Protein AF-0000000087723017 (afdb_homodimer)

Structure (mmCIF, N/CA/C/O backbone):
data_AF-0000000087723017-model_v1
#
loop_
_entity.id
_entity.type
_entity.pdbx_description
1 polymer 'Protease Do-like mitochondrial'
#
loop_
_atom_site.group_PDB
_atom_site.id
_atom_site.type_symbol
_atom_site.label_atom_id
_atom_site.label_alt_id
_atom_site.label_comp_id
_atom_site.label_asym_id
_atom_site.label_entity_id
_atom_site.label_seq_id
_atom_site.pdbx_PDB_ins_code
_atom_site.Cartn_x
_atom_site.Cartn_y
_atom_site.Cartn_z
_atom_site.occupancy
_atom_site.B_iso_or_equiv
_atom_site.auth_seq_id
_atom_site.auth_comp_id
_atom_site.auth_asym_id
_atom_site.auth_atom_id
_atom_site.pdbx_PDB_model_num
ATOM 1 N N . MET A 1 1 ? 36.875 9.141 13.898 1 20.2 1 MET A N 1
ATOM 2 C CA . MET A 1 1 ? 36.781 7.859 13.203 1 20.2 1 MET A CA 1
ATOM 3 C C . MET A 1 1 ? 36.844 6.699 14.195 1 20.2 1 MET A C 1
ATOM 5 O O . MET A 1 1 ? 36.781 5.535 13.789 1 20.2 1 MET A O 1
ATOM 9 N N . GLU A 1 2 ? 37.219 7.004 15.453 1 18.08 2 GLU A N 1
ATOM 10 C CA . GLU A 1 2 ? 38 6.465 16.578 1 18.08 2 GLU A CA 1
ATOM 11 C C . GLU A 1 2 ? 37.219 5.348 17.281 1 18.08 2 GLU A C 1
ATOM 13 O O . GLU A 1 2 ? 36 5.395 17.375 1 18.08 2 GLU A O 1
ATOM 18 N N . GLU A 1 3 ? 37.969 4.227 17.547 1 17.94 3 GLU A N 1
ATOM 19 C CA . GLU A 1 3 ? 37.812 2.799 17.812 1 17.94 3 GLU A CA 1
ATOM 20 C C . GLU A 1 3 ? 37.219 2.568 19.203 1 17.94 3 GLU A C 1
ATOM 22 O O . GLU A 1 3 ? 37.156 1.435 19.672 1 17.94 3 GLU A O 1
ATOM 27 N N . GLU A 1 4 ? 36.656 3.662 19.75 1 17.88 4 GLU A N 1
ATOM 28 C CA . GLU A 1 4 ? 36.656 3.527 21.203 1 17.88 4 GLU A CA 1
ATOM 29 C C . GLU A 1 4 ? 36 2.236 21.641 1 17.88 4 GLU A C 1
ATOM 31 O O . GLU A 1 4 ? 34.875 1.923 21.188 1 17.88 4 GLU A O 1
ATOM 36 N N . VAL A 1 5 ? 36.656 1.36 22.344 1 17.7 5 VAL A N 1
ATOM 37 C CA . VAL A 1 5 ? 36.875 -0.004 22.812 1 17.7 5 VAL A CA 1
ATOM 38 C C . VAL A 1 5 ? 35.688 -0.461 23.656 1 17.7 5 VAL A C 1
ATOM 40 O O . VAL A 1 5 ? 35.125 -1.537 23.422 1 17.7 5 VAL A O 1
ATOM 43 N N . LEU A 1 6 ? 35.469 0.111 24.859 1 16.53 6 LEU A N 1
ATOM 44 C CA . LEU A 1 6 ? 35.75 -0.699 26.047 1 16.53 6 LEU A CA 1
ATOM 45 C C . LEU A 1 6 ? 34.562 -1.574 26.406 1 16.53 6 LEU A C 1
ATOM 47 O O . LEU A 1 6 ? 33.438 -1.353 25.922 1 16.53 6 LEU A O 1
ATOM 51 N N . GLU A 1 7 ? 34.188 -1.854 27.828 1 17.34 7 GLU A N 1
ATOM 52 C CA . GLU A 1 7 ? 34.125 -2.877 28.859 1 17.34 7 GLU A CA 1
ATOM 53 C C . GLU A 1 7 ? 32.688 -3.293 29.156 1 17.34 7 GLU A C 1
ATOM 55 O O . GLU A 1 7 ? 31.766 -2.492 29 1 17.34 7 GLU A O 1
ATOM 60 N N . GLY A 1 8 ? 32.406 -4.672 29.266 1 17.72 8 GLY A N 1
ATOM 61 C CA . GLY A 1 8 ? 31.484 -5.793 29.297 1 17.72 8 GLY A CA 1
ATOM 62 C C . GLY A 1 8 ? 30.578 -5.793 30.516 1 17.72 8 GLY A C 1
ATOM 63 O O . GLY A 1 8 ? 31 -6.203 31.594 1 17.72 8 GLY A O 1
ATOM 64 N N . ALA A 1 9 ? 30.047 -4.582 30.766 1 17.77 9 ALA A N 1
ATOM 65 C CA . ALA A 1 9 ? 29.469 -4.434 32.094 1 17.77 9 ALA A CA 1
ATOM 66 C C . ALA A 1 9 ? 28.594 -5.629 32.469 1 17.77 9 ALA A C 1
ATOM 68 O O . ALA A 1 9 ? 27.781 -6.074 31.656 1 17.77 9 ALA A O 1
ATOM 69 N N . ASP A 1 10 ? 28.891 -6.395 33.562 1 17.12 10 ASP A N 1
ATOM 70 C CA . ASP A 1 10 ? 28.688 -7.609 34.344 1 17.12 10 ASP A CA 1
ATOM 71 C C . ASP A 1 10 ? 27.266 -7.66 34.906 1 17.12 10 ASP A C 1
ATOM 73 O O . ASP A 1 10 ? 26.922 -6.879 35.812 1 17.12 10 ASP A O 1
ATOM 77 N N . ALA A 1 11 ? 26.266 -7.477 34.094 1 17.72 11 ALA A N 1
ATOM 78 C CA . ALA A 1 11 ? 24.922 -7.484 34.656 1 17.72 11 ALA A CA 1
ATOM 79 C C . ALA A 1 11 ? 24.734 -8.672 35.594 1 17.72 11 ALA A C 1
ATOM 81 O O . ALA A 1 11 ? 24.875 -9.82 35.188 1 17.72 11 ALA A O 1
ATOM 82 N N . ALA A 1 12 ? 24.969 -8.5 36.906 1 17.61 12 ALA A N 1
ATOM 83 C CA . ALA A 1 12 ? 24.906 -9.312 38.094 1 17.61 12 ALA A CA 1
ATOM 84 C C . ALA A 1 12 ? 23.609 -10.109 38.188 1 17.61 12 ALA A C 1
ATOM 86 O O . ALA A 1 12 ? 22.609 -9.727 37.562 1 17.61 12 ALA A O 1
ATOM 87 N N . ALA A 1 13 ? 23.594 -11.32 38.875 1 18.36 13 ALA A N 1
ATOM 88 C CA . ALA A 1 13 ? 23.125 -12.664 39.188 1 18.36 13 ALA A CA 1
ATOM 89 C C . ALA A 1 13 ? 21.844 -12.609 40 1 18.36 13 ALA A C 1
ATOM 91 O O . ALA A 1 13 ? 21.875 -12.32 41.219 1 18.36 13 ALA A O 1
ATOM 92 N N . LEU A 1 14 ? 20.938 -11.664 39.812 1 18.16 14 LEU A N 1
ATOM 93 C CA . LEU A 1 14 ? 19.906 -11.641 40.844 1 18.16 14 LEU A CA 1
ATOM 94 C C . LEU A 1 14 ? 19.359 -13.039 41.094 1 18.16 14 LEU A C 1
ATOM 96 O O . LEU A 1 14 ? 19.109 -13.797 40.156 1 18.16 14 LEU A O 1
ATOM 100 N N . GLU A 1 15 ? 19.578 -13.648 42.281 1 18.28 15 GLU A N 1
ATOM 101 C CA . GLU A 1 15 ? 19.469 -14.875 43.062 1 18.28 15 GLU A CA 1
ATOM 102 C C . GLU A 1 15 ? 18.016 -15.305 43.219 1 18.28 15 GLU A C 1
ATOM 104 O O . GLU A 1 15 ? 17.297 -14.766 44.094 1 18.28 15 GLU A O 1
ATOM 109 N N . ASP A 1 16 ? 17.188 -15.211 42.188 1 19.11 16 ASP A N 1
ATOM 110 C CA . ASP A 1 16 ? 15.797 -15.523 42.469 1 19.11 16 ASP A CA 1
ATOM 111 C C . ASP A 1 16 ? 15.656 -16.922 43.062 1 19.11 16 ASP A C 1
ATOM 113 O O . ASP A 1 16 ? 16.109 -17.906 42.469 1 19.11 16 ASP A O 1
ATOM 117 N N . ASP A 1 17 ? 15.688 -17.062 44.344 1 20.05 17 ASP A N 1
ATOM 118 C CA . ASP A 1 17 ? 15.633 -18.266 45.188 1 20.05 17 ASP A CA 1
ATOM 119 C C . ASP A 1 17 ? 14.344 -19.047 44.938 1 20.05 17 ASP A C 1
ATOM 121 O O . ASP A 1 17 ? 13.312 -18.75 45.531 1 20.05 17 ASP A O 1
ATOM 125 N N . ALA A 1 18 ? 13.859 -19.125 43.812 1 21.95 18 ALA A N 1
ATOM 126 C CA . ALA A 1 18 ? 12.625 -19.891 43.625 1 21.95 18 ALA A CA 1
ATOM 127 C C . ALA A 1 18 ? 12.766 -21.297 44.188 1 21.95 18 ALA A C 1
ATOM 129 O O . ALA A 1 18 ? 13.703 -22.031 43.844 1 21.95 18 ALA A O 1
ATOM 130 N N . GLY A 1 19 ? 12.461 -21.484 45.375 1 20.16 19 GLY A N 1
ATOM 131 C CA . GLY A 1 19 ? 12.43 -22.766 46.031 1 20.16 19 GLY A CA 1
ATOM 132 C C . GLY A 1 19 ? 11.82 -23.875 45.188 1 20.16 19 GLY A C 1
ATOM 133 O O . GLY A 1 19 ? 10.898 -23.609 44.406 1 20.16 19 GLY A O 1
ATOM 134 N N . ALA A 1 20 ? 12.562 -24.906 44.906 1 21.3 20 ALA A N 1
ATOM 135 C CA . ALA A 1 20 ? 12.516 -26.141 44.156 1 21.3 20 ALA A CA 1
ATOM 136 C C . ALA A 1 20 ? 11.289 -26.969 44.5 1 21.3 20 ALA A C 1
ATOM 138 O O . ALA A 1 20 ? 11.219 -27.531 45.594 1 21.3 20 ALA A O 1
ATOM 139 N N . ARG A 1 21 ? 10.094 -26.297 44.25 1 24.09 21 ARG A N 1
ATOM 140 C CA . ARG A 1 21 ? 9.094 -27.266 44.719 1 24.09 21 ARG A CA 1
ATOM 141 C C . ARG A 1 21 ? 9.391 -28.656 44.188 1 24.09 21 ARG A C 1
ATOM 143 O O . ARG A 1 21 ? 9.859 -28.812 43.062 1 24.09 21 ARG A O 1
ATOM 150 N N . PRO A 1 22 ? 9.492 -29.719 45.031 1 23.84 22 PRO A N 1
ATOM 151 C CA . PRO A 1 22 ? 9.961 -31.047 44.688 1 23.84 22 PRO A CA 1
ATOM 152 C C . PRO A 1 22 ? 9.219 -31.656 43.5 1 23.84 22 PRO A C 1
ATOM 154 O O . PRO A 1 22 ? 8.062 -31.312 43.25 1 23.84 22 PRO A O 1
ATOM 157 N N . PRO A 1 23 ? 9.961 -32.062 42.438 1 22.98 23 PRO A N 1
ATOM 158 C CA . PRO A 1 23 ? 9.484 -32.625 41.156 1 22.98 23 PRO A CA 1
ATOM 159 C C . PRO A 1 23 ? 8.453 -33.75 41.344 1 22.98 23 PRO A C 1
ATOM 161 O O . PRO A 1 23 ? 8.594 -34.562 42.25 1 22.98 23 PRO A O 1
ATOM 164 N N . ALA A 1 24 ? 7.195 -33.281 41.219 1 25.23 24 ALA A N 1
ATOM 165 C CA . ALA A 1 24 ? 6.152 -34.281 41.344 1 25.23 24 ALA A CA 1
ATOM 166 C C . ALA A 1 24 ? 6.598 -35.625 40.75 1 25.23 24 ALA A C 1
ATOM 168 O O . ALA A 1 24 ? 7.312 -35.656 39.719 1 25.23 24 ALA A O 1
ATOM 169 N N . ARG A 1 25 ? 6.66 -36.625 41.5 1 21.81 25 ARG A N 1
ATOM 170 C CA . ARG A 1 25 ? 7.055 -38 41.188 1 21.81 25 ARG A CA 1
ATOM 171 C C . ARG A 1 25 ? 6.438 -38.469 39.875 1 21.81 25 ARG A C 1
ATOM 173 O O . ARG A 1 25 ? 5.234 -38.312 39.656 1 21.81 25 ARG A O 1
ATOM 180 N N . ALA A 1 26 ? 7.273 -38.719 38.812 1 25.38 26 ALA A N 1
ATOM 181 C CA . ALA A 1 26 ? 7.117 -39.312 37.5 1 25.38 26 ALA A CA 1
ATOM 182 C C . ALA A 1 26 ? 6.199 -40.531 37.531 1 25.38 26 ALA A C 1
ATOM 184 O O . ALA A 1 26 ? 6.535 -41.531 38.125 1 25.38 26 ALA A O 1
ATOM 185 N N . ALA A 1 27 ? 4.922 -40.188 37.656 1 27.17 27 ALA A N 1
ATOM 186 C CA . ALA A 1 27 ? 4.105 -41.406 37.625 1 27.17 27 ALA A CA 1
ATOM 187 C C . ALA A 1 27 ? 4.59 -42.344 36.531 1 27.17 27 ALA A C 1
ATOM 189 O O . ALA A 1 27 ? 4.953 -41.938 35.438 1 27.17 27 ALA A O 1
ATOM 190 N N . ALA A 1 28 ? 5.051 -43.594 36.969 1 25.06 28 ALA A N 1
ATOM 191 C CA . ALA A 1 28 ? 5.633 -44.656 36.156 1 25.06 28 ALA A CA 1
ATOM 192 C C . ALA A 1 28 ? 4.859 -44.844 34.844 1 25.06 28 ALA A C 1
ATOM 194 O O . ALA A 1 28 ? 3.627 -44.906 34.844 1 25.06 28 ALA A O 1
ATOM 195 N N . ALA A 1 29 ? 5.441 -44.344 33.781 1 27.52 29 ALA A N 1
ATOM 196 C CA . ALA A 1 29 ? 4.938 -44.562 32.406 1 27.52 29 ALA A CA 1
ATOM 197 C C . ALA A 1 29 ? 4.484 -46 32.219 1 27.52 29 ALA A C 1
ATOM 199 O O . ALA A 1 29 ? 5.184 -46.938 32.625 1 27.52 29 ALA A O 1
ATOM 200 N N . PRO A 1 30 ? 3.131 -46.188 32.219 1 28.36 30 PRO A N 1
ATOM 201 C CA . PRO A 1 30 ? 2.729 -47.594 32.156 1 28.36 30 PRO A CA 1
ATOM 202 C C . PRO A 1 30 ? 3.598 -48.406 31.188 1 28.36 30 PRO A C 1
ATOM 204 O O . PRO A 1 30 ? 4.207 -47.844 30.266 1 28.36 30 PRO A O 1
ATOM 207 N N . ALA A 1 31 ? 4.148 -49.562 31.625 1 31.16 31 ALA A N 1
ATOM 208 C CA . ALA A 1 31 ? 4.953 -50.531 30.875 1 31.16 31 ALA A CA 1
ATOM 209 C C . ALA A 1 31 ? 4.363 -50.75 29.5 1 31.16 31 ALA A C 1
ATOM 211 O O . ALA A 1 31 ? 3.174 -51.062 29.359 1 31.16 31 ALA A O 1
ATOM 212 N N . SER A 1 32 ? 4.832 -50.062 28.516 1 29.67 32 SER A N 1
ATOM 213 C CA . SER A 1 32 ? 4.453 -50.344 27.125 1 29.67 32 SER A CA 1
ATOM 214 C C . SER A 1 32 ? 4.488 -51.844 26.828 1 29.67 32 SER A C 1
ATOM 216 O O . SER A 1 32 ? 5.477 -52.5 27.125 1 29.67 32 SER A O 1
ATOM 218 N N . ALA A 1 33 ? 3.424 -52.5 26.891 1 32.41 33 ALA A N 1
ATOM 219 C CA . ALA A 1 33 ? 3.365 -53.906 26.5 1 32.41 33 ALA A CA 1
ATOM 220 C C . ALA A 1 33 ? 4.262 -54.188 25.312 1 32.41 33 ALA A C 1
ATOM 222 O O . ALA A 1 33 ? 4.406 -53.344 24.422 1 32.41 33 ALA A O 1
ATOM 223 N N . PRO A 1 34 ? 5.148 -55.25 25.422 1 30.2 34 PRO A N 1
ATOM 224 C CA . PRO A 1 34 ? 6.066 -55.5 24.312 1 30.2 34 PRO A CA 1
ATOM 225 C C . PRO A 1 34 ? 5.352 -55.562 22.953 1 30.2 34 PRO A C 1
ATOM 227 O O . PRO A 1 34 ? 4.312 -56.219 22.828 1 30.2 34 PRO A O 1
ATOM 230 N N . VAL A 1 35 ? 5.25 -54.5 22.188 1 34.91 35 VAL A N 1
ATOM 231 C CA . VAL A 1 35 ? 4.781 -54.594 20.797 1 34.91 35 VAL A CA 1
ATOM 232 C C . VAL A 1 35 ? 5.418 -55.781 20.109 1 34.91 35 VAL A C 1
ATOM 234 O O . VAL A 1 35 ? 6.641 -55.938 20.125 1 34.91 35 VAL A O 1
ATOM 237 N N . SER A 1 36 ? 4.84 -57.031 20.375 1 32.38 36 SER A N 1
ATOM 238 C CA . SER A 1 36 ? 5.293 -58.188 19.578 1 32.38 36 SER A CA 1
ATOM 239 C C . SER A 1 36 ? 5.754 -57.75 18.188 1 32.38 36 SER A C 1
ATOM 241 O O . SER A 1 36 ? 5.035 -57 17.5 1 32.38 36 SER A O 1
ATOM 243 N N . SER A 1 37 ? 6.977 -57.594 18 1 37 37 SER A N 1
ATOM 244 C CA . SER A 1 37 ? 7.688 -57.312 16.75 1 37 37 SER A CA 1
ATOM 245 C C . SER A 1 37 ? 7.199 -58.188 15.617 1 37 37 SER A C 1
ATOM 247 O O . SER A 1 37 ? 7.719 -59.281 15.414 1 37 37 SER A O 1
ATOM 249 N N . ARG A 1 38 ? 5.949 -58.625 15.602 1 36.88 38 ARG A N 1
ATOM 250 C CA . ARG A 1 38 ? 5.645 -59.312 14.352 1 36.88 38 ARG A CA 1
ATOM 251 C C . ARG A 1 38 ? 6.293 -58.625 13.164 1 36.88 38 ARG A C 1
ATOM 253 O O . ARG A 1 38 ? 6.141 -57.406 12.992 1 36.88 38 ARG A O 1
ATOM 260 N N . ALA A 1 39 ? 7.266 -59.156 12.688 1 41.34 39 ALA A N 1
ATOM 261 C CA . ALA A 1 39 ? 7.961 -58.781 11.461 1 41.34 39 ALA A CA 1
ATOM 262 C C . ALA A 1 39 ? 6.98 -58.312 10.391 1 41.34 39 ALA A C 1
ATOM 264 O O . ALA A 1 39 ? 6.277 -59.125 9.781 1 41.34 39 ALA A O 1
ATOM 265 N N . VAL A 1 40 ? 6.148 -57.406 10.547 1 43.5 40 VAL A N 1
ATOM 266 C CA . VAL A 1 40 ? 5.27 -56.781 9.547 1 43.5 40 VAL A CA 1
ATOM 267 C C . VAL A 1 40 ? 6.031 -56.594 8.234 1 43.5 40 VAL A C 1
ATOM 269 O O . VAL A 1 40 ? 7.074 -55.938 8.211 1 43.5 40 VAL A O 1
ATOM 272 N N . LYS A 1 41 ? 6.109 -57.562 7.363 1 52.44 41 LYS A N 1
ATOM 273 C CA . LYS A 1 41 ? 6.637 -57.531 6.004 1 52.44 41 LYS A CA 1
ATOM 274 C C . LYS A 1 41 ? 6.426 -56.156 5.383 1 52.44 41 LYS A C 1
ATOM 276 O O . LYS A 1 41 ? 5.289 -55.688 5.254 1 52.44 41 LYS A O 1
ATOM 281 N N . ARG A 1 42 ? 7.391 -55.344 5.371 1 68.06 42 ARG A N 1
ATOM 282 C CA . ARG A 1 42 ? 7.406 -54 4.77 1 68.06 42 ARG A CA 1
ATOM 283 C C . ARG A 1 42 ? 6.969 -54.062 3.309 1 68.06 42 ARG A C 1
ATOM 285 O O . ARG A 1 42 ? 7.426 -54.938 2.547 1 68.06 42 ARG A O 1
ATOM 292 N N . ASP A 1 43 ? 5.902 -53.469 2.953 1 83.81 43 ASP A N 1
ATOM 293 C CA . ASP A 1 43 ? 5.379 -53.344 1.597 1 83.81 43 ASP A CA 1
ATOM 294 C C . ASP A 1 43 ? 6.484 -52.938 0.616 1 83.81 43 ASP A C 1
ATOM 296 O O . ASP A 1 43 ? 7.324 -52.094 0.922 1 83.81 43 ASP A O 1
ATOM 300 N N . TRP A 1 44 ? 6.598 -53.656 -0.481 1 91.88 44 TRP A N 1
ATOM 301 C CA . TRP A 1 44 ? 7.633 -53.406 -1.481 1 91.88 44 TRP A CA 1
ATOM 302 C C . TRP A 1 44 ? 7.656 -51.938 -1.896 1 91.88 44 TRP A C 1
ATOM 304 O O . TRP A 1 44 ? 8.711 -51.406 -2.254 1 91.88 44 TRP A O 1
ATOM 314 N N . ALA A 1 45 ? 6.523 -51.344 -1.808 1 95.31 45 ALA A N 1
ATOM 315 C CA . ALA A 1 45 ? 6.367 -49.969 -2.281 1 95.31 45 ALA A CA 1
ATOM 316 C C . ALA A 1 45 ? 7.219 -49.031 -1.461 1 95.31 45 ALA A C 1
ATOM 318 O O . ALA A 1 45 ? 7.672 -48 -1.972 1 95.31 45 ALA A O 1
ATOM 319 N N . LEU A 1 46 ? 7.445 -49.312 -0.265 1 95.44 46 LEU A N 1
ATOM 320 C CA . LEU A 1 46 ? 8.219 -48.438 0.617 1 95.44 46 LEU A CA 1
ATOM 321 C C . LEU A 1 46 ? 9.688 -48.438 0.212 1 95.44 46 LEU A C 1
ATOM 323 O O . LEU A 1 46 ? 10.406 -47.5 0.531 1 95.44 46 LEU A O 1
ATOM 327 N N . ARG A 1 47 ? 10.156 -49.438 -0.531 1 95.12 47 ARG A N 1
ATOM 328 C CA . ARG A 1 47 ? 11.531 -49.469 -1.016 1 95.12 47 ARG A CA 1
ATOM 329 C C . ARG A 1 47 ? 11.766 -48.438 -2.113 1 95.12 47 ARG A C 1
ATOM 331 O O . ARG A 1 47 ? 12.906 -48.094 -2.398 1 95.12 47 ARG A O 1
ATOM 338 N N . SER A 1 48 ? 10.664 -48.031 -2.682 1 97.44 48 SER A N 1
ATOM 339 C CA . SER A 1 48 ? 10.758 -47.094 -3.793 1 97.44 48 SER A CA 1
ATOM 340 C C . SER A 1 48 ? 10.625 -45.656 -3.311 1 97.44 48 SER A C 1
ATOM 342 O O . SER A 1 48 ? 10.508 -44.719 -4.121 1 97.44 48 SER A O 1
ATOM 344 N N . VAL A 1 49 ? 10.531 -45.438 -1.965 1 97.5 49 VAL A N 1
ATOM 345 C CA . VAL A 1 49 ? 10.531 -44.125 -1.366 1 97.5 49 VAL A CA 1
ATOM 346 C C . VAL A 1 49 ? 11.953 -43.688 -1.017 1 97.5 49 VAL A C 1
ATOM 348 O O . VAL A 1 49 ? 12.625 -44.344 -0.214 1 97.5 49 VAL A O 1
ATOM 351 N N . LEU A 1 50 ? 12.383 -42.594 -1.61 1 97.5 50 LEU A N 1
ATOM 352 C CA . LEU A 1 50 ? 13.781 -42.219 -1.521 1 97.5 50 LEU A CA 1
ATOM 353 C C . LEU A 1 50 ? 13.938 -40.938 -0.683 1 97.5 50 LEU A C 1
ATOM 355 O O . LEU A 1 50 ? 13.023 -40.125 -0.614 1 97.5 50 LEU A O 1
ATOM 359 N N . LYS A 1 51 ? 15.023 -40.781 -0.054 1 96.5 51 LYS A N 1
ATOM 360 C CA . LYS A 1 51 ? 15.398 -39.5 0.578 1 96.5 51 LYS A CA 1
ATOM 361 C C . LYS A 1 51 ? 16.25 -38.656 -0.361 1 96.5 51 LYS A C 1
ATOM 363 O O . LYS A 1 51 ? 17.141 -39.156 -1.035 1 96.5 51 LYS A O 1
ATOM 368 N N . VAL A 1 52 ? 15.992 -37.438 -0.424 1 96.56 52 VAL A N 1
ATOM 369 C CA . VAL A 1 52 ? 16.703 -36.5 -1.289 1 96.56 52 VAL A CA 1
ATOM 370 C C . VAL A 1 52 ? 17.547 -35.562 -0.441 1 96.56 52 VAL A C 1
ATOM 372 O O . VAL A 1 52 ? 17.062 -34.969 0.54 1 96.56 52 VAL A O 1
ATOM 375 N N . PHE A 1 53 ? 18.797 -35.438 -0.753 1 95 53 PHE A N 1
ATOM 376 C CA . PHE A 1 53 ? 19.719 -34.469 -0.147 1 95 53 PHE A CA 1
ATOM 377 C C . PHE A 1 53 ? 20.109 -33.375 -1.136 1 95 53 PHE A C 1
ATOM 379 O O . PHE A 1 53 ? 20.578 -33.688 -2.24 1 95 53 PHE A O 1
ATOM 386 N N . VAL A 1 54 ? 19.891 -32.188 -0.667 1 95.81 54 VAL A N 1
ATOM 387 C CA . VAL A 1 54 ? 20.109 -31.078 -1.61 1 95.81 54 VAL A CA 1
ATOM 388 C C . VAL A 1 54 ? 21.031 -30.031 -0.992 1 95.81 54 VAL A C 1
ATOM 390 O O . VAL A 1 54 ? 20.875 -29.672 0.172 1 95.81 54 VAL A O 1
ATOM 393 N N . THR A 1 55 ? 22.016 -29.656 -1.722 1 95.88 55 THR A N 1
ATOM 394 C CA . THR A 1 55 ? 22.766 -28.438 -1.454 1 95.88 55 THR A CA 1
ATOM 395 C C . THR A 1 55 ? 22.312 -27.312 -2.379 1 95.88 55 THR A C 1
ATOM 397 O O . THR A 1 55 ? 22.188 -27.5 -3.592 1 95.88 55 THR A O 1
ATOM 400 N N . LYS A 1 56 ? 21.922 -26.234 -1.773 1 95.31 56 LYS A N 1
ATOM 401 C CA . LYS A 1 56 ? 21.359 -25.172 -2.588 1 95.31 56 LYS A CA 1
ATOM 402 C C . LYS A 1 56 ? 22.078 -23.844 -2.34 1 95.31 56 LYS A C 1
ATOM 404 O O . LYS A 1 56 ? 22.672 -23.656 -1.284 1 95.31 56 LYS A O 1
ATOM 409 N N . VAL A 1 57 ? 22.062 -23 -3.348 1 94.19 57 VAL A N 1
ATOM 410 C CA . VAL A 1 57 ? 22.547 -21.625 -3.275 1 94.19 57 VAL A CA 1
ATOM 411 C C . VAL A 1 57 ? 21.484 -20.656 -3.799 1 94.19 57 VAL A C 1
ATOM 413 O O . VAL A 1 57 ? 21.203 -20.641 -4.996 1 94.19 57 VAL A O 1
ATOM 416 N N . ASP A 1 58 ? 20.938 -19.859 -2.947 1 93.31 58 ASP A N 1
ATOM 417 C CA . ASP A 1 58 ? 19.906 -18.906 -3.334 1 93.31 58 ASP A CA 1
ATOM 418 C C . ASP A 1 58 ? 20.516 -17.656 -3.961 1 93.31 58 ASP A C 1
ATOM 420 O O . ASP A 1 58 ? 21.609 -17.234 -3.576 1 93.31 58 ASP A O 1
ATOM 424 N N . PRO A 1 59 ? 19.766 -17.156 -4.969 1 92.94 59 PRO A N 1
ATOM 425 C CA . PRO A 1 59 ? 20.203 -15.859 -5.496 1 92.94 59 PRO A CA 1
ATOM 426 C C . PRO A 1 59 ? 19.953 -14.703 -4.52 1 92.94 59 PRO A C 1
ATOM 428 O O . PRO A 1 59 ? 19.141 -14.828 -3.607 1 92.94 59 PRO A O 1
ATOM 431 N N . SER A 1 60 ? 20.719 -13.664 -4.66 1 93.38 60 SER A N 1
ATOM 432 C CA . SER A 1 60 ? 20.438 -12.422 -3.945 1 93.38 60 SER A CA 1
ATOM 433 C C . SER A 1 60 ? 19.797 -11.391 -4.867 1 93.38 60 SER A C 1
ATOM 435 O O . SER A 1 60 ? 20.453 -10.875 -5.773 1 93.38 60 SER A O 1
ATOM 437 N N . TYR A 1 61 ? 18.625 -11.102 -4.59 1 94.38 61 TYR A N 1
ATOM 438 C CA . TYR A 1 61 ? 17.953 -10.086 -5.395 1 94.38 61 TYR A CA 1
ATOM 439 C C . TYR A 1 61 ? 18.25 -8.688 -4.871 1 94.38 61 TYR A C 1
ATOM 441 O O . TYR A 1 61 ? 18.094 -7.699 -5.59 1 94.38 61 TYR A O 1
ATOM 449 N N . ALA A 1 62 ? 18.703 -8.555 -3.674 1 90 62 ALA A N 1
ATOM 450 C CA . ALA A 1 62 ? 19.141 -7.277 -3.111 1 90 62 ALA A CA 1
ATOM 451 C C . ALA A 1 62 ? 20.5 -6.871 -3.654 1 90 62 ALA A C 1
ATOM 453 O O . ALA A 1 62 ? 20.766 -5.684 -3.857 1 90 62 ALA A O 1
ATOM 454 N N . GLN A 1 63 ? 21.328 -7.836 -3.781 1 93.38 63 GLN A N 1
ATOM 455 C CA . GLN A 1 63 ? 22.641 -7.699 -4.398 1 93.38 63 GLN A CA 1
ATOM 456 C C . GLN A 1 63 ? 22.828 -8.727 -5.508 1 93.38 63 GLN A C 1
ATOM 458 O O . GLN A 1 63 ? 23.578 -9.695 -5.34 1 93.38 63 GLN A O 1
ATOM 463 N N . PRO A 1 64 ? 22.312 -8.461 -6.621 1 94.38 64 PRO A N 1
ATOM 464 C CA . PRO A 1 64 ? 22.125 -9.469 -7.664 1 94.38 64 PRO A CA 1
ATOM 465 C C . PRO A 1 64 ? 23.453 -9.93 -8.273 1 94.38 64 PRO A C 1
ATOM 467 O O . PRO A 1 64 ? 23.484 -10.914 -9.016 1 94.38 64 PRO A O 1
ATOM 470 N N . TRP A 1 65 ? 24.594 -9.352 -7.996 1 94.44 65 TRP A N 1
ATOM 471 C CA . TRP A 1 65 ? 25.906 -9.742 -8.523 1 94.44 65 TRP A CA 1
ATOM 472 C C . TRP A 1 65 ? 26.547 -10.82 -7.652 1 94.44 65 TRP A C 1
ATOM 474 O O . TRP A 1 65 ? 27.641 -11.281 -7.938 1 94.44 65 TRP A O 1
ATOM 484 N N . GLN A 1 66 ? 25.812 -11.164 -6.59 1 91.88 66 GLN A N 1
ATOM 485 C CA . GLN A 1 66 ? 26.312 -12.219 -5.711 1 91.88 66 GLN A CA 1
ATOM 486 C C . GLN A 1 66 ? 25.219 -13.211 -5.355 1 91.88 66 GLN A C 1
ATOM 488 O O . GLN A 1 66 ? 24.047 -13.008 -5.711 1 91.88 66 GLN A O 1
ATOM 493 N N . LYS A 1 67 ? 25.656 -14.359 -4.723 1 91.44 67 LYS A N 1
ATOM 494 C CA . LYS A 1 67 ? 24.734 -15.375 -4.23 1 91.44 67 LYS A CA 1
ATOM 495 C C . LYS A 1 67 ? 24.766 -15.461 -2.705 1 91.44 67 LYS A C 1
ATOM 497 O O . LYS A 1 67 ? 25.688 -14.922 -2.074 1 91.44 67 LYS A O 1
ATOM 502 N N . LEU A 1 68 ? 23.812 -16 -2.219 1 91.56 68 LEU A N 1
ATOM 503 C CA . LEU A 1 68 ? 23.766 -16.234 -0.779 1 91.56 68 LEU A CA 1
ATOM 504 C C . LEU A 1 68 ? 24.609 -17.453 -0.409 1 91.56 68 LEU A C 1
ATOM 506 O O . LEU A 1 68 ? 25.016 -18.219 -1.285 1 91.56 68 LEU A O 1
ATOM 510 N N . PRO A 1 69 ? 24.922 -17.641 0.89 1 91.06 69 PRO A N 1
ATOM 511 C CA . PRO A 1 69 ? 25.703 -18.812 1.301 1 91.06 69 PRO A CA 1
ATOM 512 C C . PRO A 1 69 ? 24.984 -20.125 0.997 1 91.06 69 PRO A C 1
ATOM 514 O O . PRO A 1 69 ? 23.766 -20.188 0.998 1 91.06 69 PRO A O 1
ATOM 517 N N . GLN A 1 70 ? 25.797 -21.125 0.808 1 92.56 70 GLN A N 1
ATOM 518 C CA . GLN A 1 70 ? 25.234 -22.438 0.527 1 92.56 70 GLN A CA 1
ATOM 519 C C . GLN A 1 70 ? 24.531 -23.016 1.748 1 92.56 70 GLN A C 1
ATOM 521 O O . GLN A 1 70 ? 24.984 -22.844 2.879 1 92.56 70 GLN A O 1
ATOM 526 N N . ARG A 1 71 ? 23.453 -23.609 1.488 1 94.12 71 ARG A N 1
ATOM 527 C CA . ARG A 1 71 ? 22.672 -24.281 2.518 1 94.12 71 ARG A CA 1
ATOM 528 C C . ARG A 1 71 ? 22.281 -25.688 2.072 1 94.12 71 ARG A C 1
ATOM 530 O O . ARG A 1 71 ? 22.391 -26.016 0.891 1 94.12 71 ARG A O 1
ATOM 537 N N . SER A 1 72 ? 21.969 -26.453 3.072 1 92.06 72 SER A N 1
ATOM 538 C CA . SER A 1 72 ? 21.531 -27.812 2.781 1 92.06 72 SER A CA 1
ATOM 539 C C . SER A 1 72 ? 20.078 -28.016 3.205 1 92.06 72 SER A C 1
ATOM 541 O O . SER A 1 72 ? 19.594 -27.375 4.137 1 92.06 72 SER A O 1
ATOM 543 N N . SER A 1 73 ? 19.453 -28.812 2.439 1 91.25 73 SER A N 1
ATOM 544 C CA . SER A 1 73 ? 18.094 -29.234 2.758 1 91.25 73 SER A CA 1
ATOM 545 C C . SER A 1 73 ? 17.828 -30.672 2.322 1 91.25 73 SER A C 1
ATOM 547 O O . SER A 1 73 ? 18.672 -31.281 1.659 1 91.25 73 SER A O 1
ATOM 549 N N . SER A 1 74 ? 16.766 -31.188 2.881 1 92.94 74 SER A N 1
ATOM 550 C CA . SER A 1 74 ? 16.375 -32.562 2.512 1 92.94 74 SER A CA 1
ATOM 551 C C . SER A 1 74 ? 14.883 -32.656 2.266 1 92.94 74 SER A C 1
ATOM 553 O O . SER A 1 74 ? 14.117 -31.781 2.664 1 92.94 74 SER A O 1
ATOM 555 N N . GLY A 1 75 ? 14.531 -33.688 1.527 1 94.31 75 GLY A N 1
ATOM 556 C CA . GLY A 1 75 ? 13.148 -34.031 1.236 1 94.31 75 GLY A CA 1
ATOM 557 C C . GLY A 1 75 ? 12.953 -35.469 0.816 1 94.31 75 GLY A C 1
ATOM 558 O O . GLY A 1 75 ? 13.797 -36.312 1.106 1 94.31 75 GLY A O 1
ATOM 559 N N . SER A 1 76 ? 11.758 -35.719 0.329 1 96.62 76 SER A N 1
ATOM 560 C CA . SER A 1 76 ? 11.43 -37.062 -0.104 1 96.62 76 SER A CA 1
ATOM 561 C C . SER A 1 76 ? 11.164 -37.125 -1.604 1 96.62 76 SER A C 1
ATOM 563 O O . SER A 1 76 ? 10.945 -36.094 -2.238 1 96.62 76 SER A O 1
ATOM 565 N N . ALA A 1 77 ? 11.312 -38.312 -2.16 1 98.06 77 ALA A N 1
ATOM 566 C CA . ALA A 1 77 ? 11.016 -38.594 -3.559 1 98.06 77 ALA A CA 1
ATOM 567 C C . ALA A 1 77 ? 10.609 -40.062 -3.725 1 98.06 77 ALA A C 1
ATOM 569 O O . ALA A 1 77 ? 10.672 -40.844 -2.775 1 98.06 77 ALA A O 1
ATOM 570 N N . PHE A 1 78 ? 10.117 -40.406 -4.91 1 98.62 78 PHE A N 1
ATOM 571 C CA . PHE A 1 78 ? 9.844 -41.812 -5.145 1 98.62 78 PHE A CA 1
ATOM 572 C C . PHE A 1 78 ? 9.977 -42.156 -6.625 1 98.62 78 PHE A C 1
ATOM 574 O O . PHE A 1 78 ? 9.945 -41.25 -7.477 1 98.62 78 PHE A O 1
ATOM 581 N N . VAL A 1 79 ? 10.117 -43.438 -6.875 1 98.62 79 VAL A N 1
ATOM 582 C CA . VAL A 1 79 ? 10.406 -43.969 -8.211 1 98.62 79 VAL A CA 1
ATOM 583 C C . VAL A 1 79 ? 9.141 -43.906 -9.062 1 98.62 79 VAL A C 1
ATOM 585 O O . VAL A 1 79 ? 8.117 -44.5 -8.703 1 98.62 79 VAL A O 1
ATOM 588 N N . LEU A 1 80 ? 9.25 -43.25 -10.133 1 98.12 80 LEU A N 1
ATOM 589 C CA . LEU A 1 80 ? 8.125 -43.062 -11.047 1 98.12 80 LEU A CA 1
ATOM 590 C C . LEU A 1 80 ? 8.219 -44.031 -12.219 1 98.12 80 LEU A C 1
ATOM 592 O O . LEU A 1 80 ? 7.203 -44.531 -12.719 1 98.12 80 LEU A O 1
ATOM 596 N N . ASP A 1 81 ? 9.406 -44.25 -12.758 1 97.06 81 ASP A N 1
ATOM 597 C CA . ASP A 1 81 ? 9.656 -45.094 -13.93 1 97.06 81 ASP A CA 1
ATOM 598 C C . ASP A 1 81 ? 11.078 -45.656 -13.914 1 97.06 81 ASP A C 1
ATOM 600 O O . ASP A 1 81 ? 12.047 -44.875 -13.953 1 97.06 81 ASP A O 1
ATOM 604 N N . THR A 1 82 ? 11.211 -46.969 -13.945 1 96.62 82 THR A N 1
ATOM 605 C CA . THR A 1 82 ? 12.531 -47.562 -13.875 1 96.62 82 THR A CA 1
ATOM 606 C C . THR A 1 82 ? 13.148 -47.688 -15.266 1 96.62 82 THR A C 1
ATOM 608 O O . THR A 1 82 ? 14.375 -47.75 -15.406 1 96.62 82 THR A O 1
ATOM 611 N N . GLU A 1 83 ? 12.297 -47.75 -16.266 1 95.12 83 GLU A N 1
ATOM 612 C CA . GLU A 1 83 ? 12.812 -47.844 -17.625 1 95.12 83 GLU A CA 1
ATOM 613 C C . GLU A 1 83 ? 13.359 -46.5 -18.094 1 95.12 83 GLU A C 1
ATOM 615 O O . GLU A 1 83 ? 14.484 -46.406 -18.578 1 95.12 83 GLU A O 1
ATOM 620 N N . ARG A 1 84 ? 12.594 -45.438 -17.859 1 95.44 84 ARG A N 1
ATOM 621 C CA . ARG A 1 84 ? 13.039 -44.094 -18.234 1 95.44 84 ARG A CA 1
ATOM 622 C C . ARG A 1 84 ? 13.891 -43.5 -17.125 1 95.44 84 ARG A C 1
ATOM 624 O O . ARG A 1 84 ? 14.414 -42.375 -17.297 1 95.44 84 ARG A O 1
ATOM 631 N N . ARG A 1 85 ? 14.008 -44.156 -16.031 1 97.56 85 ARG A N 1
ATOM 632 C CA . ARG A 1 85 ? 14.805 -43.75 -14.883 1 97.56 85 ARG A CA 1
ATOM 633 C C . ARG A 1 85 ? 14.359 -42.375 -14.359 1 97.56 85 ARG A C 1
ATOM 635 O O . ARG A 1 85 ? 15.164 -41.438 -14.258 1 97.56 85 ARG A O 1
ATOM 642 N N . LEU A 1 86 ? 13.109 -42.375 -14.023 1 98.38 86 LEU A N 1
ATOM 643 C CA . LEU A 1 86 ? 12.523 -41.125 -13.539 1 98.38 86 LEU A CA 1
ATOM 644 C C . LEU A 1 86 ? 12.109 -41.25 -12.07 1 98.38 86 LEU A C 1
ATOM 646 O O . LEU A 1 86 ? 11.492 -42.25 -11.68 1 98.38 86 LEU A O 1
ATOM 650 N N . ILE A 1 87 ? 12.516 -40.219 -11.289 1 98.62 87 ILE A N 1
ATOM 651 C CA . ILE A 1 87 ? 12.148 -40.031 -9.891 1 98.62 87 ILE A CA 1
ATOM 652 C C . ILE A 1 87 ? 11.375 -38.719 -9.742 1 98.62 87 ILE A C 1
ATOM 654 O O . ILE A 1 87 ? 11.711 -37.719 -10.375 1 98.62 87 ILE A O 1
ATOM 658 N N . ILE A 1 88 ? 10.305 -38.688 -8.969 1 98.69 88 ILE A N 1
ATOM 659 C CA . ILE A 1 88 ? 9.492 -37.5 -8.844 1 98.69 88 ILE A CA 1
ATOM 660 C C . ILE A 1 88 ? 9.586 -36.969 -7.414 1 98.69 88 ILE A C 1
ATOM 662 O O . ILE A 1 88 ? 9.68 -37.719 -6.457 1 98.69 88 ILE A O 1
ATOM 666 N N . THR A 1 89 ? 9.625 -35.625 -7.227 1 97.94 89 THR A N 1
ATOM 667 C CA . THR A 1 89 ? 9.648 -34.906 -5.961 1 97.94 89 THR A CA 1
ATOM 668 C C . THR A 1 89 ? 9.008 -33.531 -6.117 1 97.94 89 THR A C 1
ATOM 670 O O . THR A 1 89 ? 8.312 -33.281 -7.102 1 97.94 89 THR A O 1
ATOM 673 N N . ASN A 1 90 ? 9.07 -32.719 -4.988 1 96.25 90 ASN A N 1
ATOM 674 C CA . ASN A 1 90 ? 8.586 -31.344 -5.062 1 96.25 90 ASN A CA 1
ATOM 675 C C . ASN A 1 90 ? 9.656 -30.406 -5.625 1 96.25 90 ASN A C 1
ATOM 677 O O . ASN A 1 90 ? 10.844 -30.578 -5.355 1 96.25 90 ASN A O 1
ATOM 681 N N . ALA A 1 91 ? 9.148 -29.438 -6.414 1 95.25 91 ALA A N 1
ATOM 682 C CA . ALA A 1 91 ? 10.062 -28.453 -6.984 1 95.25 91 ALA A CA 1
ATOM 683 C C . ALA A 1 91 ? 10.797 -27.688 -5.887 1 95.25 91 ALA A C 1
ATOM 685 O O . ALA A 1 91 ? 11.984 -27.375 -6.023 1 95.25 91 ALA A O 1
ATOM 686 N N . HIS A 1 92 ? 10.078 -27.344 -4.793 1 92.31 92 HIS A N 1
ATOM 687 C CA . HIS A 1 92 ? 10.688 -26.516 -3.756 1 92.31 92 HIS A CA 1
ATOM 688 C C . HIS A 1 92 ? 11.789 -27.281 -3.025 1 92.31 92 HIS A C 1
ATOM 690 O O . HIS A 1 92 ? 12.648 -26.688 -2.387 1 92.31 92 HIS A O 1
ATOM 696 N N . VAL A 1 93 ? 11.766 -28.547 -3.037 1 93.56 93 VAL A N 1
ATOM 697 C CA . VAL A 1 93 ? 12.844 -29.359 -2.467 1 93.56 93 VAL A CA 1
ATOM 698 C C . VAL A 1 93 ? 14.133 -29.125 -3.24 1 93.56 93 VAL A C 1
ATOM 700 O O . VAL A 1 93 ? 15.219 -29.109 -2.652 1 93.56 93 VAL A O 1
ATOM 703 N N . LEU A 1 94 ? 13.992 -28.969 -4.531 1 95.25 94 LEU A N 1
ATOM 704 C CA . LEU A 1 94 ? 15.148 -28.859 -5.418 1 95.25 94 LEU A CA 1
ATOM 705 C C . LEU A 1 94 ? 15.43 -27.391 -5.742 1 95.25 94 LEU A C 1
ATOM 707 O O . LEU A 1 94 ? 16.266 -27.094 -6.609 1 95.25 94 LEU A O 1
ATOM 711 N N . ALA A 1 95 ? 14.734 -26.5 -5.172 1 91.19 95 ALA A N 1
ATOM 712 C CA . ALA A 1 95 ? 14.852 -25.094 -5.523 1 91.19 95 ALA A CA 1
ATOM 713 C C . ALA A 1 95 ? 16.297 -24.609 -5.391 1 91.19 95 ALA A C 1
ATOM 715 O O . ALA A 1 95 ? 16.906 -24.75 -4.328 1 91.19 95 ALA A O 1
ATOM 716 N N . ASN A 1 96 ? 16.844 -24.094 -6.461 1 93.5 96 ASN A N 1
ATOM 717 C CA . ASN A 1 96 ? 18.172 -23.5 -6.523 1 93.5 96 ASN A CA 1
ATOM 718 C C . ASN A 1 96 ? 19.25 -24.5 -6.164 1 93.5 96 ASN A C 1
ATOM 720 O O . ASN A 1 96 ? 20.266 -24.141 -5.555 1 93.5 96 ASN A O 1
ATOM 724 N N . ALA A 1 97 ? 19.078 -25.734 -6.473 1 95.25 97 ALA A N 1
ATOM 725 C CA . ALA A 1 97 ? 19.984 -26.812 -6.125 1 95.25 97 ALA A CA 1
ATOM 726 C C . ALA A 1 97 ? 21.281 -26.734 -6.945 1 95.25 97 ALA A C 1
ATOM 728 O O . ALA A 1 97 ? 21.234 -26.453 -8.148 1 95.25 97 ALA A O 1
ATOM 729 N N . THR A 1 98 ? 22.406 -26.922 -6.324 1 94.62 98 THR A N 1
ATOM 730 C CA . THR A 1 98 ? 23.688 -27.094 -6.992 1 94.62 98 THR A CA 1
ATOM 731 C C . THR A 1 98 ? 24.047 -28.562 -7.094 1 94.62 98 THR A C 1
ATOM 733 O O . THR A 1 98 ? 24.562 -29.016 -8.125 1 94.62 98 THR A O 1
ATOM 736 N N . THR A 1 99 ? 23.781 -29.281 -5.996 1 96.56 99 THR A N 1
ATOM 737 C CA . THR A 1 99 ? 23.969 -30.719 -5.992 1 96.56 99 THR A CA 1
ATOM 738 C C . THR A 1 99 ? 22.766 -31.438 -5.379 1 96.56 99 THR A C 1
ATOM 740 O O . THR A 1 99 ? 22.172 -30.938 -4.426 1 96.56 99 THR A O 1
ATOM 743 N N . VAL A 1 100 ? 22.5 -32.594 -5.977 1 97.56 100 VAL A N 1
ATOM 744 C CA . VAL A 1 100 ? 21.391 -33.406 -5.512 1 97.56 100 VAL A CA 1
ATOM 745 C C . VAL A 1 100 ? 21.828 -34.844 -5.379 1 97.56 100 VAL A C 1
ATOM 747 O O . VAL A 1 100 ? 22.438 -35.406 -6.301 1 97.56 100 VAL A O 1
ATOM 750 N N . TYR A 1 101 ? 21.578 -35.375 -4.23 1 97.5 101 TYR A N 1
ATOM 751 C CA . TYR A 1 101 ? 21.797 -36.781 -4 1 97.5 101 TYR A CA 1
ATOM 752 C C . TYR A 1 101 ? 20.5 -37.469 -3.564 1 97.5 101 TYR A C 1
ATOM 754 O O . TYR A 1 101 ? 19.641 -36.844 -2.941 1 97.5 101 TYR A O 1
ATOM 762 N N . VAL A 1 102 ? 20.375 -38.75 -3.928 1 97.69 102 VAL A N 1
ATOM 763 C CA . VAL A 1 102 ? 19.25 -39.562 -3.484 1 97.69 102 VAL A CA 1
ATOM 764 C C . VAL A 1 102 ? 19.766 -40.812 -2.791 1 97.69 102 VAL A C 1
ATOM 766 O O . VAL A 1 102 ? 20.859 -41.312 -3.109 1 97.69 102 VAL A O 1
ATOM 769 N N . ARG A 1 103 ? 18.953 -41.25 -1.872 1 96.56 103 ARG A N 1
ATOM 770 C CA . ARG A 1 103 ? 19.312 -42.438 -1.118 1 96.56 103 ARG A CA 1
ATOM 771 C C . ARG A 1 103 ? 18.125 -43.375 -0.979 1 96.56 103 ARG A C 1
ATOM 773 O O . ARG A 1 103 ? 17.016 -42.938 -0.65 1 96.56 103 ARG A O 1
ATOM 780 N N . ARG A 1 104 ? 18.375 -44.656 -1.179 1 95.38 104 ARG A N 1
ATOM 781 C CA . ARG A 1 104 ? 17.359 -45.688 -0.971 1 95.38 104 ARG A CA 1
ATOM 782 C C . ARG A 1 104 ? 17.203 -46 0.512 1 95.38 104 ARG A C 1
ATOM 784 O O . ARG A 1 104 ? 18.125 -45.812 1.297 1 95.38 104 ARG A O 1
ATOM 791 N N . PRO A 1 105 ? 15.969 -46.438 0.777 1 92.5 105 PRO A N 1
ATOM 792 C CA . PRO A 1 105 ? 15.805 -46.812 2.184 1 92.5 105 PRO A CA 1
ATOM 793 C C . PRO A 1 105 ? 16.781 -47.906 2.623 1 92.5 105 PRO A C 1
ATOM 795 O O . PRO A 1 105 ? 16.953 -48.906 1.927 1 92.5 105 PRO A O 1
ATOM 798 N N . GLY A 1 106 ? 17.438 -47.656 3.707 1 85.56 106 GLY A N 1
ATOM 799 C CA . GLY A 1 106 ? 18.328 -48.625 4.305 1 85.56 106 GLY A CA 1
ATOM 800 C C . GLY A 1 106 ? 19.688 -48.688 3.646 1 85.56 106 GLY A C 1
ATOM 801 O O . GLY A 1 106 ? 20.578 -49.438 4.09 1 85.56 106 GLY A O 1
ATOM 802 N N . ASP A 1 107 ? 19.828 -48.031 2.553 1 88.12 107 ASP A N 1
ATOM 803 C CA . ASP A 1 107 ? 21.109 -47.969 1.87 1 88.12 107 ASP A CA 1
ATOM 804 C C . ASP A 1 107 ? 21.969 -46.812 2.422 1 88.12 107 ASP A C 1
ATOM 806 O O . ASP A 1 107 ? 21.516 -45.688 2.533 1 88.12 107 ASP A O 1
ATOM 810 N N . PRO A 1 108 ? 23.172 -47.062 2.82 1 89 108 PRO A N 1
ATOM 811 C CA . PRO A 1 108 ? 24.031 -46 3.324 1 89 108 PRO A CA 1
ATOM 812 C C . PRO A 1 108 ? 24.594 -45.125 2.209 1 89 108 PRO A C 1
ATOM 814 O O . PRO A 1 108 ? 25.047 -44 2.471 1 89 108 PRO A O 1
ATOM 817 N N . LYS A 1 109 ? 24.562 -45.625 0.993 1 92.31 109 LYS A N 1
ATOM 818 C CA . LYS A 1 109 ? 25.172 -44.906 -0.12 1 92.31 109 LYS A CA 1
ATOM 819 C C . LYS A 1 109 ? 24.234 -43.844 -0.692 1 92.31 109 LYS A C 1
ATOM 821 O O . LYS A 1 109 ? 23.109 -44.156 -1.08 1 92.31 109 LYS A O 1
ATOM 826 N N . LYS A 1 110 ? 24.734 -42.656 -0.72 1 95.31 110 LYS A N 1
ATOM 827 C CA . LYS A 1 110 ? 24.078 -41.594 -1.455 1 95.31 110 LYS A CA 1
ATOM 828 C C . LYS A 1 110 ? 24.516 -41.562 -2.916 1 95.31 110 LYS A C 1
ATOM 830 O O . LYS A 1 110 ? 25.703 -41.688 -3.215 1 95.31 110 LYS A O 1
ATOM 835 N N . THR A 1 111 ? 23.609 -41.469 -3.797 1 97.31 111 THR A N 1
ATOM 836 C CA . THR A 1 111 ? 23.906 -41.469 -5.223 1 97.31 111 THR A CA 1
ATOM 837 C C . THR A 1 111 ? 23.562 -40.125 -5.848 1 97.31 111 THR A C 1
ATOM 839 O O . THR A 1 111 ? 22.5 -39.562 -5.566 1 97.31 111 THR A O 1
ATOM 842 N N . LYS A 1 112 ? 24.453 -39.688 -6.695 1 97.38 112 LYS A N 1
ATOM 843 C CA . LYS A 1 112 ? 24.234 -38.406 -7.352 1 97.38 112 LYS A CA 1
ATOM 844 C C . LYS A 1 112 ? 23.062 -38.469 -8.328 1 97.38 112 LYS A C 1
ATOM 846 O O . LYS A 1 112 ? 22.938 -39.406 -9.102 1 97.38 112 LYS A O 1
ATOM 851 N N . ALA A 1 113 ? 22.25 -37.5 -8.227 1 98.19 113 ALA A N 1
ATOM 852 C CA . ALA A 1 113 ? 21.109 -37.375 -9.125 1 98.19 113 ALA A CA 1
ATOM 853 C C . ALA A 1 113 ? 21.172 -36.062 -9.898 1 98.19 113 ALA A C 1
ATOM 855 O O . ALA A 1 113 ? 21.875 -35.125 -9.492 1 98.19 113 ALA A O 1
ATOM 856 N N . THR A 1 114 ? 20.531 -36.031 -11.062 1 97.44 114 THR A N 1
ATOM 857 C CA . THR A 1 114 ? 20.406 -34.844 -11.867 1 97.44 114 THR A CA 1
ATOM 858 C C . THR A 1 114 ? 18.938 -34.438 -12.047 1 97.44 114 THR A C 1
ATOM 860 O O . THR A 1 114 ? 18.062 -35.312 -12.102 1 97.44 114 THR A O 1
ATOM 863 N N . VAL A 1 115 ? 18.75 -33.156 -12.141 1 97.31 115 VAL A N 1
ATOM 864 C CA . VAL A 1 115 ? 17.406 -32.656 -12.32 1 97.31 115 VAL A CA 1
ATOM 865 C C . VAL A 1 115 ? 17 -32.75 -13.789 1 97.31 115 VAL A C 1
ATOM 867 O O . VAL A 1 115 ? 17.641 -32.188 -14.672 1 97.31 115 VAL A O 1
ATOM 870 N N . ALA A 1 116 ? 15.953 -33.438 -13.992 1 97.12 116 ALA A N 1
ATOM 871 C CA . ALA A 1 116 ? 15.461 -33.625 -15.352 1 97.12 116 ALA A CA 1
ATOM 872 C C . ALA A 1 116 ? 14.484 -32.531 -15.742 1 97.12 116 ALA A C 1
ATOM 874 O O . ALA A 1 116 ? 14.461 -32.094 -16.891 1 97.12 116 ALA A O 1
ATOM 875 N N . CYS A 1 117 ? 13.703 -32.125 -14.883 1 97.25 117 CYS A N 1
ATOM 876 C CA . CYS A 1 117 ? 12.68 -31.125 -15.117 1 97.25 117 CYS A CA 1
ATOM 877 C C . CYS A 1 117 ? 12.219 -30.5 -13.805 1 97.25 117 CYS A C 1
ATOM 879 O O . CYS A 1 117 ? 12.062 -31.203 -12.805 1 97.25 117 CYS A O 1
ATOM 881 N N . ILE A 1 118 ? 12.008 -29.203 -13.781 1 95.94 118 ILE A N 1
ATOM 882 C CA . ILE A 1 118 ? 11.5 -28.531 -12.594 1 95.94 118 ILE A CA 1
ATOM 883 C C . ILE A 1 118 ? 10.336 -27.625 -12.984 1 95.94 118 ILE A C 1
ATOM 885 O O . ILE A 1 118 ? 10.453 -26.812 -13.906 1 95.94 118 ILE A O 1
ATOM 889 N N . ALA A 1 119 ? 9.211 -27.812 -12.312 1 95 119 ALA A N 1
ATOM 890 C CA . ALA A 1 119 ? 8.016 -27 -12.5 1 95 119 ALA A CA 1
ATOM 891 C C . ALA A 1 119 ? 7.617 -26.297 -11.211 1 95 119 ALA A C 1
ATOM 893 O O . ALA A 1 119 ? 6.812 -26.812 -10.43 1 95 119 ALA A O 1
ATOM 894 N N . ARG A 1 120 ? 8.008 -25.125 -11.07 1 93.12 120 ARG A N 1
ATOM 895 C CA . ARG A 1 120 ? 7.801 -24.375 -9.828 1 93.12 120 ARG A CA 1
ATOM 896 C C . ARG A 1 120 ? 6.336 -23.984 -9.672 1 93.12 120 ARG A C 1
ATOM 898 O O . ARG A 1 120 ? 5.824 -23.906 -8.555 1 93.12 120 ARG A O 1
ATOM 905 N N . GLN A 1 121 ? 5.668 -23.766 -10.711 1 91.69 121 GLN A N 1
ATOM 906 C CA . GLN A 1 121 ? 4.281 -23.312 -10.68 1 91.69 121 GLN A CA 1
ATOM 907 C C . GLN A 1 121 ? 3.371 -24.375 -10.07 1 91.69 121 GLN A C 1
ATOM 909 O O . GLN A 1 121 ? 2.408 -24.047 -9.375 1 91.69 121 GLN A O 1
ATOM 914 N N . CYS A 1 122 ? 3.713 -25.641 -10.336 1 93.44 122 CYS A N 1
ATOM 915 C CA . CYS A 1 122 ? 2.896 -26.703 -9.766 1 93.44 122 CYS A CA 1
ATOM 916 C C . CYS A 1 122 ? 3.678 -27.484 -8.719 1 93.44 122 CYS A C 1
ATOM 918 O O . CYS A 1 122 ? 3.273 -28.578 -8.328 1 93.44 122 CYS A O 1
ATOM 920 N N . ASP A 1 123 ? 4.855 -27.047 -8.367 1 94.06 123 ASP A N 1
ATOM 921 C CA . ASP A 1 123 ? 5.715 -27.578 -7.309 1 94.06 123 ASP A CA 1
ATOM 922 C C . ASP A 1 123 ? 6.035 -29.047 -7.535 1 94.06 123 ASP A C 1
ATOM 924 O O . ASP A 1 123 ? 5.918 -29.859 -6.617 1 94.06 123 ASP A O 1
ATOM 928 N N . LEU A 1 124 ? 6.383 -29.375 -8.734 1 96.81 124 LEU A N 1
ATOM 929 C CA . LEU A 1 124 ? 6.816 -30.719 -9.07 1 96.81 124 LEU A CA 1
ATOM 930 C C . LEU A 1 124 ? 8.164 -30.703 -9.789 1 96.81 124 LEU A C 1
ATOM 932 O O . LEU A 1 124 ? 8.484 -29.734 -10.484 1 96.81 124 LEU A O 1
ATOM 936 N N . ALA A 1 125 ? 8.859 -31.781 -9.594 1 97.69 125 ALA A N 1
ATOM 937 C CA . ALA A 1 125 ? 10.148 -31.906 -10.25 1 97.69 125 ALA A CA 1
ATOM 938 C C . ALA A 1 125 ? 10.484 -33.375 -10.508 1 97.69 125 ALA A C 1
ATOM 940 O O . ALA A 1 125 ? 9.984 -34.281 -9.812 1 97.69 125 ALA A O 1
ATOM 941 N N . LEU A 1 126 ? 11.32 -33.594 -11.508 1 98.5 126 LEU A N 1
ATOM 942 C CA . LEU A 1 126 ? 11.797 -34.906 -11.859 1 98.5 126 LEU A CA 1
ATOM 943 C C . LEU A 1 126 ? 13.312 -35 -11.719 1 98.5 126 LEU A C 1
ATOM 945 O O . LEU A 1 126 ? 14.031 -34.094 -12.07 1 98.5 126 LEU A O 1
ATOM 949 N N . LEU A 1 127 ? 13.734 -36.094 -11.164 1 98.56 127 LEU A N 1
ATOM 950 C CA . LEU A 1 127 ? 15.148 -36.438 -11.039 1 98.56 127 LEU A CA 1
ATOM 951 C C . LEU A 1 127 ? 15.477 -37.719 -11.836 1 98.56 127 LEU A C 1
ATOM 953 O O . LEU A 1 127 ? 14.586 -38.5 -12.141 1 98.56 127 LEU A O 1
ATOM 957 N N . THR A 1 128 ? 16.734 -37.812 -12.156 1 98.12 128 THR A N 1
ATOM 958 C CA . THR A 1 128 ? 17.25 -39.062 -12.75 1 98.12 128 THR A CA 1
ATOM 959 C C . THR A 1 128 ? 18.625 -39.406 -12.164 1 98.12 128 THR A C 1
ATOM 961 O O . THR A 1 128 ? 19.344 -38.531 -11.688 1 98.12 128 THR A O 1
ATOM 964 N N . VAL A 1 129 ? 18.859 -40.688 -12.156 1 97.81 129 VAL A N 1
ATOM 965 C CA . VAL A 1 129 ? 20.156 -41.219 -11.711 1 97.81 129 VAL A CA 1
ATOM 966 C C . VAL A 1 129 ? 20.797 -42 -12.844 1 97.81 129 VAL A C 1
ATOM 968 O O . VAL A 1 129 ? 20.172 -42.906 -13.406 1 97.81 129 VAL A O 1
ATOM 971 N N . GLU A 1 130 ? 22.047 -41.781 -13.117 1 96 130 GLU A N 1
ATOM 972 C CA . GLU A 1 130 ? 22.734 -42.406 -14.234 1 96 130 GLU A CA 1
ATOM 973 C C . GLU A 1 130 ? 23.219 -43.812 -13.867 1 96 130 GLU A C 1
ATOM 975 O O . GLU A 1 130 ? 23.234 -44.719 -14.703 1 96 130 GLU A O 1
ATOM 980 N N . GLU A 1 131 ? 23.5 -44 -12.68 1 94.69 131 GLU A N 1
ATOM 981 C CA . GLU A 1 131 ? 24.062 -45.25 -12.227 1 94.69 131 GLU A CA 1
ATOM 982 C C . GLU A 1 131 ? 23.031 -46.375 -12.336 1 94.69 131 GLU A C 1
ATOM 984 O O . GLU A 1 131 ? 22 -46.375 -11.664 1 94.69 131 GLU A O 1
ATOM 989 N N . GLU A 1 132 ? 23.391 -47.469 -13.055 1 93.88 132 GLU A N 1
ATOM 990 C CA . GLU A 1 132 ? 22.484 -48.562 -13.305 1 93.88 132 GLU A CA 1
ATOM 991 C C . GLU A 1 132 ? 22.219 -49.344 -12.023 1 93.88 132 GLU A C 1
ATOM 993 O O . GLU A 1 132 ? 21.094 -49.844 -11.805 1 93.88 132 GLU A O 1
ATOM 998 N N . GLY A 1 133 ? 23.234 -49.469 -11.25 1 93.88 133 GLY A N 1
ATOM 999 C CA . GLY A 1 133 ? 23.109 -50.219 -10.016 1 93.88 133 GLY A CA 1
ATOM 1000 C C . GLY A 1 133 ? 22.062 -49.656 -9.07 1 93.88 133 GLY A C 1
ATOM 1001 O O . GLY A 1 133 ? 21.484 -50.375 -8.266 1 93.88 133 GLY A O 1
ATOM 1002 N N . PHE A 1 134 ? 21.859 -48.406 -9.18 1 96 134 PHE A N 1
ATOM 1003 C CA . PHE A 1 134 ? 20.891 -47.719 -8.328 1 96 134 PHE A CA 1
ATOM 1004 C C . PHE A 1 134 ? 19.484 -48.281 -8.562 1 96 134 PHE A C 1
ATOM 1006 O O . PHE A 1 134 ? 18.688 -48.375 -7.625 1 96 134 PHE A O 1
ATOM 1013 N N . TRP A 1 135 ? 19.172 -48.719 -9.727 1 96.5 135 TRP A N 1
ATOM 1014 C CA . TRP A 1 135 ? 17.812 -49.031 -10.133 1 96.5 135 TRP A CA 1
ATOM 1015 C C . TRP A 1 135 ? 17.516 -50.5 -9.867 1 96.5 135 TRP A C 1
ATOM 1017 O O . TRP A 1 135 ? 16.359 -50.938 -9.93 1 96.5 135 TRP A O 1
ATOM 1027 N N . LEU A 1 136 ? 18.484 -51.25 -9.57 1 93.88 136 LEU A N 1
ATOM 1028 C CA . LEU A 1 136 ? 18.297 -52.688 -9.383 1 93.88 136 LEU A CA 1
ATOM 1029 C C . LEU A 1 136 ? 17.359 -52.969 -8.211 1 93.88 136 LEU A C 1
ATOM 1031 O O . LEU A 1 136 ? 17.594 -52.5 -7.098 1 93.88 136 LEU A O 1
ATOM 1035 N N . GLY A 1 137 ? 16.297 -53.688 -8.492 1 93 137 GLY A N 1
ATOM 1036 C CA . GLY A 1 137 ? 15.375 -54.094 -7.449 1 93 137 GLY A CA 1
ATOM 1037 C C . GLY A 1 137 ? 14.297 -53.062 -7.164 1 93 137 GLY A C 1
ATOM 1038 O O . GLY A 1 137 ? 13.391 -53.312 -6.363 1 93 137 GLY A O 1
ATOM 1039 N N . LEU A 1 138 ? 14.438 -51.938 -7.723 1 95.75 138 LEU A N 1
ATOM 1040 C CA . LEU A 1 138 ? 13.422 -50.906 -7.523 1 95.75 138 LEU A CA 1
ATOM 1041 C C . LEU A 1 138 ? 12.234 -51.125 -8.453 1 95.75 138 LEU A C 1
ATOM 1043 O O . LEU A 1 138 ? 12.398 -51.625 -9.57 1 95.75 138 LEU A O 1
ATOM 1047 N N . ARG A 1 139 ? 11.039 -50.812 -7.945 1 97 139 ARG A N 1
ATOM 1048 C CA . ARG A 1 139 ? 9.812 -50.844 -8.742 1 97 139 ARG A CA 1
ATOM 1049 C C . ARG A 1 139 ? 9.148 -49.469 -8.797 1 97 139 ARG A C 1
ATOM 1051 O O . ARG A 1 139 ? 9.164 -48.75 -7.809 1 97 139 ARG A O 1
ATOM 1058 N N . ALA A 1 140 ? 8.602 -49.281 -9.914 1 98 140 ALA A N 1
ATOM 1059 C CA . ALA A 1 140 ? 7.934 -48 -10.117 1 98 140 ALA A CA 1
ATOM 1060 C C . ALA A 1 140 ? 6.594 -47.969 -9.383 1 98 140 ALA A C 1
ATOM 1062 O O . ALA A 1 140 ? 5.883 -48.969 -9.32 1 98 140 ALA A O 1
ATOM 1063 N N . LEU A 1 141 ? 6.355 -46.781 -8.773 1 98 141 LEU A N 1
ATOM 1064 C CA . LEU A 1 141 ? 5.016 -46.5 -8.266 1 98 141 LEU A CA 1
ATOM 1065 C C . LEU A 1 141 ? 4.152 -45.844 -9.328 1 98 141 LEU A C 1
ATOM 1067 O O . LEU A 1 141 ? 4.668 -45.125 -10.203 1 98 141 LEU A O 1
ATOM 1071 N N . SER A 1 142 ? 2.809 -46.125 -9.242 1 97.19 142 SER A N 1
ATOM 1072 C CA . SER A 1 142 ? 1.91 -45.594 -10.258 1 97.19 142 SER A CA 1
ATOM 1073 C C . SER A 1 142 ? 0.829 -44.719 -9.633 1 97.19 142 SER A C 1
ATOM 1075 O O . SER A 1 142 ? 0.402 -44.969 -8.508 1 97.19 142 SER A O 1
ATOM 1077 N N . PHE A 1 143 ? 0.412 -43.781 -10.422 1 97.88 143 PHE A N 1
ATOM 1078 C CA . PHE A 1 143 ? -0.639 -42.906 -9.945 1 97.88 143 PHE A CA 1
ATOM 1079 C C . PHE A 1 143 ? -2.016 -43.469 -10.242 1 97.88 143 PHE A C 1
ATOM 1081 O O . PHE A 1 143 ? -2.203 -44.156 -11.242 1 97.88 143 PHE A O 1
ATOM 1088 N N . VAL A 1 144 ? -2.906 -43.094 -9.391 1 96.81 144 VAL A N 1
ATOM 1089 C CA . VAL A 1 144 ? -4.293 -43.469 -9.625 1 96.81 144 VAL A CA 1
ATOM 1090 C C . VAL A 1 144 ? -4.832 -42.719 -10.852 1 96.81 144 VAL A C 1
ATOM 1092 O O . VAL A 1 144 ? -4.402 -41.594 -11.141 1 96.81 144 VAL A O 1
ATOM 1095 N N . ALA A 1 145 ? -5.746 -43.406 -11.492 1 92.62 145 ALA A N 1
ATOM 1096 C CA . ALA A 1 145 ? -6.324 -42.812 -12.695 1 92.62 145 ALA A CA 1
ATOM 1097 C C . ALA A 1 145 ? -7.277 -41.656 -12.336 1 92.62 145 ALA A C 1
ATOM 1099 O O . ALA A 1 145 ? -7.355 -40.656 -13.055 1 92.62 145 ALA A O 1
ATOM 1100 N N . GLU A 1 146 ? -7.926 -41.875 -11.258 1 92.88 146 GLU A N 1
ATOM 1101 C CA . GLU A 1 146 ? -8.898 -40.875 -10.828 1 92.88 146 GLU A CA 1
ATOM 1102 C C . GLU A 1 146 ? -8.57 -40.375 -9.43 1 92.88 146 GLU A C 1
ATOM 1104 O O . GLU A 1 146 ? -8.039 -41.094 -8.594 1 92.88 146 GLU A O 1
ATOM 1109 N N . THR A 1 147 ? -8.945 -39.156 -9.242 1 92.81 147 THR A N 1
ATOM 1110 C CA . THR A 1 147 ? -8.75 -38.562 -7.918 1 92.81 147 THR A CA 1
ATOM 1111 C C . THR A 1 147 ? -9.516 -39.344 -6.859 1 92.81 147 THR A C 1
ATOM 1113 O O . THR A 1 147 ? -10.695 -39.688 -7.043 1 92.81 147 THR A O 1
ATOM 1116 N N . PRO A 1 148 ? -8.852 -39.594 -5.797 1 94.44 148 PRO A N 1
ATOM 1117 C CA . PRO A 1 148 ? -9.523 -40.375 -4.758 1 94.44 148 PRO A CA 1
ATOM 1118 C C . PRO A 1 148 ? -10.773 -39.688 -4.219 1 94.44 148 PRO A C 1
ATOM 1120 O O . PRO A 1 148 ? -10.812 -38.438 -4.141 1 94.44 148 PRO A O 1
ATOM 1123 N N . GLU A 1 149 ? -11.695 -40.5 -3.766 1 93.56 149 GLU A N 1
ATOM 1124 C CA . GLU A 1 149 ? -12.945 -40 -3.213 1 93.56 149 GLU A CA 1
ATOM 1125 C C . GLU A 1 149 ? -12.742 -39.469 -1.785 1 93.56 149 GLU A C 1
ATOM 1127 O O . GLU A 1 149 ? -11.758 -39.812 -1.129 1 93.56 149 GLU A O 1
ATOM 1132 N N . LEU A 1 150 ? -13.711 -38.719 -1.422 1 93.62 150 LEU A N 1
ATOM 1133 C CA . LEU A 1 150 ? -13.719 -38.281 -0.027 1 93.62 150 LEU A CA 1
ATOM 1134 C C . LEU A 1 150 ? -13.758 -39.5 0.911 1 93.62 150 LEU A C 1
ATOM 1136 O O . LEU A 1 150 ? -14.398 -40.5 0.608 1 93.62 150 LEU A O 1
ATOM 1140 N N . GLN A 1 151 ? -13.023 -39.406 2.012 1 94.62 151 GLN A N 1
ATOM 1141 C CA . GLN A 1 151 ? -12.961 -40.406 3.07 1 94.62 151 GLN A CA 1
ATOM 1142 C C . GLN A 1 151 ? -12.102 -41.594 2.65 1 94.62 151 GLN A C 1
ATOM 1144 O O . GLN A 1 151 ? -11.922 -42.531 3.418 1 94.62 151 GLN A O 1
ATOM 1149 N N . SER A 1 152 ? -11.539 -41.531 1.452 1 95.75 152 SER A N 1
ATOM 1150 C CA . SER A 1 152 ? -10.594 -42.562 1.062 1 95.75 152 SER A CA 1
ATOM 1151 C C . SER A 1 152 ? -9.336 -42.531 1.922 1 95.75 152 SER A C 1
ATOM 1153 O O . SER A 1 152 ? -8.82 -41.438 2.223 1 95.75 152 SER A O 1
ATOM 1155 N N . PRO A 1 153 ? -8.938 -43.719 2.33 1 96.06 153 PRO A N 1
ATOM 1156 C CA . PRO A 1 153 ? -7.695 -43.75 3.107 1 96.06 153 PRO A CA 1
ATOM 1157 C C . PRO A 1 153 ? -6.465 -43.375 2.273 1 96.06 153 PRO A C 1
ATOM 1159 O O . PRO A 1 153 ? -6.391 -43.719 1.096 1 96.06 153 PRO A O 1
ATOM 1162 N N . VAL A 1 154 ? -5.566 -42.719 2.924 1 95.75 154 VAL A N 1
ATOM 1163 C CA . VAL A 1 154 ? -4.309 -42.344 2.287 1 95.75 154 VAL A CA 1
ATOM 1164 C C . VAL A 1 154 ? -3.154 -42.531 3.271 1 95.75 154 VAL A C 1
ATOM 1166 O O . VAL A 1 154 ? -3.295 -42.25 4.461 1 95.75 154 VAL A O 1
ATOM 1169 N N . LEU A 1 155 ? -2.053 -43.031 2.787 1 95.75 155 LEU A N 1
ATOM 1170 C CA . LEU A 1 155 ? -0.829 -43.188 3.564 1 95.75 155 LEU A CA 1
ATOM 1171 C C . LEU A 1 155 ? 0.309 -42.375 2.965 1 95.75 155 LEU A C 1
ATOM 1173 O O . LEU A 1 155 ? 0.708 -42.594 1.821 1 95.75 155 LEU A O 1
ATOM 1177 N N . VAL A 1 156 ? 0.792 -41.469 3.756 1 94.5 156 VAL A N 1
ATOM 1178 C CA . VAL A 1 156 ? 1.893 -40.625 3.277 1 94.5 156 VAL A CA 1
ATOM 1179 C C . VAL A 1 156 ? 3.215 -41.156 3.83 1 94.5 156 VAL A C 1
ATOM 1181 O O . VAL A 1 156 ? 3.332 -41.406 5.031 1 94.5 156 VAL A O 1
ATOM 1184 N N . ALA A 1 157 ? 4.16 -41.312 2.943 1 95.12 157 ALA A N 1
ATOM 1185 C CA . ALA A 1 157 ? 5.477 -41.812 3.34 1 95.12 157 ALA A CA 1
ATOM 1186 C C . ALA A 1 157 ? 6.57 -40.812 2.949 1 95.12 157 ALA A C 1
ATOM 1188 O O . ALA A 1 157 ? 6.496 -40.188 1.891 1 95.12 157 ALA A O 1
ATOM 1189 N N . GLY A 1 158 ? 7.574 -40.688 3.799 1 94.12 158 GLY A N 1
ATOM 1190 C CA . GLY A 1 158 ? 8.688 -39.781 3.508 1 94.12 158 GLY A CA 1
ATOM 1191 C C . GLY A 1 158 ? 9.734 -39.75 4.605 1 94.12 158 GLY A C 1
ATOM 1192 O O . GLY A 1 158 ? 9.805 -40.688 5.422 1 94.12 158 GLY A O 1
ATOM 1193 N N . TYR A 1 159 ? 10.594 -38.812 4.461 1 93 159 TYR A N 1
ATOM 1194 C CA . TYR A 1 159 ? 11.695 -38.625 5.402 1 93 159 TYR A CA 1
ATOM 1195 C C . TYR A 1 159 ? 11.625 -37.25 6.078 1 93 159 TYR A C 1
ATOM 1197 O O . TYR A 1 159 ? 12.242 -36.312 5.613 1 93 159 TYR A O 1
ATOM 1205 N N . PRO A 1 160 ? 10.914 -37.156 7.215 1 85.31 160 PRO A N 1
ATOM 1206 C CA . PRO A 1 160 ? 10.781 -35.875 7.891 1 85.31 160 PRO A CA 1
ATOM 1207 C C . PRO A 1 160 ? 12.125 -35.312 8.352 1 85.31 160 PRO A C 1
ATOM 1209 O O . PRO A 1 160 ? 13.086 -36.062 8.539 1 85.31 160 PRO A O 1
ATOM 1212 N N . VAL A 1 161 ? 12.094 -33.969 8.539 1 78.19 161 VAL A N 1
ATOM 1213 C CA . VAL A 1 161 ? 13.312 -33.281 8.945 1 78.19 161 VAL A CA 1
ATOM 1214 C C . VAL A 1 161 ? 13.797 -33.812 10.281 1 78.19 161 VAL A C 1
ATOM 1216 O O . VAL A 1 161 ? 13.008 -34 11.211 1 78.19 161 VAL A O 1
ATOM 1219 N N . GLY A 1 162 ? 15.008 -33.969 10.445 1 70.38 162 GLY A N 1
ATOM 1220 C CA . GLY A 1 162 ? 15.633 -34.406 11.68 1 70.38 162 GLY A CA 1
ATOM 1221 C C . GLY A 1 162 ? 15.828 -35.906 11.742 1 70.38 162 GLY A C 1
ATOM 1222 O O . GLY A 1 162 ? 16.531 -36.406 12.625 1 70.38 162 GLY A O 1
ATOM 1223 N N . GLY A 1 163 ? 15.156 -36.625 10.852 1 73.25 163 GLY A N 1
ATOM 1224 C CA . GLY A 1 163 ? 15.289 -38.062 10.891 1 73.25 163 GLY A CA 1
ATOM 1225 C C . GLY A 1 163 ? 15.773 -38.656 9.578 1 73.25 163 GLY A C 1
ATOM 1226 O O . GLY A 1 163 ? 15.641 -38.031 8.523 1 73.25 163 GLY A O 1
ATOM 1227 N N . ASP A 1 164 ? 16.453 -39.812 9.727 1 79 164 ASP A N 1
ATOM 1228 C CA . ASP A 1 164 ? 16.969 -40.5 8.555 1 79 164 ASP A CA 1
ATOM 1229 C C . ASP A 1 164 ? 16.109 -41.719 8.211 1 79 164 ASP A C 1
ATOM 1231 O O . ASP A 1 164 ? 16.328 -42.375 7.199 1 79 164 ASP A O 1
ATOM 1235 N N . SER A 1 165 ? 15.094 -41.844 8.992 1 86.56 165 SER A N 1
ATOM 1236 C CA . SER A 1 165 ? 14.266 -43.031 8.773 1 86.56 165 SER A CA 1
ATOM 1237 C C . SER A 1 165 ? 12.945 -42.656 8.109 1 86.56 165 SER A C 1
ATOM 1239 O O . SER A 1 165 ? 12.445 -41.531 8.266 1 86.56 165 SER A O 1
ATOM 1241 N N . LEU A 1 166 ? 12.555 -43.625 7.387 1 90.38 166 LEU A N 1
ATOM 1242 C CA . LEU A 1 166 ? 11.266 -43.5 6.707 1 90.38 166 LEU A CA 1
ATOM 1243 C C . LEU A 1 166 ? 10.133 -43.375 7.715 1 90.38 166 LEU A C 1
ATOM 1245 O O . LEU A 1 166 ? 10.094 -44.094 8.719 1 90.38 166 LEU A O 1
ATOM 1249 N N . SER A 1 167 ? 9.281 -42.375 7.504 1 89.88 167 SER A N 1
ATOM 1250 C CA . SER A 1 167 ? 8.102 -42.156 8.336 1 89.88 167 SER A CA 1
ATOM 1251 C C . SER A 1 167 ? 6.816 -42.281 7.531 1 89.88 167 SER A C 1
ATOM 1253 O O . SER A 1 167 ? 6.766 -41.906 6.363 1 89.88 167 SER A O 1
ATOM 1255 N N . ILE A 1 168 ? 5.855 -42.844 8.203 1 91.38 168 ILE A N 1
ATOM 1256 C CA . ILE A 1 168 ? 4.562 -43.062 7.551 1 91.38 168 ILE A CA 1
ATOM 1257 C C . ILE A 1 168 ? 3.465 -42.375 8.367 1 91.38 168 ILE A C 1
ATOM 1259 O O . ILE A 1 168 ? 3.416 -42.531 9.594 1 91.38 168 ILE A O 1
ATOM 1263 N N . THR A 1 169 ? 2.674 -41.594 7.68 1 89.69 169 THR A N 1
ATOM 1264 C CA . THR A 1 169 ? 1.503 -40.969 8.289 1 89.69 169 THR A CA 1
ATOM 1265 C C . THR A 1 169 ? 0.228 -41.406 7.562 1 89.69 169 THR A C 1
ATOM 1267 O O . THR A 1 169 ? 0.205 -41.469 6.332 1 89.69 169 THR A O 1
ATOM 1270 N N . LYS A 1 170 ? -0.793 -41.688 8.438 1 92.69 170 LYS A N 1
ATOM 1271 C CA . LYS A 1 170 ? -2.057 -42.125 7.867 1 92.69 170 LYS A CA 1
ATOM 1272 C C . LYS A 1 170 ? -3.156 -41.094 8.055 1 92.69 170 LYS A C 1
ATOM 1274 O O . LYS A 1 170 ? -3.238 -40.469 9.109 1 92.69 170 LYS A O 1
ATOM 1279 N N . GLY A 1 171 ? -3.979 -40.938 6.977 1 93.94 171 GLY A N 1
ATOM 1280 C CA . GLY A 1 171 ? -5.141 -40.062 7.012 1 93.94 171 GLY A CA 1
ATOM 1281 C C . GLY A 1 171 ? -6.184 -40.406 5.965 1 93.94 171 GLY A C 1
ATOM 1282 O O . GLY A 1 171 ? -6.184 -41.531 5.434 1 93.94 171 GLY A O 1
ATOM 1283 N N . ILE A 1 172 ? -7.176 -39.5 5.875 1 95.81 172 ILE A N 1
ATOM 1284 C CA . ILE A 1 172 ? -8.195 -39.656 4.852 1 95.81 172 ILE A CA 1
ATOM 1285 C C . ILE A 1 172 ? -8.305 -38.406 4.012 1 95.81 172 ILE A C 1
ATOM 1287 O O . ILE A 1 172 ? -7.887 -37.312 4.445 1 95.81 172 ILE A O 1
ATOM 1291 N N . VAL A 1 173 ? -8.805 -38.562 2.83 1 95.62 173 VAL A N 1
ATOM 1292 C CA . VAL A 1 173 ? -9.086 -37.406 1.99 1 95.62 173 VAL A CA 1
ATOM 1293 C C . VAL A 1 173 ? -10.258 -36.625 2.576 1 95.62 173 VAL A C 1
ATOM 1295 O O . VAL A 1 173 ? -11.375 -37.125 2.65 1 95.62 173 VAL A O 1
ATOM 1298 N N . SER A 1 174 ? -9.977 -35.344 2.859 1 93.88 174 SER A N 1
ATOM 1299 C CA . SER A 1 174 ? -10.984 -34.531 3.525 1 93.88 174 SER A CA 1
ATOM 1300 C C . SER A 1 174 ? -11.727 -33.656 2.527 1 93.88 174 SER A C 1
ATOM 1302 O O . SER A 1 174 ? -12.906 -33.344 2.717 1 93.88 174 SER A O 1
ATOM 1304 N N . ARG A 1 175 ? -11.016 -33.125 1.55 1 92.94 175 ARG A N 1
ATOM 1305 C CA . ARG A 1 175 ? -11.625 -32.188 0.597 1 92.94 175 ARG A CA 1
ATOM 1306 C C . ARG A 1 175 ? -10.75 -32.031 -0.643 1 92.94 175 ARG A C 1
ATOM 1308 O O . ARG A 1 175 ? -9.539 -32.281 -0.588 1 92.94 175 ARG A O 1
ATOM 1315 N N . VAL A 1 176 ? -11.398 -31.891 -1.749 1 93.75 176 VAL A N 1
ATOM 1316 C CA . VAL A 1 176 ? -10.719 -31.375 -2.936 1 93.75 176 VAL A CA 1
ATOM 1317 C C . VAL A 1 176 ? -10.906 -29.859 -3.029 1 93.75 176 VAL A C 1
ATOM 1319 O O . VAL A 1 176 ? -12.031 -29.359 -2.938 1 93.75 176 VAL A O 1
ATOM 1322 N N . CYS A 1 177 ? -9.836 -29.094 -3.137 1 92.94 177 CYS A N 1
ATOM 1323 C CA . CYS A 1 177 ? -9.945 -27.641 -3.121 1 92.94 177 CYS A CA 1
ATOM 1324 C C . CYS A 1 177 ? -8.828 -27 -3.932 1 92.94 177 CYS A C 1
ATOM 1326 O O . CYS A 1 177 ? -7.918 -27.688 -4.398 1 92.94 177 CYS A O 1
ATOM 1328 N N . MET A 1 178 ? -9.055 -25.766 -4.18 1 93 178 MET A N 1
ATOM 1329 C CA . MET A 1 178 ? -7.992 -24.984 -4.805 1 93 178 MET A CA 1
ATOM 1330 C C . MET A 1 178 ? -7.016 -24.453 -3.758 1 93 178 MET A C 1
ATOM 1332 O O . MET A 1 178 ? -7.43 -23.875 -2.758 1 93 178 MET A O 1
ATOM 1336 N N . THR A 1 179 ? -5.793 -24.703 -3.994 1 90.62 179 THR A N 1
ATOM 1337 C CA . THR A 1 179 ? -4.77 -24.25 -3.057 1 90.62 179 THR A CA 1
ATOM 1338 C C . THR A 1 179 ? -3.656 -23.5 -3.787 1 90.62 179 THR A C 1
ATOM 1340 O O . THR A 1 179 ? -3.393 -23.766 -4.961 1 90.62 179 THR A O 1
ATOM 1343 N N . ARG A 1 180 ? -3.115 -22.641 -3.051 1 88.38 180 ARG A N 1
ATOM 1344 C CA . ARG A 1 180 ? -1.98 -21.906 -3.611 1 88.38 180 ARG A CA 1
ATOM 1345 C C . ARG A 1 180 ? -0.705 -22.734 -3.537 1 88.38 180 ARG A C 1
ATOM 1347 O O . ARG A 1 180 ? -0.239 -23.078 -2.447 1 88.38 180 ARG A O 1
ATOM 1354 N N . TYR A 1 181 ? -0.182 -23.016 -4.641 1 83.75 181 TYR A N 1
ATOM 1355 C CA . TYR A 1 181 ? 1.062 -23.781 -4.703 1 83.75 181 TYR A CA 1
ATOM 1356 C C . TYR A 1 181 ? 2.27 -22.859 -4.645 1 83.75 181 TYR A C 1
ATOM 1358 O O . TYR A 1 181 ? 3.281 -23.172 -4.016 1 83.75 181 TYR A O 1
ATOM 1366 N N . SER A 1 182 ? 2.051 -21.859 -5.34 1 78.75 182 SER A N 1
ATOM 1367 C CA . SER A 1 182 ? 3.055 -20.812 -5.449 1 78.75 182 SER A CA 1
ATOM 1368 C C . SER A 1 182 ? 2.406 -19.438 -5.574 1 78.75 182 SER A C 1
ATOM 1370 O O . SER A 1 182 ? 1.18 -19.312 -5.535 1 78.75 182 SER A O 1
ATOM 1372 N N . GLN A 1 183 ? 3.283 -18.531 -5.715 1 75.75 183 GLN A N 1
ATOM 1373 C CA . GLN A 1 183 ? 2.773 -17.172 -5.863 1 75.75 183 GLN A CA 1
ATOM 1374 C C . GLN A 1 183 ? 2.109 -16.984 -7.223 1 75.75 183 GLN A C 1
ATOM 1376 O O . GLN A 1 183 ? 1.43 -15.984 -7.453 1 75.75 183 GLN A O 1
ATOM 1381 N N . ALA A 1 184 ? 2.244 -17.953 -8.055 1 72.38 184 ALA A N 1
ATOM 1382 C CA . ALA A 1 184 ? 1.728 -17.828 -9.414 1 72.38 184 ALA A CA 1
ATOM 1383 C C . ALA A 1 184 ? 0.242 -18.172 -9.469 1 72.38 184 ALA A C 1
ATOM 1385 O O . ALA A 1 184 ? -0.453 -17.797 -10.414 1 72.38 184 ALA A O 1
ATOM 1386 N N . GLY A 1 185 ? -0.146 -19.016 -8.492 1 77.94 185 GLY A N 1
ATOM 1387 C CA . GLY A 1 185 ? -1.576 -19.266 -8.555 1 77.94 185 GLY A CA 1
ATOM 1388 C C . GLY A 1 185 ? -2.02 -20.422 -7.68 1 77.94 185 GLY A C 1
ATOM 1389 O O . GLY A 1 185 ? -1.224 -20.969 -6.91 1 77.94 185 GLY A O 1
ATOM 1390 N N . ARG A 1 186 ? -3.357 -20.75 -7.906 1 88.62 186 ARG A N 1
ATOM 1391 C CA . ARG A 1 186 ? -3.984 -21.828 -7.164 1 88.62 186 ARG A CA 1
ATOM 1392 C C . ARG A 1 186 ? -4.289 -23.016 -8.078 1 88.62 186 ARG A C 1
ATOM 1394 O O . ARG A 1 186 ? -4.68 -22.828 -9.234 1 88.62 186 ARG A O 1
ATOM 1401 N N . LEU A 1 187 ? -4.008 -24.172 -7.559 1 93 187 LEU A N 1
ATOM 1402 C CA . LEU A 1 187 ? -4.312 -25.422 -8.266 1 93 187 LEU A CA 1
ATOM 1403 C C . LEU A 1 187 ? -5.113 -26.359 -7.383 1 93 187 LEU A C 1
ATOM 1405 O O . LEU A 1 187 ? -5.207 -26.172 -6.172 1 93 187 LEU A O 1
ATOM 1409 N N . ALA A 1 188 ? -5.691 -27.328 -8.07 1 94.31 188 ALA A N 1
ATOM 1410 C CA . ALA A 1 188 ? -6.434 -28.359 -7.332 1 94.31 188 ALA A CA 1
ATOM 1411 C C . ALA A 1 188 ? -5.512 -29.141 -6.406 1 94.31 188 ALA A C 1
ATOM 1413 O O . ALA A 1 188 ? -4.383 -29.469 -6.777 1 94.31 188 ALA A O 1
ATOM 1414 N N . SER A 1 189 ? -6.008 -29.391 -5.223 1 94.62 189 SER A N 1
ATOM 1415 C CA . SER A 1 189 ? -5.277 -30.156 -4.219 1 94.62 189 SER A CA 1
ATOM 1416 C C . SER A 1 189 ? -6.211 -31.062 -3.432 1 94.62 189 SER A C 1
ATOM 1418 O O . SER A 1 189 ? -7.426 -30.875 -3.426 1 94.62 189 SER A O 1
ATOM 1420 N N . LEU A 1 190 ? -5.609 -32.062 -2.869 1 95.06 190 LEU A N 1
ATOM 1421 C CA . LEU A 1 190 ? -6.309 -32.906 -1.903 1 95.06 190 LEU A CA 1
ATOM 1422 C C . LEU A 1 190 ? -5.93 -32.531 -0.476 1 95.06 190 LEU A C 1
ATOM 1424 O O . LEU A 1 190 ? -4.746 -32.5 -0.124 1 95.06 190 LEU A O 1
ATOM 1428 N N . GLN A 1 191 ? -6.914 -32.188 0.205 1 93.12 191 GLN A N 1
ATOM 1429 C CA . GLN A 1 191 ? -6.695 -31.953 1.63 1 93.12 191 GLN A CA 1
ATOM 1430 C C . GLN A 1 191 ? -6.91 -33.25 2.428 1 93.12 191 GLN A C 1
ATOM 1432 O O . GLN A 1 191 ? -7.883 -33.969 2.203 1 93.12 191 GLN A O 1
ATOM 1437 N N . ILE A 1 192 ? -6.012 -33.5 3.33 1 93.44 192 ILE A N 1
ATOM 1438 C CA . ILE A 1 192 ? -6.141 -34.688 4.168 1 93.44 192 ILE A CA 1
ATOM 1439 C C . ILE A 1 192 ? -6.082 -34.281 5.641 1 93.44 192 ILE A C 1
ATOM 1441 O O . ILE A 1 192 ? -5.621 -33.188 5.977 1 93.44 192 ILE A O 1
ATOM 1445 N N . ASP A 1 193 ? -6.602 -35.125 6.523 1 91.12 193 ASP A N 1
ATOM 1446 C CA . ASP A 1 193 ? -6.605 -34.844 7.957 1 91.12 193 ASP A CA 1
ATOM 1447 C C . ASP A 1 193 ? -5.363 -35.438 8.625 1 91.12 193 ASP A C 1
ATOM 1449 O O . ASP A 1 193 ? -5.461 -36.094 9.672 1 91.12 193 ASP A O 1
ATOM 1453 N N . ALA A 1 194 ? -4.312 -35.344 8.047 1 86.94 194 ALA A N 1
ATOM 1454 C CA . ALA A 1 194 ? -3.02 -35.75 8.594 1 86.94 194 ALA A CA 1
ATOM 1455 C C . ALA A 1 194 ? -1.971 -34.688 8.383 1 86.94 194 ALA A C 1
ATOM 1457 O O . ALA A 1 194 ? -1.952 -34.031 7.336 1 86.94 194 ALA A O 1
ATOM 1458 N N . ALA A 1 195 ? -1.158 -34.562 9.391 1 82.75 195 ALA A N 1
ATOM 1459 C CA . ALA A 1 195 ? -0.12 -33.531 9.297 1 82.75 195 ALA A CA 1
ATOM 1460 C C . ALA A 1 195 ? 0.986 -33.969 8.336 1 82.75 195 ALA A C 1
ATOM 1462 O O . ALA A 1 195 ? 1.382 -35.125 8.312 1 82.75 195 ALA A O 1
ATOM 1463 N N . ILE A 1 196 ? 1.308 -33.188 7.434 1 84 196 ILE A N 1
ATOM 1464 C CA . ILE A 1 196 ? 2.482 -33.344 6.586 1 84 196 ILE A CA 1
ATOM 1465 C C . ILE A 1 196 ? 3.594 -32.406 7.047 1 84 196 ILE A C 1
ATOM 1467 O O . ILE A 1 196 ? 3.445 -31.188 6.996 1 84 196 ILE A O 1
ATOM 1471 N N . ASN A 1 197 ? 4.594 -32.938 7.539 1 78.5 197 ASN A N 1
ATOM 1472 C CA . ASN A 1 197 ? 5.688 -32.156 8.086 1 78.5 197 ASN A CA 1
ATOM 1473 C C . ASN A 1 197 ? 6.801 -31.953 7.066 1 78.5 197 ASN A C 1
ATOM 1475 O O . ASN A 1 197 ? 6.863 -32.656 6.059 1 78.5 197 ASN A O 1
ATOM 1479 N N . ALA A 1 198 ? 7.672 -30.984 7.402 1 82.38 198 ALA A N 1
ATOM 1480 C CA . ALA A 1 198 ? 8.828 -30.75 6.543 1 82.38 198 ALA A CA 1
ATOM 1481 C C . ALA A 1 198 ? 9.641 -32.031 6.348 1 82.38 198 ALA A C 1
ATOM 1483 O O . ALA A 1 198 ? 9.836 -32.781 7.285 1 82.38 198 ALA A O 1
ATOM 1484 N N . GLY A 1 199 ? 10.055 -32.25 5.172 1 85.81 199 GLY A N 1
ATOM 1485 C CA . GLY A 1 199 ? 10.805 -33.469 4.848 1 85.81 199 GLY A CA 1
ATOM 1486 C C . GLY A 1 199 ? 9.969 -34.5 4.121 1 85.81 199 GLY A C 1
ATOM 1487 O O . GLY A 1 199 ? 10.5 -35.312 3.344 1 85.81 199 GLY A O 1
ATOM 1488 N N . ASN A 1 200 ? 8.68 -34.469 4.523 1 86.88 200 ASN A N 1
ATOM 1489 C CA . ASN A 1 200 ? 7.777 -35.344 3.807 1 86.88 200 ASN A CA 1
ATOM 1490 C C . ASN A 1 200 ? 7.516 -34.875 2.387 1 86.88 200 ASN A C 1
ATOM 1492 O O . ASN A 1 200 ? 7.031 -35.625 1.544 1 86.88 200 ASN A O 1
ATOM 1496 N N . SER A 1 201 ? 7.836 -33.656 2.184 1 93 201 SER A N 1
ATOM 1497 C CA . SER A 1 201 ? 7.57 -33.062 0.878 1 93 201 SER A CA 1
ATOM 1498 C C . SER A 1 201 ? 8.258 -33.844 -0.236 1 93 201 SER A C 1
ATOM 1500 O O . SER A 1 201 ? 9.445 -34.156 -0.143 1 93 201 SER A O 1
ATOM 1502 N N . GLY A 1 202 ? 7.438 -34.188 -1.173 1 95.94 202 GLY A N 1
ATOM 1503 C CA . GLY A 1 202 ? 7.934 -34.938 -2.324 1 95.94 202 GLY A CA 1
ATOM 1504 C C . GLY A 1 202 ? 7.688 -36.438 -2.23 1 95.94 202 GLY A C 1
ATOM 1505 O O . GLY A 1 202 ? 7.887 -37.156 -3.203 1 95.94 202 GLY A O 1
ATOM 1506 N N . GLY A 1 203 ? 7.242 -36.875 -1.103 1 96.69 203 GLY A N 1
ATOM 1507 C CA . GLY A 1 203 ? 6.934 -38.281 -0.908 1 96.69 203 GLY A CA 1
ATOM 1508 C C . GLY A 1 203 ? 5.59 -38.688 -1.483 1 96.69 203 GLY A C 1
ATOM 1509 O O . GLY A 1 203 ? 4.77 -37.812 -1.818 1 96.69 203 GLY A O 1
ATOM 1510 N N . PRO A 1 204 ? 5.43 -40 -1.616 1 97.56 204 PRO A N 1
ATOM 1511 C CA . PRO A 1 204 ? 4.164 -40.5 -2.168 1 97.56 204 PRO A CA 1
ATOM 1512 C C . PRO A 1 204 ? 3.041 -40.5 -1.134 1 97.56 204 PRO A C 1
ATOM 1514 O O . PRO A 1 204 ? 3.279 -40.844 0.035 1 97.56 204 PRO A O 1
ATOM 1517 N N . ALA A 1 205 ? 1.895 -40.094 -1.54 1 97.25 205 ALA A N 1
ATOM 1518 C CA . ALA A 1 205 ? 0.656 -40.406 -0.824 1 97.25 205 ALA A CA 1
ATOM 1519 C C . ALA A 1 205 ? -0.037 -41.625 -1.408 1 97.25 205 ALA A C 1
ATOM 1521 O O . ALA A 1 205 ? -0.745 -41.531 -2.414 1 97.25 205 ALA A O 1
ATOM 1522 N N . PHE A 1 206 ? 0.069 -42.75 -0.742 1 97.5 206 PHE A N 1
ATOM 1523 C CA . PHE A 1 206 ? -0.424 -44 -1.262 1 97.5 206 PHE A CA 1
ATOM 1524 C C . PHE A 1 206 ? -1.938 -44.094 -1.118 1 97.5 206 PHE A C 1
ATOM 1526 O O . PHE A 1 206 ? -2.48 -43.875 -0.037 1 97.5 206 PHE A O 1
ATOM 1533 N N . ALA A 1 207 ? -2.547 -44.406 -2.217 1 97.25 207 ALA A N 1
ATOM 1534 C CA . ALA A 1 207 ? -3.939 -44.844 -2.16 1 97.25 207 ALA A CA 1
ATOM 1535 C C . ALA A 1 207 ? -4.031 -46.312 -1.774 1 97.25 207 ALA A C 1
ATOM 1537 O O . ALA A 1 207 ? -4.949 -46.719 -1.054 1 97.25 207 ALA A O 1
ATOM 1538 N N . ASP A 1 208 ? -3.055 -47.031 -2.262 1 96.19 208 ASP A N 1
ATOM 1539 C CA . ASP A 1 208 ? -2.895 -48.469 -1.946 1 96.19 208 ASP A CA 1
ATOM 1540 C C . ASP A 1 208 ? -1.421 -48.844 -1.933 1 96.19 208 ASP A C 1
ATOM 1542 O O . ASP A 1 208 ? -0.828 -49.094 -2.986 1 96.19 208 ASP A O 1
ATOM 1546 N N . ILE A 1 209 ? -0.935 -49.062 -0.789 1 95.06 209 ILE A N 1
ATOM 1547 C CA . ILE A 1 209 ? 0.494 -49.312 -0.621 1 95.06 209 ILE A CA 1
ATOM 1548 C C . ILE A 1 209 ? 0.848 -50.719 -1.13 1 95.06 209 ILE A C 1
ATOM 1550 O O . ILE A 1 209 ? 1.958 -50.938 -1.617 1 95.06 209 ILE A O 1
ATOM 1554 N N . SER A 1 210 ? -0.049 -51.625 -1.077 1 95.06 210 SER A N 1
ATOM 1555 C CA . SER A 1 210 ? 0.218 -53 -1.466 1 95.06 210 SER A CA 1
ATOM 1556 C C . SER A 1 210 ? 0.441 -53.094 -2.969 1 95.06 210 SER A C 1
ATOM 1558 O O . SER A 1 210 ? 1.224 -53.938 -3.424 1 95.06 210 SER A O 1
ATOM 1560 N N . THR A 1 211 ? -0.213 -52.25 -3.701 1 95.19 211 THR A N 1
ATOM 1561 C CA . THR A 1 211 ? -0.092 -52.281 -5.152 1 95.19 211 THR A CA 1
ATOM 1562 C C . THR A 1 211 ? 0.816 -51.188 -5.66 1 95.19 211 THR A C 1
ATOM 1564 O O . THR A 1 211 ? 1.122 -51.125 -6.855 1 95.19 211 THR A O 1
ATOM 1567 N N . GLY A 1 212 ? 1.2 -50.312 -4.816 1 97.06 212 GLY A N 1
ATOM 1568 C CA . GLY A 1 212 ? 2.059 -49.219 -5.207 1 97.06 212 GLY A CA 1
ATOM 1569 C C . GLY A 1 212 ? 1.31 -48.094 -5.902 1 97.06 212 GLY A C 1
ATOM 1570 O O . GLY A 1 212 ? 1.891 -47.344 -6.695 1 97.06 212 GLY A O 1
ATOM 1571 N N . LEU A 1 213 ? -0.039 -48 -5.641 1 97.25 213 LEU A N 1
ATOM 1572 C CA . LEU A 1 213 ? -0.854 -46.969 -6.227 1 97.25 213 LEU A CA 1
ATOM 1573 C C . LEU A 1 213 ? -0.799 -45.688 -5.371 1 97.25 213 LEU A C 1
ATOM 1575 O O . LEU A 1 213 ? -1.024 -45.75 -4.16 1 97.25 213 LEU A O 1
ATOM 1579 N N . VAL A 1 214 ? -0.494 -44.594 -6.074 1 97.94 214 VAL A N 1
ATOM 1580 C CA . VAL A 1 214 ? -0.283 -43.344 -5.383 1 97.94 214 VAL A CA 1
ATOM 1581 C C . VAL A 1 214 ? -1.37 -42.344 -5.789 1 97.94 214 VAL A C 1
ATOM 1583 O O . VAL A 1 214 ? -1.689 -42.219 -6.973 1 97.94 214 VAL A O 1
ATOM 1586 N N . ALA A 1 215 ? -1.947 -41.625 -4.762 1 97.12 215 ALA A N 1
ATOM 1587 C CA . ALA A 1 215 ? -2.969 -40.594 -4.977 1 97.12 215 ALA A CA 1
ATOM 1588 C C . ALA A 1 215 ? -2.344 -39.312 -5.449 1 97.12 215 ALA A C 1
ATOM 1590 O O . ALA A 1 215 ? -3.002 -38.5 -6.113 1 97.12 215 ALA A O 1
ATOM 1591 N N . GLY A 1 216 ? -1.158 -39.094 -5.039 1 97.5 216 GLY A N 1
ATOM 1592 C CA . GLY A 1 216 ? -0.456 -37.875 -5.398 1 97.5 216 GLY A CA 1
ATOM 1593 C C . GLY A 1 216 ? 0.861 -37.688 -4.664 1 97.5 216 GLY A C 1
ATOM 1594 O O . GLY A 1 216 ? 1.422 -38.688 -4.156 1 97.5 216 GLY A O 1
ATOM 1595 N N . VAL A 1 217 ? 1.39 -36.469 -4.707 1 97.5 217 VAL A N 1
ATOM 1596 C CA . VAL A 1 217 ? 2.67 -36.125 -4.094 1 97.5 217 VAL A CA 1
ATOM 1597 C C . VAL A 1 217 ? 2.438 -35.219 -2.873 1 97.5 217 VAL A C 1
ATOM 1599 O O . VAL A 1 217 ? 1.711 -34.219 -2.951 1 97.5 217 VAL A O 1
ATOM 1602 N N . ALA A 1 218 ? 3.051 -35.594 -1.812 1 94.5 218 ALA A N 1
ATOM 1603 C CA . ALA A 1 218 ? 2.893 -34.812 -0.581 1 94.5 218 ALA A CA 1
ATOM 1604 C C . ALA A 1 218 ? 3.518 -33.438 -0.715 1 94.5 218 ALA A C 1
ATOM 1606 O O . ALA A 1 218 ? 4.629 -33.281 -1.232 1 94.5 218 ALA A O 1
ATOM 1607 N N . PHE A 1 219 ? 2.678 -32.469 -0.285 1 84.19 219 PHE A N 1
ATOM 1608 C CA . PHE A 1 219 ? 2.975 -31.031 -0.404 1 84.19 219 PHE A CA 1
ATOM 1609 C C . PHE A 1 219 ? 2.934 -30.359 0.961 1 84.19 219 PHE A C 1
ATOM 1611 O O . PHE A 1 219 ? 1.913 -30.406 1.651 1 84.19 219 PHE A O 1
ATOM 1618 N N . SER A 1 220 ? 4.055 -30.141 1.552 1 66.56 220 SER A N 1
ATOM 1619 C CA . SER A 1 220 ? 3.963 -29.453 2.832 1 66.56 220 SER A CA 1
ATOM 1620 C C . SER A 1 220 ? 3.939 -27.938 2.643 1 66.56 220 SER A C 1
ATOM 1622 O O . SER A 1 220 ? 4.801 -27.375 1.96 1 66.56 220 SER A O 1
ATOM 1624 N N . LYS A 1 221 ? 2.797 -27.344 2.689 1 56.84 221 LYS A N 1
ATOM 1625 C CA . LYS A 1 221 ? 2.688 -25.875 2.631 1 56.84 221 LYS A CA 1
ATOM 1626 C C . LYS A 1 221 ? 3.551 -25.219 3.703 1 56.84 221 LYS A C 1
ATOM 1628 O O . LYS A 1 221 ? 3.811 -25.812 4.75 1 56.84 221 LYS A O 1
ATOM 1633 N N . ASN A 1 222 ? 4.301 -24.219 3.314 1 49.47 222 ASN A N 1
ATOM 1634 C CA . ASN A 1 222 ? 5.156 -23.484 4.23 1 49.47 222 ASN A CA 1
ATOM 1635 C C . ASN A 1 222 ? 4.594 -23.469 5.648 1 49.47 222 ASN A C 1
ATOM 1637 O O . ASN A 1 222 ? 3.375 -23.5 5.836 1 49.47 222 ASN A O 1
ATOM 1641 N N . ALA A 1 223 ? 5.535 -23.547 6.578 1 45.53 223 ALA A N 1
ATOM 1642 C CA . ALA A 1 223 ? 5.719 -23.719 8.016 1 45.53 223 ALA A CA 1
ATOM 1643 C C . ALA A 1 223 ? 4.844 -22.734 8.797 1 45.53 223 ALA A C 1
ATOM 1645 O O . ALA A 1 223 ? 4.863 -22.719 10.031 1 45.53 223 ALA A O 1
ATOM 1646 N N . GLY A 1 224 ? 4.309 -21.734 8.141 1 44.44 224 GLY A N 1
ATOM 1647 C CA . GLY A 1 224 ? 3.938 -21.047 9.359 1 44.44 224 GLY A CA 1
ATOM 1648 C C . GLY A 1 224 ? 3.186 -21.922 10.344 1 44.44 224 GLY A C 1
ATOM 1649 O O . GLY A 1 224 ? 3.742 -22.328 11.359 1 44.44 224 GLY A O 1
ATOM 1650 N N . THR A 1 225 ? 1.757 -21.641 10.383 1 45.22 225 THR A N 1
ATOM 1651 C CA . THR A 1 225 ? 0.928 -22.031 11.516 1 45.22 225 THR A CA 1
ATOM 1652 C C . THR A 1 225 ? 0.533 -23.5 11.414 1 45.22 225 THR A C 1
ATOM 1654 O O . THR A 1 225 ? -0.425 -23.938 12.055 1 45.22 225 THR A O 1
ATOM 1657 N N . SER A 1 226 ? 1.133 -24.219 10.586 1 47.47 226 SER A N 1
ATOM 1658 C CA . SER A 1 226 ? 0.34 -25.422 10.383 1 47.47 226 SER A CA 1
ATOM 1659 C C . SER A 1 226 ? 0.398 -26.328 11.609 1 47.47 226 SER A C 1
ATOM 1661 O O . SER A 1 226 ? 0.923 -27.438 11.539 1 47.47 226 SER A O 1
ATOM 1663 N N . THR A 1 227 ? 0.521 -25.812 12.594 1 49.88 227 THR A N 1
ATOM 1664 C CA . THR A 1 227 ? 0.301 -26.719 13.711 1 49.88 227 THR A CA 1
ATOM 1665 C C . THR A 1 227 ? -1.009 -27.484 13.539 1 49.88 227 THR A C 1
ATOM 1667 O O . THR A 1 227 ? -1.346 -28.344 14.359 1 49.88 227 THR A O 1
ATOM 1670 N N . ASP A 1 228 ? -1.675 -27.219 12.336 1 62.53 228 ASP A N 1
ATOM 1671 C CA . ASP A 1 228 ? -2.98 -27.875 12.359 1 62.53 228 ASP A CA 1
ATOM 1672 C C . ASP A 1 228 ? -2.912 -29.25 11.703 1 62.53 228 ASP A C 1
ATOM 1674 O O . ASP A 1 228 ? -2.004 -29.531 10.922 1 62.53 228 ASP A O 1
ATOM 1678 N N . ASN A 1 229 ? -3.414 -30.281 12.195 1 81.38 229 ASN A N 1
ATOM 1679 C CA . ASN A 1 229 ? -3.633 -31.641 11.719 1 81.38 229 ASN A CA 1
ATOM 1680 C C . ASN A 1 229 ? -4.234 -31.656 10.32 1 81.38 229 ASN A C 1
ATOM 1682 O O . ASN A 1 229 ? -5.176 -32.406 10.047 1 81.38 229 ASN A O 1
ATOM 1686 N N . ILE A 1 230 ? -3.662 -30.719 9.352 1 87.5 230 ILE A N 1
ATOM 1687 C CA . ILE A 1 230 ? -4.141 -30.656 7.977 1 87.5 230 ILE A CA 1
ATOM 1688 C C . ILE A 1 230 ? -2.957 -30.719 7.012 1 87.5 230 ILE A C 1
ATOM 1690 O O . ILE A 1 230 ? -1.929 -30.078 7.246 1 87.5 230 ILE A O 1
ATOM 1694 N N . GLY A 1 231 ? -3.041 -31.656 6.074 1 90.25 231 GLY A N 1
ATOM 1695 C CA . GLY A 1 231 ? -2.039 -31.781 5.027 1 90.25 231 GLY A CA 1
ATOM 1696 C C . GLY A 1 231 ? -2.615 -31.641 3.631 1 90.25 231 GLY A C 1
ATOM 1697 O O . GLY A 1 231 ? -3.832 -31.719 3.443 1 90.25 231 GLY A O 1
ATOM 1698 N N . TYR A 1 232 ? -1.689 -31.422 2.635 1 92.75 232 TYR A N 1
ATOM 1699 C CA . TYR A 1 232 ? -2.115 -31.266 1.248 1 92.75 232 TYR A CA 1
ATOM 1700 C C . TYR A 1 232 ? -1.313 -32.188 0.325 1 92.75 232 TYR A C 1
ATOM 1702 O O . TYR A 1 232 ? -0.119 -32.406 0.543 1 92.75 232 TYR A O 1
ATOM 1710 N N . ILE A 1 233 ? -2.014 -32.656 -0.675 1 95.25 233 ILE A N 1
ATOM 1711 C CA . ILE A 1 233 ? -1.438 -33.562 -1.67 1 95.25 233 ILE A CA 1
ATOM 1712 C C . ILE A 1 233 ? -1.652 -32.969 -3.068 1 95.25 233 ILE A C 1
ATOM 1714 O O . ILE A 1 233 ? -2.738 -32.5 -3.385 1 95.25 233 ILE A O 1
ATOM 1718 N N . ILE A 1 234 ? -0.572 -32.938 -3.838 1 96.69 234 ILE A N 1
ATOM 1719 C CA . ILE A 1 234 ? -0.729 -32.688 -5.262 1 96.69 234 ILE A CA 1
ATOM 1720 C C . ILE A 1 234 ? -1.367 -33.875 -5.949 1 96.69 234 ILE A C 1
ATOM 1722 O O . ILE A 1 234 ? -0.741 -34.938 -6.07 1 96.69 234 ILE A O 1
ATOM 1726 N N . PRO A 1 235 ? -2.508 -33.75 -6.438 1 96.69 235 PRO A N 1
ATOM 1727 C CA . PRO A 1 235 ? -3.236 -34.938 -6.922 1 96.69 235 PRO A CA 1
ATOM 1728 C C . PRO A 1 235 ? -2.719 -35.438 -8.266 1 96.69 235 PRO A C 1
ATOM 1730 O O . PRO A 1 235 ? -1.983 -34.719 -8.953 1 96.69 235 PRO A O 1
ATOM 1733 N N . SER A 1 236 ? -3.16 -36.625 -8.641 1 96.81 236 SER A N 1
ATOM 1734 C CA . SER A 1 236 ? -2.699 -37.312 -9.836 1 96.81 236 SER A CA 1
ATOM 1735 C C . SER A 1 236 ? -2.984 -36.5 -11.094 1 96.81 236 SER A C 1
ATOM 1737 O O . SER A 1 236 ? -2.191 -36.5 -12.031 1 96.81 236 SER A O 1
ATOM 1739 N N . LEU A 1 237 ? -4.066 -35.781 -11.117 1 95.5 237 LEU A N 1
ATOM 1740 C CA . LEU A 1 237 ? -4.414 -35.062 -12.32 1 95.5 237 LEU A CA 1
ATOM 1741 C C . LEU A 1 237 ? -3.396 -33.938 -12.594 1 95.5 237 LEU A C 1
ATOM 1743 O O . LEU A 1 237 ? -3.053 -33.688 -13.75 1 95.5 237 LEU A O 1
ATOM 1747 N N . VAL A 1 238 ? -2.955 -33.281 -11.555 1 96.06 238 VAL A N 1
ATOM 1748 C CA . VAL A 1 238 ? -1.948 -32.25 -11.711 1 96.06 238 VAL A CA 1
ATOM 1749 C C . VAL A 1 238 ? -0.616 -32.875 -12.117 1 96.06 238 VAL A C 1
ATOM 1751 O O . VAL A 1 238 ? 0.088 -32.344 -12.984 1 96.06 238 VAL A O 1
ATOM 1754 N N . VAL A 1 239 ? -0.286 -34 -11.57 1 97.56 239 VAL A N 1
ATOM 1755 C CA . VAL A 1 239 ? 0.949 -34.719 -11.891 1 97.56 239 VAL A CA 1
ATOM 1756 C C . VAL A 1 239 ? 0.937 -35.125 -13.352 1 97.56 239 VAL A C 1
ATOM 1758 O O . VAL A 1 239 ? 1.942 -35 -14.055 1 97.56 239 VAL A O 1
ATOM 1761 N N . GLU A 1 240 ? -0.168 -35.656 -13.75 1 96.81 240 GLU A N 1
ATOM 1762 C CA . GLU A 1 240 ? -0.291 -36.094 -15.141 1 96.81 240 GLU A CA 1
ATOM 1763 C C . GLU A 1 240 ? -0.096 -34.938 -16.109 1 96.81 240 GLU A C 1
ATOM 1765 O O . GLU A 1 240 ? 0.529 -35.094 -17.156 1 96.81 240 GLU A O 1
ATOM 1770 N N . HIS A 1 241 ? -0.689 -33.844 -15.773 1 96.44 241 HIS A N 1
ATOM 1771 C CA . HIS A 1 241 ? -0.489 -32.625 -16.578 1 96.44 241 HIS A CA 1
ATOM 1772 C C . HIS A 1 241 ? 0.994 -32.312 -16.703 1 96.44 241 HIS A C 1
ATOM 1774 O O . HIS A 1 241 ? 1.479 -32.031 -17.812 1 96.44 241 HIS A O 1
ATOM 1780 N N . PHE A 1 242 ? 1.675 -32.375 -15.633 1 97.25 242 PHE A N 1
ATOM 1781 C CA . PHE A 1 242 ? 3.107 -32.094 -15.57 1 97.25 242 PHE A CA 1
ATOM 1782 C C . PHE A 1 242 ? 3.881 -33.125 -16.406 1 97.25 242 PHE A C 1
ATOM 1784 O O . PHE A 1 242 ? 4.727 -32.75 -17.219 1 97.25 242 PHE A O 1
ATOM 1791 N N . LEU A 1 243 ? 3.582 -34.312 -16.25 1 97.69 243 LEU A N 1
ATOM 1792 C CA . LEU A 1 243 ? 4.301 -35.375 -16.953 1 97.69 243 LEU A CA 1
ATOM 1793 C C . LEU A 1 243 ? 4.047 -35.281 -18.469 1 97.69 243 LEU A C 1
ATOM 1795 O O . LEU A 1 243 ? 4.945 -35.562 -19.266 1 97.69 243 LEU A O 1
ATOM 1799 N N . HIS A 1 244 ? 2.836 -34.938 -18.781 1 96.94 244 HIS A N 1
ATOM 1800 C CA . HIS A 1 244 ? 2.539 -34.75 -20.188 1 96.94 244 HIS A CA 1
ATOM 1801 C C . HIS A 1 244 ? 3.449 -33.719 -20.812 1 96.94 244 HIS A C 1
ATOM 1803 O O . HIS A 1 244 ? 3.994 -33.906 -21.906 1 96.94 244 HIS A O 1
ATOM 1809 N N . GLU A 1 245 ? 3.607 -32.594 -20.172 1 96.62 245 GLU A N 1
ATOM 1810 C CA . GLU A 1 245 ? 4.469 -31.516 -20.641 1 96.62 245 GLU A CA 1
ATOM 1811 C C . GLU A 1 245 ? 5.914 -32 -20.797 1 96.62 245 GLU A C 1
ATOM 1813 O O . GLU A 1 245 ? 6.559 -31.719 -21.812 1 96.62 245 GLU A O 1
ATOM 1818 N N . TYR A 1 246 ? 6.344 -32.719 -19.797 1 97.06 246 TYR A N 1
ATOM 1819 C CA . TYR A 1 246 ? 7.711 -33.219 -19.828 1 97.06 246 TYR A CA 1
ATOM 1820 C C . TYR A 1 246 ? 7.906 -34.188 -20.984 1 97.06 246 TYR A C 1
ATOM 1822 O O . TYR A 1 246 ? 8.883 -34.125 -21.719 1 97.06 246 TYR A O 1
ATOM 1830 N N . HIS A 1 247 ? 7.023 -35.094 -21.172 1 96.75 247 HIS A N 1
ATOM 1831 C CA . HIS A 1 247 ? 7.172 -36.125 -22.188 1 96.75 247 HIS A CA 1
ATOM 1832 C C . HIS A 1 247 ? 7.055 -35.531 -23.594 1 96.75 247 HIS A C 1
ATOM 1834 O O . HIS A 1 247 ? 7.754 -35.938 -24.516 1 96.75 247 HIS A O 1
ATOM 1840 N N . ALA A 1 248 ? 6.242 -34.562 -23.703 1 96.31 248 ALA A N 1
ATOM 1841 C CA . ALA A 1 248 ? 5.984 -34 -25.031 1 96.31 248 ALA A CA 1
ATOM 1842 C C . ALA A 1 248 ? 7.066 -32.969 -25.391 1 96.31 248 ALA A C 1
ATOM 1844 O O . ALA A 1 248 ? 7.457 -32.875 -26.562 1 96.31 248 ALA A O 1
ATOM 1845 N N . TYR A 1 249 ? 7.598 -32.219 -24.406 1 95.56 249 TYR A N 1
ATOM 1846 C CA . TYR A 1 249 ? 8.43 -31.078 -24.75 1 95.56 249 TYR A CA 1
ATOM 1847 C C . TYR A 1 249 ? 9.758 -31.109 -24.016 1 95.56 249 TYR A C 1
ATOM 1849 O O . TYR A 1 249 ? 10.656 -30.312 -24.281 1 95.56 249 TYR A O 1
ATOM 1857 N N . GLY A 1 250 ? 9.867 -31.938 -23.062 1 95.31 250 GLY A N 1
ATOM 1858 C CA . GLY A 1 250 ? 11.102 -32.031 -22.297 1 95.31 250 GLY A CA 1
ATOM 1859 C C . GLY A 1 250 ? 11.203 -30.984 -21.203 1 95.31 250 GLY A C 1
ATOM 1860 O O . GLY A 1 250 ? 12.227 -30.906 -20.516 1 95.31 250 GLY A O 1
ATOM 1861 N N . GLU A 1 251 ? 10.195 -30.109 -21.094 1 94.56 251 GLU A N 1
ATOM 1862 C CA . GLU A 1 251 ? 10.141 -29.047 -20.094 1 94.56 251 GLU A CA 1
ATOM 1863 C C . GLU A 1 251 ? 8.695 -28.75 -19.703 1 94.56 251 GLU A C 1
ATOM 1865 O O . GLU A 1 251 ? 7.758 -29.219 -20.344 1 94.56 251 GLU A O 1
ATOM 1870 N N . TYR A 1 252 ? 8.594 -28.094 -18.578 1 94.25 252 TYR A N 1
ATOM 1871 C CA . TYR A 1 252 ? 7.281 -27.609 -18.156 1 94.25 252 TYR A CA 1
ATOM 1872 C C . TYR A 1 252 ? 7.047 -26.188 -18.625 1 94.25 252 TYR A C 1
ATOM 1874 O O . TYR A 1 252 ? 7.738 -25.266 -18.188 1 94.25 252 TYR A O 1
ATOM 1882 N N . ARG A 1 253 ? 6.113 -25.969 -19.5 1 92 253 ARG A N 1
ATOM 1883 C CA . ARG A 1 253 ? 5.914 -24.688 -20.172 1 92 253 ARG A CA 1
ATOM 1884 C C . ARG A 1 253 ? 5.051 -23.766 -19.312 1 92 253 ARG A C 1
ATOM 1886 O O . ARG A 1 253 ? 4.969 -22.562 -19.594 1 92 253 ARG A O 1
ATOM 1893 N N . GLY A 1 254 ? 4.422 -24.359 -18.281 1 90.81 254 GLY A N 1
ATOM 1894 C CA . GLY A 1 254 ? 3.719 -23.484 -17.359 1 90.81 254 GLY A CA 1
ATOM 1895 C C . GLY A 1 254 ? 2.215 -23.672 -17.375 1 90.81 254 GLY A C 1
ATOM 1896 O O . GLY A 1 254 ? 1.711 -24.594 -18.031 1 90.81 254 GLY A O 1
ATOM 1897 N N . LEU A 1 255 ? 1.532 -22.828 -16.547 1 92.12 255 LEU A N 1
ATOM 1898 C CA . LEU A 1 255 ? 0.076 -22.828 -16.453 1 92.12 255 LEU A CA 1
ATOM 1899 C C . LEU A 1 255 ? -0.536 -21.828 -17.422 1 92.12 255 LEU A C 1
ATOM 1901 O O . LEU A 1 255 ? 0.034 -20.75 -17.656 1 92.12 255 LEU A O 1
ATOM 1905 N N . CYS A 1 256 ? -1.667 -22.203 -17.938 1 93.88 256 CYS A N 1
ATOM 1906 C CA . CYS A 1 256 ? -2.363 -21.328 -18.875 1 93.88 256 CYS A CA 1
ATOM 1907 C C . CYS A 1 256 ? -3.125 -20.234 -18.125 1 93.88 256 CYS A C 1
ATOM 1909 O O . CYS A 1 256 ? -3.617 -20.469 -17.016 1 93.88 256 CYS A O 1
ATOM 1911 N N . SER A 1 257 ? -3.176 -19.141 -18.781 1 93.62 257 SER A N 1
ATOM 1912 C CA . SER A 1 257 ? -4.07 -18.062 -18.328 1 93.62 257 SER A CA 1
ATOM 1913 C C . SER A 1 257 ? -5.367 -18.078 -19.125 1 93.62 257 SER A C 1
ATOM 1915 O O . SER A 1 257 ? -5.355 -18.281 -20.344 1 93.62 257 SER A O 1
ATOM 1917 N N . PRO A 1 258 ? -6.434 -17.797 -18.406 1 95.19 258 PRO A N 1
ATOM 1918 C CA . PRO A 1 258 ? -7.672 -17.672 -19.172 1 95.19 258 PRO A CA 1
ATOM 1919 C C . PRO A 1 258 ? -7.66 -16.469 -20.125 1 95.19 258 PRO A C 1
ATOM 1921 O O . PRO A 1 258 ? -8.453 -16.422 -21.062 1 95.19 258 PRO A O 1
ATOM 1924 N N . GLY A 1 259 ? -6.844 -15.508 -19.812 1 95.44 259 GLY A N 1
ATOM 1925 C CA . GLY A 1 259 ? -6.746 -14.305 -20.625 1 95.44 259 GLY A CA 1
ATOM 1926 C C . GLY A 1 259 ? -7.742 -13.234 -20.219 1 95.44 259 GLY A C 1
ATOM 1927 O O . GLY A 1 259 ? -7.84 -12.195 -20.875 1 95.44 259 GLY A O 1
ATOM 1928 N N . PHE A 1 260 ? -8.516 -13.484 -19.203 1 95.75 260 PHE A N 1
ATOM 1929 C CA . PHE A 1 260 ? -9.484 -12.508 -18.719 1 95.75 260 PHE A CA 1
ATOM 1930 C C . PHE A 1 260 ? -9.664 -12.625 -17.203 1 95.75 260 PHE A C 1
ATOM 1932 O O . PHE A 1 260 ? -9.328 -13.648 -16.609 1 95.75 260 PHE A O 1
ATOM 1939 N N . TYR A 1 261 ? -10.117 -11.555 -16.594 1 95.06 261 TYR A N 1
ATOM 1940 C CA . TYR A 1 261 ? -10.555 -11.508 -15.203 1 95.06 261 TYR A CA 1
ATOM 1941 C C . TYR A 1 261 ? -12.078 -11.422 -15.109 1 95.06 261 TYR A C 1
ATOM 1943 O O . TYR A 1 261 ? -12.719 -10.758 -15.93 1 95.06 261 TYR A O 1
ATOM 1951 N N . SER A 1 262 ? -12.594 -12.125 -14.109 1 97.12 262 SER A N 1
ATOM 1952 C CA . SER A 1 262 ? -14.055 -12.195 -14.047 1 97.12 262 SER A CA 1
ATOM 1953 C C . SER A 1 262 ? -14.57 -11.758 -12.688 1 97.12 262 SER A C 1
ATOM 1955 O O . SER A 1 262 ? -13.797 -11.602 -11.742 1 97.12 262 SER A O 1
ATOM 1957 N N . GLN A 1 263 ? -15.789 -11.453 -12.609 1 96.88 263 GLN A N 1
ATOM 1958 C CA . GLN A 1 263 ? -16.531 -11.281 -11.359 1 96.88 263 GLN A CA 1
ATOM 1959 C C . GLN A 1 263 ? -17.734 -12.211 -11.312 1 96.88 263 GLN A C 1
ATOM 1961 O O . GLN A 1 263 ? -18.25 -12.633 -12.352 1 96.88 263 GLN A O 1
ATOM 1966 N N . PRO A 1 264 ? -18.234 -12.547 -10.133 1 97.12 264 PRO A N 1
ATOM 1967 C CA . PRO A 1 264 ? -19.406 -13.414 -9.992 1 97.12 264 PRO A CA 1
ATOM 1968 C C . PRO A 1 264 ? -20.688 -12.773 -10.523 1 97.12 264 PRO A C 1
ATOM 1970 O O . PRO A 1 264 ? -20.75 -11.555 -10.664 1 97.12 264 PRO A O 1
ATOM 1973 N N . LEU A 1 265 ? -21.562 -13.594 -10.891 1 97.31 265 LEU A N 1
ATOM 1974 C CA . LEU A 1 265 ? -22.859 -13.172 -11.391 1 97.31 265 LEU A CA 1
ATOM 1975 C C . LEU A 1 265 ? -23.984 -13.828 -10.594 1 97.31 265 LEU A C 1
ATOM 1977 O O . LEU A 1 265 ? -24.812 -14.555 -11.148 1 97.31 265 LEU A O 1
ATOM 1981 N N . GLU A 1 266 ? -24.062 -13.523 -9.406 1 94.94 266 GLU A N 1
ATOM 1982 C CA . GLU A 1 266 ? -25.047 -14.117 -8.5 1 94.94 266 GLU A CA 1
ATOM 1983 C C . GLU A 1 266 ? -26.266 -13.227 -8.352 1 94.94 266 GLU A C 1
ATOM 1985 O O . GLU A 1 266 ? -27.328 -13.695 -7.934 1 94.94 266 GLU A O 1
ATOM 1990 N N . SER A 1 267 ? -26.172 -12 -8.664 1 95 267 SER A N 1
ATOM 1991 C CA . SER A 1 267 ? -27.234 -11.031 -8.461 1 95 267 SER A CA 1
ATOM 1992 C C . SER A 1 267 ? -28.344 -11.195 -9.5 1 95 267 SER A C 1
ATOM 1994 O O . SER A 1 267 ? -28.078 -11.117 -10.703 1 95 267 SER A O 1
ATOM 1996 N N . PRO A 1 268 ? -29.594 -11.336 -9.055 1 94.69 268 PRO A N 1
ATOM 1997 C CA . PRO A 1 268 ? -30.688 -11.422 -10.023 1 94.69 268 PRO A CA 1
ATOM 1998 C C . PRO A 1 268 ? -30.828 -10.164 -10.875 1 94.69 268 PRO A C 1
ATOM 2000 O O . PRO A 1 268 ? -31.078 -10.25 -12.078 1 94.69 268 PRO A O 1
ATOM 2003 N N . ALA A 1 269 ? -30.641 -9.062 -10.227 1 95.81 269 ALA A N 1
ATOM 2004 C CA . ALA A 1 269 ? -30.734 -7.801 -10.953 1 95.81 269 ALA A CA 1
ATOM 2005 C C . ALA A 1 269 ? -29.688 -7.734 -12.07 1 95.81 269 ALA A C 1
ATOM 2007 O O . ALA A 1 269 ? -30 -7.289 -13.18 1 95.81 269 ALA A O 1
ATOM 2008 N N . GLN A 1 270 ? -28.516 -8.148 -11.758 1 96.25 270 GLN A N 1
ATOM 2009 C CA . GLN A 1 270 ? -27.453 -8.109 -12.758 1 96.25 270 GLN A CA 1
ATOM 2010 C C . GLN A 1 270 ? -27.703 -9.117 -13.867 1 96.25 270 GLN A C 1
ATOM 2012 O O . GLN A 1 270 ? -27.406 -8.852 -15.039 1 96.25 270 GLN A O 1
ATOM 2017 N N . GLN A 1 271 ? -28.25 -10.281 -13.523 1 95.69 271 GLN A N 1
ATOM 2018 C CA . GLN A 1 271 ? -28.625 -11.273 -14.523 1 95.69 271 GLN A CA 1
ATOM 2019 C C . GLN A 1 271 ? -29.672 -10.703 -15.484 1 95.69 271 GLN A C 1
ATOM 2021 O O . GLN A 1 271 ? -29.562 -10.859 -16.703 1 95.69 271 GLN A O 1
ATOM 2026 N N . HIS A 1 272 ? -30.641 -10.07 -14.938 1 95.06 272 HIS A N 1
ATOM 2027 C CA . HIS A 1 272 ? -31.688 -9.469 -15.75 1 95.06 272 HIS A CA 1
ATOM 2028 C C . HIS A 1 272 ? -31.125 -8.359 -16.641 1 95.06 272 HIS A C 1
ATOM 2030 O O . HIS A 1 272 ? -31.453 -8.289 -17.828 1 95.06 272 HIS A O 1
ATOM 2036 N N . TYR A 1 273 ? -30.297 -7.578 -16.016 1 95.81 273 TYR A N 1
ATOM 2037 C CA . TYR A 1 273 ? -29.688 -6.465 -16.75 1 95.81 273 TYR A CA 1
ATOM 2038 C C . TYR A 1 273 ? -28.906 -6.965 -17.953 1 95.81 273 TYR A C 1
ATOM 2040 O O . TYR A 1 273 ? -28.938 -6.352 -19.031 1 95.81 273 TYR A O 1
ATOM 2048 N N . LEU A 1 274 ? -28.188 -8.102 -17.781 1 95.75 274 LEU A N 1
ATOM 2049 C CA . LEU A 1 274 ? -27.312 -8.625 -18.828 1 95.75 274 LEU A CA 1
ATOM 2050 C C . LEU A 1 274 ? -28.078 -9.57 -19.75 1 95.75 274 LEU A C 1
ATOM 2052 O O . LEU A 1 274 ? -27.516 -10.102 -20.703 1 95.75 274 LEU A O 1
ATOM 2056 N N . GLY A 1 275 ? -29.328 -9.828 -19.438 1 94.31 275 GLY A N 1
ATOM 2057 C CA . GLY A 1 275 ? -30.156 -10.664 -20.281 1 94.31 275 GLY A CA 1
ATOM 2058 C C . GLY A 1 275 ? -29.828 -12.141 -20.172 1 94.31 275 GLY A C 1
ATOM 2059 O O . GLY A 1 275 ? -29.938 -12.883 -21.141 1 94.31 275 GLY A O 1
ATOM 2060 N N . VAL A 1 276 ? -29.406 -12.516 -19.016 1 94.69 276 VAL A N 1
ATOM 2061 C CA . VAL A 1 276 ? -29.125 -13.938 -18.797 1 94.69 276 VAL A CA 1
ATOM 2062 C C . VAL A 1 276 ? -30.438 -14.719 -18.766 1 94.69 276 VAL A C 1
ATOM 2064 O O . VAL A 1 276 ? -31.344 -14.398 -17.984 1 94.69 276 VAL A O 1
ATOM 2067 N N . PRO A 1 277 ? -30.578 -15.695 -19.594 1 92.19 277 PRO A N 1
ATOM 2068 C CA . PRO A 1 277 ? -31.812 -16.484 -19.594 1 92.19 277 PRO A CA 1
ATOM 2069 C C . PRO A 1 277 ? -32.031 -17.203 -18.266 1 92.19 277 PRO A C 1
ATOM 2071 O O . PRO A 1 277 ? -31.078 -17.547 -17.562 1 92.19 277 PRO A O 1
ATOM 2074 N N . PRO A 1 278 ? -33.312 -17.438 -17.969 1 90.5 278 PRO A N 1
ATOM 2075 C CA . PRO A 1 278 ? -33.594 -18.172 -16.75 1 90.5 278 PRO A CA 1
ATOM 2076 C C . PRO A 1 278 ? -32.938 -19.547 -16.703 1 90.5 278 PRO A C 1
ATOM 2078 O O . PRO A 1 278 ? -32.938 -20.266 -17.703 1 90.5 278 PRO A O 1
ATOM 2081 N N . GLY A 1 279 ? -32.312 -19.844 -15.664 1 89.75 279 GLY A N 1
ATOM 2082 C CA . GLY A 1 279 ? -31.672 -21.141 -15.492 1 89.75 279 GLY A CA 1
ATOM 2083 C C . GLY A 1 279 ? -30.203 -21.141 -15.914 1 89.75 279 GLY A C 1
ATOM 2084 O O . GLY A 1 279 ? -29.453 -22.047 -15.555 1 89.75 279 GLY A O 1
ATOM 2085 N N . ALA A 1 280 ? -29.891 -20.141 -16.688 1 91.94 280 ALA A N 1
ATOM 2086 C CA . ALA A 1 280 ? -28.484 -20.031 -17.094 1 91.94 280 ALA A CA 1
ATOM 2087 C C . ALA A 1 280 ? -27.656 -19.328 -16.031 1 91.94 280 ALA A C 1
ATOM 2089 O O . ALA A 1 280 ? -28.203 -18.578 -15.203 1 91.94 280 ALA A O 1
ATOM 2090 N N . SER A 1 281 ? -26.391 -19.672 -16.031 1 94.06 281 SER A N 1
ATOM 2091 C CA . SER A 1 281 ? -25.438 -19.047 -15.125 1 94.06 281 SER A CA 1
ATOM 2092 C C . SER A 1 281 ? -24.094 -18.797 -15.805 1 94.06 281 SER A C 1
ATOM 2094 O O . SER A 1 281 ? -23.875 -19.234 -16.938 1 94.06 281 SER A O 1
ATOM 2096 N N . GLY A 1 282 ? -23.281 -18.047 -15.109 1 97.25 282 GLY A N 1
ATOM 2097 C CA . GLY A 1 282 ? -21.969 -17.719 -15.648 1 97.25 282 GLY A CA 1
ATOM 2098 C C . GLY A 1 282 ? -21.234 -16.672 -14.828 1 97.25 282 GLY A C 1
ATOM 2099 O O . GLY A 1 282 ? -21.625 -16.375 -13.695 1 97.25 282 GLY A O 1
ATOM 2100 N N . CYS A 1 283 ? -20.141 -16.25 -15.398 1 97.69 283 CYS A N 1
ATOM 2101 C CA . CYS A 1 283 ? -19.375 -15.172 -14.789 1 97.69 283 CYS A CA 1
ATOM 2102 C C . CYS A 1 283 ? -19.125 -14.047 -15.797 1 97.69 283 CYS A C 1
ATOM 2104 O O . CYS A 1 283 ? -19.219 -14.258 -17 1 97.69 283 CYS A O 1
ATOM 2106 N N . ILE A 1 284 ? -18.828 -12.859 -15.289 1 98.06 284 ILE A N 1
ATOM 2107 C CA . ILE A 1 284 ? -18.75 -11.672 -16.141 1 98.06 284 ILE A CA 1
ATOM 2108 C C . ILE A 1 284 ? -17.281 -11.336 -16.406 1 98.06 284 ILE A C 1
ATOM 2110 O O . ILE A 1 284 ? -16.484 -11.266 -15.477 1 98.06 284 ILE A O 1
ATOM 2114 N N . VAL A 1 285 ? -16.922 -11.109 -17.641 1 98 285 VAL A N 1
ATOM 2115 C CA . VAL A 1 285 ? -15.594 -10.625 -18 1 98 285 VAL A CA 1
ATOM 2116 C C . VAL A 1 285 ? -15.461 -9.148 -17.609 1 98 285 VAL A C 1
ATOM 2118 O O . VAL A 1 285 ? -16.219 -8.305 -18.078 1 98 285 VAL A O 1
ATOM 2121 N N . VAL A 1 286 ? -14.492 -8.891 -16.812 1 96.44 286 VAL A N 1
ATOM 2122 C CA . VAL A 1 286 ? -14.367 -7.52 -16.344 1 96.44 286 VAL A CA 1
ATOM 2123 C C . VAL A 1 286 ? -13.133 -6.867 -16.953 1 96.44 286 VAL A C 1
ATOM 2125 O O . VAL A 1 286 ? -13.094 -5.648 -17.141 1 96.44 286 VAL A O 1
ATOM 2128 N N . LYS A 1 287 ? -12.148 -7.625 -17.172 1 94.5 287 LYS A N 1
ATOM 2129 C CA . LYS A 1 287 ? -10.883 -7.148 -17.719 1 94.5 287 LYS A CA 1
ATOM 2130 C C . LYS A 1 287 ? -10.211 -8.227 -18.562 1 94.5 287 LYS A C 1
ATOM 2132 O O . LYS A 1 287 ? -10.398 -9.422 -18.328 1 94.5 287 LYS A O 1
ATOM 2137 N N . LEU A 1 288 ? -9.484 -7.762 -19.547 1 95.31 288 LEU A N 1
ATOM 2138 C CA . LEU A 1 288 ? -8.781 -8.695 -20.422 1 95.31 288 LEU A CA 1
ATOM 2139 C C . LEU A 1 288 ? -7.273 -8.492 -20.344 1 95.31 288 LEU A C 1
ATOM 2141 O O . LEU A 1 288 ? -6.805 -7.375 -20.109 1 95.31 288 LEU A O 1
ATOM 2145 N N . GLU A 1 289 ? -6.547 -9.562 -20.484 1 93.75 289 GLU A N 1
ATOM 2146 C CA . GLU A 1 289 ? -5.098 -9.461 -20.656 1 93.75 289 GLU A CA 1
ATOM 2147 C C . GLU A 1 289 ? -4.738 -8.984 -22.062 1 93.75 289 GLU A C 1
ATOM 2149 O O . GLU A 1 289 ? -4.977 -9.695 -23.031 1 93.75 289 GLU A O 1
ATOM 2154 N N . THR A 1 290 ? -4.094 -7.938 -22.156 1 91.5 290 THR A N 1
ATOM 2155 C CA . THR A 1 290 ? -3.926 -7.191 -23.406 1 91.5 290 THR A CA 1
ATOM 2156 C C . THR A 1 290 ? -3.213 -8.039 -24.453 1 91.5 290 THR A C 1
ATOM 2158 O O . THR A 1 290 ? -3.57 -8.008 -25.625 1 91.5 290 THR A O 1
ATOM 2161 N N . LEU A 1 291 ? -2.254 -8.883 -24.078 1 92.12 291 LEU A N 1
ATOM 2162 C CA . LEU A 1 291 ? -1.434 -9.594 -25.062 1 92.12 291 LEU A CA 1
ATOM 2163 C C . LEU A 1 291 ? -1.964 -11 -25.297 1 92.12 291 LEU A C 1
ATOM 2165 O O . LEU A 1 291 ? -1.383 -11.773 -26.062 1 92.12 291 LEU A O 1
ATOM 2169 N N . SER A 1 292 ? -3.057 -11.367 -24.672 1 94.12 292 SER A N 1
ATOM 2170 C CA . SER A 1 292 ? -3.629 -12.695 -24.844 1 94.12 292 SER A CA 1
ATOM 2171 C C . SER A 1 292 ? -4.566 -12.75 -26.047 1 94.12 292 SER A C 1
ATOM 2173 O O . SER A 1 292 ? -5.105 -11.727 -26.453 1 94.12 292 SER A O 1
ATOM 2175 N N . ASP A 1 293 ? -4.746 -13.898 -26.578 1 96.31 293 ASP A N 1
ATOM 2176 C CA . ASP A 1 293 ? -5.68 -14.086 -27.688 1 96.31 293 ASP A CA 1
ATOM 2177 C C . ASP A 1 293 ? -7.121 -13.844 -27.234 1 96.31 293 ASP A C 1
ATOM 2179 O O . ASP A 1 293 ? -7.992 -13.555 -28.062 1 96.31 293 ASP A O 1
ATOM 2183 N N . ALA A 1 294 ? -7.34 -13.977 -26 1 97.12 294 ALA A N 1
ATOM 2184 C CA . ALA A 1 294 ? -8.672 -13.703 -25.469 1 97.12 294 ALA A CA 1
ATOM 2185 C C . ALA A 1 294 ? -9.109 -12.273 -25.781 1 97.12 294 ALA A C 1
ATOM 2187 O O . ALA A 1 294 ? -10.281 -12.016 -26.047 1 97.12 294 ALA A O 1
ATOM 2188 N N . ALA A 1 295 ? -8.148 -11.398 -25.781 1 95.69 295 ALA A N 1
ATOM 2189 C CA . ALA A 1 295 ? -8.43 -9.984 -25.984 1 95.69 295 ALA A CA 1
ATOM 2190 C C . ALA A 1 295 ? -8.93 -9.734 -27.406 1 95.69 295 ALA A C 1
ATOM 2192 O O . ALA A 1 295 ? -9.531 -8.688 -27.688 1 95.69 295 ALA A O 1
ATOM 2193 N N . ARG A 1 296 ? -8.781 -10.609 -28.266 1 95.94 296 ARG A N 1
ATOM 2194 C CA . ARG A 1 296 ? -9.211 -10.453 -29.656 1 95.94 296 ARG A CA 1
ATOM 2195 C C . ARG A 1 296 ? -10.641 -10.953 -29.844 1 95.94 296 ARG A C 1
ATOM 2197 O O . ARG A 1 296 ? -11.297 -10.625 -30.828 1 95.94 296 ARG A O 1
ATOM 2204 N N . VAL A 1 297 ? -10.984 -11.758 -28.875 1 96.94 297 VAL A N 1
ATOM 2205 C CA . VAL A 1 297 ? -12.234 -12.477 -29.109 1 96.94 297 VAL A CA 1
ATOM 2206 C C . VAL A 1 297 ? -13.273 -12.055 -28.078 1 96.94 297 VAL A C 1
ATOM 2208 O O . VAL A 1 297 ? -14.461 -11.961 -28.375 1 96.94 297 VAL A O 1
ATOM 2211 N N . LEU A 1 298 ? -12.844 -11.812 -26.875 1 97.88 298 LEU A N 1
ATOM 2212 C CA . LEU A 1 298 ? -13.734 -11.469 -25.766 1 97.88 298 LEU A CA 1
ATOM 2213 C C . LEU A 1 298 ? -13.789 -9.961 -25.562 1 97.88 298 LEU A C 1
ATOM 2215 O O . LEU A 1 298 ? -12.938 -9.227 -26.062 1 97.88 298 LEU A O 1
ATOM 2219 N N . ARG A 1 299 ? -14.805 -9.539 -24.859 1 96.81 299 ARG A N 1
ATOM 2220 C CA . ARG A 1 299 ? -15 -8.141 -24.484 1 96.81 299 ARG A CA 1
ATOM 2221 C C . ARG A 1 299 ? -15.469 -8.031 -23.047 1 96.81 299 ARG A C 1
ATOM 2223 O O . ARG A 1 299 ? -16.125 -8.938 -22.516 1 96.81 299 ARG A O 1
ATOM 2230 N N . PRO A 1 300 ? -15.125 -6.891 -22.438 1 95.31 300 PRO A N 1
ATOM 2231 C CA . PRO A 1 300 ? -15.719 -6.656 -21.125 1 95.31 300 PRO A CA 1
ATOM 2232 C C . PRO A 1 300 ? -17.234 -6.73 -21.141 1 95.31 300 PRO A C 1
ATOM 2234 O O . PRO A 1 300 ? -17.875 -6.301 -22.109 1 95.31 300 PRO A O 1
ATOM 2237 N N . ARG A 1 301 ? -17.844 -7.383 -20.094 1 95.56 301 ARG A N 1
ATOM 2238 C CA . ARG A 1 301 ? -19.281 -7.531 -19.891 1 95.56 301 ARG A CA 1
ATOM 2239 C C . ARG A 1 301 ? -19.797 -8.773 -20.594 1 95.56 301 ARG A C 1
ATOM 2241 O O . ARG A 1 301 ? -20.984 -9.117 -20.469 1 95.56 301 ARG A O 1
ATOM 2248 N N . ASP A 1 302 ? -18.922 -9.414 -21.406 1 97.94 302 ASP A N 1
ATOM 2249 C CA . ASP A 1 302 ? -19.312 -10.758 -21.828 1 97.94 302 ASP A CA 1
ATOM 2250 C C . ASP A 1 302 ? -19.625 -11.648 -20.625 1 97.94 302 ASP A C 1
ATOM 2252 O O . ASP A 1 302 ? -18.922 -11.586 -19.609 1 97.94 302 ASP A O 1
ATOM 2256 N N . VAL A 1 303 ? -20.688 -12.414 -20.75 1 98.38 303 VAL A N 1
ATOM 2257 C CA . VAL A 1 303 ? -20.969 -13.422 -19.734 1 98.38 303 VAL A CA 1
ATOM 2258 C C . VAL A 1 303 ? -20.5 -14.797 -20.234 1 98.38 303 VAL A C 1
ATOM 2260 O O . VAL A 1 303 ? -21.031 -15.32 -21.203 1 98.38 303 VAL A O 1
ATOM 2263 N N . ILE A 1 304 ? -19.531 -15.344 -19.547 1 98.5 304 ILE A N 1
ATOM 2264 C CA . ILE A 1 304 ? -19.062 -16.672 -19.922 1 98.5 304 ILE A CA 1
ATOM 2265 C C . ILE A 1 304 ? -19.969 -17.734 -19.297 1 98.5 304 ILE A C 1
ATOM 2267 O O . ILE A 1 304 ? -20.031 -17.859 -18.062 1 98.5 304 ILE A O 1
ATOM 2271 N N . LEU A 1 305 ? -20.562 -18.484 -20.141 1 98.12 305 LEU A N 1
ATOM 2272 C CA . LEU A 1 305 ? -21.516 -19.5 -19.688 1 98.12 305 LEU A CA 1
ATOM 2273 C C . LEU A 1 305 ? -20.828 -20.844 -19.469 1 98.12 305 LEU A C 1
ATOM 2275 O O . LEU A 1 305 ? -21.141 -21.562 -18.516 1 98.12 305 LEU A O 1
ATOM 2279 N N . GLU A 1 306 ? -20.016 -21.156 -20.422 1 97.81 306 GLU A N 1
ATOM 2280 C CA . GLU A 1 306 ? -19.312 -22.438 -20.406 1 97.81 306 GLU A CA 1
ATOM 2281 C C . GLU A 1 306 ? -17.859 -22.281 -20.875 1 97.81 306 GLU A C 1
ATOM 2283 O O . GLU A 1 306 ? -17.578 -21.438 -21.734 1 97.81 306 GLU A O 1
ATOM 2288 N N . VAL A 1 307 ? -17.031 -23.062 -20.281 1 97.69 307 VAL A N 1
ATOM 2289 C CA . VAL A 1 307 ? -15.672 -23.234 -20.781 1 97.69 307 VAL A CA 1
ATOM 2290 C C . VAL A 1 307 ? -15.414 -24.688 -21.125 1 97.69 307 VAL A C 1
ATOM 2292 O O . VAL A 1 307 ? -15.555 -25.578 -20.266 1 97.69 307 VAL A O 1
ATOM 2295 N N . ASP A 1 308 ? -15.062 -24.953 -22.375 1 97.5 308 ASP A N 1
ATOM 2296 C CA . ASP A 1 308 ? -14.828 -26.297 -22.906 1 97.5 308 ASP A CA 1
ATOM 2297 C C . ASP A 1 308 ? -15.984 -27.234 -22.562 1 97.5 308 ASP A C 1
ATOM 2299 O O . ASP A 1 308 ? -15.773 -28.359 -22.109 1 97.5 308 ASP A O 1
ATOM 2303 N N . GLY A 1 309 ? -17.094 -26.672 -22.656 1 96.19 309 GLY A N 1
ATOM 2304 C CA . GLY A 1 309 ? -18.312 -27.469 -22.5 1 96.19 309 GLY A CA 1
ATOM 2305 C C . GLY A 1 309 ? -18.734 -27.625 -21.062 1 96.19 309 GLY A C 1
ATOM 2306 O O . GLY A 1 309 ? -19.781 -28.219 -20.781 1 96.19 309 GLY A O 1
ATOM 2307 N N . VAL A 1 310 ? -18.016 -27.109 -20.141 1 96.88 310 VAL A N 1
ATOM 2308 C CA . VAL A 1 310 ? -18.359 -27.203 -18.734 1 96.88 310 VAL A CA 1
ATOM 2309 C C . VAL A 1 310 ? -19.062 -25.922 -18.281 1 96.88 310 VAL A C 1
ATOM 2311 O O . VAL A 1 310 ? -18.5 -24.828 -18.359 1 96.88 310 VAL A O 1
ATOM 2314 N N . PRO A 1 311 ? -20.234 -26.016 -17.734 1 96.56 311 PRO A N 1
ATOM 2315 C CA . PRO A 1 311 ? -20.984 -24.828 -17.328 1 96.56 311 PRO A CA 1
ATOM 2316 C C . PRO A 1 311 ? -20.391 -24.141 -16.109 1 96.56 311 PRO A C 1
ATOM 2318 O O . PRO A 1 311 ? -19.953 -24.812 -15.172 1 96.56 311 PRO A O 1
ATOM 2321 N N . ILE A 1 312 ? -20.406 -22.844 -16.109 1 97.94 312 ILE A N 1
ATOM 2322 C CA . ILE A 1 312 ? -19.906 -22.047 -15 1 97.94 312 ILE A CA 1
ATOM 2323 C C . ILE A 1 312 ? -21.094 -21.531 -14.172 1 97.94 312 ILE A C 1
ATOM 2325 O O . ILE A 1 312 ? -22.062 -21 -14.719 1 97.94 312 ILE A O 1
ATOM 2329 N N . ALA A 1 313 ? -20.953 -21.703 -12.859 1 96.81 313 ALA A N 1
ATOM 2330 C CA . ALA A 1 313 ? -21.969 -21.188 -11.953 1 96.81 313 ALA A CA 1
ATOM 2331 C C . ALA A 1 313 ? -21.734 -19.719 -11.641 1 96.81 313 ALA A C 1
ATOM 2333 O O . ALA A 1 313 ? -20.656 -19.172 -11.945 1 96.81 313 ALA A O 1
ATOM 2334 N N . GLY A 1 314 ? -22.703 -19.109 -11.016 1 95.88 314 GLY A N 1
ATOM 2335 C CA . GLY A 1 314 ? -22.641 -17.688 -10.727 1 95.88 314 GLY A CA 1
ATOM 2336 C C . GLY A 1 314 ? -21.531 -17.328 -9.75 1 95.88 314 GLY A C 1
ATOM 2337 O O . GLY A 1 314 ? -21.094 -16.172 -9.695 1 95.88 314 GLY A O 1
ATOM 2338 N N . ASP A 1 315 ? -21.141 -18.297 -8.969 1 95.56 315 ASP A N 1
ATOM 2339 C CA . ASP A 1 315 ? -20.078 -18.062 -8.008 1 95.56 315 ASP A CA 1
ATOM 2340 C C . ASP A 1 315 ? -18.719 -18.406 -8.594 1 95.56 315 ASP A C 1
ATOM 2342 O O . ASP A 1 315 ? -17.734 -18.562 -7.859 1 95.56 315 ASP A O 1
ATOM 2346 N N . GLU A 1 316 ? -18.672 -18.625 -9.906 1 97.06 316 GLU A N 1
ATOM 2347 C CA . GLU A 1 316 ? -17.453 -18.844 -10.688 1 97.06 316 GLU A CA 1
ATOM 2348 C C . GLU A 1 316 ? -16.891 -20.25 -10.453 1 97.06 316 GLU A C 1
ATOM 2350 O O . GLU A 1 316 ? -15.688 -20.469 -10.562 1 97.06 316 GLU A O 1
ATOM 2355 N N . THR A 1 317 ? -17.734 -21.188 -10.062 1 97.19 317 THR A N 1
ATOM 2356 C CA . THR A 1 317 ? -17.312 -22.562 -9.867 1 97.19 317 THR A CA 1
ATOM 2357 C C . THR A 1 317 ? -17.844 -23.469 -10.984 1 97.19 317 THR A C 1
ATOM 2359 O O . THR A 1 317 ? -18.766 -23.078 -11.711 1 97.19 317 THR A O 1
ATOM 2362 N N . VAL A 1 318 ? -17.297 -24.594 -11.164 1 97.25 318 VAL A N 1
ATOM 2363 C CA . VAL A 1 318 ? -17.688 -25.641 -12.102 1 97.25 318 VAL A CA 1
ATOM 2364 C C . VAL A 1 318 ? -17.812 -26.969 -11.367 1 97.25 318 VAL A C 1
ATOM 2366 O O . VAL A 1 318 ? -17.188 -27.172 -10.328 1 97.25 318 VAL A O 1
ATOM 2369 N N . PRO A 1 319 ? -18.641 -27.859 -11.953 1 95.69 319 PRO A N 1
ATOM 2370 C CA . PRO A 1 319 ? -18.703 -29.188 -11.344 1 95.69 319 PRO A CA 1
ATOM 2371 C C . PRO A 1 319 ? -17.406 -29.969 -11.516 1 95.69 319 PRO A C 1
ATOM 2373 O O . PRO A 1 319 ? -16.781 -29.922 -12.586 1 95.69 319 PRO A O 1
ATOM 2376 N N . PHE A 1 320 ? -16.984 -30.578 -10.484 1 93.75 320 PHE A N 1
ATOM 2377 C CA . PHE A 1 320 ? -15.82 -31.453 -10.523 1 93.75 320 PHE A CA 1
ATOM 2378 C C . PHE A 1 320 ? -16.234 -32.906 -10.484 1 93.75 320 PHE A C 1
ATOM 2380 O O . PHE A 1 320 ? -16.078 -33.625 -11.477 1 93.75 320 PHE A O 1
ATOM 2387 N N . ARG A 1 321 ? -16.734 -33.312 -9.383 1 90.56 321 ARG A N 1
ATOM 2388 C CA . ARG A 1 321 ? -17.266 -34.656 -9.195 1 90.56 321 ARG A CA 1
ATOM 2389 C C . ARG A 1 321 ? -18.469 -34.656 -8.266 1 90.56 321 ARG A C 1
ATOM 2391 O O . ARG A 1 321 ? -18.422 -34.062 -7.176 1 90.56 321 ARG A O 1
ATOM 2398 N N . ASP A 1 322 ? -19.531 -35.25 -8.742 1 87.94 322 ASP A N 1
ATOM 2399 C CA . ASP A 1 322 ? -20.75 -35.312 -7.953 1 87.94 322 ASP A CA 1
ATOM 2400 C C . ASP A 1 322 ? -21.156 -33.938 -7.43 1 87.94 322 ASP A C 1
ATOM 2402 O O . ASP A 1 322 ? -21.391 -33.031 -8.211 1 87.94 322 ASP A O 1
ATOM 2406 N N . ASP A 1 323 ? -20.969 -33.719 -6.09 1 88.44 323 ASP A N 1
ATOM 2407 C CA . ASP A 1 323 ? -21.406 -32.469 -5.492 1 88.44 323 ASP A CA 1
ATOM 2408 C C . ASP A 1 323 ? -20.219 -31.547 -5.199 1 88.44 323 ASP A C 1
ATOM 2410 O O . ASP A 1 323 ? -20.391 -30.484 -4.605 1 88.44 323 ASP A O 1
ATOM 2414 N N . GLU A 1 324 ? -19.125 -32.062 -5.715 1 92.62 324 GLU A N 1
ATOM 2415 C CA . GLU A 1 324 ? -17.922 -31.266 -5.52 1 92.62 324 GLU A CA 1
ATOM 2416 C C . GLU A 1 324 ? -17.75 -30.234 -6.645 1 92.62 324 GLU A C 1
ATOM 2418 O O . GLU A 1 324 ? -17.984 -30.562 -7.812 1 92.62 324 GLU A O 1
ATOM 2423 N N . ARG A 1 325 ? -17.391 -28.969 -6.242 1 95.56 325 ARG A N 1
ATOM 2424 C CA . ARG A 1 325 ? -17.172 -27.906 -7.219 1 95.56 325 ARG A CA 1
ATOM 2425 C C . ARG A 1 325 ? -15.805 -27.25 -7.012 1 95.56 325 ARG A C 1
ATOM 2427 O O . ARG A 1 325 ? -15.266 -27.266 -5.902 1 95.56 325 ARG A O 1
ATOM 2434 N N . LEU A 1 326 ? -15.211 -26.797 -8.047 1 96.69 326 LEU A N 1
ATOM 2435 C CA . LEU A 1 326 ? -13.953 -26.062 -8.031 1 96.69 326 LEU A CA 1
ATOM 2436 C C . LEU A 1 326 ? -14.078 -24.75 -8.82 1 96.69 326 LEU A C 1
ATOM 2438 O O . LEU A 1 326 ? -15.016 -24.578 -9.602 1 96.69 326 LEU A O 1
ATOM 2442 N N . ASP A 1 327 ? -13.195 -23.906 -8.609 1 97.12 327 ASP A N 1
ATOM 2443 C CA . ASP A 1 327 ? -13.102 -22.703 -9.43 1 97.12 327 ASP A CA 1
ATOM 2444 C C . ASP A 1 327 ? -12.969 -23.047 -10.906 1 97.12 327 ASP A C 1
ATOM 2446 O O . ASP A 1 327 ? -12.281 -24 -11.266 1 97.12 327 ASP A O 1
ATOM 2450 N N . TYR A 1 328 ? -13.562 -22.234 -11.734 1 96.94 328 TYR A N 1
ATOM 2451 C CA . TYR A 1 328 ? -13.562 -22.562 -13.156 1 96.94 328 TYR A CA 1
ATOM 2452 C C . TYR A 1 328 ? -12.148 -22.578 -13.711 1 96.94 328 TYR A C 1
ATOM 2454 O O . TYR A 1 328 ? -11.891 -23.188 -14.758 1 96.94 328 TYR A O 1
ATOM 2462 N N . SER A 1 329 ? -11.227 -21.906 -13.062 1 95.06 329 SER A N 1
ATOM 2463 C CA . SER A 1 329 ? -9.836 -21.891 -13.508 1 95.06 329 SER A CA 1
ATOM 2464 C C . SER A 1 329 ? -9.258 -23.297 -13.562 1 95.06 329 SER A C 1
ATOM 2466 O O . SER A 1 329 ? -8.266 -23.547 -14.258 1 95.06 329 SER A O 1
ATOM 2468 N N . HIS A 1 330 ? -9.812 -24.219 -12.82 1 96.06 330 HIS A N 1
ATOM 2469 C CA . HIS A 1 330 ? -9.359 -25.594 -12.844 1 96.06 330 HIS A CA 1
ATOM 2470 C C . HIS A 1 330 ? -9.414 -26.172 -14.258 1 96.06 330 HIS A C 1
ATOM 2472 O O . HIS A 1 330 ? -8.469 -26.828 -14.695 1 96.06 330 HIS A O 1
ATOM 2478 N N . VAL A 1 331 ? -10.484 -25.875 -14.984 1 96.69 331 VAL A N 1
ATOM 2479 C CA . VAL A 1 331 ? -10.656 -26.359 -16.344 1 96.69 331 VAL A CA 1
ATOM 2480 C C . VAL A 1 331 ? -9.539 -25.828 -17.234 1 96.69 331 VAL A C 1
ATOM 2482 O O . VAL A 1 331 ? -8.977 -26.562 -18.062 1 96.69 331 VAL A O 1
ATOM 2485 N N . ILE A 1 332 ? -9.211 -24.672 -17.031 1 96.12 332 ILE A N 1
ATOM 2486 C CA . ILE A 1 332 ? -8.203 -24 -17.828 1 96.12 332 ILE A CA 1
ATOM 2487 C C . ILE A 1 332 ? -6.809 -24.484 -17.438 1 96.12 332 ILE A C 1
ATOM 2489 O O . ILE A 1 332 ? -5.961 -24.719 -18.297 1 96.12 332 ILE A O 1
ATOM 2493 N N . ASN A 1 333 ? -6.602 -24.625 -16.156 1 93.81 333 ASN A N 1
ATOM 2494 C CA . ASN A 1 333 ? -5.32 -25.094 -15.641 1 93.81 333 ASN A CA 1
ATOM 2495 C C . ASN A 1 333 ? -4.973 -26.484 -16.156 1 93.81 333 ASN A C 1
ATOM 2497 O O . ASN A 1 333 ? -3.801 -26.859 -16.219 1 93.81 333 ASN A O 1
ATOM 2501 N N . MET A 1 334 ? -5.957 -27.266 -16.516 1 94.56 334 MET A N 1
ATOM 2502 C CA . MET A 1 334 ? -5.738 -28.625 -16.984 1 94.56 334 MET A CA 1
ATOM 2503 C C . MET A 1 334 ? -5.422 -28.656 -18.469 1 94.56 334 MET A C 1
ATOM 2505 O O . MET A 1 334 ? -5.102 -29.703 -19.031 1 94.56 334 MET A O 1
ATOM 2509 N N . LYS A 1 335 ? -5.477 -27.531 -19.047 1 96.38 335 LYS A N 1
ATOM 2510 C CA . LYS A 1 335 ? -5.07 -27.422 -20.438 1 96.38 335 LYS A CA 1
ATOM 2511 C C . LYS A 1 335 ? -3.582 -27.094 -20.547 1 96.38 335 LYS A C 1
ATOM 2513 O O . LYS A 1 335 ? -2.92 -26.828 -19.547 1 96.38 335 LYS A O 1
ATOM 2518 N N . HIS A 1 336 ? -3.08 -27.25 -21.797 1 96.44 336 HIS A N 1
ATOM 2519 C CA . HIS A 1 336 ? -1.671 -26.969 -22.062 1 96.44 336 HIS A CA 1
ATOM 2520 C C . HIS A 1 336 ? -1.504 -25.719 -22.922 1 96.44 336 HIS A C 1
ATOM 2522 O O . HIS A 1 336 ? -2.389 -25.375 -23.703 1 96.44 336 HIS A O 1
ATOM 2528 N N . VAL A 1 337 ? -0.379 -25.078 -22.719 1 95.44 337 VAL A N 1
ATOM 2529 C CA . VAL A 1 337 ? -0.054 -23.922 -23.547 1 95.44 337 VAL A CA 1
ATOM 2530 C C . VAL A 1 337 ? -0.154 -24.312 -25.016 1 95.44 337 VAL A C 1
ATOM 2532 O O . VAL A 1 337 ? 0.388 -25.344 -25.438 1 95.44 337 VAL A O 1
ATOM 2535 N N . GLY A 1 338 ? -0.88 -23.516 -25.781 1 96.12 338 GLY A N 1
ATOM 2536 C CA . GLY A 1 338 ? -1.071 -23.812 -27.188 1 96.12 338 GLY A CA 1
ATOM 2537 C C . GLY A 1 338 ? -2.408 -24.469 -27.484 1 96.12 338 GLY A C 1
ATOM 2538 O O . GLY A 1 338 ? -2.844 -24.5 -28.641 1 96.12 338 GLY A O 1
ATOM 2539 N N . ASP A 1 339 ? -3.059 -24.953 -26.469 1 97.19 339 ASP A N 1
ATOM 2540 C CA . ASP A 1 339 ? -4.383 -25.547 -26.641 1 97.19 339 ASP A CA 1
ATOM 2541 C C . ASP A 1 339 ? -5.418 -24.484 -26.984 1 97.19 339 ASP A C 1
ATOM 2543 O O . ASP A 1 339 ? -5.211 -23.297 -26.703 1 97.19 339 ASP A O 1
ATOM 2547 N N . THR A 1 340 ? -6.445 -24.953 -27.562 1 97.81 340 THR A N 1
ATOM 2548 C CA . THR A 1 340 ? -7.586 -24.094 -27.844 1 97.81 340 THR A CA 1
ATOM 2549 C C . THR A 1 340 ? -8.609 -24.156 -26.719 1 97.81 340 THR A C 1
ATOM 2551 O O . THR A 1 340 ? -8.906 -25.25 -26.203 1 97.81 340 THR A O 1
ATOM 2554 N N . LEU A 1 341 ? -9.062 -23.016 -26.281 1 97.94 341 LEU A N 1
ATOM 2555 C CA . LEU A 1 341 ? -10.156 -22.938 -25.312 1 97.94 341 LEU A CA 1
ATOM 2556 C C . LEU A 1 341 ? -11.453 -22.547 -26.016 1 97.94 341 LEU A C 1
ATOM 2558 O O . LEU A 1 341 ? -11.5 -21.547 -26.75 1 97.94 341 LEU A O 1
ATOM 2562 N N . ARG A 1 342 ? -12.461 -23.328 -25.844 1 98.19 342 ARG A N 1
ATOM 2563 C CA . ARG A 1 342 ? -13.797 -23.016 -26.344 1 98.19 342 ARG A CA 1
ATOM 2564 C C . ARG A 1 342 ? -14.648 -22.375 -25.25 1 98.19 342 ARG A C 1
ATOM 2566 O O . ARG A 1 342 ? -14.719 -22.891 -24.125 1 98.19 342 ARG A O 1
ATOM 2573 N N . VAL A 1 343 ? -15.258 -21.281 -25.641 1 97.94 343 VAL A N 1
ATOM 2574 C CA . VAL A 1 343 ? -16.078 -20.562 -24.672 1 97.94 343 VAL A CA 1
ATOM 2575 C C . VAL A 1 343 ? -17.453 -20.297 -25.25 1 97.94 343 VAL A C 1
ATOM 2577 O O . VAL A 1 343 ? -17.578 -19.859 -26.406 1 97.94 343 VAL A O 1
ATOM 2580 N N . LYS A 1 344 ? -18.438 -20.641 -24.531 1 98 344 LYS A N 1
ATOM 2581 C CA . LYS A 1 344 ? -19.797 -20.172 -24.812 1 98 344 LYS A CA 1
ATOM 2582 C C . LYS A 1 344 ? -20.125 -18.922 -24 1 98 344 LYS A C 1
ATOM 2584 O O . LYS A 1 344 ? -19.969 -18.891 -22.781 1 98 344 LYS A O 1
ATOM 2589 N N . LEU A 1 345 ? -20.547 -17.906 -24.672 1 98.06 345 LEU A N 1
ATOM 2590 C CA . LEU A 1 345 ? -20.75 -16.656 -23.953 1 98.06 345 LEU A CA 1
ATOM 2591 C C . LEU A 1 345 ? -22.031 -15.977 -24.375 1 98.06 345 LEU A C 1
ATOM 2593 O O . LEU A 1 345 ? -22.625 -16.344 -25.391 1 98.06 345 LEU A O 1
ATOM 2597 N N . LEU A 1 346 ? -22.531 -15.133 -23.531 1 97.94 346 LEU A N 1
ATOM 2598 C CA . LEU A 1 346 ? -23.656 -14.242 -23.781 1 97.94 346 LEU A CA 1
ATOM 2599 C C . LEU A 1 346 ? -23.203 -12.812 -24 1 97.94 346 LEU A C 1
ATOM 2601 O O . LEU A 1 346 ? -22.5 -12.242 -23.141 1 97.94 346 LEU A O 1
ATOM 2605 N N . ARG A 1 347 ? -23.5 -12.281 -25.188 1 95.94 347 ARG A N 1
ATOM 2606 C CA . ARG A 1 347 ? -23.188 -10.898 -25.547 1 95.94 347 ARG A CA 1
ATOM 2607 C C . ARG A 1 347 ? -24.406 -10.18 -26.078 1 95.94 347 ARG A C 1
ATOM 2609 O O . ARG A 1 347 ? -25 -10.602 -27.078 1 95.94 347 ARG A O 1
ATOM 2616 N N . ASP A 1 348 ? -24.766 -9.117 -25.391 1 90.94 348 ASP A N 1
ATOM 2617 C CA . ASP A 1 348 ? -25.922 -8.336 -25.797 1 90.94 348 ASP A CA 1
ATOM 2618 C C . ASP A 1 348 ? -27.172 -9.211 -25.922 1 90.94 348 ASP A C 1
ATOM 2620 O O . ASP A 1 348 ? -27.891 -9.125 -26.922 1 90.94 348 ASP A O 1
ATOM 2624 N N . GLY A 1 349 ? -27.25 -10.125 -25.016 1 88.44 349 GLY A N 1
ATOM 2625 C CA . GLY A 1 349 ? -28.438 -10.953 -24.922 1 88.44 349 GLY A CA 1
ATOM 2626 C C . GLY A 1 349 ? -28.391 -12.156 -25.859 1 88.44 349 GLY A C 1
ATOM 2627 O O . GLY A 1 349 ? -29.328 -12.969 -25.859 1 88.44 349 GLY A O 1
ATOM 2628 N N . ALA A 1 350 ? -27.375 -12.273 -26.609 1 94.12 350 ALA A N 1
ATOM 2629 C CA . ALA A 1 350 ? -27.266 -13.383 -27.562 1 94.12 350 ALA A CA 1
ATOM 2630 C C . ALA A 1 350 ? -26.125 -14.32 -27.172 1 94.12 350 ALA A C 1
ATOM 2632 O O . ALA A 1 350 ? -25.047 -13.875 -26.812 1 94.12 350 ALA A O 1
ATOM 2633 N N . VAL A 1 351 ? -26.453 -15.594 -27.281 1 95.5 351 VAL A N 1
ATOM 2634 C CA . VAL A 1 351 ? -25.438 -16.609 -27 1 95.5 351 VAL A CA 1
ATOM 2635 C C . VAL A 1 351 ? -24.547 -16.812 -28.219 1 95.5 351 VAL A C 1
ATOM 2637 O O . VAL A 1 351 ? -25.031 -16.922 -29.344 1 95.5 351 VAL A O 1
ATOM 2640 N N . THR A 1 352 ? -23.328 -16.781 -28.016 1 95.69 352 THR A N 1
ATOM 2641 C CA . THR A 1 352 ? -22.375 -16.984 -29.094 1 95.69 352 THR A CA 1
ATOM 2642 C C . THR A 1 352 ? -21.203 -17.859 -28.625 1 95.69 352 THR A C 1
ATOM 2644 O O . THR A 1 352 ? -20.906 -17.906 -27.422 1 95.69 352 THR A O 1
ATOM 2647 N N . ASP A 1 353 ? -20.594 -18.562 -29.562 1 96.94 353 ASP A N 1
ATOM 2648 C CA . ASP A 1 353 ? -19.406 -19.375 -29.281 1 96.94 353 ASP A CA 1
ATOM 2649 C C . ASP A 1 353 ? -18.141 -18.641 -29.719 1 96.94 353 ASP A C 1
ATOM 2651 O O . ASP A 1 353 ? -18.141 -17.938 -30.734 1 96.94 353 ASP A O 1
ATOM 2655 N N . ALA A 1 354 ? -17.156 -18.797 -28.969 1 97.25 354 ALA A N 1
ATOM 2656 C CA . ALA A 1 354 ? -15.836 -18.25 -29.297 1 97.25 354 ALA A CA 1
ATOM 2657 C C . ALA A 1 354 ? -14.727 -19.25 -28.953 1 97.25 354 ALA A C 1
ATOM 2659 O O . ALA A 1 354 ? -14.922 -20.141 -28.141 1 97.25 354 ALA A O 1
ATOM 2660 N N . GLU A 1 355 ? -13.641 -19.141 -29.656 1 98 355 GLU A N 1
ATOM 2661 C CA . GLU A 1 355 ? -12.469 -19.953 -29.375 1 98 355 GLU A CA 1
ATOM 2662 C C . GLU A 1 355 ? -11.18 -19.156 -29.547 1 98 355 GLU A C 1
ATOM 2664 O O . GLU A 1 355 ? -11.102 -18.266 -30.391 1 98 355 GLU A O 1
ATOM 2669 N N . TYR A 1 356 ? -10.234 -19.406 -28.75 1 97.81 356 TYR A N 1
ATOM 2670 C CA . TYR A 1 356 ? -8.922 -18.781 -28.859 1 97.81 356 TYR A CA 1
ATOM 2671 C C . TYR A 1 356 ? -7.84 -19.672 -28.25 1 97.81 356 TYR A C 1
ATOM 2673 O O . TYR A 1 356 ? -8.141 -20.641 -27.562 1 97.81 356 TYR A O 1
ATOM 2681 N N . THR A 1 357 ? -6.621 -19.422 -28.562 1 98.06 357 THR A N 1
ATOM 2682 C CA . THR A 1 357 ? -5.477 -20.219 -28.125 1 98.06 357 THR A CA 1
ATOM 2683 C C . THR A 1 357 ? -4.992 -19.75 -26.75 1 98.06 357 THR A C 1
ATOM 2685 O O . THR A 1 357 ? -4.883 -18.547 -26.5 1 98.06 357 THR A O 1
ATOM 2688 N N . LEU A 1 358 ? -4.75 -20.719 -25.875 1 97 358 LEU A N 1
ATOM 2689 C CA . LEU A 1 358 ? -4.293 -20.406 -24.531 1 97 358 LEU A CA 1
ATOM 2690 C C . LEU A 1 358 ? -2.791 -20.141 -24.516 1 97 358 LEU A C 1
ATOM 2692 O O . LEU A 1 358 ? -2.031 -20.812 -25.219 1 97 358 LEU A O 1
ATOM 2696 N N . SER A 1 359 ? -2.41 -19.156 -23.75 1 93.56 359 SER A N 1
ATOM 2697 C CA . SER A 1 359 ? -1.006 -18.844 -23.5 1 93.56 359 SER A CA 1
ATOM 2698 C C . SER A 1 359 ? -0.705 -18.766 -22.016 1 93.56 359 SER A C 1
ATOM 2700 O O . SER A 1 359 ? -1.619 -18.797 -21.188 1 93.56 359 SER A O 1
ATOM 2702 N N . ARG A 1 360 ? 0.59 -18.781 -21.766 1 89.88 360 ARG A N 1
ATOM 2703 C CA . ARG A 1 360 ? 0.994 -18.656 -20.375 1 89.88 360 ARG A CA 1
ATOM 2704 C C . ARG A 1 360 ? 0.709 -17.266 -19.828 1 89.88 360 ARG A C 1
ATOM 2706 O O . ARG A 1 360 ? 0.646 -16.297 -20.594 1 89.88 360 ARG A O 1
ATOM 2713 N N . GLN A 1 361 ? 0.547 -17.25 -18.531 1 81.62 361 GLN A N 1
ATOM 2714 C CA . GLN A 1 361 ? 0.407 -15.953 -17.875 1 81.62 361 GLN A CA 1
ATOM 2715 C C . GLN A 1 361 ? 1.736 -15.203 -17.859 1 81.62 361 GLN A C 1
ATOM 2717 O O . GLN A 1 361 ? 2.781 -15.789 -17.562 1 81.62 361 GLN A O 1
ATOM 2722 N N . HIS A 1 362 ? 1.704 -13.977 -18.281 1 83.94 362 HIS A N 1
ATOM 2723 C CA . HIS A 1 362 ? 2.906 -13.156 -18.234 1 83.94 362 HIS A CA 1
ATOM 2724 C C . HIS A 1 362 ? 2.635 -11.82 -17.547 1 83.94 362 HIS A C 1
ATOM 2726 O O . HIS A 1 362 ? 2.428 -10.805 -18.219 1 83.94 362 HIS A O 1
ATOM 2732 N N . PRO A 1 363 ? 2.725 -11.859 -16.281 1 90.62 363 PRO A N 1
ATOM 2733 C CA . PRO A 1 363 ? 2.504 -10.594 -15.562 1 90.62 363 PRO A CA 1
ATOM 2734 C C . PRO A 1 363 ? 3.596 -9.57 -15.844 1 90.62 363 PRO A C 1
ATOM 2736 O O . PRO A 1 363 ? 4.703 -9.93 -16.25 1 90.62 363 PRO A O 1
ATOM 2739 N N . LEU A 1 364 ? 3.229 -8.336 -15.68 1 95.06 364 LEU A N 1
ATOM 2740 C CA . LEU A 1 364 ? 4.195 -7.262 -15.875 1 95.06 364 LEU A CA 1
ATOM 2741 C C . LEU A 1 364 ? 5.332 -7.363 -14.859 1 95.06 364 LEU A C 1
ATOM 2743 O O . LEU A 1 364 ? 6.504 -7.23 -15.227 1 95.06 364 LEU A O 1
ATOM 2747 N N . VAL A 1 365 ? 4.965 -7.613 -13.656 1 96 365 VAL A N 1
ATOM 2748 C CA . VAL A 1 365 ? 5.941 -7.781 -12.586 1 96 365 VAL A CA 1
ATOM 2749 C C . VAL A 1 365 ? 6.234 -9.266 -12.383 1 96 365 VAL A C 1
ATOM 2751 O O . VAL A 1 365 ? 5.316 -10.055 -12.141 1 96 365 VAL A O 1
ATOM 2754 N N . GLY A 1 366 ? 7.504 -9.625 -12.477 1 94.19 366 GLY A N 1
ATOM 2755 C CA . GLY A 1 366 ? 7.875 -11.016 -12.25 1 94.19 366 GLY A CA 1
ATOM 2756 C C . GLY A 1 366 ? 7.551 -11.5 -10.844 1 94.19 366 GLY A C 1
ATOM 2757 O O . GLY A 1 366 ? 7.695 -10.75 -9.875 1 94.19 366 GLY A O 1
ATOM 2758 N N . ILE A 1 367 ? 7.25 -12.773 -10.789 1 91.75 367 ILE A N 1
ATOM 2759 C CA . ILE A 1 367 ? 6.754 -13.281 -9.516 1 91.75 367 ILE A CA 1
ATOM 2760 C C . ILE A 1 367 ? 7.672 -14.391 -9.008 1 91.75 367 ILE A C 1
ATOM 2762 O O . ILE A 1 367 ? 7.984 -14.445 -7.812 1 91.75 367 ILE A O 1
ATOM 2766 N N . LEU A 1 368 ? 8.078 -15.266 -9.859 1 91.69 368 LEU A N 1
ATOM 2767 C CA . LEU A 1 368 ? 8.797 -16.469 -9.445 1 91.69 368 LEU A CA 1
ATOM 2768 C C . LEU A 1 368 ? 10.195 -16.5 -10.055 1 91.69 368 LEU A C 1
ATOM 2770 O O . LEU A 1 368 ? 10.352 -16.422 -11.273 1 91.69 368 LEU A O 1
ATOM 2774 N N . HIS A 1 369 ? 11.133 -16.688 -9.227 1 90.69 369 HIS A N 1
ATOM 2775 C CA . HIS A 1 369 ? 12.516 -16.844 -9.664 1 90.69 369 HIS A CA 1
ATOM 2776 C C . HIS A 1 369 ? 12.664 -18 -10.648 1 90.69 369 HIS A C 1
ATOM 2778 O O . HIS A 1 369 ? 12.117 -19.078 -10.43 1 90.69 369 HIS A O 1
ATOM 2784 N N . GLU A 1 370 ? 13.336 -17.812 -11.773 1 89.25 370 GLU A N 1
ATOM 2785 C CA . GLU A 1 370 ? 13.672 -18.766 -12.828 1 89.25 370 GLU A CA 1
ATOM 2786 C C . GLU A 1 370 ? 12.445 -19.141 -13.648 1 89.25 370 GLU A C 1
ATOM 2788 O O . GLU A 1 370 ? 12.5 -20.047 -14.484 1 89.25 370 GLU A O 1
ATOM 2793 N N . VAL A 1 371 ? 11.344 -18.516 -13.375 1 90 371 VAL A N 1
ATOM 2794 C CA . VAL A 1 371 ? 10.148 -18.703 -14.188 1 90 371 VAL A CA 1
ATOM 2795 C C . VAL A 1 371 ? 9.867 -17.453 -15 1 90 371 VAL A C 1
ATOM 2797 O O . VAL A 1 371 ? 9.867 -17.484 -16.234 1 90 371 VAL A O 1
ATOM 2800 N N . ASP A 1 372 ? 9.781 -16.344 -14.258 1 90.19 372 ASP A N 1
ATOM 2801 C CA . ASP A 1 372 ? 9.5 -15.109 -14.984 1 90.19 372 ASP A CA 1
ATOM 2802 C C . ASP A 1 372 ? 10.398 -13.969 -14.516 1 90.19 372 ASP A C 1
ATOM 2804 O O . ASP A 1 372 ? 10.188 -12.812 -14.883 1 90.19 372 ASP A O 1
ATOM 2808 N N . CYS A 1 373 ? 11.312 -14.32 -13.68 1 91.81 373 CYS A N 1
ATOM 2809 C CA . CYS A 1 373 ? 12.273 -13.289 -13.312 1 91.81 373 CYS A CA 1
ATOM 2810 C C . CYS A 1 373 ? 13.609 -13.898 -12.93 1 91.81 373 CYS A C 1
ATOM 2812 O O . CYS A 1 373 ? 13.695 -15.094 -12.641 1 91.81 373 CYS A O 1
ATOM 2814 N N . ARG A 1 374 ? 14.609 -13.141 -12.992 1 94.19 374 ARG A N 1
ATOM 2815 C CA . ARG A 1 374 ? 15.992 -13.453 -12.641 1 94.19 374 ARG A CA 1
ATOM 2816 C C . ARG A 1 374 ? 16.688 -12.25 -12.016 1 94.19 374 ARG A C 1
ATOM 2818 O O . ARG A 1 374 ? 16.234 -11.117 -12.18 1 94.19 374 ARG A O 1
ATOM 2825 N N . PRO A 1 375 ? 17.734 -12.531 -11.297 1 95 375 PRO A N 1
ATOM 2826 C CA . PRO A 1 375 ? 18.438 -11.422 -10.656 1 95 375 PRO A CA 1
ATOM 2827 C C . PRO A 1 375 ? 19.25 -10.594 -11.648 1 95 375 PRO A C 1
ATOM 2829 O O . PRO A 1 375 ? 20.484 -10.531 -11.539 1 95 375 PRO A O 1
ATOM 2832 N N . SER A 1 376 ? 18.625 -9.906 -12.477 1 97.25 376 SER A N 1
ATOM 2833 C CA . SER A 1 376 ? 19.266 -9.016 -13.445 1 97.25 376 SER A CA 1
ATOM 2834 C C . SER A 1 376 ? 19.562 -7.656 -12.828 1 97.25 376 SER A C 1
ATOM 2836 O O . SER A 1 376 ? 18.875 -7.219 -11.906 1 97.25 376 SER A O 1
ATOM 2838 N N . TYR A 1 377 ? 20.641 -7.008 -13.32 1 98.31 377 TYR A N 1
ATOM 2839 C CA . TYR A 1 377 ? 20.984 -5.688 -12.805 1 98.31 377 TYR A CA 1
ATOM 2840 C C . TYR A 1 377 ? 21.812 -4.906 -13.812 1 98.31 377 TYR A C 1
ATOM 2842 O O . TYR A 1 377 ? 22.422 -5.492 -14.711 1 98.31 377 TYR A O 1
ATOM 2850 N N . PHE A 1 378 ? 21.797 -3.699 -13.766 1 98.62 378 PHE A N 1
ATOM 2851 C CA . PHE A 1 378 ? 22.609 -2.74 -14.492 1 98.62 378 PHE A CA 1
ATOM 2852 C C . PHE A 1 378 ? 23.062 -1.604 -13.578 1 98.62 378 PHE A C 1
ATOM 2854 O O . PHE A 1 378 ? 22.234 -1 -12.891 1 98.62 378 PHE A O 1
ATOM 2861 N N . ILE A 1 379 ? 24.344 -1.37 -13.484 1 98.44 379 ILE A N 1
ATOM 2862 C CA . ILE A 1 379 ? 24.891 -0.334 -12.617 1 98.44 379 ILE A CA 1
ATOM 2863 C C . ILE A 1 379 ? 25.547 0.752 -13.461 1 98.44 379 ILE A C 1
ATOM 2865 O O . ILE A 1 379 ? 26.344 0.454 -14.344 1 98.44 379 ILE A O 1
ATOM 2869 N N . VAL A 1 380 ? 25.25 1.938 -13.219 1 98.44 380 VAL A N 1
ATOM 2870 C CA . VAL A 1 380 ? 25.859 3.088 -13.875 1 98.44 380 VAL A CA 1
ATOM 2871 C C . VAL A 1 380 ? 26.031 4.223 -12.867 1 98.44 380 VAL A C 1
ATOM 2873 O O . VAL A 1 380 ? 25.047 4.695 -12.281 1 98.44 380 VAL A O 1
ATOM 2876 N N . GLY A 1 381 ? 27.25 4.703 -12.641 1 97.25 381 GLY A N 1
ATOM 2877 C CA . GLY A 1 381 ? 27.531 5.773 -11.688 1 97.25 381 GLY A CA 1
ATOM 2878 C C . GLY A 1 381 ? 27.078 5.449 -10.273 1 97.25 381 GLY A C 1
ATOM 2879 O O . GLY A 1 381 ? 26.609 6.328 -9.547 1 97.25 381 GLY A O 1
ATOM 2880 N N . GLY A 1 382 ? 27 4.223 -9.953 1 97.38 382 GLY A N 1
ATOM 2881 C CA . GLY A 1 382 ? 26.594 3.797 -8.625 1 97.38 382 GLY A CA 1
ATOM 2882 C C . GLY A 1 382 ? 25.094 3.553 -8.5 1 97.38 382 GLY A C 1
ATOM 2883 O O . GLY A 1 382 ? 24.625 3.094 -7.457 1 97.38 382 GLY A O 1
ATOM 2884 N N . LEU A 1 383 ? 24.344 3.904 -9.484 1 98.44 383 LEU A N 1
ATOM 2885 C CA . LEU A 1 383 ? 22.922 3.619 -9.508 1 98.44 383 LEU A CA 1
ATOM 2886 C C . LEU A 1 383 ? 22.656 2.164 -9.891 1 98.44 383 LEU A C 1
ATOM 2888 O O . LEU A 1 383 ? 23.094 1.706 -10.945 1 98.44 383 LEU A O 1
ATOM 2892 N N . VAL A 1 384 ? 21.969 1.452 -9.031 1 98.38 384 VAL A N 1
ATOM 2893 C CA . VAL A 1 384 ? 21.672 0.049 -9.297 1 98.38 384 VAL A CA 1
ATOM 2894 C C . VAL A 1 384 ? 20.234 -0.092 -9.773 1 98.38 384 VAL A C 1
ATOM 2896 O O . VAL A 1 384 ? 19.297 0.181 -9.023 1 98.38 384 VAL A O 1
ATOM 2899 N N . PHE A 1 385 ? 20.094 -0.515 -11 1 98.69 385 PHE A N 1
ATOM 2900 C CA . PHE A 1 385 ? 18.781 -0.735 -11.586 1 98.69 385 PHE A CA 1
ATOM 2901 C C . PHE A 1 385 ? 18.5 -2.225 -11.75 1 98.69 385 PHE A C 1
ATOM 2903 O O . PHE A 1 385 ? 19.422 -3.004 -12.023 1 98.69 385 PHE A O 1
ATOM 2910 N N . ALA A 1 386 ? 17.266 -2.605 -11.641 1 98.5 386 ALA A N 1
ATOM 2911 C CA . ALA A 1 386 ? 16.812 -3.977 -11.844 1 98.5 386 ALA A CA 1
ATOM 2912 C C . ALA A 1 386 ? 15.344 -4.004 -12.273 1 98.5 386 ALA A C 1
ATOM 2914 O O . ALA A 1 386 ? 14.609 -3.037 -12.055 1 98.5 386 ALA A O 1
ATOM 2915 N N . PRO A 1 387 ? 14.945 -5.051 -12.977 1 98.06 387 PRO A N 1
ATOM 2916 C CA . PRO A 1 387 ? 13.5 -5.211 -13.164 1 98.06 387 PRO A CA 1
ATOM 2917 C C . PRO A 1 387 ? 12.758 -5.449 -11.852 1 98.06 387 PRO A C 1
ATOM 2919 O O . PRO A 1 387 ? 13.195 -6.262 -11.031 1 98.06 387 PRO A O 1
ATOM 2922 N N . LEU A 1 388 ? 11.688 -4.746 -11.688 1 97.88 388 LEU A N 1
ATOM 2923 C CA . LEU A 1 388 ? 10.844 -4.98 -10.523 1 97.88 388 LEU A CA 1
ATOM 2924 C C . LEU A 1 388 ? 10.312 -6.41 -10.523 1 97.88 388 LEU A C 1
ATOM 2926 O O . LEU A 1 388 ? 9.852 -6.906 -11.555 1 97.88 388 LEU A O 1
ATOM 2930 N N . SER A 1 389 ? 10.359 -7.066 -9.398 1 96.56 389 SER A N 1
ATOM 2931 C CA . SER A 1 389 ? 9.828 -8.406 -9.195 1 96.56 389 SER A CA 1
ATOM 2932 C C . SER A 1 389 ? 9.508 -8.656 -7.723 1 96.56 389 SER A C 1
ATOM 2934 O O . SER A 1 389 ? 9.953 -7.906 -6.852 1 96.56 389 SER A O 1
ATOM 2936 N N . LEU A 1 390 ? 8.727 -9.57 -7.531 1 94.81 390 LEU A N 1
ATOM 2937 C CA . LEU A 1 390 ? 8.352 -9.891 -6.156 1 94.81 390 LEU A CA 1
ATOM 2938 C C . LEU A 1 390 ? 9.578 -10.289 -5.34 1 94.81 390 LEU A C 1
ATOM 2940 O O . LEU A 1 390 ? 9.766 -9.805 -4.219 1 94.81 390 LEU A O 1
ATOM 2944 N N . PRO A 1 391 ? 10.492 -11.125 -5.867 1 94.88 391 PRO A N 1
ATOM 2945 C CA . PRO A 1 391 ? 11.68 -11.469 -5.082 1 94.88 391 PRO A CA 1
ATOM 2946 C C . PRO A 1 391 ? 12.516 -10.25 -4.715 1 94.88 391 PRO A C 1
ATOM 2948 O O . PRO A 1 391 ? 13.133 -10.211 -3.645 1 94.88 391 PRO A O 1
ATOM 2951 N N . VAL A 1 392 ? 12.562 -9.266 -5.578 1 96.25 392 VAL A N 1
ATOM 2952 C CA . VAL A 1 392 ? 13.289 -8.039 -5.27 1 96.25 392 VAL A CA 1
ATOM 2953 C C . VAL A 1 392 ? 12.664 -7.355 -4.055 1 96.25 392 VAL A C 1
ATOM 2955 O O . VAL A 1 392 ? 13.367 -6.895 -3.158 1 96.25 392 VAL A O 1
ATOM 2958 N N . LEU A 1 393 ? 11.391 -7.273 -4.027 1 95.19 393 LEU A N 1
ATOM 2959 C CA . LEU A 1 393 ? 10.688 -6.645 -2.914 1 95.19 393 LEU A CA 1
ATOM 2960 C C . LEU A 1 393 ? 10.867 -7.449 -1.633 1 95.19 393 LEU A C 1
ATOM 2962 O O . LEU A 1 393 ? 11.047 -6.879 -0.556 1 95.19 393 LEU A O 1
ATOM 2966 N N . GLU A 1 394 ? 10.812 -8.719 -1.785 1 93.75 394 GLU A N 1
ATOM 2967 C CA . GLU A 1 394 ? 11.008 -9.578 -0.623 1 93.75 394 GLU A CA 1
ATOM 2968 C C . GLU A 1 394 ? 12.422 -9.43 -0.061 1 93.75 394 GLU A C 1
ATOM 2970 O O . GLU A 1 394 ? 12.617 -9.461 1.155 1 93.75 394 GLU A O 1
ATOM 2975 N N . ALA A 1 395 ? 13.344 -9.328 -0.929 1 93 395 ALA A N 1
ATOM 2976 C CA . ALA A 1 395 ? 14.734 -9.148 -0.507 1 93 395 ALA A CA 1
ATOM 2977 C C . ALA A 1 395 ? 14.93 -7.797 0.174 1 93 395 ALA A C 1
ATOM 2979 O O . ALA A 1 395 ? 15.664 -7.691 1.159 1 93 395 ALA A O 1
ATOM 2980 N N . ALA A 1 396 ? 14.25 -6.828 -0.295 1 91.56 396 ALA A N 1
ATOM 2981 C CA . ALA A 1 396 ? 14.422 -5.465 0.205 1 91.56 396 ALA A CA 1
ATOM 2982 C C . ALA A 1 396 ? 13.695 -5.273 1.533 1 91.56 396 ALA A C 1
ATOM 2984 O O . ALA A 1 396 ? 14.188 -4.582 2.426 1 91.56 396 ALA A O 1
ATOM 2985 N N . TYR A 1 397 ? 12.492 -5.762 1.689 1 90.62 397 TYR A N 1
ATOM 2986 C CA . TYR A 1 397 ? 11.648 -5.441 2.836 1 90.62 397 TYR A CA 1
ATOM 2987 C C . TYR A 1 397 ? 11.328 -6.691 3.645 1 90.62 397 TYR A C 1
ATOM 2989 O O . TYR A 1 397 ? 10.648 -6.617 4.672 1 90.62 397 TYR A O 1
ATOM 2997 N N . SER A 1 398 ? 11.633 -7.773 3.203 1 85.94 398 SER A N 1
ATOM 2998 C CA . SER A 1 398 ? 11.297 -9.07 3.781 1 85.94 398 SER A CA 1
ATOM 2999 C C . SER A 1 398 ? 9.984 -9.609 3.211 1 85.94 398 SER A C 1
ATOM 3001 O O . SER A 1 398 ? 9.18 -8.844 2.668 1 85.94 398 SER A O 1
ATOM 3003 N N . THR A 1 399 ? 9.742 -10.844 3.447 1 82.81 399 THR A N 1
ATOM 3004 C CA . THR A 1 399 ? 8.602 -11.539 2.875 1 82.81 399 THR A CA 1
ATOM 3005 C C . THR A 1 399 ? 7.309 -11.125 3.57 1 82.81 399 THR A C 1
ATOM 3007 O O . THR A 1 399 ? 6.238 -11.125 2.955 1 82.81 399 THR A O 1
ATOM 3010 N N . ARG A 1 400 ? 7.383 -10.758 4.742 1 77.5 400 ARG A N 1
ATOM 3011 C CA . ARG A 1 400 ? 6.176 -10.484 5.512 1 77.5 400 ARG A CA 1
ATOM 3012 C C . ARG A 1 400 ? 5.82 -9 5.465 1 77.5 400 ARG A C 1
ATOM 3014 O O . ARG A 1 400 ? 4.664 -8.625 5.676 1 77.5 400 ARG A O 1
ATOM 3021 N N . LYS A 1 401 ? 6.777 -8.195 5.051 1 86.12 401 LYS A N 1
ATOM 3022 C CA . LYS A 1 401 ? 6.566 -6.766 5.277 1 86.12 401 LYS A CA 1
ATOM 3023 C C . LYS A 1 401 ? 6.609 -5.988 3.967 1 86.12 401 LYS A C 1
ATOM 3025 O O . LYS A 1 401 ? 6.309 -4.793 3.938 1 86.12 401 LYS A O 1
ATOM 3030 N N . TRP A 1 402 ? 6.891 -6.613 2.879 1 87.69 402 TRP A N 1
ATOM 3031 C CA . TRP A 1 402 ? 7.113 -5.855 1.651 1 87.69 402 TRP A CA 1
ATOM 3032 C C . TRP A 1 402 ? 5.848 -5.121 1.229 1 87.69 402 TRP A C 1
ATOM 3034 O O . TRP A 1 402 ? 5.91 -3.988 0.743 1 87.69 402 TRP A O 1
ATOM 3044 N N . ARG A 1 403 ? 4.715 -5.695 1.451 1 84.31 403 ARG A N 1
ATOM 3045 C CA . ARG A 1 403 ? 3.473 -5.051 1.036 1 84.31 403 ARG A CA 1
ATOM 3046 C C . ARG A 1 403 ? 3.203 -3.799 1.862 1 84.31 403 ARG A C 1
ATOM 3048 O O . ARG A 1 403 ? 2.65 -2.82 1.354 1 84.31 403 ARG A O 1
ATOM 3055 N N . THR A 1 404 ? 3.654 -3.859 3.039 1 84.19 404 THR A N 1
ATOM 3056 C CA . THR A 1 404 ? 3.438 -2.746 3.957 1 84.19 404 THR A CA 1
ATOM 3057 C C . THR A 1 404 ? 4.422 -1.615 3.678 1 84.19 404 THR A C 1
ATOM 3059 O O . THR A 1 404 ? 4.055 -0.439 3.729 1 84.19 404 THR A O 1
ATOM 3062 N N . LEU A 1 405 ? 5.562 -1.987 3.334 1 88.19 405 LEU A N 1
ATOM 3063 C CA . LEU A 1 405 ? 6.637 -1.001 3.342 1 88.19 405 LEU A CA 1
ATOM 3064 C C . LEU A 1 405 ? 6.922 -0.495 1.931 1 88.19 405 LEU A C 1
ATOM 3066 O O . LEU A 1 405 ? 7.492 0.583 1.756 1 88.19 405 LEU A O 1
ATOM 3070 N N . ALA A 1 406 ? 6.527 -1.279 0.977 1 91.69 406 ALA A N 1
ATOM 3071 C CA . ALA A 1 406 ? 6.828 -0.886 -0.397 1 91.69 406 ALA A CA 1
ATOM 3072 C C . ALA A 1 406 ? 6.098 0.399 -0.774 1 91.69 406 ALA A C 1
ATOM 3074 O O . ALA A 1 406 ? 4.969 0.628 -0.339 1 91.69 406 ALA A O 1
ATOM 3075 N N . PRO A 1 407 ? 6.773 1.21 -1.63 1 92 407 PRO A N 1
ATOM 3076 C CA . PRO A 1 407 ? 6.082 2.402 -2.129 1 92 407 PRO A CA 1
ATOM 3077 C C . PRO A 1 407 ? 4.828 2.062 -2.93 1 92 407 PRO A C 1
ATOM 3079 O O . PRO A 1 407 ? 4.777 1.023 -3.592 1 92 407 PRO A O 1
ATOM 3082 N N . VAL A 1 408 ? 3.887 2.947 -2.973 1 91.38 408 VAL A N 1
ATOM 3083 C CA . VAL A 1 408 ? 2.594 2.732 -3.613 1 91.38 408 VAL A CA 1
ATOM 3084 C C . VAL A 1 408 ? 2.787 2.523 -5.113 1 91.38 408 VAL A C 1
ATOM 3086 O O . VAL A 1 408 ? 2.111 1.69 -5.723 1 91.38 408 VAL A O 1
ATOM 3089 N N . ALA A 1 409 ? 3.658 3.273 -5.633 1 91.5 409 ALA A N 1
ATOM 3090 C CA . ALA A 1 409 ? 3.906 3.154 -7.066 1 91.5 409 ALA A CA 1
ATOM 3091 C C . ALA A 1 409 ? 4.387 1.752 -7.426 1 91.5 409 ALA A C 1
ATOM 3093 O O . ALA A 1 409 ? 4.047 1.224 -8.484 1 91.5 409 ALA A O 1
ATOM 3094 N N . VAL A 1 410 ? 5.164 1.205 -6.598 1 94.06 410 VAL A N 1
ATOM 3095 C CA . VAL A 1 410 ? 5.676 -0.149 -6.781 1 94.06 410 VAL A CA 1
ATOM 3096 C C . VAL A 1 410 ? 4.531 -1.154 -6.664 1 94.06 410 VAL A C 1
ATOM 3098 O O . VAL A 1 410 ? 4.402 -2.057 -7.492 1 94.06 410 VAL A O 1
ATOM 3101 N N . LEU A 1 411 ? 3.686 -0.951 -5.734 1 93.19 411 LEU A N 1
ATOM 3102 C CA . LEU A 1 411 ? 2.543 -1.839 -5.543 1 93.19 411 LEU A CA 1
ATOM 3103 C C . LEU A 1 411 ? 1.582 -1.748 -6.723 1 93.19 411 LEU A C 1
ATOM 3105 O O . LEU A 1 411 ? 1.007 -2.756 -7.141 1 93.19 411 LEU A O 1
ATOM 3109 N N . SER A 1 412 ? 1.446 -0.602 -7.211 1 92.75 412 SER A N 1
ATOM 3110 C CA . SER A 1 412 ? 0.52 -0.365 -8.312 1 92.75 412 SER A CA 1
ATOM 3111 C C . SER A 1 412 ? 0.95 -1.117 -9.57 1 92.75 412 SER A C 1
ATOM 3113 O O . SER A 1 412 ? 0.114 -1.485 -10.398 1 92.75 412 SER A O 1
ATOM 3115 N N . ALA A 1 413 ? 2.189 -1.34 -9.695 1 93.94 413 ALA A N 1
ATOM 3116 C CA . ALA A 1 413 ? 2.719 -2.039 -10.867 1 93.94 413 ALA A CA 1
ATOM 3117 C C . ALA A 1 413 ? 2.174 -3.461 -10.945 1 93.94 413 ALA A C 1
ATOM 3119 O O . ALA A 1 413 ? 2.021 -4.012 -12.039 1 93.94 413 ALA A O 1
ATOM 3120 N N . PHE A 1 414 ? 1.816 -4.035 -9.883 1 91.06 414 PHE A N 1
ATOM 3121 C CA . PHE A 1 414 ? 1.309 -5.402 -9.844 1 91.06 414 PHE A CA 1
ATOM 3122 C C . PHE A 1 414 ? -0.083 -5.48 -10.461 1 91.06 414 PHE A C 1
ATOM 3124 O O . PHE A 1 414 ? -0.555 -6.566 -10.805 1 91.06 414 PHE A O 1
ATOM 3131 N N . GLN A 1 415 ? -0.716 -4.367 -10.586 1 89.06 415 GLN A N 1
ATOM 3132 C CA . GLN A 1 415 ? -2.082 -4.348 -11.094 1 89.06 415 GLN A CA 1
ATOM 3133 C C . GLN A 1 415 ? -2.113 -3.953 -12.57 1 89.06 415 GLN A C 1
ATOM 3135 O O . GLN A 1 415 ? -3.182 -3.91 -13.18 1 89.06 415 GLN A O 1
ATOM 3140 N N . GLN A 1 416 ? -0.988 -3.701 -13.078 1 90.62 416 GLN A N 1
ATOM 3141 C CA . GLN A 1 416 ? -0.914 -3.271 -14.469 1 90.62 416 GLN A CA 1
ATOM 3142 C C . GLN A 1 416 ? -0.655 -4.453 -15.398 1 90.62 416 GLN A C 1
ATOM 3144 O O . GLN A 1 416 ? -0.189 -5.508 -14.953 1 90.62 416 GLN A O 1
ATOM 3149 N N . GLN A 1 417 ? -1.069 -4.211 -16.656 1 90.06 417 GLN A N 1
ATOM 3150 C CA . GLN A 1 417 ? -0.874 -5.23 -17.688 1 90.06 417 GLN A CA 1
ATOM 3151 C C . GLN A 1 417 ? 0.297 -4.875 -18.594 1 90.06 417 GLN A C 1
ATOM 3153 O O . GLN A 1 417 ? 0.595 -3.697 -18.812 1 90.06 417 GLN A O 1
ATOM 3158 N N . ARG A 1 418 ? 0.881 -5.906 -19.109 1 91.81 418 ARG A N 1
ATOM 3159 C CA . ARG A 1 418 ? 1.93 -5.703 -20.109 1 91.81 418 ARG A CA 1
ATOM 3160 C C . ARG A 1 418 ? 1.346 -5.199 -21.422 1 91.81 418 ARG A C 1
ATOM 3162 O O . ARG A 1 418 ? 0.302 -5.68 -21.875 1 91.81 418 ARG A O 1
ATOM 3169 N N . GLU A 1 419 ? 2.037 -4.277 -21.953 1 90.44 419 GLU A N 1
ATOM 3170 C CA . GLU A 1 419 ? 1.624 -3.752 -23.25 1 90.44 419 GLU A CA 1
ATOM 3171 C C . GLU A 1 419 ? 2.465 -4.344 -24.375 1 90.44 419 GLU A C 1
ATOM 3173 O O . GLU A 1 419 ? 2.043 -4.352 -25.531 1 90.44 419 GLU A O 1
ATOM 3178 N N . SER A 1 420 ? 3.67 -4.727 -24.047 1 93.06 420 SER A N 1
ATOM 3179 C CA . SER A 1 420 ? 4.551 -5.449 -24.969 1 93.06 420 SER A CA 1
ATOM 3180 C C . SER A 1 420 ? 5.215 -6.633 -24.266 1 93.06 420 SER A C 1
ATOM 3182 O O . SER A 1 420 ? 5.336 -6.648 -23.031 1 93.06 420 SER A O 1
ATOM 3184 N N . SER A 1 421 ? 5.633 -7.586 -25 1 91.56 421 SER A N 1
ATOM 3185 C CA . SER A 1 421 ? 6.121 -8.844 -24.453 1 91.56 421 SER A CA 1
ATOM 3186 C C . SER A 1 421 ? 7.422 -8.641 -23.672 1 91.56 421 SER A C 1
ATOM 3188 O O . SER A 1 421 ? 7.715 -9.391 -22.734 1 91.56 421 SER A O 1
ATOM 3190 N N . ASP A 1 422 ? 8.18 -7.637 -24.031 1 94.19 422 ASP A N 1
ATOM 3191 C CA . ASP A 1 422 ? 9.477 -7.445 -23.406 1 94.19 422 ASP A CA 1
ATOM 3192 C C . ASP A 1 422 ? 9.422 -6.324 -22.359 1 94.19 422 ASP A C 1
ATOM 3194 O O . ASP A 1 422 ? 10.445 -5.93 -21.812 1 94.19 422 ASP A O 1
ATOM 3198 N N . GLN A 1 423 ? 8.227 -5.863 -22.109 1 96.38 423 GLN A N 1
ATOM 3199 C CA . GLN A 1 423 ? 8.07 -4.75 -21.172 1 96.38 423 GLN A CA 1
ATOM 3200 C C . GLN A 1 423 ? 8.43 -5.172 -19.75 1 96.38 423 GLN A C 1
ATOM 3202 O O . GLN A 1 423 ? 8.078 -6.27 -19.312 1 96.38 423 GLN A O 1
ATOM 3207 N N . GLN A 1 424 ? 9.164 -4.348 -19.078 1 97.44 424 GLN A N 1
ATOM 3208 C CA . GLN A 1 424 ? 9.492 -4.477 -17.656 1 97.44 424 GLN A CA 1
ATOM 3209 C C . GLN A 1 424 ? 9.32 -3.143 -16.938 1 97.44 424 GLN A C 1
ATOM 3211 O O . GLN A 1 424 ? 9.336 -2.082 -17.562 1 97.44 424 GLN A O 1
ATOM 3216 N N . VAL A 1 425 ? 9.055 -3.215 -15.656 1 98.06 425 VAL A N 1
ATOM 3217 C CA . VAL A 1 425 ? 9.188 -2.039 -14.797 1 98.06 425 VAL A CA 1
ATOM 3218 C C . VAL A 1 425 ? 10.602 -1.975 -14.219 1 98.06 425 VAL A C 1
ATOM 3220 O O . VAL A 1 425 ? 10.977 -2.803 -13.391 1 98.06 425 VAL A O 1
ATOM 3223 N N . VAL A 1 426 ? 11.32 -1.049 -14.688 1 98.62 426 VAL A N 1
ATOM 3224 C CA . VAL A 1 426 ? 12.688 -0.89 -14.188 1 98.62 426 VAL A CA 1
ATOM 3225 C C . VAL A 1 426 ? 12.688 -0.02 -12.938 1 98.62 426 VAL A C 1
ATOM 3227 O O . VAL A 1 426 ? 12.047 1.037 -12.906 1 98.62 426 VAL A O 1
ATOM 3230 N N . ILE A 1 427 ? 13.375 -0.486 -11.906 1 98.06 427 ILE A N 1
ATOM 3231 C CA . ILE A 1 427 ? 13.383 0.262 -10.648 1 98.06 427 ILE A CA 1
ATOM 3232 C C . ILE A 1 427 ? 14.828 0.576 -10.242 1 98.06 427 ILE A C 1
ATOM 3234 O O . ILE A 1 427 ? 15.742 -0.197 -10.539 1 98.06 427 ILE A O 1
ATOM 3238 N N . LEU A 1 428 ? 15.031 1.715 -9.664 1 98.25 428 LEU A N 1
ATOM 3239 C CA . LEU A 1 428 ? 16.25 2.02 -8.93 1 98.25 428 LEU A CA 1
ATOM 3240 C C . LEU A 1 428 ? 16.25 1.337 -7.562 1 98.25 428 LEU A C 1
ATOM 3242 O O . LEU A 1 428 ? 15.523 1.759 -6.656 1 98.25 428 LEU A O 1
ATOM 3246 N N . VAL A 1 429 ? 17.031 0.332 -7.473 1 97.06 429 VAL A N 1
ATOM 3247 C CA . VAL A 1 429 ? 17.016 -0.49 -6.266 1 97.06 429 VAL A CA 1
ATOM 3248 C C . VAL A 1 429 ? 17.719 0.239 -5.129 1 97.06 429 VAL A C 1
ATOM 3250 O O . VAL A 1 429 ? 17.219 0.291 -4.004 1 97.06 429 VAL A O 1
ATOM 3253 N N . GLN A 1 430 ? 18.844 0.796 -5.441 1 96 430 GLN A N 1
ATOM 3254 C CA . GLN A 1 430 ? 19.656 1.514 -4.461 1 96 430 GLN A CA 1
ATOM 3255 C C . GLN A 1 430 ? 20.719 2.381 -5.145 1 96 430 GLN A C 1
ATOM 3257 O O . GLN A 1 430 ? 20.953 2.24 -6.344 1 96 430 GLN A O 1
ATOM 3262 N N . VAL A 1 431 ? 21.266 3.256 -4.371 1 96.5 431 VAL A N 1
ATOM 3263 C CA . VAL A 1 431 ? 22.406 4.078 -4.789 1 96.5 431 VAL A CA 1
ATOM 3264 C C . VAL A 1 431 ? 23.641 3.711 -3.973 1 96.5 431 VAL A C 1
ATOM 3266 O O . VAL A 1 431 ? 23.625 3.814 -2.744 1 96.5 431 VAL A O 1
ATOM 3269 N N . LEU A 1 432 ? 24.609 3.217 -4.633 1 96.06 432 LEU A N 1
ATOM 3270 C CA . LEU A 1 432 ? 25.891 2.965 -3.982 1 96.06 432 LEU A CA 1
ATOM 3271 C C . LEU A 1 432 ? 26.672 4.262 -3.801 1 96.06 432 LEU A C 1
ATOM 3273 O O . LEU A 1 432 ? 27.125 4.855 -4.777 1 96.06 432 LEU A O 1
ATOM 3277 N N . SER A 1 433 ? 26.844 4.664 -2.627 1 94.44 433 SER A N 1
ATOM 3278 C CA . SER A 1 433 ? 27.406 5.973 -2.307 1 94.44 433 SER A CA 1
ATOM 3279 C C . SER A 1 433 ? 28.797 6.148 -2.912 1 94.44 433 SER A C 1
ATOM 3281 O O . SER A 1 433 ? 29.641 5.266 -2.785 1 94.44 433 SER A O 1
ATOM 3283 N N . HIS A 1 434 ? 29 7.16 -3.613 1 94.81 434 HIS A N 1
ATOM 3284 C CA . HIS A 1 434 ? 30.219 7.566 -4.281 1 94.81 434 HIS A CA 1
ATOM 3285 C C . HIS A 1 434 ? 30.203 9.055 -4.629 1 94.81 434 HIS A C 1
ATOM 3287 O O . HIS A 1 434 ? 29.125 9.672 -4.648 1 94.81 434 HIS A O 1
ATOM 3293 N N . ALA A 1 435 ? 31.312 9.641 -4.906 1 93.88 435 ALA A N 1
ATOM 3294 C CA . ALA A 1 435 ? 31.391 11.055 -5.242 1 93.88 435 ALA A CA 1
ATOM 3295 C C . ALA A 1 435 ? 30.594 11.367 -6.508 1 93.88 435 ALA A C 1
ATOM 3297 O O . ALA A 1 435 ? 30.016 12.445 -6.629 1 93.88 435 ALA A O 1
ATOM 3298 N N . VAL A 1 436 ? 30.484 10.445 -7.406 1 95.19 436 VAL A N 1
ATOM 3299 C CA . VAL A 1 436 ? 29.859 10.625 -8.711 1 95.19 436 VAL A CA 1
ATOM 3300 C C . VAL A 1 436 ? 28.344 10.836 -8.531 1 95.19 436 VAL A C 1
ATOM 3302 O O . VAL A 1 436 ? 27.703 11.453 -9.375 1 95.19 436 VAL A O 1
ATOM 3305 N N . ASN A 1 437 ? 27.797 10.289 -7.434 1 96.38 437 ASN A N 1
ATOM 3306 C CA . ASN A 1 437 ? 26.344 10.375 -7.215 1 96.38 437 ASN A CA 1
ATOM 3307 C C . ASN A 1 437 ? 26.031 11.07 -5.895 1 96.38 437 ASN A C 1
ATOM 3309 O O . ASN A 1 437 ? 24.984 10.805 -5.293 1 96.38 437 ASN A O 1
ATOM 3313 N N . HIS A 1 438 ? 26.891 11.922 -5.496 1 94 438 HIS A N 1
ATOM 3314 C CA . HIS A 1 438 ? 26.688 12.664 -4.258 1 94 438 HIS A CA 1
ATOM 3315 C C . HIS A 1 438 ? 25.344 13.383 -4.262 1 94 438 HIS A C 1
ATOM 3317 O O . HIS A 1 438 ? 24.953 13.984 -5.266 1 94 438 HIS A O 1
ATOM 3323 N N . GLY A 1 439 ? 24.641 13.266 -3.143 1 93.12 439 GLY A N 1
ATOM 3324 C CA . GLY A 1 439 ? 23.391 14.008 -2.988 1 93.12 439 GLY A CA 1
ATOM 3325 C C . GLY A 1 439 ? 22.156 13.156 -3.189 1 93.12 439 GLY A C 1
ATOM 3326 O O . GLY A 1 439 ? 21.047 13.617 -2.934 1 93.12 439 GLY A O 1
ATOM 3327 N N . TYR A 1 440 ? 22.375 11.977 -3.695 1 95.38 440 TYR A N 1
ATOM 3328 C CA . TYR A 1 440 ? 21.219 11.141 -3.969 1 95.38 440 TYR A CA 1
ATOM 3329 C C . TYR A 1 440 ? 21.109 10.008 -2.959 1 95.38 440 TYR A C 1
ATOM 3331 O O . TYR A 1 440 ? 22.047 9.219 -2.803 1 95.38 440 TYR A O 1
ATOM 3339 N N . LYS A 1 441 ? 20.016 10.016 -2.227 1 91.88 441 LYS A N 1
ATOM 3340 C CA . LYS A 1 441 ? 19.656 8.938 -1.317 1 91.88 441 LYS A CA 1
ATOM 3341 C C . LYS A 1 441 ? 18.266 8.375 -1.647 1 91.88 441 LYS A C 1
ATOM 3343 O O . LYS A 1 441 ? 17.281 8.734 -1.001 1 91.88 441 LYS A O 1
ATOM 3348 N N . LEU A 1 442 ? 18.203 7.586 -2.604 1 93.56 442 LEU A N 1
ATOM 3349 C CA . LEU A 1 442 ? 16.938 7.043 -3.119 1 93.56 442 LEU A CA 1
ATOM 3350 C C . LEU A 1 442 ? 17.016 5.523 -3.232 1 93.56 442 LEU A C 1
ATOM 3352 O O . LEU A 1 442 ? 18.109 4.949 -3.25 1 93.56 442 LEU A O 1
ATOM 3356 N N . GLY A 1 443 ? 15.867 4.941 -3.262 1 94.62 443 GLY A N 1
ATOM 3357 C CA . GLY A 1 443 ? 15.742 3.506 -3.469 1 94.62 443 GLY A CA 1
ATOM 3358 C C . GLY A 1 443 ? 14.312 3.059 -3.715 1 94.62 443 GLY A C 1
ATOM 3359 O O . GLY A 1 443 ? 13.367 3.723 -3.287 1 94.62 443 GLY A O 1
ATOM 3360 N N . MET A 1 444 ? 14.25 1.964 -4.484 1 95.5 444 MET A N 1
ATOM 3361 C CA . MET A 1 444 ? 12.969 1.32 -4.781 1 95.5 444 MET A CA 1
ATOM 3362 C C . MET A 1 444 ? 12.016 2.297 -5.457 1 95.5 444 MET A C 1
ATOM 3364 O O . MET A 1 444 ? 10.867 2.447 -5.027 1 95.5 444 MET A O 1
ATOM 3368 N N . VAL A 1 445 ? 12.492 2.951 -6.426 1 96.88 445 VAL A N 1
ATOM 3369 C CA . VAL A 1 445 ? 11.703 3.908 -7.191 1 96.88 445 VAL A CA 1
ATOM 3370 C C . VAL A 1 445 ? 11.695 3.512 -8.664 1 96.88 445 VAL A C 1
ATOM 3372 O O . VAL A 1 445 ? 12.75 3.271 -9.25 1 96.88 445 VAL A O 1
ATOM 3375 N N . PRO A 1 446 ? 10.523 3.453 -9.234 1 97.75 446 PRO A N 1
ATOM 3376 C CA . PRO A 1 446 ? 10.461 3.104 -10.656 1 97.75 446 PRO A CA 1
ATOM 3377 C C . PRO A 1 446 ? 11.133 4.145 -11.547 1 97.75 446 PRO A C 1
ATOM 3379 O O . PRO A 1 446 ? 11.008 5.348 -11.297 1 97.75 446 PRO A O 1
ATOM 3382 N N . LEU A 1 447 ? 11.914 3.688 -12.5 1 98.56 447 LEU A N 1
ATOM 3383 C CA . LEU A 1 447 ? 12.508 4.512 -13.539 1 98.56 447 LEU A CA 1
ATOM 3384 C C . LEU A 1 447 ? 11.523 4.738 -14.688 1 98.56 447 LEU A C 1
ATOM 3386 O O . LEU A 1 447 ? 10.945 3.783 -15.203 1 98.56 447 LEU A O 1
ATOM 3390 N N . GLU A 1 448 ? 11.383 5.941 -15.078 1 97.38 448 GLU A N 1
ATOM 3391 C CA . GLU A 1 448 ? 10.414 6.242 -16.125 1 97.38 448 GLU A CA 1
ATOM 3392 C C . GLU A 1 448 ? 11.117 6.586 -17.438 1 97.38 448 GLU A C 1
ATOM 3394 O O . GLU A 1 448 ? 10.625 6.234 -18.516 1 97.38 448 GLU A O 1
ATOM 3399 N N . SER A 1 449 ? 12.289 7.234 -17.375 1 98.19 449 SER A N 1
ATOM 3400 C CA . SER A 1 449 ? 12.914 7.707 -18.594 1 98.19 449 SER A CA 1
ATOM 3401 C C . SER A 1 449 ? 14.422 7.871 -18.438 1 98.19 449 SER A C 1
ATOM 3403 O O . SER A 1 449 ? 14.922 7.906 -17.312 1 98.19 449 SER A O 1
ATOM 3405 N N . PHE A 1 450 ? 15.164 7.863 -19.562 1 98.62 450 PHE A N 1
ATOM 3406 C CA . PHE A 1 450 ? 16.578 8.211 -19.688 1 98.62 450 PHE A CA 1
ATOM 3407 C C . PHE A 1 450 ? 16.781 9.312 -20.719 1 98.62 450 PHE A C 1
ATOM 3409 O O . PHE A 1 450 ? 16.453 9.133 -21.891 1 98.62 450 PHE A O 1
ATOM 3416 N N . ASN A 1 451 ? 17.234 10.398 -20.172 1 98 451 ASN A N 1
ATOM 3417 C CA . ASN A 1 451 ? 17.406 11.586 -21 1 98 451 ASN A CA 1
ATOM 3418 C C . ASN A 1 451 ? 16.141 11.945 -21.75 1 98 451 ASN A C 1
ATOM 3420 O O . ASN A 1 451 ? 16.172 12.227 -22.953 1 98 451 ASN A O 1
ATOM 3424 N N . GLY A 1 452 ? 15.016 11.789 -21.016 1 95.88 452 GLY A N 1
ATOM 3425 C CA . GLY A 1 452 ? 13.734 12.234 -21.531 1 95.88 452 GLY A CA 1
ATOM 3426 C C . GLY A 1 452 ? 13.016 11.164 -22.328 1 95.88 452 GLY A C 1
ATOM 3427 O O . GLY A 1 452 ? 11.82 11.289 -22.609 1 95.88 452 GLY A O 1
ATOM 3428 N N . SER A 1 453 ? 13.648 10.141 -22.672 1 97.31 453 SER A N 1
ATOM 3429 C CA . SER A 1 453 ? 13.031 9.07 -23.453 1 97.31 453 SER A CA 1
ATOM 3430 C C . SER A 1 453 ? 12.539 7.945 -22.547 1 97.31 453 SER A C 1
ATOM 3432 O O . SER A 1 453 ? 13.273 7.484 -21.672 1 97.31 453 SER A O 1
ATOM 3434 N N . PRO A 1 454 ? 11.352 7.504 -22.797 1 97.19 454 PRO A N 1
ATOM 3435 C CA . PRO A 1 454 ? 10.82 6.426 -21.953 1 97.19 454 PRO A CA 1
ATOM 3436 C C . PRO A 1 454 ? 11.641 5.141 -22.062 1 97.19 454 PRO A C 1
ATOM 3438 O O . PRO A 1 454 ? 12.195 4.844 -23.109 1 97.19 454 PRO A O 1
ATOM 3441 N N . ILE A 1 455 ? 11.695 4.41 -21 1 97.56 455 ILE A N 1
ATOM 3442 C CA . ILE A 1 455 ? 12.422 3.148 -20.938 1 97.56 455 ILE A CA 1
ATOM 3443 C C . ILE A 1 455 ? 11.445 1.987 -20.812 1 97.56 455 ILE A C 1
ATOM 3445 O O . ILE A 1 455 ? 10.586 1.982 -19.922 1 97.56 455 ILE A O 1
ATOM 3449 N N . ASN A 1 456 ? 11.617 1.011 -21.625 1 96.94 456 ASN A N 1
ATOM 3450 C CA . ASN A 1 456 ? 10.672 -0.101 -21.688 1 96.94 456 ASN A CA 1
ATOM 3451 C C . ASN A 1 456 ? 11.109 -1.259 -20.781 1 96.94 456 ASN A C 1
ATOM 3453 O O . ASN A 1 456 ? 10.273 -1.981 -20.25 1 96.94 456 ASN A O 1
ATOM 3457 N N . ASN A 1 457 ? 12.383 -1.487 -20.766 1 98 457 ASN A N 1
ATOM 3458 C CA . ASN A 1 457 ? 12.945 -2.566 -19.969 1 98 457 ASN A CA 1
ATOM 3459 C C . ASN A 1 457 ? 14.406 -2.291 -19.609 1 98 457 ASN A C 1
ATOM 3461 O O . ASN A 1 457 ? 14.961 -1.263 -20 1 98 457 ASN A O 1
ATOM 3465 N N . LEU A 1 458 ? 15.016 -3.191 -18.828 1 98.56 458 LEU A N 1
ATOM 3466 C CA . LEU A 1 458 ? 16.359 -2.971 -18.312 1 98.56 458 LEU A CA 1
ATOM 3467 C C . LEU A 1 458 ? 17.391 -2.977 -19.453 1 98.56 458 LEU A C 1
ATOM 3469 O O . LEU A 1 458 ? 18.328 -2.186 -19.453 1 98.56 458 LEU A O 1
ATOM 3473 N N . ALA A 1 459 ? 17.281 -3.857 -20.422 1 98.06 459 ALA A N 1
ATOM 3474 C CA . ALA A 1 459 ? 18.172 -3.924 -21.562 1 98.06 459 ALA A CA 1
ATOM 3475 C C . ALA A 1 459 ? 18.156 -2.613 -22.359 1 98.06 459 ALA A C 1
ATOM 3477 O O . ALA A 1 459 ? 19.203 -2.141 -22.797 1 98.06 459 ALA A O 1
ATOM 3478 N N . ASP A 1 460 ? 16.938 -2.061 -22.516 1 97.56 460 ASP A N 1
ATOM 3479 C CA . ASP A 1 460 ? 16.781 -0.764 -23.172 1 97.56 460 ASP A CA 1
ATOM 3480 C C . ASP A 1 460 ? 17.594 0.314 -22.453 1 97.56 460 ASP A C 1
ATOM 3482 O O . ASP A 1 460 ? 18.25 1.138 -23.094 1 97.56 460 ASP A O 1
ATOM 3486 N N . LEU A 1 461 ? 17.5 0.309 -21.156 1 98.56 461 LEU A N 1
ATOM 3487 C CA . LEU A 1 461 ? 18.234 1.292 -20.375 1 98.56 461 LEU A CA 1
ATOM 3488 C C . LEU A 1 461 ? 19.734 1.135 -20.609 1 98.56 461 LEU A C 1
ATOM 3490 O O . LEU A 1 461 ? 20.438 2.117 -20.859 1 98.56 461 LEU A O 1
ATOM 3494 N N . ALA A 1 462 ? 20.266 -0.09 -20.453 1 98.44 462 ALA A N 1
ATOM 3495 C CA . ALA A 1 462 ? 21.688 -0.351 -20.656 1 98.44 462 ALA A CA 1
ATOM 3496 C C . ALA A 1 462 ? 22.141 0.118 -22.031 1 98.44 462 ALA A C 1
ATOM 3498 O O . ALA A 1 462 ? 23.172 0.785 -22.156 1 98.44 462 ALA A O 1
ATOM 3499 N N . ALA A 1 463 ? 21.375 -0.187 -23.047 1 97.75 463 ALA A N 1
ATOM 3500 C CA . ALA A 1 463 ? 21.703 0.197 -24.422 1 97.75 463 ALA A CA 1
ATOM 3501 C C . ALA A 1 463 ? 21.719 1.715 -24.578 1 97.75 463 ALA A C 1
ATOM 3503 O O . ALA A 1 463 ? 22.594 2.273 -25.234 1 97.75 463 ALA A O 1
ATOM 3504 N N . ALA A 1 464 ? 20.719 2.344 -24 1 98.06 464 ALA A N 1
ATOM 3505 C CA . ALA A 1 464 ? 20.625 3.799 -24.094 1 98.06 464 ALA A CA 1
ATOM 3506 C C . ALA A 1 464 ? 21.812 4.473 -23.438 1 98.06 464 ALA A C 1
ATOM 3508 O O . ALA A 1 464 ? 22.359 5.445 -23.953 1 98.06 464 ALA A O 1
ATOM 3509 N N . VAL A 1 465 ? 22.219 3.955 -22.297 1 98.12 465 VAL A N 1
ATOM 3510 C CA . VAL A 1 465 ? 23.359 4.523 -21.562 1 98.12 465 VAL A CA 1
ATOM 3511 C C . VAL A 1 465 ? 24.641 4.293 -22.359 1 98.12 465 VAL A C 1
ATOM 3513 O O . VAL A 1 465 ? 25.469 5.195 -22.484 1 98.12 465 VAL A O 1
ATOM 3516 N N . ASP A 1 466 ? 24.812 3.094 -22.906 1 96.88 466 ASP A N 1
ATOM 3517 C CA . ASP A 1 466 ? 26 2.738 -23.672 1 96.88 466 ASP A CA 1
ATOM 3518 C C . ASP A 1 466 ? 26.156 3.633 -24.906 1 96.88 466 ASP A C 1
ATOM 3520 O O . ASP A 1 466 ? 27.281 3.945 -25.312 1 96.88 466 ASP A O 1
ATOM 3524 N N . SER A 1 467 ? 25.094 4.016 -25.438 1 96.5 467 SER A N 1
ATOM 3525 C CA . SER A 1 467 ? 25.125 4.785 -26.672 1 96.5 467 SER A CA 1
ATOM 3526 C C . SER A 1 467 ? 25.031 6.281 -26.406 1 96.5 467 SER A C 1
ATOM 3528 O O . SER A 1 467 ? 24.938 7.082 -27.344 1 96.5 467 SER A O 1
ATOM 3530 N N . ASN A 1 468 ? 25.047 6.602 -25.188 1 97.19 468 ASN A N 1
ATOM 3531 C CA . ASN A 1 468 ? 24.859 8 -24.828 1 97.19 468 ASN A CA 1
ATOM 3532 C C . ASN A 1 468 ? 26.031 8.859 -25.297 1 97.19 468 ASN A C 1
ATOM 3534 O O . ASN A 1 468 ? 27.203 8.5 -25.109 1 97.19 468 ASN A O 1
ATOM 3538 N N . SER A 1 469 ? 25.688 10.031 -25.875 1 95.88 469 SER A N 1
ATOM 3539 C CA . SER A 1 469 ? 26.719 10.984 -26.297 1 95.88 469 SER A CA 1
ATOM 3540 C C . SER A 1 469 ? 26.516 12.336 -25.609 1 95.88 469 SER A C 1
ATOM 3542 O O . SER A 1 469 ? 27.312 13.258 -25.828 1 95.88 469 SER A O 1
ATOM 3544 N N . GLU A 1 470 ? 25.562 12.469 -24.766 1 96.44 470 GLU A N 1
ATOM 3545 C CA . GLU A 1 470 ? 25.297 13.711 -24.047 1 96.44 470 GLU A CA 1
ATOM 3546 C C . GLU A 1 470 ? 26.25 13.867 -22.859 1 96.44 470 GLU A C 1
ATOM 3548 O O . GLU A 1 470 ? 26.75 12.875 -22.328 1 96.44 470 GLU A O 1
ATOM 3553 N N . PRO A 1 471 ? 26.453 15.102 -22.422 1 97.56 471 PRO A N 1
ATOM 3554 C CA . PRO A 1 471 ? 27.375 15.336 -21.312 1 97.56 471 PRO A CA 1
ATOM 3555 C C . PRO A 1 471 ? 26.812 14.898 -19.953 1 97.56 471 PRO A C 1
ATOM 3557 O O . PRO A 1 471 ? 27.562 14.711 -19 1 97.56 471 PRO A O 1
ATOM 3560 N N . PHE A 1 472 ? 25.484 14.82 -19.906 1 98.19 472 PHE A N 1
ATOM 3561 C CA . PHE A 1 472 ? 24.828 14.422 -18.656 1 98.19 472 PHE A CA 1
ATOM 3562 C C . PHE A 1 472 ? 23.938 13.211 -18.875 1 98.19 472 PHE A C 1
ATOM 3564 O O . PHE A 1 472 ? 23.422 13.008 -19.984 1 98.19 472 PHE A O 1
ATOM 3571 N N . LEU A 1 473 ? 23.812 12.438 -17.891 1 98.56 473 LEU A N 1
ATOM 3572 C CA . LEU A 1 473 ? 22.859 11.336 -17.812 1 98.56 473 LEU A CA 1
ATOM 3573 C C . LEU A 1 473 ? 21.688 11.688 -16.891 1 98.56 473 LEU A C 1
ATOM 3575 O O . LEU A 1 473 ? 21.891 11.891 -15.695 1 98.56 473 LEU A O 1
ATOM 3579 N N . ASN A 1 474 ? 20.547 11.812 -17.469 1 98.56 474 ASN A N 1
ATOM 3580 C CA . ASN A 1 474 ? 19.359 12.125 -16.672 1 98.56 474 ASN A CA 1
ATOM 3581 C C . ASN A 1 474 ? 18.438 10.922 -16.562 1 98.56 474 ASN A C 1
ATOM 3583 O O . ASN A 1 474 ? 17.938 10.414 -17.562 1 98.56 474 ASN A O 1
ATOM 3587 N N . PHE A 1 475 ? 18.188 10.484 -15.344 1 98.75 475 PHE A N 1
ATOM 3588 C CA . PHE A 1 475 ? 17.297 9.367 -15.055 1 98.75 475 PHE A CA 1
ATOM 3589 C C . PHE A 1 475 ? 15.992 9.859 -14.438 1 98.75 475 PHE A C 1
ATOM 3591 O O . PHE A 1 475 ? 15.969 10.258 -13.273 1 98.75 475 PHE A O 1
ATOM 3598 N N . GLY A 1 476 ? 14.945 9.867 -15.242 1 98.25 476 GLY A N 1
ATOM 3599 C CA . GLY A 1 476 ? 13.633 10.266 -14.75 1 98.25 476 GLY A CA 1
ATOM 3600 C C . GLY A 1 476 ? 12.961 9.195 -13.914 1 98.25 476 GLY A C 1
ATOM 3601 O O . GLY A 1 476 ? 12.828 8.047 -14.352 1 98.25 476 GLY A O 1
ATOM 3602 N N . LEU A 1 477 ? 12.508 9.562 -12.703 1 97.62 477 LEU A N 1
ATOM 3603 C CA . LEU A 1 477 ? 11.922 8.617 -11.758 1 97.62 477 LEU A CA 1
ATOM 3604 C C . LEU A 1 477 ? 10.445 8.922 -11.531 1 97.62 477 LEU A C 1
ATOM 3606 O O . LEU A 1 477 ? 9.969 10 -11.898 1 97.62 477 LEU A O 1
ATOM 3610 N N . GLU A 1 478 ? 9.812 7.93 -10.992 1 94.62 478 GLU A N 1
ATOM 3611 C CA . GLU A 1 478 ? 8.406 8.094 -10.648 1 94.62 478 GLU A CA 1
ATOM 3612 C C . GLU A 1 478 ? 8.188 9.289 -9.734 1 94.62 478 GLU A C 1
ATOM 3614 O O . GLU A 1 478 ? 8.984 9.531 -8.82 1 94.62 478 GLU A O 1
ATOM 3619 N N . GLY A 1 479 ? 7.105 9.992 -9.984 1 90.38 479 GLY A N 1
ATOM 3620 C CA . GLY A 1 479 ? 6.75 11.109 -9.125 1 90.38 479 GLY A CA 1
ATOM 3621 C C . GLY A 1 479 ? 7.34 12.43 -9.594 1 90.38 479 GLY A C 1
ATOM 3622 O O . GLY A 1 479 ? 7.164 13.461 -8.945 1 90.38 479 GLY A O 1
ATOM 3623 N N . GLY A 1 480 ? 8.125 12.414 -10.664 1 92.19 480 GLY A N 1
ATOM 3624 C CA . GLY A 1 480 ? 8.656 13.641 -11.234 1 92.19 480 GLY A CA 1
ATOM 3625 C C . GLY A 1 480 ? 10.102 13.914 -10.836 1 92.19 480 GLY A C 1
ATOM 3626 O O . GLY A 1 480 ? 10.742 14.812 -11.383 1 92.19 480 GLY A O 1
ATOM 3627 N N . ARG A 1 481 ? 10.625 13.172 -9.93 1 94.81 481 ARG A N 1
ATOM 3628 C CA . ARG A 1 481 ? 12.023 13.328 -9.531 1 94.81 481 ARG A CA 1
ATOM 3629 C C . ARG A 1 481 ? 12.969 12.773 -10.594 1 94.81 481 ARG A C 1
ATOM 3631 O O . ARG A 1 481 ? 12.539 12.047 -11.492 1 94.81 481 ARG A O 1
ATOM 3638 N N . TRP A 1 482 ? 14.219 13.211 -10.555 1 96.69 482 TRP A N 1
ATOM 3639 C CA . TRP A 1 482 ? 15.188 12.625 -11.469 1 96.69 482 TRP A CA 1
ATOM 3640 C C . TRP A 1 482 ? 16.609 12.758 -10.922 1 96.69 482 TRP A C 1
ATOM 3642 O O . TRP A 1 482 ? 16.844 13.523 -9.977 1 96.69 482 TRP A O 1
ATOM 3652 N N . ILE A 1 483 ? 17.469 11.953 -11.344 1 98.19 483 ILE A N 1
ATOM 3653 C CA . ILE A 1 483 ? 18.891 11.945 -11.008 1 98.19 483 ILE A CA 1
ATOM 3654 C C . ILE A 1 483 ? 19.703 12.414 -12.211 1 98.19 483 ILE A C 1
ATOM 3656 O O . ILE A 1 483 ? 19.438 12.023 -13.344 1 98.19 483 ILE A O 1
ATOM 3660 N N . THR A 1 484 ? 20.641 13.273 -11.984 1 98.38 484 THR A N 1
ATOM 3661 C CA . THR A 1 484 ? 21.578 13.719 -13.008 1 98.38 484 THR A CA 1
ATOM 3662 C C . THR A 1 484 ? 23 13.312 -12.648 1 98.38 484 THR A C 1
ATOM 3664 O O . THR A 1 484 ? 23.469 13.602 -11.539 1 98.38 484 THR A O 1
ATOM 3667 N N . LEU A 1 485 ? 23.672 12.672 -13.523 1 98.38 485 LEU A N 1
ATOM 3668 C CA . LEU A 1 485 ? 25.078 12.352 -13.383 1 98.38 485 LEU A CA 1
ATOM 3669 C C . LEU A 1 485 ? 25.906 12.992 -14.5 1 98.38 485 LEU A C 1
ATOM 3671 O O . LEU A 1 485 ? 25.375 13.258 -15.586 1 98.38 485 LEU A O 1
ATOM 3675 N N . ASP A 1 486 ? 27.156 13.289 -14.227 1 97.94 486 ASP A N 1
ATOM 3676 C CA . ASP A 1 486 ? 28.094 13.75 -15.242 1 97.94 486 ASP A CA 1
ATOM 3677 C C . ASP A 1 486 ? 28.672 12.578 -16.031 1 97.94 486 ASP A C 1
ATOM 3679 O O . ASP A 1 486 ? 29.266 11.664 -15.461 1 97.94 486 ASP A O 1
ATOM 3683 N N . ALA A 1 487 ? 28.5 12.609 -17.344 1 97.94 487 ALA A N 1
ATOM 3684 C CA . ALA A 1 487 ? 28.859 11.477 -18.188 1 97.94 487 ALA A CA 1
ATOM 3685 C C . ALA A 1 487 ? 30.359 11.195 -18.094 1 97.94 487 ALA A C 1
ATOM 3687 O O . ALA A 1 487 ? 30.781 10.031 -18.062 1 97.94 487 ALA A O 1
ATOM 3688 N N . ARG A 1 488 ? 31.141 12.18 -18.094 1 96.94 488 ARG A N 1
ATOM 3689 C CA . ARG A 1 488 ? 32.594 12.023 -18.016 1 96.94 488 ARG A CA 1
ATOM 3690 C C . ARG A 1 488 ? 33 11.398 -16.688 1 96.94 488 ARG A C 1
ATOM 3692 O O . ARG A 1 488 ? 33.844 10.492 -16.656 1 96.94 488 ARG A O 1
ATOM 3699 N N . GLU A 1 489 ? 32.438 11.898 -15.625 1 96.56 489 GLU A N 1
ATOM 3700 C CA . GLU A 1 489 ? 32.75 11.359 -14.305 1 96.56 489 GLU A CA 1
ATOM 3701 C C . GLU A 1 489 ? 32.344 9.883 -14.203 1 96.56 489 GLU A C 1
ATOM 3703 O O . GLU A 1 489 ? 33.062 9.086 -13.594 1 96.56 489 GLU A O 1
ATOM 3708 N N . VAL A 1 490 ? 31.25 9.578 -14.758 1 97.5 490 VAL A N 1
ATOM 3709 C CA . VAL A 1 490 ? 30.781 8.195 -14.742 1 97.5 490 VAL A CA 1
ATOM 3710 C C . VAL A 1 490 ? 31.766 7.305 -15.492 1 97.5 490 VAL A C 1
ATOM 3712 O O . VAL A 1 490 ? 32.094 6.203 -15.039 1 97.5 490 VAL A O 1
ATOM 3715 N N . ALA A 1 491 ? 32.25 7.738 -16.625 1 95.88 491 ALA A N 1
ATOM 3716 C CA . ALA A 1 491 ? 33.219 6.984 -17.422 1 95.88 491 ALA A CA 1
ATOM 3717 C C . ALA A 1 491 ? 34.531 6.801 -16.688 1 95.88 491 ALA A C 1
ATOM 3719 O O . ALA A 1 491 ? 35.125 5.723 -16.734 1 95.88 491 ALA A O 1
ATOM 3720 N N . GLU A 1 492 ? 34.906 7.773 -15.992 1 95.31 492 GLU A N 1
ATOM 3721 C CA . GLU A 1 492 ? 36.219 7.77 -15.328 1 95.31 492 GLU A CA 1
ATOM 3722 C C . GLU A 1 492 ? 36.156 6.977 -14.023 1 95.31 492 GLU A C 1
ATOM 3724 O O . GLU A 1 492 ? 37.125 6.289 -13.672 1 95.31 492 GLU A O 1
ATOM 3729 N N . GLN A 1 493 ? 35.062 7.098 -13.398 1 93.69 493 GLN A N 1
ATOM 3730 C CA . GLN A 1 493 ? 35 6.586 -12.031 1 93.69 493 GLN A CA 1
ATOM 3731 C C . GLN A 1 493 ? 34.156 5.324 -11.945 1 93.69 493 GLN A C 1
ATOM 3733 O O . GLN A 1 493 ? 34.031 4.715 -10.883 1 93.69 493 GLN A O 1
ATOM 3738 N N . GLY A 1 494 ? 33.531 4.965 -12.938 1 91.75 494 GLY A N 1
ATOM 3739 C CA . GLY A 1 494 ? 32.625 3.818 -12.938 1 91.75 494 GLY A CA 1
ATOM 3740 C C . GLY A 1 494 ? 33.281 2.553 -12.414 1 91.75 494 GLY A C 1
ATOM 3741 O O . GLY A 1 494 ? 32.688 1.82 -11.625 1 91.75 494 GLY A O 1
ATOM 3742 N N . GLU A 1 495 ? 34.5 2.324 -12.797 1 93.44 495 GLU A N 1
ATOM 3743 C CA . GLU A 1 495 ? 35.219 1.132 -12.367 1 93.44 495 GLU A CA 1
ATOM 3744 C C . GLU A 1 495 ? 35.531 1.173 -10.875 1 93.44 495 GLU A C 1
ATOM 3746 O O . GLU A 1 495 ? 35.531 0.135 -10.211 1 93.44 495 GLU A O 1
ATOM 3751 N N . ASP A 1 496 ? 35.781 2.322 -10.43 1 95.38 496 ASP A N 1
ATOM 3752 C CA . ASP A 1 496 ? 36.062 2.471 -9.008 1 95.38 496 ASP A CA 1
ATOM 3753 C C . ASP A 1 496 ? 34.875 2.119 -8.156 1 95.38 496 ASP A C 1
ATOM 3755 O O . ASP A 1 496 ? 35 1.513 -7.09 1 95.38 496 ASP A O 1
ATOM 3759 N N . VAL A 1 497 ? 33.688 2.549 -8.602 1 95.38 497 VAL A N 1
ATOM 3760 C CA . VAL A 1 497 ? 32.469 2.217 -7.898 1 95.38 497 VAL A CA 1
ATOM 3761 C C . VAL A 1 497 ? 32.344 0.702 -7.762 1 95.38 497 VAL A C 1
ATOM 3763 O O . VAL A 1 497 ? 32 0.196 -6.68 1 95.38 497 VAL A O 1
ATOM 3766 N N . LEU A 1 498 ? 32.594 -0.028 -8.781 1 96.75 498 LEU A N 1
ATOM 3767 C CA . LEU A 1 498 ? 32.469 -1.483 -8.773 1 96.75 498 LEU A CA 1
ATOM 3768 C C . LEU A 1 498 ? 33.531 -2.098 -7.859 1 96.75 498 LEU A C 1
ATOM 3770 O O . LEU A 1 498 ? 33.219 -2.975 -7.051 1 96.75 498 LEU A O 1
ATOM 3774 N N . ARG A 1 499 ? 34.719 -1.626 -7.977 1 94.75 499 ARG A N 1
ATOM 3775 C CA . ARG A 1 499 ? 35.844 -2.16 -7.211 1 94.75 499 ARG A CA 1
ATOM 3776 C C . ARG A 1 499 ? 35.594 -2.01 -5.711 1 94.75 499 ARG A C 1
ATOM 3778 O O . ARG A 1 499 ? 35.75 -2.977 -4.957 1 94.75 499 ARG A O 1
ATOM 3785 N N . VAL A 1 500 ? 35.188 -0.857 -5.309 1 94.5 500 VAL A N 1
ATOM 3786 C CA . VAL A 1 500 ? 35.031 -0.577 -3.887 1 94.5 500 VAL A CA 1
ATOM 3787 C C . VAL A 1 500 ? 33.875 -1.428 -3.318 1 94.5 500 VAL A C 1
ATOM 3789 O O . VAL A 1 500 ? 33.906 -1.793 -2.141 1 94.5 500 VAL A O 1
ATOM 3792 N N . ASN A 1 501 ? 32.969 -1.748 -4.094 1 94.31 501 ASN A N 1
ATOM 3793 C CA . ASN A 1 501 ? 31.812 -2.529 -3.652 1 94.31 501 ASN A CA 1
ATOM 3794 C C . ASN A 1 501 ? 31.969 -4.008 -3.998 1 94.31 501 ASN A C 1
ATOM 3796 O O . ASN A 1 501 ? 31.031 -4.789 -3.85 1 94.31 501 ASN A O 1
ATOM 3800 N N . SER A 1 502 ? 33.156 -4.43 -4.551 1 94.69 502 SER A N 1
ATOM 3801 C CA . SER A 1 502 ? 33.469 -5.805 -4.922 1 94.69 502 SER A CA 1
ATOM 3802 C C . SER A 1 502 ? 32.438 -6.348 -5.926 1 94.69 502 SER A C 1
ATOM 3804 O O . SER A 1 502 ? 31.938 -7.453 -5.758 1 94.69 502 SER A O 1
ATOM 3806 N N . ILE A 1 503 ? 32.062 -5.598 -6.883 1 96.06 503 ILE A N 1
ATOM 3807 C CA . ILE A 1 503 ? 31.141 -5.984 -7.949 1 96.06 503 ILE A CA 1
ATOM 3808 C C . ILE A 1 503 ? 31.938 -6.324 -9.211 1 96.06 503 ILE A C 1
ATOM 3810 O O . ILE A 1 503 ? 32.688 -5.488 -9.727 1 96.06 503 ILE A O 1
ATOM 3814 N N . PRO A 1 504 ? 31.719 -7.484 -9.703 1 94.88 504 PRO A N 1
ATOM 3815 C CA . PRO A 1 504 ? 32.594 -7.961 -10.781 1 94.88 504 PRO A CA 1
ATOM 3816 C C . PRO A 1 504 ? 32.344 -7.238 -12.109 1 94.88 504 PRO A C 1
ATOM 3818 O O . PRO A 1 504 ? 33.25 -7.035 -12.891 1 94.88 504 PRO A O 1
ATOM 3821 N N . ARG A 1 505 ? 31.047 -6.938 -12.391 1 95.88 505 ARG A N 1
ATOM 3822 C CA . ARG A 1 505 ? 30.656 -6.289 -13.641 1 95.88 505 ARG A CA 1
ATOM 3823 C C . ARG A 1 505 ? 29.5 -5.312 -13.406 1 95.88 505 ARG A C 1
ATOM 3825 O O . ARG A 1 505 ? 28.734 -5.477 -12.469 1 95.88 505 ARG A O 1
ATOM 3832 N N . ASP A 1 506 ? 29.375 -4.352 -14.305 1 97.31 506 ASP A N 1
ATOM 3833 C CA . ASP A 1 506 ? 28.359 -3.328 -14.148 1 97.31 506 ASP A CA 1
ATOM 3834 C C . ASP A 1 506 ? 26.984 -3.863 -14.547 1 97.31 506 ASP A C 1
ATOM 3836 O O . ASP A 1 506 ? 25.969 -3.186 -14.367 1 97.31 506 ASP A O 1
ATOM 3840 N N . ARG A 1 507 ? 26.969 -5.039 -15.062 1 98 507 ARG A N 1
ATOM 3841 C CA . ARG A 1 507 ? 25.688 -5.57 -15.523 1 98 507 ARG A CA 1
ATOM 3842 C C . ARG A 1 507 ? 25.672 -7.094 -15.453 1 98 507 ARG A C 1
ATOM 3844 O O . ARG A 1 507 ? 26.719 -7.73 -15.445 1 98 507 ARG A O 1
ATOM 3851 N N . SER A 1 508 ? 24.484 -7.617 -15.422 1 97.25 508 SER A N 1
ATOM 3852 C CA . SER A 1 508 ? 24.312 -9.062 -15.398 1 97.25 508 SER A CA 1
ATOM 3853 C C . SER A 1 508 ? 24.562 -9.672 -16.766 1 97.25 508 SER A C 1
ATOM 3855 O O . SER A 1 508 ? 24.562 -8.969 -17.781 1 97.25 508 SER A O 1
ATOM 3857 N N . GLU A 1 509 ? 24.672 -10.984 -16.812 1 94.44 509 GLU A N 1
ATOM 3858 C CA . GLU A 1 509 ? 25.062 -11.719 -18 1 94.44 509 GLU A CA 1
ATOM 3859 C C . GLU A 1 509 ? 24.016 -11.594 -19.109 1 94.44 509 GLU A C 1
ATOM 3861 O O . GLU A 1 509 ? 24.359 -11.57 -20.297 1 94.44 509 GLU A O 1
ATOM 3866 N N . ASP A 1 510 ? 22.828 -11.5 -18.734 1 94 510 ASP A N 1
ATOM 3867 C CA . ASP A 1 510 ? 21.734 -11.477 -19.703 1 94 510 ASP A CA 1
ATOM 3868 C C . ASP A 1 510 ? 21.75 -10.188 -20.516 1 94 510 ASP A C 1
ATOM 3870 O O . ASP A 1 510 ? 21.109 -10.094 -21.562 1 94 510 ASP A O 1
ATOM 3874 N N . LEU A 1 511 ? 22.484 -9.227 -20.031 1 96.31 511 LEU A N 1
ATOM 3875 C CA . LEU A 1 511 ? 22.531 -7.941 -20.719 1 96.31 511 LEU A CA 1
ATOM 3876 C C . LEU A 1 511 ? 23.766 -7.852 -21.609 1 96.31 511 LEU A C 1
ATOM 3878 O O . LEU A 1 511 ? 23.969 -6.859 -22.312 1 96.31 511 LEU A O 1
ATOM 3882 N N . LEU A 1 512 ? 24.562 -8.828 -21.578 1 92.38 512 LEU A N 1
ATOM 3883 C CA . LEU A 1 512 ? 25.766 -8.852 -22.391 1 92.38 512 LEU A CA 1
ATOM 3884 C C . LEU A 1 512 ? 25.453 -9.312 -23.812 1 92.38 512 LEU A C 1
ATOM 3886 O O . LEU A 1 512 ? 24.531 -10.109 -24.016 1 92.38 512 LEU A O 1
ATOM 3890 N N . PRO A 1 513 ? 26.062 -8.711 -24.734 1 83.81 513 PRO A N 1
ATOM 3891 C CA . PRO A 1 513 ? 25.891 -9.219 -26.094 1 83.81 513 PRO A CA 1
ATOM 3892 C C . PRO A 1 513 ? 26.25 -10.695 -26.234 1 83.81 513 PRO A C 1
ATOM 3894 O O . PRO A 1 513 ? 27.094 -11.203 -25.484 1 83.81 513 PRO A O 1
ATOM 3897 N N . PRO A 1 514 ? 25.469 -11.383 -26.938 1 74.62 514 PRO A N 1
ATOM 3898 C CA . PRO A 1 514 ? 25.781 -12.805 -27.109 1 74.62 514 PRO A CA 1
ATOM 3899 C C . PRO A 1 514 ? 27.25 -13.039 -27.469 1 74.62 514 PRO A C 1
ATOM 3901 O O . PRO A 1 514 ? 27.844 -12.242 -28.203 1 74.62 514 PRO A O 1
ATOM 3904 N N . ALA A 1 515 ? 28.016 -13.734 -26.562 1 58.53 515 ALA A N 1
ATOM 3905 C CA . ALA A 1 515 ? 29.406 -14.07 -26.859 1 58.53 515 ALA A CA 1
ATOM 3906 C C . ALA A 1 515 ? 29.578 -14.508 -28.312 1 58.53 515 ALA A C 1
ATOM 3908 O O . ALA A 1 515 ? 28.734 -15.211 -28.844 1 58.53 515 ALA A O 1
ATOM 3909 N N . ALA A 1 516 ? 30.422 -13.836 -29.109 1 46.91 516 ALA A N 1
ATOM 3910 C CA . ALA A 1 516 ? 30.797 -14.336 -30.422 1 46.91 516 ALA A CA 1
ATOM 3911 C C . ALA A 1 516 ? 31.078 -15.836 -30.391 1 46.91 516 ALA A C 1
ATOM 3913 O O . ALA A 1 516 ? 31.953 -16.297 -29.641 1 46.91 516 ALA A O 1
ATOM 3914 N N . GLY A 1 517 ? 30.141 -16.672 -30.359 1 40.44 517 GLY A N 1
ATOM 3915 C CA . GLY A 1 517 ? 30.406 -18.094 -30.531 1 40.44 517 GLY A CA 1
ATOM 3916 C C . GLY A 1 517 ? 31.641 -18.375 -31.359 1 40.44 517 GLY A C 1
ATOM 3917 O O . GLY A 1 517 ? 31.766 -17.875 -32.469 1 40.44 517 GLY A O 1
ATOM 3918 N N . GLY A 1 518 ? 32.844 -18.516 -30.781 1 33.62 518 GLY A N 1
ATOM 3919 C CA . GLY A 1 518 ? 33.906 -19.188 -31.531 1 33.62 518 GLY A CA 1
ATOM 3920 C C . GLY A 1 518 ? 33.375 -20.359 -32.344 1 33.62 518 GLY A C 1
ATOM 3921 O O . GLY A 1 518 ? 32.5 -21.094 -31.906 1 33.62 518 GLY A O 1
ATOM 3922 N N . GLY A 1 519 ? 33.406 -20.266 -33.719 1 31.19 519 GLY A N 1
ATOM 3923 C CA . GLY A 1 519 ? 33.219 -21.328 -34.719 1 31.19 519 GLY A CA 1
ATOM 3924 C C . GLY A 1 519 ? 33.875 -22.641 -34.312 1 31.19 519 GLY A C 1
ATOM 3925 O O . GLY A 1 519 ? 35.094 -22.766 -34.312 1 31.19 519 GLY A O 1
ATOM 3926 N N . GLY A 1 520 ? 33.625 -23.188 -33.188 1 26.33 520 GLY A N 1
ATOM 3927 C CA . GLY A 1 520 ? 34.094 -24.547 -33.031 1 26.33 520 GLY A CA 1
ATOM 3928 C C . GLY A 1 520 ? 33.938 -25.391 -34.281 1 26.33 520 GLY A C 1
ATOM 3929 O O . GLY A 1 520 ? 32.844 -25.484 -34.844 1 26.33 520 GLY A O 1
ATOM 3930 N N . GLY A 1 521 ? 35.062 -25.375 -35.156 1 24.72 521 GLY A N 1
ATOM 3931 C CA . GLY A 1 521 ? 35.344 -26.219 -36.312 1 24.72 521 GLY A CA 1
ATOM 3932 C C . GLY A 1 521 ? 34.969 -27.672 -36.062 1 24.72 521 GLY A C 1
ATOM 3933 O O . GLY A 1 521 ? 35.625 -28.375 -35.312 1 24.72 521 GLY A O 1
ATOM 3934 N N . SER A 1 522 ? 33.781 -27.938 -35.625 1 22.39 522 SER A N 1
ATOM 3935 C CA . SER A 1 522 ? 33.469 -29.359 -35.719 1 22.39 522 SER A CA 1
ATOM 3936 C C . SER A 1 522 ? 33.906 -29.938 -37.062 1 22.39 522 SER A C 1
ATOM 3938 O O . SER A 1 522 ? 33.438 -29.484 -38.094 1 22.39 522 SER A O 1
ATOM 3940 N N . GLY A 1 523 ? 35.188 -30.234 -37.188 1 20.09 523 GLY A N 1
ATOM 3941 C CA . GLY A 1 523 ? 35.844 -31.016 -38.25 1 20.09 523 GLY A CA 1
ATOM 3942 C C . GLY A 1 523 ? 35.031 -32.25 -38.625 1 20.09 523 GLY A C 1
ATOM 3943 O O . GLY A 1 523 ? 34.812 -33.156 -37.781 1 20.09 523 GLY A O 1
ATOM 3944 N N . SER A 1 524 ? 33.906 -31.953 -39.344 1 19.62 524 SER A N 1
ATOM 3945 C CA . SER A 1 524 ? 33.156 -33.031 -40 1 19.62 524 SER A CA 1
ATOM 3946 C C . SER A 1 524 ? 34.094 -34 -40.719 1 19.62 524 SER A C 1
ATOM 3948 O O . SER A 1 524 ? 34.844 -33.594 -41.594 1 19.62 524 SER A O 1
ATOM 3950 N N . SER A 1 525 ? 34.719 -34.75 -39.938 1 18.7 525 SER A N 1
ATOM 3951 C CA . SER A 1 525 ? 35.469 -35.812 -40.594 1 18.7 525 SER A CA 1
ATOM 3952 C C . SER A 1 525 ? 34.594 -36.5 -41.656 1 18.7 525 SER A C 1
ATOM 3954 O O . SER A 1 525 ? 33.531 -37.031 -41.344 1 18.7 525 SER A O 1
ATOM 3956 N N . GLY A 1 526 ? 34.656 -35.906 -42.906 1 18.25 526 GLY A N 1
ATOM 3957 C CA . GLY A 1 526 ? 34.125 -36.312 -44.188 1 18.25 526 GLY A CA 1
ATOM 3958 C C . GLY A 1 526 ? 34.438 -37.781 -44.531 1 18.25 526 GLY A C 1
ATOM 3959 O O . GLY A 1 526 ? 35.562 -38.156 -44.781 1 18.25 526 GLY A O 1
ATOM 3960 N N . SER A 1 527 ? 33.812 -38.625 -43.656 1 17.47 527 SER A N 1
ATOM 3961 C CA . SER A 1 527 ? 34.125 -39.969 -44.125 1 17.47 527 SER A CA 1
ATOM 3962 C C . SER A 1 527 ? 33.719 -40.156 -45.562 1 17.47 527 SER A C 1
ATOM 3964 O O . SER A 1 527 ? 32.656 -39.688 -46 1 17.47 527 SER A O 1
ATOM 3966 N N . SER A 1 528 ? 34.656 -40.438 -46.438 1 17.78 528 SER A N 1
ATOM 3967 C CA . SER A 1 528 ? 34.844 -40.656 -47.875 1 17.78 528 SER A CA 1
ATOM 3968 C C . SER A 1 528 ? 34 -41.844 -48.375 1 17.78 528 SER A C 1
ATOM 3970 O O . SER A 1 528 ? 34.125 -42.281 -49.5 1 17.78 528 SER A O 1
ATOM 3972 N N . GLY A 1 529 ? 32.781 -42.094 -47.75 1 16.38 529 GLY A N 1
ATOM 3973 C CA . GLY A 1 529 ? 32.531 -43.375 -48.344 1 16.38 529 GLY A CA 1
ATOM 3974 C C . GLY A 1 529 ? 32.375 -43.344 -49.844 1 16.38 529 GLY A C 1
ATOM 3975 O O . GLY A 1 529 ? 32.062 -42.312 -50.438 1 16.38 529 GLY A O 1
ATOM 3976 N N . SER A 1 530 ? 32.656 -44.531 -50.562 1 16.06 530 SER A N 1
ATOM 3977 C CA . SER A 1 530 ? 33 -45.062 -51.875 1 16.06 530 SER A CA 1
ATOM 3978 C C . SER A 1 530 ? 31.844 -44.938 -52.844 1 16.06 530 SER A C 1
ATOM 3980 O O . SER A 1 530 ? 31.859 -44.094 -53.75 1 16.06 530 SER A O 1
ATOM 3982 N N . SER A 1 531 ? 31.375 -46.062 -53.406 1 15.27 531 SER A N 1
ATOM 3983 C CA . SER A 1 531 ? 31.547 -46.406 -54.812 1 15.27 531 SER A CA 1
ATOM 3984 C C . SER A 1 531 ? 30.406 -45.812 -55.656 1 15.27 531 SER A C 1
ATOM 3986 O O . SER A 1 531 ? 30.641 -45.062 -56.594 1 15.27 531 SER A O 1
ATOM 3988 N N . GLY A 1 532 ? 29.688 -46.719 -56.469 1 14.84 532 GLY A N 1
ATOM 3989 C CA . GLY A 1 532 ? 29.656 -47.031 -57.875 1 14.84 532 GLY A CA 1
ATOM 3990 C C . GLY A 1 532 ? 28.359 -46.625 -58.562 1 14.84 532 GLY A C 1
ATOM 3991 O O . GLY A 1 532 ? 28.391 -45.969 -59.594 1 14.84 532 GLY A O 1
ATOM 3992 N N . SER A 1 533 ? 27.219 -47.406 -58.406 1 14.71 533 SER A N 1
ATOM 3993 C CA . SER A 1 533 ? 26.781 -48.031 -59.656 1 14.71 533 SER A CA 1
ATOM 3994 C C . SER A 1 533 ? 25.859 -47.094 -60.438 1 14.71 533 SER A C 1
ATOM 3996 O O . SER A 1 533 ? 25.375 -46.094 -59.906 1 14.71 533 SER A O 1
ATOM 3998 N N . THR A 1 534 ? 25.016 -47.75 -61.344 1 15.16 534 THR A N 1
ATOM 3999 C CA . THR A 1 534 ? 24.75 -47.844 -62.75 1 15.16 534 THR A CA 1
ATOM 4000 C C . THR A 1 534 ? 23.531 -47 -63.125 1 15.16 534 THR A C 1
ATOM 4002 O O . THR A 1 534 ? 23.656 -45.969 -63.812 1 15.16 534 THR A O 1
ATOM 4005 N N . GLY A 1 535 ? 22.438 -47.594 -63.562 1 14.24 535 GLY A N 1
ATOM 4006 C CA . GLY A 1 535 ? 21.953 -47.562 -64.938 1 14.24 535 GLY A CA 1
ATOM 4007 C C . GLY A 1 535 ? 20.766 -46.625 -65.125 1 14.24 535 GLY A C 1
ATOM 4008 O O . GLY A 1 535 ? 20.688 -45.875 -66.062 1 14.24 535 GLY A O 1
ATOM 4009 N N . ALA A 1 536 ? 19.625 -46.719 -64.312 1 15.45 536 ALA A N 1
ATOM 4010 C CA . ALA A 1 536 ? 18.516 -47.125 -65.188 1 15.45 536 ALA A CA 1
ATOM 4011 C C . ALA A 1 536 ? 17.906 -45.906 -65.875 1 15.45 536 ALA A C 1
ATOM 4013 O O . ALA A 1 536 ? 18.047 -44.781 -65.438 1 15.45 536 ALA A O 1
ATOM 4014 N N . GLY A 1 537 ? 16.859 -46.219 -66.625 1 14.33 537 GLY A N 1
ATOM 4015 C CA . GLY A 1 537 ? 16.312 -46 -67.938 1 14.33 537 GLY A CA 1
ATOM 4016 C C . GLY A 1 537 ? 15.453 -44.75 -68.062 1 14.33 537 GLY A C 1
ATOM 4017 O O . GLY A 1 537 ? 15.906 -43.719 -68.562 1 14.33 537 GLY A O 1
ATOM 4018 N N . GLY A 1 538 ? 14.133 -44.938 -68.25 1 13.97 538 GLY A N 1
ATOM 4019 C CA . GLY A 1 538 ? 13.484 -44.656 -69.5 1 13.97 538 GLY A CA 1
ATOM 4020 C C . GLY A 1 538 ? 12.812 -43.281 -69.562 1 13.97 538 GLY A C 1
ATOM 4021 O O . GLY A 1 538 ? 12.766 -42.594 -68.5 1 13.97 538 GLY A O 1
ATOM 4022 N N . SER A 1 539 ? 11.484 -43.312 -69.812 1 13.87 539 SER A N 1
ATOM 4023 C CA . SER A 1 539 ? 10.914 -42.844 -71.062 1 13.87 539 SER A CA 1
ATOM 4024 C C . SER A 1 539 ? 10.312 -41.438 -70.875 1 13.87 539 SER A C 1
ATOM 4026 O O . SER A 1 539 ? 10.516 -40.781 -69.875 1 13.87 539 SER A O 1
ATOM 4028 N N . SER A 1 540 ? 8.938 -41.312 -71.125 1 13.86 540 SER A N 1
ATOM 4029 C CA . SER A 1 540 ? 8.414 -40.688 -72.375 1 13.86 540 SER A CA 1
ATOM 4030 C C . SER A 1 540 ? 7.918 -39.281 -72.125 1 13.86 540 SER A C 1
ATOM 4032 O O . SER A 1 540 ? 7.855 -38.844 -70.938 1 13.86 540 SER A O 1
ATOM 4034 N N . GLY A 1 541 ? 6.578 -38.969 -72.375 1 13.51 541 GLY A N 1
ATOM 4035 C CA . GLY A 1 541 ? 6.121 -38.219 -73.562 1 13.51 541 GLY A CA 1
ATOM 4036 C C . GLY A 1 541 ? 5.684 -36.812 -73.25 1 13.51 541 GLY A C 1
ATOM 4037 O O . GLY A 1 541 ? 6.301 -35.844 -73.688 1 13.51 541 GLY A O 1
ATOM 4038 N N . THR A 1 542 ? 4.305 -36.531 -73.125 1 14.2 542 THR A N 1
ATOM 4039 C CA . THR A 1 542 ? 3.676 -35.812 -74.188 1 14.2 542 THR A CA 1
ATOM 4040 C C . THR A 1 542 ? 3.525 -34.312 -73.875 1 14.2 542 THR A C 1
ATOM 4042 O O . THR A 1 542 ? 3.676 -33.906 -72.75 1 14.2 542 THR A O 1
ATOM 4045 N N . GLY A 1 543 ? 2.273 -33.75 -74.062 1 13.62 543 GLY A N 1
ATOM 4046 C CA . GLY A 1 543 ? 1.912 -32.812 -75.125 1 13.62 543 GLY A CA 1
ATOM 4047 C C . GLY A 1 543 ? 1.832 -31.391 -74.688 1 13.62 543 GLY A C 1
ATOM 4048 O O . GLY A 1 543 ? 1.834 -31.141 -73.438 1 13.62 543 GLY A O 1
ATOM 4049 N N . ALA A 1 544 ? 0.798 -30.594 -75.25 1 14.39 544 ALA A N 1
ATOM 4050 C CA . ALA A 1 544 ? 0.846 -29.5 -76.188 1 14.39 544 ALA A CA 1
ATOM 4051 C C . ALA A 1 544 ? 0.495 -28.172 -75.562 1 14.39 544 ALA A C 1
ATOM 4053 O O . ALA A 1 544 ? 1.236 -27.188 -75.688 1 14.39 544 ALA A O 1
ATOM 4054 N N . GLY A 1 545 ? -0.814 -27.719 -75.438 1 13.55 545 GLY A N 1
ATOM 4055 C CA . GLY A 1 545 ? -1.252 -26.641 -76.312 1 13.55 545 GLY A CA 1
ATOM 4056 C C . GLY A 1 545 ? -1.138 -25.266 -75.688 1 13.55 545 GLY A C 1
ATOM 4057 O O . GLY A 1 545 ? -0.953 -25.141 -74.438 1 13.55 545 GLY A O 1
ATOM 4058 N N . GLY A 1 546 ? -1.978 -24.219 -76.25 1 13.94 546 GLY A N 1
ATOM 4059 C CA . GLY A 1 546 ? -1.764 -22.969 -76.938 1 13.94 546 GLY A CA 1
ATOM 4060 C C . GLY A 1 546 ? -2.014 -21.734 -76.125 1 13.94 546 GLY A C 1
ATOM 4061 O O . GLY A 1 546 ? -1.153 -20.859 -76 1 13.94 546 GLY A O 1
ATOM 4062 N N . GLY A 1 547 ? -3.289 -21.25 -75.875 1 13.96 547 GLY A N 1
ATOM 4063 C CA . GLY A 1 547 ? -3.672 -20.031 -76.625 1 13.96 547 GLY A CA 1
ATOM 4064 C C . GLY A 1 547 ? -3.4 -18.766 -75.812 1 13.96 547 GLY A C 1
ATOM 4065 O O . GLY A 1 547 ? -3.135 -18.828 -74.625 1 13.96 547 GLY A O 1
ATOM 4066 N N . GLY A 1 548 ? -4.027 -17.609 -76.25 1 13.75 548 GLY A N 1
ATOM 4067 C CA . GLY A 1 548 ? -3.674 -16.281 -76.75 1 13.75 548 GLY A CA 1
ATOM 4068 C C . GLY A 1 548 ? -3.865 -15.203 -75.688 1 13.75 548 GLY A C 1
ATOM 4069 O O . GLY A 1 548 ? -2.912 -14.812 -75 1 13.75 548 GLY A O 1
ATOM 4070 N N . ALA A 1 549 ? -4.941 -14.211 -75.938 1 13.71 549 ALA A N 1
ATOM 4071 C CA . ALA A 1 549 ? -4.742 -12.852 -76.375 1 13.71 549 ALA A CA 1
ATOM 4072 C C . ALA A 1 549 ? -4.723 -11.859 -75.25 1 13.71 549 ALA A C 1
ATOM 4074 O O . ALA A 1 549 ? -3.793 -11.055 -75.125 1 13.71 549 ALA A O 1
ATOM 4075 N N . ALA A 1 550 ? -6.031 -11.172 -74.875 1 13.3 550 ALA A N 1
ATOM 4076 C CA . ALA A 1 550 ? -6.434 -9.844 -75.312 1 13.3 550 ALA A CA 1
ATOM 4077 C C . ALA A 1 550 ? -6.102 -8.781 -74.25 1 13.3 550 ALA A C 1
ATOM 4079 O O . ALA A 1 550 ? -6.082 -9.07 -73.062 1 13.3 550 ALA A O 1
ATOM 4080 N N . ALA A 1 551 ? -6.078 -7.43 -74.688 1 14.3 551 ALA A N 1
ATOM 4081 C CA . ALA A 1 551 ? -5.418 -6.133 -74.562 1 14.3 551 ALA A CA 1
ATOM 4082 C C . ALA A 1 551 ? -6.141 -5.254 -73.562 1 14.3 551 ALA A C 1
ATOM 4084 O O . ALA A 1 551 ? -5.504 -4.492 -72.812 1 14.3 551 ALA A O 1
ATOM 4085 N N . GLU A 1 552 ? -7.605 -5.031 -73.5 1 14.61 552 GLU A N 1
ATOM 4086 C CA . GLU A 1 552 ? -8.109 -3.727 -73.938 1 14.61 552 GLU A CA 1
ATOM 4087 C C . GLU A 1 552 ? -7.867 -2.674 -72.875 1 14.61 552 GLU A C 1
ATOM 4089 O O . GLU A 1 552 ? -7.797 -3 -71.688 1 14.61 552 GLU A O 1
ATOM 4094 N N . GLY A 1 553 ? -8.023 -1.252 -73.25 1 15.15 553 GLY A N 1
ATOM 4095 C CA . GLY A 1 553 ? -7.461 0.089 -73.25 1 15.15 553 GLY A CA 1
ATOM 4096 C C . GLY A 1 553 ? -7.996 0.958 -72.125 1 15.15 553 GLY A C 1
ATOM 4097 O O . GLY A 1 553 ? -7.254 1.343 -71.25 1 15.15 553 GLY A O 1
ATOM 4098 N N . ASP A 1 554 ? -9.039 1.915 -72.438 1 15.54 554 ASP A N 1
ATOM 4099 C CA . ASP A 1 554 ? -8.93 3.352 -72.625 1 15.54 554 ASP A CA 1
ATOM 4100 C C . ASP A 1 554 ? -9.227 4.137 -71.375 1 15.54 554 ASP A C 1
ATOM 4102 O O . ASP A 1 554 ? -9.766 3.588 -70.438 1 15.54 554 ASP A O 1
ATOM 4106 N N . GLY A 1 555 ? -9.789 5.625 -71.5 1 16.14 555 GLY A N 1
ATOM 4107 C CA . GLY A 1 555 ? -9.508 7.047 -71.375 1 16.14 555 GLY A CA 1
ATOM 4108 C C . GLY A 1 555 ? -10.328 7.719 -70.312 1 16.14 555 GLY A C 1
ATOM 4109 O O . GLY A 1 555 ? -9.852 8.648 -69.625 1 16.14 555 GLY A O 1
ATOM 4110 N N . SER A 1 556 ? -11.727 7.688 -70.188 1 16.09 556 SER A N 1
ATOM 4111 C CA . SER A 1 556 ? -12.477 8.938 -70.312 1 16.09 556 SER A CA 1
ATOM 4112 C C . SER A 1 556 ? -12.531 9.656 -68.938 1 16.09 556 SER A C 1
ATOM 4114 O O . SER A 1 556 ? -12.797 9.047 -67.938 1 16.09 556 SER A O 1
ATOM 4116 N N . ARG A 1 557 ? -12.133 11.008 -68.812 1 17.06 557 ARG A N 1
ATOM 4117 C CA . ARG A 1 557 ? -11.805 12.078 -67.875 1 17.06 557 ARG A CA 1
ATOM 4118 C C . ARG A 1 557 ? -13.07 12.703 -67.312 1 17.06 557 ARG A C 1
ATOM 4120 O O . ARG A 1 557 ? -13 13.57 -66.438 1 17.06 557 ARG A O 1
ATOM 4127 N N . PRO A 1 558 ? -14.32 12.477 -67.5 1 16.7 558 PRO A N 1
ATOM 4128 C CA . PRO A 1 558 ? -15.133 13.664 -67.75 1 16.7 558 PRO A CA 1
ATOM 4129 C C . PRO A 1 558 ? -15.141 14.68 -66.625 1 16.7 558 PRO A C 1
ATOM 4131 O O . PRO A 1 558 ? -14.812 14.328 -65.5 1 16.7 558 PRO A O 1
ATOM 4134 N N . ALA A 1 559 ? -15.859 15.836 -67 1 16.17 559 ALA A N 1
ATOM 4135 C CA . ALA A 1 559 ? -16.109 17.266 -66.812 1 16.17 559 ALA A CA 1
ATOM 4136 C C . ALA A 1 559 ? -16.703 17.547 -65.438 1 16.17 559 ALA A C 1
ATOM 4138 O O . ALA A 1 559 ? -17.281 16.656 -64.812 1 16.17 559 ALA A O 1
ATOM 4139 N N . ALA A 1 560 ? -17 18.719 -65.25 1 17.42 560 ALA A N 1
ATOM 4140 C CA . ALA A 1 560 ? -17.281 19.875 -64.438 1 17.42 560 ALA A CA 1
ATOM 4141 C C . ALA A 1 560 ? -18.672 19.781 -63.812 1 17.42 560 ALA A C 1
ATOM 4143 O O . ALA A 1 560 ? -18.938 20.422 -62.781 1 17.42 560 ALA A O 1
ATOM 4144 N N . ARG A 1 561 ? -19.906 19.234 -64.062 1 17.34 561 ARG A N 1
ATOM 4145 C CA . ARG A 1 561 ? -20.844 20.359 -64.188 1 17.34 561 ARG A CA 1
ATOM 4146 C C . ARG A 1 561 ? -20.844 21.203 -62.938 1 17.34 561 ARG A C 1
ATOM 4148 O O . ARG A 1 561 ? -20.766 20.672 -61.812 1 17.34 561 ARG A O 1
ATOM 4155 N N . MET B 1 1 ? -34.188 -19.828 13.82 1 20.41 1 MET B N 1
ATOM 4156 C CA . MET B 1 1 ? -33.562 -18.531 14.07 1 20.41 1 MET B CA 1
ATOM 4157 C C . MET B 1 1 ? -33.031 -18.469 15.492 1 20.41 1 MET B C 1
ATOM 4159 O O . MET B 1 1 ? -32.625 -17.391 15.961 1 20.41 1 MET B O 1
ATOM 4163 N N . GLU B 1 2 ? -33.031 -19.609 16.125 1 17.38 2 GLU B N 1
ATOM 4164 C CA . GLU B 1 2 ? -33.25 -19.969 17.531 1 17.38 2 GLU B CA 1
ATOM 4165 C C . GLU B 1 2 ? -32.125 -19.438 18.406 1 17.38 2 GLU B C 1
ATOM 4167 O O . GLU B 1 2 ? -31.031 -19.188 17.938 1 17.38 2 GLU B O 1
ATOM 4172 N N . GLU B 1 3 ? -32.438 -19.172 19.641 1 17.28 3 GLU B N 1
ATOM 4173 C CA . GLU B 1 3 ? -32.156 -18.422 20.859 1 17.28 3 GLU B CA 1
ATOM 4174 C C . GLU B 1 3 ? -30.859 -18.906 21.516 1 17.28 3 GLU B C 1
ATOM 4176 O O . GLU B 1 3 ? -30.234 -18.172 22.297 1 17.28 3 GLU B O 1
ATOM 4181 N N . GLU B 1 4 ? -30.625 -20.219 21.172 1 17.97 4 GLU B N 1
ATOM 4182 C CA . GLU B 1 4 ? -30.047 -20.828 22.359 1 17.97 4 GLU B CA 1
ATOM 4183 C C . GLU B 1 4 ? -28.734 -20.156 22.75 1 17.97 4 GLU B C 1
ATOM 4185 O O . GLU B 1 4 ? -28 -19.688 21.875 1 17.97 4 GLU B O 1
ATOM 4190 N N . VAL B 1 5 ? -28.516 -20.094 23.984 1 18.58 5 VAL B N 1
ATOM 4191 C CA . VAL B 1 5 ? -28 -19.5 25.219 1 18.58 5 VAL B CA 1
ATOM 4192 C C . VAL B 1 5 ? -26.5 -19.781 25.328 1 18.58 5 VAL B C 1
ATOM 4194 O O . VAL B 1 5 ? -26.078 -20.938 25.344 1 18.58 5 VAL B O 1
ATOM 4197 N N . LEU B 1 6 ? -25.688 -18.906 24.703 1 18.2 6 LEU B N 1
ATOM 4198 C CA . LEU B 1 6 ? -24.25 -18.688 24.516 1 18.2 6 LEU B CA 1
ATOM 4199 C C . LEU B 1 6 ? -23.5 -18.797 25.844 1 18.2 6 LEU B C 1
ATOM 4201 O O . LEU B 1 6 ? -23.562 -17.891 26.672 1 18.2 6 LEU B O 1
ATOM 4205 N N . GLU B 1 7 ? -23.812 -20.047 26.453 1 17.5 7 GLU B N 1
ATOM 4206 C CA . GLU B 1 7 ? -23.391 -20.25 27.828 1 17.5 7 GLU B CA 1
ATOM 4207 C C . GLU B 1 7 ? -21.922 -19.875 28.031 1 17.5 7 GLU B C 1
ATOM 4209 O O . GLU B 1 7 ? -21.109 -20.047 27.109 1 17.5 7 GLU B O 1
ATOM 4214 N N . GLY B 1 8 ? -21.609 -19.094 29.078 1 17.61 8 GLY B N 1
ATOM 4215 C CA . GLY B 1 8 ? -20.688 -18.234 29.812 1 17.61 8 GLY B CA 1
ATOM 4216 C C . GLY B 1 8 ? -19.484 -18.969 30.344 1 17.61 8 GLY B C 1
ATOM 4217 O O . GLY B 1 8 ? -19.578 -19.672 31.359 1 17.61 8 GLY B O 1
ATOM 4218 N N . ALA B 1 9 ? -18.969 -19.812 29.359 1 17.64 9 ALA B N 1
ATOM 4219 C CA . ALA B 1 9 ? -18.016 -20.75 29.938 1 17.64 9 ALA B CA 1
ATOM 4220 C C . ALA B 1 9 ? -17.047 -20.047 30.891 1 17.64 9 ALA B C 1
ATOM 4222 O O . ALA B 1 9 ? -16.484 -19 30.547 1 17.64 9 ALA B O 1
ATOM 4223 N N . ASP B 1 10 ? -17.078 -20.359 32.125 1 16.61 10 ASP B N 1
ATOM 4224 C CA . ASP B 1 10 ? -16.562 -20 33.438 1 16.61 10 ASP B CA 1
ATOM 4225 C C . ASP B 1 10 ? -15.031 -20.047 33.469 1 16.61 10 ASP B C 1
ATOM 4227 O O . ASP B 1 10 ? -14.43 -20.938 32.844 1 16.61 10 ASP B O 1
ATOM 4231 N N . ALA B 1 11 ? -14.406 -18.938 33.656 1 19.81 11 ALA B N 1
ATOM 4232 C CA . ALA B 1 11 ? -13.109 -18.312 33.875 1 19.81 11 ALA B CA 1
ATOM 4233 C C . ALA B 1 11 ? -12.32 -19.047 34.969 1 19.81 11 ALA B C 1
ATOM 4235 O O . ALA B 1 11 ? -11.453 -18.453 35.625 1 19.81 11 ALA B O 1
ATOM 4236 N N . ALA B 1 12 ? -12.586 -20.375 35.125 1 17.83 12 ALA B N 1
ATOM 4237 C CA . ALA B 1 12 ? -12.078 -20.766 36.438 1 17.83 12 ALA B CA 1
ATOM 4238 C C . ALA B 1 12 ? -10.609 -20.391 36.594 1 17.83 12 ALA B C 1
ATOM 4240 O O . ALA B 1 12 ? -9.906 -20.203 35.594 1 17.83 12 ALA B O 1
ATOM 4241 N N . ALA B 1 13 ? -10.016 -20.672 37.906 1 18.11 13 ALA B N 1
ATOM 4242 C CA . ALA B 1 13 ? -9.219 -20.234 39.031 1 18.11 13 ALA B CA 1
ATOM 4243 C C . ALA B 1 13 ? -7.766 -20.703 38.906 1 18.11 13 ALA B C 1
ATOM 4245 O O . ALA B 1 13 ? -7.434 -21.828 39.25 1 18.11 13 ALA B O 1
ATOM 4246 N N . LEU B 1 14 ? -7.258 -20.969 37.719 1 17.72 14 LEU B N 1
ATOM 4247 C CA . LEU B 1 14 ? -6.012 -21.719 37.875 1 17.72 14 LEU B CA 1
ATOM 4248 C C . LEU B 1 14 ? -5.09 -21.016 38.875 1 17.72 14 LEU B C 1
ATOM 4250 O O . LEU B 1 14 ? -4.773 -19.828 38.719 1 17.72 14 LEU B O 1
ATOM 4254 N N . GLU B 1 15 ? -5.051 -21.438 40.188 1 18.23 15 GLU B N 1
ATOM 4255 C CA . GLU B 1 15 ? -4.414 -21.109 41.469 1 18.23 15 GLU B CA 1
ATOM 4256 C C . GLU B 1 15 ? -2.895 -21.219 41.344 1 18.23 15 GLU B C 1
ATOM 4258 O O . GLU B 1 15 ? -2.354 -22.328 41.25 1 18.23 15 GLU B O 1
ATOM 4263 N N . ASP B 1 16 ? -2.307 -20.609 40.406 1 18.77 16 ASP B N 1
ATOM 4264 C CA . ASP B 1 16 ? -0.855 -20.688 40.281 1 18.77 16 ASP B CA 1
ATOM 4265 C C . ASP B 1 16 ? -0.174 -20.375 41.594 1 18.77 16 ASP B C 1
ATOM 4267 O O . ASP B 1 16 ? -0.327 -19.266 42.156 1 18.77 16 ASP B O 1
ATOM 4271 N N . ASP B 1 17 ? -0.12 -21.312 42.5 1 19.88 17 ASP B N 1
ATOM 4272 C CA . ASP B 1 17 ? 0.43 -21.219 43.844 1 19.88 17 ASP B CA 1
ATOM 4273 C C . ASP B 1 17 ? 1.904 -20.828 43.812 1 19.88 17 ASP B C 1
ATOM 4275 O O . ASP B 1 17 ? 2.783 -21.688 43.781 1 19.88 17 ASP B O 1
ATOM 4279 N N . ALA B 1 18 ? 2.365 -20.25 42.875 1 20.81 18 ALA B N 1
ATOM 4280 C CA . ALA B 1 18 ? 3.812 -20.062 42.938 1 20.81 18 ALA B CA 1
ATOM 4281 C C . ALA B 1 18 ? 4.23 -19.484 44.281 1 20.81 18 ALA B C 1
ATOM 4283 O O . ALA B 1 18 ? 3.564 -18.594 44.812 1 20.81 18 ALA B O 1
ATOM 4284 N N . GLY B 1 19 ? 4.875 -20.172 45.062 1 20.67 19 GLY B N 1
ATOM 4285 C CA . GLY B 1 19 ? 5.391 -19.922 46.406 1 20.67 19 GLY B CA 1
ATOM 4286 C C . GLY B 1 19 ? 6.074 -18.578 46.531 1 20.67 19 GLY B C 1
ATOM 4287 O O . GLY B 1 19 ? 6.672 -18.078 45.594 1 20.67 19 GLY B O 1
ATOM 4288 N N . ALA B 1 20 ? 5.672 -17.797 47.5 1 23.62 20 ALA B N 1
ATOM 4289 C CA . ALA B 1 20 ? 5.906 -16.453 48.062 1 23.62 20 ALA B CA 1
ATOM 4290 C C . ALA B 1 20 ? 7.375 -16.25 48.406 1 23.62 20 ALA B C 1
ATOM 4292 O O . ALA B 1 20 ? 7.867 -16.812 49.375 1 23.62 20 ALA B O 1
ATOM 4293 N N . ARG B 1 21 ? 8.195 -16.406 47.344 1 24.25 21 ARG B N 1
ATOM 4294 C CA . ARG B 1 21 ? 9.523 -16.172 47.906 1 24.25 21 ARG B CA 1
ATOM 4295 C C . ARG B 1 21 ? 9.516 -14.938 48.781 1 24.25 21 ARG B C 1
ATOM 4297 O O . ARG B 1 21 ? 8.844 -13.945 48.5 1 24.25 21 ARG B O 1
ATOM 4304 N N . PRO B 1 22 ? 9.883 -15.07 50.062 1 23.55 22 PRO B N 1
ATOM 4305 C CA . PRO B 1 22 ? 9.719 -13.992 51.031 1 23.55 22 PRO B CA 1
ATOM 4306 C C . PRO B 1 22 ? 10.32 -12.672 50.562 1 23.55 22 PRO B C 1
ATOM 4308 O O . PRO B 1 22 ? 11.273 -12.664 49.781 1 23.55 22 PRO B O 1
ATOM 4311 N N . PRO B 1 23 ? 9.453 -11.617 50.5 1 22.81 23 PRO B N 1
ATOM 4312 C CA . PRO B 1 23 ? 9.812 -10.273 50.062 1 22.81 23 PRO B CA 1
ATOM 4313 C C . PRO B 1 23 ? 11.109 -9.766 50.688 1 22.81 23 PRO B C 1
ATOM 4315 O O . PRO B 1 23 ? 11.398 -10.062 51.844 1 22.81 23 PRO B O 1
ATOM 4318 N N . ALA B 1 24 ? 12.125 -9.844 49.812 1 24.89 24 ALA B N 1
ATOM 4319 C CA . ALA B 1 24 ? 13.383 -9.297 50.312 1 24.89 24 ALA B CA 1
ATOM 4320 C C . ALA B 1 24 ? 13.133 -8.078 51.188 1 24.89 24 ALA B C 1
ATOM 4322 O O . ALA B 1 24 ? 12.211 -7.301 50.938 1 24.89 24 ALA B O 1
ATOM 4323 N N . ARG B 1 25 ? 13.508 -8.188 52.375 1 22.25 25 ARG B N 1
ATOM 4324 C CA . ARG B 1 25 ? 13.414 -7.148 53.375 1 22.25 25 ARG B CA 1
ATOM 4325 C C . ARG B 1 25 ? 13.766 -5.781 52.812 1 22.25 25 ARG B C 1
ATOM 4327 O O . ARG B 1 25 ? 14.812 -5.621 52.156 1 22.25 25 ARG B O 1
ATOM 4334 N N . ALA B 1 26 ? 12.734 -4.91 52.719 1 24.42 26 ALA B N 1
ATOM 4335 C CA . ALA B 1 26 ? 12.734 -3.496 52.344 1 24.42 26 ALA B CA 1
ATOM 4336 C C . ALA B 1 26 ? 13.875 -2.754 53.031 1 24.42 26 ALA B C 1
ATOM 4338 O O . ALA B 1 26 ? 13.938 -2.701 54.25 1 24.42 26 ALA B O 1
ATOM 4339 N N . ALA B 1 27 ? 15.016 -2.918 52.375 1 25.97 27 ALA B N 1
ATOM 4340 C CA . ALA B 1 27 ? 16.047 -2.086 53 1 25.97 27 ALA B CA 1
ATOM 4341 C C . ALA B 1 27 ? 15.469 -0.735 53.406 1 25.97 27 ALA B C 1
ATOM 4343 O O . ALA B 1 27 ? 14.648 -0.151 52.719 1 25.97 27 ALA B O 1
ATOM 4344 N N . ALA B 1 28 ? 15.484 -0.476 54.781 1 26.05 28 ALA B N 1
ATOM 4345 C CA . ALA B 1 28 ? 14.961 0.727 55.406 1 26.05 28 ALA B CA 1
ATOM 4346 C C . ALA B 1 28 ? 15.289 1.973 54.594 1 26.05 28 ALA B C 1
ATOM 4348 O O . ALA B 1 28 ? 16.406 2.131 54.125 1 26.05 28 ALA B O 1
ATOM 4349 N N . ALA B 1 29 ? 14.234 2.5 53.938 1 29.42 29 ALA B N 1
ATOM 4350 C CA . ALA B 1 29 ? 14.273 3.785 53.25 1 29.42 29 ALA B CA 1
ATOM 4351 C C . ALA B 1 29 ? 15.016 4.832 54.062 1 29.42 29 ALA B C 1
ATOM 4353 O O . ALA B 1 29 ? 14.781 4.957 55.281 1 29.42 29 ALA B O 1
ATOM 4354 N N . PRO B 1 30 ? 16.234 5.117 53.656 1 29.64 30 PRO B N 1
ATOM 4355 C CA . PRO B 1 30 ? 16.859 6.082 54.562 1 29.64 30 PRO B CA 1
ATOM 4356 C C . PRO B 1 30 ? 15.891 7.148 55.062 1 29.64 30 PRO B C 1
ATOM 4358 O O . PRO B 1 30 ? 14.875 7.414 54.406 1 29.64 30 PRO B O 1
ATOM 4361 N N . ALA B 1 31 ? 15.812 7.352 56.312 1 27.5 31 ALA B N 1
ATOM 4362 C CA . ALA B 1 31 ? 15.008 8.391 56.938 1 27.5 31 ALA B CA 1
ATOM 4363 C C . ALA B 1 31 ? 15.062 9.688 56.156 1 27.5 31 ALA B C 1
ATOM 4365 O O . ALA B 1 31 ? 16.141 10.219 55.875 1 27.5 31 ALA B O 1
ATOM 4366 N N . SER B 1 32 ? 14.125 9.883 55.219 1 27.56 32 SER B N 1
ATOM 4367 C CA . SER B 1 32 ? 14 11.133 54.469 1 27.56 32 SER B CA 1
ATOM 4368 C C . SER B 1 32 ? 14.133 12.344 55.375 1 27.56 32 SER B C 1
ATOM 4370 O O . SER B 1 32 ? 13.461 12.422 56.406 1 27.56 32 SER B O 1
ATOM 4372 N N . ALA B 1 33 ? 15.266 12.875 55.5 1 31.98 33 ALA B N 1
ATOM 4373 C CA . ALA B 1 33 ? 15.414 14.109 56.281 1 31.98 33 ALA B CA 1
ATOM 4374 C C . ALA B 1 33 ? 14.219 15.031 56.062 1 31.98 33 ALA B C 1
ATOM 4376 O O . ALA B 1 33 ? 13.648 15.086 54.969 1 31.98 33 ALA B O 1
ATOM 4377 N N . PRO B 1 34 ? 13.641 15.5 57.219 1 29.97 34 PRO B N 1
ATOM 4378 C CA . PRO B 1 34 ? 12.477 16.375 57.094 1 29.97 34 PRO B CA 1
ATOM 4379 C C . PRO B 1 34 ? 12.695 17.484 56.062 1 29.97 34 PRO B C 1
ATOM 4381 O O . PRO B 1 34 ? 13.734 18.141 56.062 1 29.97 34 PRO B O 1
ATOM 4384 N N . VAL B 1 35 ? 12.359 17.312 54.781 1 33.59 35 VAL B N 1
ATOM 4385 C CA . VAL B 1 35 ? 12.328 18.422 53.844 1 33.59 35 VAL B CA 1
ATOM 4386 C C . VAL B 1 35 ? 1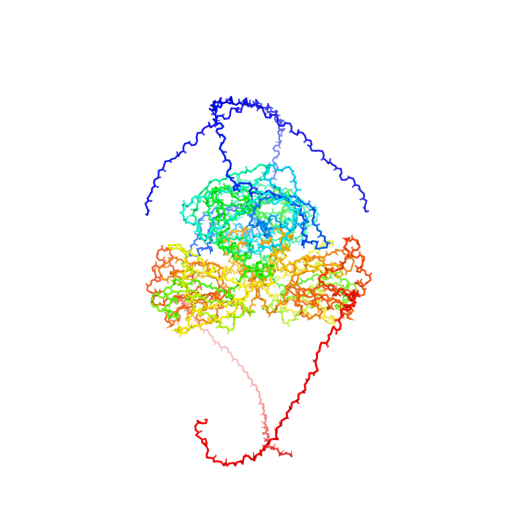1.688 19.641 54.531 1 33.59 35 VAL B C 1
ATOM 4388 O O . VAL B 1 35 ? 10.586 19.547 55.062 1 33.59 35 VAL B O 1
ATOM 4391 N N . SER B 1 36 ? 12.508 20.344 55.344 1 31.95 36 SER B N 1
ATOM 4392 C CA . SER B 1 36 ? 12 21.625 55.844 1 31.95 36 SER B CA 1
ATOM 4393 C C . SER B 1 36 ? 11.039 22.266 54.875 1 31.95 36 SER B C 1
ATOM 4395 O O . SER B 1 36 ? 11.359 22.422 53.688 1 31.95 36 SER B O 1
ATOM 4397 N N . SER B 1 37 ? 9.805 22.062 55.031 1 36.94 37 SER B N 1
ATOM 4398 C CA . SER B 1 37 ? 8.68 22.656 54.344 1 36.94 37 SER B CA 1
ATOM 4399 C C . SER B 1 37 ? 8.859 24.172 54.188 1 36.94 37 SER B C 1
ATOM 4401 O O . SER B 1 37 ? 8.477 24.938 55.062 1 36.94 37 SER B O 1
ATOM 4403 N N . ARG B 1 38 ? 10.062 24.656 54.031 1 36.53 38 ARG B N 1
ATOM 4404 C CA . ARG B 1 38 ? 10.023 26.094 53.75 1 36.53 38 ARG B CA 1
ATOM 4405 C C . ARG B 1 38 ? 8.891 26.422 52.781 1 36.53 38 ARG B C 1
ATOM 4407 O O . ARG B 1 38 ? 8.781 25.797 51.719 1 36.53 38 ARG B O 1
ATOM 4414 N N . ALA B 1 39 ? 7.922 26.969 53.219 1 41 39 ALA B N 1
ATOM 4415 C CA . ALA B 1 39 ? 6.781 27.531 52.5 1 41 39 ALA B CA 1
ATOM 4416 C C . ALA B 1 39 ? 7.227 28.172 51.188 1 41 39 ALA B C 1
ATOM 4418 O O . ALA B 1 39 ? 7.777 29.266 51.188 1 41 39 ALA B O 1
ATOM 4419 N N . VAL B 1 40 ? 7.863 27.578 50.281 1 44.16 40 VAL B N 1
ATOM 4420 C CA . VAL B 1 40 ? 8.219 28.078 48.969 1 44.16 40 VAL B CA 1
ATOM 4421 C C . VAL B 1 40 ? 7.023 28.781 48.344 1 44.16 40 VAL B C 1
ATOM 4423 O O . VAL B 1 40 ? 5.953 28.188 48.188 1 44.16 40 VAL B O 1
ATOM 4426 N N . LYS B 1 41 ? 6.828 30 48.562 1 52.19 41 LYS B N 1
ATOM 4427 C CA . LYS B 1 41 ? 5.844 30.891 47.938 1 52.19 41 LYS B CA 1
ATOM 4428 C C . LYS B 1 41 ? 5.57 30.5 46.5 1 52.19 41 LYS B C 1
ATOM 4430 O O . LYS B 1 41 ? 6.473 30.531 45.656 1 52.19 41 LYS B O 1
ATOM 4435 N N . ARG B 1 42 ? 4.543 29.906 46.219 1 67 42 ARG B N 1
ATOM 4436 C CA . ARG B 1 42 ? 4.082 29.484 44.906 1 67 42 ARG B CA 1
ATOM 4437 C C . ARG B 1 42 ? 3.988 30.688 43.969 1 67 42 ARG B C 1
ATOM 4439 O O . ARG B 1 42 ? 3.445 31.734 44.312 1 67 42 ARG B O 1
ATOM 4446 N N . ASP B 1 43 ? 4.75 30.719 42.938 1 83.88 43 ASP B N 1
ATOM 4447 C CA . ASP B 1 43 ? 4.742 31.734 41.875 1 83.88 43 ASP B CA 1
ATOM 4448 C C . ASP B 1 43 ? 3.318 32.031 41.406 1 83.88 43 ASP B C 1
ATOM 4450 O O . ASP B 1 43 ? 2.516 31.109 41.25 1 83.88 43 ASP B O 1
ATOM 4454 N N . TRP B 1 44 ? 2.945 33.281 41.344 1 91.81 44 TRP B N 1
ATOM 4455 C CA . TRP B 1 44 ? 1.603 33.688 40.938 1 91.81 44 TRP B CA 1
ATOM 4456 C C . TRP B 1 44 ? 1.194 33.031 39.625 1 91.81 44 TRP B C 1
ATOM 4458 O O . TRP B 1 44 ? 0.01 32.781 39.406 1 91.81 44 TRP B O 1
ATOM 4468 N N . ALA B 1 45 ? 2.176 32.781 38.844 1 95.38 45 ALA B N 1
ATOM 4469 C CA . ALA B 1 45 ? 1.931 32.25 37.5 1 95.38 45 ALA B CA 1
ATOM 4470 C C . ALA B 1 45 ? 1.271 30.875 37.562 1 95.38 45 ALA B C 1
ATOM 4472 O O . ALA B 1 45 ? 0.506 30.516 36.656 1 95.38 45 ALA B O 1
ATOM 4473 N N . LEU B 1 46 ? 1.519 30.156 38.531 1 95.5 46 LEU B N 1
ATOM 4474 C CA . LEU B 1 46 ? 0.97 28.812 38.656 1 95.5 46 LEU B CA 1
ATOM 4475 C C . LEU B 1 46 ? -0.531 28.859 38.938 1 95.5 46 LEU B C 1
ATOM 4477 O O . LEU B 1 46 ? -1.243 27.891 38.656 1 95.5 46 LEU B O 1
ATOM 4481 N N . ARG B 1 47 ? -1.055 29.984 39.406 1 95.19 47 ARG B N 1
ATOM 4482 C CA . ARG B 1 47 ? -2.484 30.156 39.656 1 95.19 47 ARG B CA 1
ATOM 4483 C C . ARG B 1 47 ? -3.254 30.25 38.344 1 95.19 47 ARG B C 1
ATOM 4485 O O . ARG B 1 47 ? -4.465 30.031 38.281 1 95.19 47 ARG B O 1
ATOM 4492 N N . SER B 1 48 ? -2.502 30.594 37.312 1 97.5 48 SER B N 1
ATOM 4493 C CA . SER B 1 48 ? -3.133 30.781 36.031 1 97.5 48 SER B CA 1
ATOM 4494 C C . SER B 1 48 ? -3.08 29.516 35.188 1 97.5 48 SER B C 1
ATOM 4496 O O . SER B 1 48 ? -3.412 29.531 34 1 97.5 48 SER B O 1
ATOM 4498 N N . VAL B 1 49 ? -2.572 28.391 35.781 1 97.5 49 VAL B N 1
ATOM 4499 C CA . VAL B 1 49 ? -2.58 27.078 35.125 1 97.5 49 VAL B CA 1
ATOM 4500 C C . VAL B 1 49 ? -3.848 26.312 35.5 1 97.5 49 VAL B C 1
ATOM 4502 O O . VAL B 1 49 ? -4.082 26.062 36.688 1 97.5 49 VAL B O 1
ATOM 4505 N N . LEU B 1 50 ? -4.613 25.969 34.5 1 97.44 50 LEU B N 1
ATOM 4506 C CA . LEU B 1 50 ? -5.941 25.422 34.75 1 97.44 50 LEU B CA 1
ATOM 4507 C C . LEU B 1 50 ? -6.004 23.953 34.344 1 97.44 50 LEU B C 1
ATOM 4509 O O . LEU B 1 50 ? -5.266 23.516 33.438 1 97.44 50 LEU B O 1
ATOM 4513 N N . LYS B 1 51 ? -6.82 23.203 34.969 1 96.5 51 LYS B N 1
ATOM 4514 C CA . LYS B 1 51 ? -7.152 21.859 34.5 1 96.5 51 LYS B CA 1
ATOM 4515 C C . LYS B 1 51 ? -8.398 21.859 33.625 1 96.5 51 LYS B C 1
ATOM 4517 O O . LYS B 1 51 ? -9.383 22.547 33.938 1 96.5 51 LYS B O 1
ATOM 4522 N N . VAL B 1 52 ? -8.391 21.156 32.594 1 96.56 52 VAL B N 1
ATOM 4523 C CA . VAL B 1 52 ? -9.5 21.062 31.641 1 96.56 52 VAL B CA 1
ATOM 4524 C C . VAL B 1 52 ? -10.148 19.688 31.734 1 96.56 52 VAL B C 1
ATOM 4526 O O . VAL B 1 52 ? -9.453 18.672 31.703 1 96.56 52 VAL B O 1
ATOM 4529 N N . PHE B 1 53 ? -11.43 19.641 31.891 1 95.06 53 PHE B N 1
ATOM 4530 C CA . PHE B 1 53 ? -12.227 18.438 31.859 1 95.06 53 PHE B CA 1
ATOM 4531 C C . PHE B 1 53 ? -13.109 18.391 30.625 1 95.06 53 PHE B C 1
ATOM 4533 O O . PHE B 1 53 ? -13.875 19.312 30.359 1 95.06 53 PHE B O 1
ATOM 4540 N N . VAL B 1 54 ? -12.953 17.281 29.906 1 95.88 54 VAL B N 1
ATOM 4541 C CA . VAL B 1 54 ? -13.656 17.234 28.625 1 95.88 54 VAL B CA 1
ATOM 4542 C C . VAL B 1 54 ? -14.469 15.953 28.531 1 95.88 54 VAL B C 1
ATOM 4544 O O . VAL B 1 54 ? -13.969 14.867 28.859 1 95.88 54 VAL B O 1
ATOM 4547 N N . THR B 1 55 ? -15.688 16.094 28.172 1 95.94 55 THR B N 1
ATOM 4548 C CA . THR B 1 55 ? -16.484 14.984 27.672 1 95.94 55 THR B CA 1
ATOM 4549 C C . THR B 1 55 ? -16.562 15.008 26.156 1 95.94 55 THR B C 1
ATOM 4551 O O . THR B 1 55 ? -16.859 16.047 25.562 1 95.94 55 THR B O 1
ATOM 4554 N N . LYS B 1 56 ? -16.188 13.93 25.578 1 95.38 56 LYS B N 1
ATOM 4555 C CA . LYS B 1 56 ? -16.109 13.922 24.125 1 95.38 56 LYS B CA 1
ATOM 4556 C C . LYS B 1 56 ? -16.906 12.766 23.531 1 95.38 56 LYS B C 1
ATOM 4558 O O . LYS B 1 56 ? -17.141 11.758 24.219 1 95.38 56 LYS B O 1
ATOM 4563 N N . VAL B 1 57 ? -17.375 12.969 22.312 1 94.25 57 VAL B N 1
ATOM 4564 C CA . VAL B 1 57 ? -18.031 11.938 21.516 1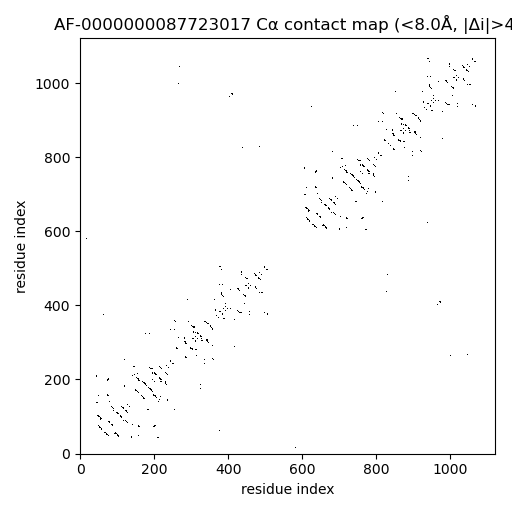 94.25 57 VAL B CA 1
ATOM 4565 C C . VAL B 1 57 ? -17.391 11.875 20.125 1 94.25 57 VAL B C 1
ATOM 4567 O O . VAL B 1 57 ? -17.547 12.797 19.312 1 94.25 57 VAL B O 1
ATOM 4570 N N . ASP B 1 58 ? -16.719 10.812 19.828 1 93.38 58 ASP B N 1
ATOM 4571 C CA . ASP B 1 58 ? -16.062 10.648 18.547 1 93.38 58 ASP B CA 1
ATOM 4572 C C . ASP B 1 58 ? -17.047 10.203 17.469 1 93.38 58 ASP B C 1
ATOM 4574 O O . ASP B 1 58 ? -17.984 9.461 17.75 1 93.38 58 ASP B O 1
ATOM 4578 N N . PRO B 1 59 ? -16.781 10.75 16.266 1 92.94 59 PRO B N 1
ATOM 4579 C CA . PRO B 1 59 ? -17.594 10.227 15.156 1 92.94 59 PRO B CA 1
ATOM 4580 C C . PRO B 1 59 ? -17.203 8.797 14.773 1 92.94 59 PRO B C 1
ATOM 4582 O O . PRO B 1 59 ? -16.109 8.336 15.109 1 92.94 59 PRO B O 1
ATOM 4585 N N . SER B 1 60 ? -18.141 8.094 14.172 1 93.44 60 SER B N 1
ATOM 4586 C CA . SER B 1 60 ? -17.828 6.805 13.57 1 93.44 60 SER B CA 1
ATOM 4587 C C . SER B 1 60 ? -17.719 6.918 12.047 1 93.44 60 SER B C 1
ATOM 4589 O O . SER B 1 60 ? -18.719 7.152 11.367 1 93.44 60 SER B O 1
ATOM 4591 N N . TYR B 1 61 ? -16.594 6.719 11.586 1 94.31 61 TYR B N 1
ATOM 4592 C CA . TYR B 1 61 ? -16.406 6.762 10.141 1 94.31 61 TYR B CA 1
ATOM 4593 C C . TYR B 1 61 ? -16.75 5.414 9.508 1 94.31 61 TYR B C 1
ATOM 4595 O O . TYR B 1 61 ? -17.016 5.332 8.312 1 94.31 61 TYR B O 1
ATOM 4603 N N . ALA B 1 62 ? -16.781 4.363 10.266 1 89.88 62 ALA B N 1
ATOM 4604 C CA . ALA B 1 62 ? -17.188 3.047 9.789 1 89.88 62 ALA B CA 1
ATOM 4605 C C . ALA B 1 62 ? -18.703 2.967 9.648 1 89.88 62 ALA B C 1
ATOM 4607 O O . ALA B 1 62 ? -19.219 2.301 8.742 1 89.88 62 ALA B O 1
ATOM 4608 N N . GLN B 1 63 ? -19.344 3.549 10.57 1 93.31 63 GLN B N 1
ATOM 4609 C CA . GLN B 1 63 ? -20.797 3.705 10.57 1 93.31 63 GLN B CA 1
ATOM 4610 C C . GLN B 1 63 ? -21.188 5.168 10.766 1 93.31 63 GLN B C 1
ATOM 4612 O O . GLN B 1 63 ? -21.656 5.551 11.844 1 93.31 63 GLN B O 1
ATOM 4617 N N . PRO B 1 64 ? -21.125 5.906 9.734 1 94.31 64 PRO B N 1
ATOM 4618 C CA . PRO B 1 64 ? -21.156 7.367 9.828 1 94.31 64 PRO B CA 1
ATOM 4619 C C . PRO B 1 64 ? -22.516 7.898 10.281 1 94.31 64 PRO B C 1
ATOM 4621 O O . PRO B 1 64 ? -22.641 9.086 10.594 1 94.31 64 PRO B O 1
ATOM 4624 N N . TRP B 1 65 ? -23.562 7.137 10.414 1 94.38 65 TRP B N 1
ATOM 4625 C CA . TRP B 1 65 ? -24.891 7.566 10.852 1 94.38 65 TRP B CA 1
ATOM 4626 C C . TRP B 1 65 ? -25 7.512 12.375 1 94.38 65 TRP B C 1
ATOM 4628 O O . TRP B 1 65 ? -26.047 7.848 12.938 1 94.38 65 TRP B O 1
ATOM 4638 N N . GLN B 1 66 ? -23.922 7.059 12.977 1 91.94 66 GLN B N 1
ATOM 4639 C CA . GLN B 1 66 ? -23.906 7.008 14.438 1 91.94 66 GLN B CA 1
ATOM 4640 C C . GLN B 1 66 ? -22.594 7.578 14.992 1 91.94 66 GLN B C 1
ATOM 4642 O O . GLN B 1 66 ? -21.688 7.902 14.234 1 91.94 66 GLN B O 1
ATOM 4647 N N . LYS B 1 67 ? -22.609 7.793 16.359 1 91.38 67 LYS B N 1
ATOM 4648 C CA . LYS B 1 67 ? -21.422 8.242 17.078 1 91.38 67 LYS B CA 1
ATOM 4649 C C . LYS B 1 67 ? -20.922 7.16 18.031 1 91.38 67 LYS B C 1
ATOM 4651 O O . LYS B 1 67 ? -21.625 6.199 18.328 1 91.38 67 LYS B O 1
ATOM 4656 N N . LEU B 1 68 ? -19.766 7.289 18.375 1 91.69 68 LEU B N 1
ATOM 4657 C CA . LEU B 1 68 ? -19.188 6.387 19.375 1 91.69 68 LEU B CA 1
ATOM 4658 C C . LEU B 1 68 ? -19.641 6.773 20.781 1 91.69 68 LEU B C 1
ATOM 4660 O O . LEU B 1 68 ? -20.188 7.855 20.984 1 91.69 68 LEU B O 1
ATOM 4664 N N . PRO B 1 69 ? -19.469 5.875 21.766 1 91.25 69 PRO B N 1
ATOM 4665 C CA . PRO B 1 69 ? -19.844 6.211 23.141 1 91.25 69 PRO B CA 1
ATOM 4666 C C . PRO B 1 69 ? -19.078 7.406 23.703 1 91.25 69 PRO B C 1
ATOM 4668 O O . PRO B 1 69 ? -17.922 7.641 23.312 1 91.25 69 PRO B O 1
ATOM 4671 N N . GLN B 1 70 ? -19.719 8.047 24.609 1 92.69 70 GLN B N 1
ATOM 4672 C CA . GLN B 1 70 ? -19.094 9.203 25.234 1 92.69 70 GLN B CA 1
ATOM 4673 C C . GLN B 1 70 ? -17.906 8.781 26.109 1 92.69 70 GLN B C 1
ATOM 4675 O O . GLN B 1 70 ? -17.969 7.762 26.797 1 92.69 70 GLN B O 1
ATOM 4680 N N . ARG B 1 71 ? -16.922 9.539 26.016 1 94.12 71 ARG B N 1
ATOM 4681 C CA . ARG B 1 71 ? -15.727 9.336 26.844 1 94.12 71 ARG B CA 1
ATOM 4682 C C . ARG B 1 71 ? -15.281 10.641 27.484 1 94.12 71 ARG B C 1
ATOM 4684 O O . ARG B 1 71 ? -15.734 11.719 27.094 1 94.12 71 ARG B O 1
ATOM 4691 N N . SER B 1 72 ? -14.523 10.453 28.516 1 92.12 72 SER B N 1
ATOM 4692 C CA . SER B 1 72 ? -13.992 11.617 29.219 1 92.12 72 SER B CA 1
ATOM 4693 C C . SER B 1 72 ? -12.469 11.68 29.109 1 92.12 72 SER B C 1
ATOM 4695 O O . SER B 1 72 ? -11.812 10.648 29 1 92.12 72 SER B O 1
ATOM 4697 N N . SER B 1 73 ? -12.016 12.867 29.047 1 91.25 73 SER B N 1
ATOM 4698 C CA . SER B 1 73 ? -10.578 13.125 29.062 1 91.25 73 SER B CA 1
ATOM 4699 C C . SER B 1 73 ? -10.25 14.422 29.781 1 91.25 73 SER B C 1
ATOM 4701 O O . SER B 1 73 ? -11.156 15.18 30.156 1 91.25 73 SER B O 1
ATOM 4703 N N . SER B 1 74 ? -8.984 14.531 30.125 1 92.94 74 SER B N 1
ATOM 4704 C CA . SER B 1 74 ? -8.547 15.75 30.797 1 92.94 74 SER B CA 1
ATOM 4705 C C . SER B 1 74 ? -7.227 16.25 30.203 1 92.94 74 SER B C 1
ATOM 4707 O O . SER B 1 74 ? -6.523 15.508 29.516 1 92.94 74 SER B O 1
ATOM 4709 N N . GLY B 1 75 ? -6.984 17.516 30.422 1 94.38 75 GLY B N 1
ATOM 4710 C CA . GLY B 1 75 ? -5.75 18.172 30.016 1 94.38 75 GLY B CA 1
ATOM 4711 C C . GLY B 1 75 ? -5.48 19.453 30.781 1 94.38 75 GLY B C 1
ATOM 4712 O O . GLY B 1 75 ? -6.02 19.656 31.875 1 94.38 75 GLY B O 1
ATOM 4713 N N . SER B 1 76 ? -4.5 20.172 30.281 1 96.62 76 SER B N 1
ATOM 4714 C CA . SER B 1 76 ? -4.121 21.422 30.922 1 96.62 76 SER B CA 1
ATOM 4715 C C . SER B 1 76 ? -4.387 22.609 30.016 1 96.62 76 SER B C 1
ATOM 4717 O O . SER B 1 76 ? -4.578 22.453 28.797 1 96.62 76 SER B O 1
ATOM 4719 N N . ALA B 1 77 ? -4.523 23.766 30.625 1 98.06 77 ALA B N 1
ATOM 4720 C CA . ALA B 1 77 ? -4.691 25.047 29.938 1 98.06 77 ALA B CA 1
ATOM 4721 C C . ALA B 1 77 ? -4.133 26.188 30.797 1 98.06 77 ALA B C 1
ATOM 4723 O O . ALA B 1 77 ? -3.742 25.984 31.938 1 98.06 77 ALA B O 1
ATOM 4724 N N . PHE B 1 78 ? -4.027 27.359 30.188 1 98.62 78 PHE B N 1
ATOM 4725 C CA . PHE B 1 78 ? -3.623 28.5 31 1 98.62 78 PHE B CA 1
ATOM 4726 C C . PHE B 1 78 ? -4.211 29.797 30.453 1 98.62 78 PHE B C 1
ATOM 4728 O O . PHE B 1 78 ? -4.617 29.859 29.297 1 98.62 78 PHE B O 1
ATOM 4735 N N . VAL B 1 79 ? -4.215 30.797 31.312 1 98.62 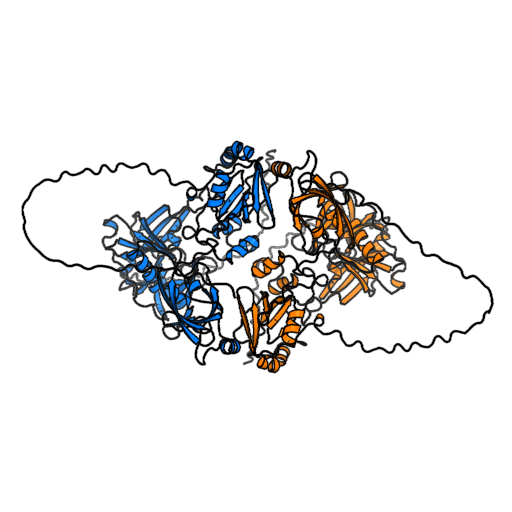79 VAL B N 1
ATOM 4736 C CA . VAL B 1 79 ? -4.855 32.062 31.031 1 98.62 79 VAL B CA 1
ATOM 4737 C C . VAL B 1 79 ? -3.994 32.875 30.062 1 98.62 79 VAL B C 1
ATOM 4739 O O . VAL B 1 79 ? -2.824 33.156 30.359 1 98.62 79 VAL B O 1
ATOM 4742 N N . LEU B 1 80 ? -4.574 33.219 29 1 98.12 80 LEU B N 1
ATOM 4743 C CA . LEU B 1 80 ? -3.877 33.969 27.953 1 98.12 80 LEU B CA 1
ATOM 4744 C C . LEU B 1 80 ? -4.215 35.469 28.047 1 98.12 80 LEU B C 1
ATOM 4746 O O . LEU B 1 80 ? -3.369 36.312 27.766 1 98.12 80 LEU B O 1
ATOM 4750 N N . ASP B 1 81 ? -5.465 35.781 28.297 1 97.06 81 ASP B N 1
ATOM 4751 C CA . ASP B 1 81 ? -5.965 37.156 28.328 1 97.06 81 ASP B CA 1
ATOM 4752 C C . ASP B 1 81 ? -7.18 37.281 29.25 1 97.06 81 ASP B C 1
ATOM 4754 O O . ASP B 1 81 ? -8.219 36.688 28.984 1 97.06 81 ASP B O 1
ATOM 4758 N N . THR B 1 82 ? -7.09 38.125 30.25 1 96.62 82 THR B N 1
ATOM 4759 C CA . THR B 1 82 ? -8.188 38.25 31.203 1 96.62 82 THR B CA 1
ATOM 4760 C C . THR B 1 82 ? -9.227 39.25 30.703 1 96.62 82 THR B C 1
ATOM 4762 O O . THR B 1 82 ? -10.391 39.188 31.094 1 96.62 82 THR B O 1
ATOM 4765 N N . GLU B 1 83 ? -8.781 40.219 29.906 1 95.06 83 GLU B N 1
ATOM 4766 C CA . GLU B 1 83 ? -9.711 41.188 29.359 1 95.06 83 GLU B CA 1
ATOM 4767 C C . GLU B 1 83 ? -10.594 40.562 28.281 1 95.06 83 GLU B C 1
ATOM 4769 O O . GLU B 1 83 ? -11.82 40.688 28.328 1 95.06 83 GLU B O 1
ATOM 4774 N N . ARG B 1 84 ? -9.992 39.844 27.375 1 95.44 84 ARG B N 1
ATOM 4775 C CA . ARG B 1 84 ? -10.742 39.156 26.312 1 95.44 84 ARG B CA 1
ATOM 4776 C C . ARG B 1 84 ? -11.242 37.812 26.781 1 95.44 84 ARG B C 1
ATOM 4778 O O . ARG B 1 84 ? -11.961 37.125 26.062 1 95.44 84 ARG B O 1
ATOM 4785 N N . ARG B 1 85 ? -10.867 37.406 27.938 1 97.5 85 ARG B N 1
ATOM 4786 C CA . ARG B 1 85 ? -11.281 36.156 28.578 1 97.5 85 ARG B CA 1
ATOM 4787 C C . ARG B 1 85 ? -10.906 34.969 27.719 1 97.5 85 ARG B C 1
ATOM 4789 O O . ARG B 1 85 ? -11.758 34.156 27.359 1 97.5 85 ARG B O 1
ATOM 4796 N N . LEU B 1 86 ? -9.633 34.906 27.453 1 98.38 86 LEU B N 1
ATOM 4797 C CA . LEU B 1 86 ? -9.125 33.844 26.594 1 98.38 86 LEU B CA 1
ATOM 4798 C C . LEU B 1 86 ? -8.219 32.906 27.391 1 98.38 86 LEU B C 1
ATOM 4800 O O . LEU B 1 86 ? -7.352 33.344 28.141 1 98.38 86 LEU B O 1
ATOM 4804 N N . ILE B 1 87 ? -8.492 31.594 27.219 1 98.62 87 ILE B N 1
ATOM 4805 C CA . ILE B 1 87 ? -7.703 30.484 27.75 1 98.62 87 ILE B CA 1
ATOM 4806 C C . ILE B 1 87 ? -7.145 29.656 26.594 1 98.62 87 ILE B C 1
ATOM 4808 O O . ILE B 1 87 ? -7.836 29.422 25.594 1 98.62 87 ILE B O 1
ATOM 4812 N N . ILE B 1 88 ? -5.895 29.25 26.656 1 98.69 88 ILE B N 1
ATOM 4813 C CA . ILE B 1 88 ? -5.297 28.5 25.547 1 98.69 88 ILE B CA 1
ATOM 4814 C C . ILE B 1 88 ? -4.977 27.078 26 1 98.69 88 ILE B C 1
ATOM 4816 O O . ILE B 1 88 ? -4.605 26.859 27.156 1 98.69 88 ILE B O 1
ATOM 4820 N N . THR B 1 89 ? -5.176 26.078 25.156 1 97.94 89 THR B N 1
ATOM 4821 C CA . THR B 1 89 ? -4.875 24.656 25.344 1 97.94 89 THR B CA 1
ATOM 4822 C C . THR B 1 89 ? -4.562 23.984 24.016 1 97.94 89 THR B C 1
ATOM 4824 O O . THR B 1 89 ? -4.305 24.656 23.016 1 97.94 89 THR B O 1
ATOM 4827 N N . ASN B 1 90 ? -4.359 22.609 24.094 1 96.25 90 ASN B N 1
ATOM 4828 C CA . ASN B 1 90 ? -4.164 21.844 22.859 1 96.25 90 ASN B CA 1
ATOM 4829 C C . ASN B 1 90 ? -5.496 21.484 22.203 1 96.25 90 ASN B C 1
ATOM 4831 O O . ASN B 1 90 ? -6.473 21.203 22.906 1 96.25 90 ASN B O 1
ATOM 4835 N N . ALA B 1 91 ? -5.457 21.531 20.859 1 95.31 91 ALA B N 1
ATOM 4836 C CA . ALA B 1 91 ? -6.66 21.156 20.125 1 95.31 91 ALA B CA 1
ATOM 4837 C C . ALA B 1 91 ? -7.082 19.719 20.438 1 95.31 91 ALA B C 1
ATOM 4839 O O . ALA B 1 91 ? -8.273 19.438 20.531 1 95.31 91 ALA B O 1
ATOM 4840 N N . HIS B 1 92 ? -6.105 18.812 20.547 1 92.31 92 HIS B N 1
ATOM 4841 C CA . HIS B 1 92 ? -6.449 17.406 20.75 1 92.31 92 HIS B CA 1
ATOM 4842 C C . HIS B 1 92 ? -7.082 17.188 22.125 1 92.31 92 HIS B C 1
ATOM 4844 O O . HIS B 1 92 ? -7.754 16.172 22.344 1 92.31 92 HIS B O 1
ATOM 4850 N N . VAL B 1 93 ? -6.859 18.031 23.047 1 93.56 93 VAL B N 1
ATOM 4851 C CA . VAL B 1 93 ? -7.52 17.953 24.344 1 93.56 93 VAL B CA 1
ATOM 4852 C C . VAL B 1 93 ? -9.023 18.156 24.172 1 93.56 93 VAL B C 1
ATOM 4854 O O . VAL B 1 93 ? -9.828 17.531 24.875 1 93.56 93 VAL B O 1
ATOM 4857 N N . LEU B 1 94 ? -9.367 19.031 23.266 1 95.31 94 LEU B N 1
ATOM 4858 C CA . LEU B 1 94 ? -10.758 19.422 23.078 1 95.31 94 LEU B CA 1
ATOM 4859 C C . LEU B 1 94 ? -11.375 18.672 21.906 1 95.31 94 LEU B C 1
ATOM 4861 O O . LEU B 1 94 ? -12.484 18.984 21.469 1 95.31 94 LEU B O 1
ATOM 4865 N N . ALA B 1 95 ? -10.68 17.781 21.328 1 91.12 95 ALA B N 1
ATOM 4866 C CA . ALA B 1 95 ? -11.141 17.109 20.125 1 91.12 95 ALA B CA 1
ATOM 4867 C C . ALA B 1 95 ? -12.508 16.453 20.344 1 91.12 95 ALA B C 1
ATOM 4869 O O . ALA B 1 95 ? -12.68 15.656 21.266 1 91.12 95 ALA B O 1
ATOM 4870 N N . ASN B 1 96 ? -13.453 16.828 19.531 1 93.56 96 ASN B N 1
ATOM 4871 C CA . ASN B 1 96 ? -14.805 16.266 19.516 1 93.56 96 ASN B CA 1
ATOM 4872 C C . ASN B 1 96 ? -15.516 16.484 20.844 1 93.56 96 ASN B C 1
ATOM 4874 O O . ASN B 1 96 ? -16.297 15.633 21.281 1 93.56 96 ASN B O 1
ATOM 4878 N N . ALA B 1 97 ? -15.266 17.531 21.5 1 95.25 97 ALA B N 1
ATOM 4879 C CA . ALA B 1 97 ? -15.805 17.844 22.828 1 95.25 97 ALA B CA 1
ATOM 4880 C C . ALA B 1 97 ? -17.297 18.188 22.734 1 95.25 97 ALA B C 1
ATOM 4882 O O . ALA B 1 97 ? -17.719 18.891 21.828 1 95.25 97 ALA B O 1
ATOM 4883 N N . THR B 1 98 ? -18.078 17.656 23.625 1 94.62 98 THR B N 1
ATOM 4884 C CA . THR B 1 98 ? -19.484 18.047 23.812 1 94.62 98 THR B CA 1
ATOM 4885 C C . THR B 1 98 ? -19.609 19.031 24.984 1 94.62 98 THR B C 1
ATOM 4887 O O . THR B 1 98 ? -20.359 20 24.906 1 94.62 98 THR B O 1
ATOM 4890 N N . THR B 1 99 ? -18.859 18.719 26.047 1 96.56 99 THR B N 1
ATOM 4891 C CA . THR B 1 99 ? -18.797 19.625 27.188 1 96.56 99 THR B CA 1
ATOM 4892 C C . THR B 1 99 ? -17.359 19.828 27.656 1 96.56 99 THR B C 1
ATOM 4894 O O . THR B 1 99 ? -16.562 18.891 27.625 1 96.56 99 THR B O 1
ATOM 4897 N N . VAL B 1 100 ? -17.125 21.062 28.062 1 97.62 100 VAL B N 1
ATOM 4898 C CA . VAL B 1 100 ? -15.797 21.422 28.562 1 97.62 100 VAL B CA 1
ATOM 4899 C C . VAL B 1 100 ? -15.922 22.203 29.859 1 97.62 100 VAL B C 1
ATOM 4901 O O . VAL B 1 100 ? -16.703 23.141 29.953 1 97.62 100 VAL B O 1
ATOM 4904 N N . TYR B 1 101 ? -15.195 21.719 30.812 1 97.56 101 TYR B N 1
ATOM 4905 C CA . TYR B 1 101 ? -15.086 22.438 32.094 1 97.56 101 TYR B CA 1
ATOM 4906 C C . TYR B 1 101 ? -13.633 22.781 32.406 1 97.56 101 TYR B C 1
ATOM 4908 O O . TYR B 1 101 ? -12.727 22.047 32 1 97.56 101 TYR B O 1
ATOM 4916 N N . VAL B 1 102 ? -13.438 23.875 33.094 1 97.69 102 VAL B N 1
ATOM 4917 C CA . VAL B 1 102 ? -12.109 24.266 33.562 1 97.69 102 VAL B CA 1
ATOM 4918 C C . VAL B 1 102 ? -12.141 24.484 35.062 1 97.69 102 VAL B C 1
ATOM 4920 O O . VAL B 1 102 ? -13.172 24.844 35.625 1 97.69 102 VAL B O 1
ATOM 4923 N N . ARG B 1 103 ? -10.992 24.234 35.625 1 96.56 103 ARG B N 1
ATOM 4924 C CA . ARG B 1 103 ? -10.867 24.391 37.062 1 96.56 103 ARG B CA 1
ATOM 4925 C C . ARG B 1 103 ? -9.562 25.094 37.438 1 96.56 103 ARG B C 1
ATOM 4927 O O . ARG B 1 103 ? -8.5 24.75 36.906 1 96.56 103 ARG B O 1
ATOM 4934 N N . ARG B 1 104 ? -9.648 26 38.344 1 95.44 104 ARG B N 1
ATOM 4935 C CA . ARG B 1 104 ? -8.477 26.688 38.875 1 95.44 104 ARG B CA 1
ATOM 4936 C C . ARG B 1 104 ? -7.762 25.828 39.906 1 95.44 104 ARG B C 1
ATOM 4938 O O . ARG B 1 104 ? -8.383 24.969 40.531 1 95.44 104 ARG B O 1
ATOM 4945 N N . PRO B 1 105 ? -6.461 26.109 39.969 1 92.62 105 PRO B N 1
ATOM 4946 C CA . PRO B 1 105 ? -5.762 25.344 41 1 92.62 105 PRO B CA 1
ATOM 4947 C C . PRO B 1 105 ? -6.336 25.562 42.375 1 92.62 105 PRO B C 1
ATOM 4949 O O . PRO B 1 105 ? -6.566 26.703 42.781 1 92.62 105 PRO B O 1
ATOM 4952 N N . GLY B 1 106 ? -6.609 24.5 43.062 1 85.75 106 GLY B N 1
ATOM 4953 C CA . GLY B 1 106 ? -7.059 24.562 44.438 1 85.75 106 GLY B CA 1
ATOM 4954 C C . GLY B 1 106 ? -8.539 24.859 44.562 1 85.75 106 GLY B C 1
ATOM 4955 O O . GLY B 1 106 ? -9.086 24.859 45.656 1 85.75 106 GLY B O 1
ATOM 4956 N N . ASP B 1 107 ? -9.164 25.203 43.469 1 88.12 107 ASP B N 1
ATOM 4957 C CA . ASP B 1 107 ? -10.602 25.453 43.5 1 88.12 107 ASP B CA 1
ATOM 4958 C C . ASP B 1 107 ? -11.383 24.156 43.281 1 88.12 107 ASP B C 1
ATOM 4960 O O . ASP B 1 107 ? -11.102 23.406 42.344 1 88.12 107 ASP B O 1
ATOM 4964 N N . PRO B 1 108 ? -12.305 23.844 44.094 1 89 108 PRO B N 1
ATOM 4965 C CA . PRO B 1 108 ? -13.094 22.625 43.875 1 89 108 PRO B CA 1
ATOM 4966 C C . PRO B 1 108 ? -14.148 22.781 42.781 1 89 108 PRO B C 1
ATOM 4968 O O . PRO B 1 108 ? -14.664 21.781 42.281 1 89 108 PRO B O 1
ATOM 4971 N N . LYS B 1 109 ? -14.461 24.016 42.469 1 92.25 109 LYS B N 1
ATOM 4972 C CA . LYS B 1 109 ? -15.531 24.281 41.5 1 92.25 109 LYS B CA 1
ATOM 4973 C C . LYS B 1 109 ? -15.031 24.172 40.062 1 92.25 109 LYS B C 1
ATOM 4975 O O . LYS B 1 109 ? -14.07 24.844 39.688 1 92.25 109 LYS B O 1
ATOM 4980 N N . LYS B 1 110 ? -15.711 23.328 39.344 1 95.25 110 LYS B N 1
ATOM 4981 C CA . LYS B 1 110 ? -15.523 23.297 37.875 1 95.25 110 LYS B CA 1
ATOM 4982 C C . LYS B 1 110 ? -16.438 24.297 37.188 1 95.25 110 LYS B C 1
ATOM 4984 O O . LYS B 1 110 ? -17.625 24.406 37.531 1 95.25 110 LYS B O 1
ATOM 4989 N N . THR B 1 111 ? -15.914 25.047 36.312 1 97.38 111 THR B N 1
ATOM 4990 C CA . THR B 1 111 ? -16.688 26.047 35.594 1 97.38 111 THR B CA 1
ATOM 4991 C C . THR B 1 111 ? -16.797 25.688 34.125 1 97.38 111 THR B C 1
ATOM 4993 O O . THR B 1 111 ? -15.82 25.297 33.5 1 97.38 111 THR B O 1
ATOM 4996 N N . LYS B 1 112 ? -18 25.891 33.625 1 97.38 112 LYS B N 1
ATOM 4997 C CA . LYS B 1 112 ? -18.25 25.578 32.219 1 97.38 112 LYS B CA 1
ATOM 4998 C C . LYS B 1 112 ? -17.484 26.531 31.281 1 97.38 112 LYS B C 1
ATOM 5000 O O . LYS B 1 112 ? -17.484 27.734 31.5 1 97.38 112 LYS B O 1
ATOM 5005 N N . ALA B 1 113 ? -16.859 25.953 30.344 1 98.19 113 ALA B N 1
ATOM 5006 C CA . ALA B 1 113 ? -16.141 26.719 29.344 1 98.19 113 ALA B CA 1
ATOM 5007 C C . ALA B 1 113 ? -16.672 26.422 27.938 1 98.19 113 ALA B C 1
ATOM 5009 O O . ALA B 1 113 ? -17.328 25.406 27.719 1 98.19 113 ALA B O 1
ATOM 5010 N N . THR B 1 114 ? -16.484 27.406 27.031 1 97.44 114 THR B N 1
ATOM 5011 C CA . THR B 1 114 ? -16.859 27.234 25.641 1 97.44 114 THR B CA 1
ATOM 5012 C C . THR B 1 114 ? -15.625 27.344 24.734 1 97.44 114 THR B C 1
ATOM 5014 O O . THR B 1 114 ? -14.695 28.094 25.047 1 97.44 114 THR B O 1
ATOM 5017 N N . VAL B 1 115 ? -15.703 26.609 23.656 1 97.31 115 VAL B N 1
ATOM 5018 C CA . VAL B 1 115 ? -14.602 26.641 22.703 1 97.31 115 VAL B CA 1
ATOM 5019 C C . VAL B 1 115 ? -14.711 27.875 21.812 1 97.31 115 VAL B C 1
ATOM 5021 O O . VAL B 1 115 ? -15.719 28.062 21.125 1 97.31 115 VAL B O 1
ATOM 5024 N N . ALA B 1 116 ? -13.711 28.625 21.844 1 97.12 116 ALA B N 1
ATOM 5025 C CA . ALA B 1 116 ? -13.703 29.844 21.031 1 97.12 116 ALA B CA 1
ATOM 5026 C C . ALA B 1 116 ? -13.125 29.578 19.656 1 97.12 116 ALA B C 1
ATOM 5028 O O . ALA B 1 116 ? -13.578 30.141 18.656 1 97.12 116 ALA B O 1
ATOM 5029 N N . CYS B 1 117 ? -12.156 28.812 19.594 1 97.31 117 CYS B N 1
ATOM 5030 C CA . CYS B 1 117 ? -11.469 28.5 18.344 1 97.31 117 CYS B CA 1
ATOM 5031 C C . CYS B 1 117 ? -10.68 27.188 18.484 1 97.31 117 CYS B C 1
ATOM 5033 O O . CYS B 1 117 ? -10.07 26.938 19.516 1 97.31 117 CYS B O 1
ATOM 5035 N N . ILE B 1 118 ? -10.695 26.359 17.453 1 96 118 ILE B N 1
ATOM 5036 C CA . ILE B 1 118 ? -9.922 25.125 17.453 1 96 118 ILE B CA 1
ATOM 5037 C C . ILE B 1 118 ? -9.133 25.016 16.156 1 96 118 ILE B C 1
ATOM 5039 O O . ILE B 1 118 ? -9.695 25.156 15.07 1 96 118 ILE B O 1
ATOM 5043 N N . ALA B 1 119 ? -7.84 24.828 16.297 1 95 119 ALA B N 1
ATOM 5044 C CA . ALA B 1 119 ? -6.934 24.641 15.172 1 95 119 ALA B CA 1
ATOM 5045 C C . ALA B 1 119 ? -6.234 23.281 15.25 1 95 119 ALA B C 1
ATOM 5047 O O . ALA B 1 119 ? -5.137 23.172 15.805 1 95 119 ALA B O 1
ATOM 5048 N N . ARG B 1 120 ? -6.73 22.359 14.586 1 93.19 120 ARG B N 1
ATOM 5049 C CA . ARG B 1 120 ? -6.227 21 14.672 1 93.19 120 ARG B CA 1
ATOM 5050 C C . ARG B 1 120 ? -4.887 20.859 13.961 1 93.19 120 ARG B C 1
ATOM 5052 O O . ARG B 1 120 ? -4.035 20.062 14.367 1 93.19 120 ARG B O 1
ATOM 5059 N N . GLN B 1 121 ? -4.664 21.578 12.977 1 91.75 121 GLN B N 1
ATOM 5060 C CA . GLN B 1 121 ? -3.447 21.5 12.172 1 91.75 121 GLN B CA 1
ATOM 5061 C C . GLN B 1 121 ? -2.221 21.875 13 1 91.75 121 GLN B C 1
ATOM 5063 O O . GLN B 1 121 ? -1.144 21.297 12.82 1 91.75 121 GLN B O 1
ATOM 5068 N N . CYS B 1 122 ? -2.424 22.859 13.898 1 93.5 122 CYS B N 1
ATOM 5069 C CA . CYS B 1 122 ? -1.3 23.266 14.734 1 93.5 122 CYS B CA 1
ATOM 5070 C C . CYS B 1 122 ? -1.529 22.859 16.188 1 93.5 122 CYS B C 1
ATOM 5072 O O . CYS B 1 122 ? -0.837 23.344 17.094 1 93.5 122 CYS B O 1
ATOM 5074 N N . ASP B 1 123 ? -2.568 22.125 16.484 1 94.06 123 ASP B N 1
ATOM 5075 C CA . ASP B 1 123 ? -2.906 21.531 17.766 1 94.06 123 ASP B CA 1
ATOM 5076 C C . ASP B 1 123 ? -3.039 22.609 18.844 1 94.06 123 ASP B C 1
ATOM 5078 O O . ASP B 1 123 ? -2.479 22.484 19.938 1 94.06 123 ASP B O 1
ATOM 5082 N N . LEU B 1 124 ? -3.715 23.656 18.516 1 96.81 124 LEU B N 1
ATOM 5083 C CA . LEU B 1 124 ? -4.008 24.703 19.484 1 96.81 124 LEU B CA 1
ATOM 5084 C C . LEU B 1 124 ? -5.504 25.016 19.516 1 96.81 124 LEU B C 1
ATOM 5086 O O . LEU B 1 124 ? -6.199 24.844 18.516 1 96.81 124 LEU B O 1
ATOM 5090 N N . ALA B 1 125 ? -5.906 25.438 20.672 1 97.75 125 ALA B N 1
ATOM 5091 C CA . ALA B 1 125 ? -7.309 25.812 20.844 1 97.75 125 ALA B CA 1
ATOM 5092 C C . ALA B 1 125 ? -7.465 26.906 21.891 1 97.75 125 ALA B C 1
ATOM 5094 O O . ALA B 1 125 ? -6.613 27.047 22.781 1 97.75 125 ALA B O 1
ATOM 5095 N N . LEU B 1 126 ? -8.547 27.641 21.766 1 98.5 126 LEU B N 1
ATOM 5096 C CA . LEU B 1 126 ? -8.891 28.703 22.703 1 98.5 126 LEU B CA 1
ATOM 5097 C C . LEU B 1 126 ? -10.227 28.406 23.391 1 98.5 126 LEU B C 1
ATOM 5099 O O . LEU B 1 126 ? -11.164 27.938 22.734 1 98.5 126 LEU B O 1
ATOM 5103 N N . LEU B 1 127 ? -10.242 28.625 24.672 1 98.56 127 LEU B N 1
ATOM 5104 C CA . LEU B 1 127 ? -11.445 28.516 25.484 1 98.56 127 LEU B CA 1
ATOM 5105 C C . LEU B 1 127 ? -11.82 29.875 26.078 1 98.56 127 LEU B C 1
ATOM 5107 O O . LEU B 1 127 ? -10.977 30.766 26.188 1 98.56 127 LEU B O 1
ATOM 5111 N N . THR B 1 128 ? -13.078 29.969 26.422 1 98.12 128 THR B N 1
ATOM 5112 C CA . THR B 1 128 ? -13.562 31.125 27.172 1 98.12 128 THR B CA 1
ATOM 5113 C C . THR B 1 128 ? -14.562 30.703 28.234 1 98.12 128 THR B C 1
ATOM 5115 O O . THR B 1 128 ? -15.195 29.656 28.125 1 98.12 128 THR B O 1
ATOM 5118 N N . VAL B 1 129 ? -14.57 31.484 29.266 1 97.81 129 VAL B N 1
ATOM 5119 C CA . VAL B 1 129 ? -15.516 31.297 30.375 1 97.81 129 VAL B CA 1
ATOM 5120 C C . VAL B 1 129 ? -16.375 32.562 30.531 1 97.81 129 VAL B C 1
ATOM 5122 O O . VAL B 1 129 ? -15.844 33.656 30.672 1 97.81 129 VAL B O 1
ATOM 5125 N N . GLU B 1 130 ? -17.672 32.375 30.641 1 96.06 130 GLU B N 1
ATOM 5126 C CA . GLU B 1 130 ? -18.594 33.531 30.719 1 96.06 130 GLU B CA 1
ATOM 5127 C C . GLU B 1 130 ? -18.672 34.062 32.125 1 96.06 130 GLU B C 1
ATOM 5129 O O . GLU B 1 130 ? -18.844 35.281 32.344 1 96.06 130 GLU B O 1
ATOM 5134 N N . GLU B 1 131 ? -18.484 33.281 33.031 1 94.75 131 GLU B N 1
ATOM 5135 C CA . GLU B 1 131 ? -18.641 33.656 34.438 1 94.75 131 GLU B CA 1
ATOM 5136 C C . GLU B 1 131 ? -17.562 34.656 34.875 1 94.75 131 GLU B C 1
ATOM 5138 O O . GLU B 1 131 ? -16.375 34.312 34.875 1 94.75 131 GLU B O 1
ATOM 5143 N N . GLU B 1 132 ? -17.969 35.812 35.375 1 94 132 GLU B N 1
ATOM 5144 C CA . GLU B 1 132 ? -17.031 36.844 35.75 1 94 132 GLU B CA 1
ATOM 5145 C C . GLU B 1 132 ? -16.203 36.469 36.969 1 94 132 GLU B C 1
ATOM 5147 O O . GLU B 1 132 ? -15.023 36.781 37.062 1 94 132 GLU B O 1
ATOM 5152 N N . GLY B 1 133 ? -16.859 35.781 37.844 1 93.88 133 GLY B N 1
ATOM 5153 C CA . GLY B 1 133 ? -16.188 35.375 39.062 1 93.88 133 GLY B CA 1
ATOM 5154 C C . GLY B 1 133 ? -14.984 34.469 38.812 1 93.88 133 GLY B C 1
ATOM 5155 O O . GLY B 1 133 ? -14.047 34.438 39.625 1 93.88 133 GLY B O 1
ATOM 5156 N N . PHE B 1 134 ? -15.039 33.781 37.75 1 96.06 134 PHE B N 1
ATOM 5157 C CA . PHE B 1 134 ? -13.953 32.875 37.406 1 96.06 134 PHE B CA 1
ATOM 5158 C C . PHE B 1 134 ? -12.648 33.656 37.188 1 96.06 134 PHE B C 1
ATOM 5160 O O . PHE B 1 134 ? -11.57 33.156 37.531 1 96.06 134 PHE B O 1
ATOM 5167 N N . TRP B 1 135 ? -12.703 34.844 36.75 1 96.5 135 TRP B N 1
ATOM 5168 C CA . TRP B 1 135 ? -11.539 35.562 36.281 1 96.5 135 TRP B CA 1
ATOM 5169 C C . TRP B 1 135 ? -10.922 36.375 37.406 1 96.5 135 TRP B C 1
ATOM 5171 O O . TRP B 1 135 ? -9.805 36.906 37.281 1 96.5 135 TRP B O 1
ATOM 5181 N N . LEU B 1 136 ? -11.578 36.5 38.469 1 93.88 136 LEU B N 1
ATOM 5182 C CA . LEU B 1 136 ? -11.109 37.312 39.594 1 93.88 136 LEU B CA 1
ATOM 5183 C C . LEU B 1 136 ? -9.789 36.781 40.125 1 93.88 136 LEU B C 1
ATOM 5185 O O . LEU B 1 136 ? -9.695 35.625 40.5 1 93.88 136 LEU B O 1
ATOM 5189 N N . GLY B 1 137 ? -8.789 37.625 40.125 1 93.06 137 GLY B N 1
ATOM 5190 C CA . GLY B 1 137 ? -7.504 37.281 40.719 1 93.06 137 GLY B CA 1
ATOM 5191 C C . GLY B 1 137 ? -6.578 36.594 39.75 1 93.06 137 GLY B C 1
ATOM 5192 O O . GLY B 1 137 ? -5.426 36.312 40.062 1 93.06 137 GLY B O 1
ATOM 5193 N N . LEU B 1 138 ? -7.102 36.219 38.625 1 95.75 138 LEU B N 1
ATOM 5194 C CA . LEU B 1 138 ? -6.266 35.594 37.625 1 95.75 138 LEU B CA 1
ATOM 5195 C C . LEU B 1 138 ? -5.457 36.625 36.844 1 95.75 138 LEU B C 1
ATOM 5197 O O . LEU B 1 138 ? -5.914 37.75 36.625 1 95.75 138 LEU B O 1
ATOM 5201 N N . ARG B 1 139 ? -4.223 36.219 36.5 1 97 139 ARG B N 1
ATOM 5202 C CA . ARG B 1 139 ? -3.367 37.031 35.625 1 97 139 ARG B CA 1
ATOM 5203 C C . ARG B 1 139 ? -3 36.281 34.344 1 97 139 ARG B C 1
ATOM 5205 O O . ARG B 1 139 ? -2.783 35.062 34.375 1 97 139 ARG B O 1
ATOM 5212 N N . ALA B 1 140 ? -2.912 37.094 33.375 1 98 140 ALA B N 1
ATOM 5213 C CA . ALA B 1 140 ? -2.572 36.5 32.094 1 98 140 ALA B CA 1
ATOM 5214 C C . ALA B 1 140 ? -1.089 36.156 32 1 98 140 ALA B C 1
ATOM 5216 O O . ALA B 1 140 ? -0.245 36.875 32.531 1 98 140 ALA B O 1
ATOM 5217 N N . LEU B 1 141 ? -0.849 34.969 31.391 1 98 141 LEU B N 1
ATOM 5218 C CA . LEU B 1 141 ? 0.521 34.625 31.016 1 98 141 LEU B CA 1
ATOM 5219 C C . LEU B 1 141 ? 0.838 35.125 29.609 1 98 141 LEU B C 1
ATOM 5221 O O . LEU B 1 141 ? -0.053 35.219 28.766 1 98 141 LEU B O 1
ATOM 5225 N N . SER B 1 142 ? 2.16 35.5 29.422 1 97.25 142 SER B N 1
ATOM 5226 C CA . SER B 1 142 ? 2.547 36.031 28.125 1 97.25 142 SER B CA 1
ATOM 5227 C C . SER B 1 142 ? 3.617 35.188 27.453 1 97.25 142 SER B C 1
ATOM 5229 O O . SER B 1 142 ? 4.449 34.594 28.141 1 97.25 142 SER B O 1
ATOM 5231 N N . PHE B 1 143 ? 3.564 35.25 26.156 1 97.94 143 PHE B N 1
ATOM 5232 C CA . PHE B 1 143 ? 4.559 34.469 25.406 1 97.94 143 PHE B CA 1
ATOM 5233 C C . PHE B 1 143 ? 5.82 35.312 25.188 1 97.94 143 PHE B C 1
ATOM 5235 O O . PHE B 1 143 ? 5.758 36.531 25.062 1 97.94 143 PHE B O 1
ATOM 5242 N N . VAL B 1 144 ? 6.879 34.562 25.078 1 96.81 144 VAL B N 1
ATOM 5243 C CA . VAL B 1 144 ? 8.141 35.219 24.734 1 96.81 144 VAL B CA 1
ATOM 5244 C C . VAL B 1 144 ? 8.094 35.719 23.297 1 96.81 144 VAL B C 1
ATOM 5246 O O . VAL B 1 144 ? 7.406 35.156 22.453 1 96.81 144 VAL B O 1
ATOM 5249 N N . ALA B 1 145 ? 8.82 36.781 23.125 1 92.62 145 ALA B N 1
ATOM 5250 C CA . ALA B 1 145 ? 8.844 37.375 21.781 1 92.62 145 ALA B CA 1
ATOM 5251 C C . ALA B 1 145 ? 9.656 36.531 20.812 1 92.62 145 ALA B C 1
ATOM 5253 O O . ALA B 1 145 ? 9.32 36.438 19.641 1 92.62 145 ALA B O 1
ATOM 5254 N N . GLU B 1 146 ? 10.68 36 21.375 1 92.88 146 GLU B N 1
ATOM 5255 C CA . GLU B 1 146 ? 11.562 35.188 20.547 1 92.88 146 GLU B CA 1
ATOM 5256 C C . GLU B 1 146 ? 11.656 33.75 21.078 1 92.88 146 GLU B C 1
ATOM 5258 O O . GLU B 1 146 ? 11.562 33.531 22.281 1 92.88 146 GLU B O 1
ATOM 5263 N N . THR B 1 147 ? 11.867 32.875 20.141 1 92.88 147 THR B N 1
ATOM 5264 C CA . THR B 1 147 ? 12.055 31.484 20.531 1 92.88 147 THR B CA 1
ATOM 5265 C C . THR B 1 147 ? 13.258 31.344 21.469 1 92.88 147 THR B C 1
ATOM 5267 O O . THR B 1 147 ? 14.328 31.891 21.188 1 92.88 147 THR B O 1
ATOM 5270 N N . PRO B 1 148 ? 13.039 30.609 22.484 1 94.5 148 PRO B N 1
ATOM 5271 C CA . PRO B 1 148 ? 14.156 30.453 23.422 1 94.5 148 PRO B CA 1
ATOM 5272 C C . PRO B 1 148 ? 15.375 29.797 22.781 1 94.5 148 PRO B C 1
ATOM 5274 O O . PRO B 1 148 ? 15.242 28.953 21.906 1 94.5 148 PRO B O 1
ATOM 5277 N N . GLU B 1 149 ? 16.516 30.156 23.344 1 93.62 149 GLU B N 1
ATOM 5278 C CA . GLU B 1 149 ? 17.781 29.609 22.844 1 93.62 149 GLU B CA 1
ATOM 5279 C C . GLU B 1 149 ? 18.016 28.188 23.359 1 93.62 149 GLU B C 1
ATOM 5281 O O . GLU B 1 149 ? 17.391 27.766 24.328 1 93.62 149 GLU B O 1
ATOM 5286 N N . LEU B 1 150 ? 18.891 27.578 22.656 1 93.62 150 LEU B N 1
ATOM 5287 C CA . LEU B 1 150 ? 19.312 26.266 23.125 1 93.62 150 LEU B CA 1
ATOM 5288 C C . LEU B 1 150 ? 19.875 26.344 24.547 1 93.62 150 LEU B C 1
ATOM 5290 O O . LEU B 1 150 ? 20.531 27.328 24.891 1 93.62 150 LEU B O 1
ATOM 5294 N N . GLN B 1 151 ? 19.562 25.359 25.375 1 94.69 151 GLN B N 1
ATOM 5295 C CA . GLN B 1 151 ? 20.031 25.219 26.734 1 94.69 151 GLN B CA 1
ATOM 5296 C C . GLN B 1 151 ? 19.297 26.156 27.688 1 94.69 151 GLN B C 1
ATOM 5298 O O . GLN B 1 151 ? 19.547 26.172 28.891 1 94.69 151 GLN B O 1
ATOM 5303 N N . SER B 1 152 ? 18.359 26.922 27.156 1 95.75 152 SER B N 1
ATOM 5304 C CA . SER B 1 152 ? 17.516 27.734 28.031 1 95.75 152 SER B CA 1
ATOM 5305 C C . SER B 1 152 ? 16.656 26.859 28.922 1 95.75 152 SER B C 1
ATOM 5307 O O . SER B 1 152 ? 16.109 25.844 28.484 1 95.75 152 SER B O 1
ATOM 5309 N N . PRO B 1 153 ? 16.609 27.266 30.172 1 96.12 153 PRO B N 1
ATOM 5310 C CA . PRO B 1 153 ? 15.734 26.516 31.078 1 96.12 153 PRO B CA 1
ATOM 5311 C C . PRO B 1 153 ? 14.258 26.688 30.75 1 96.12 153 PRO B C 1
ATOM 5313 O O . PRO B 1 153 ? 13.828 27.781 30.359 1 96.12 153 PRO B O 1
ATOM 5316 N N . VAL B 1 154 ? 13.547 25.625 30.953 1 95.81 154 VAL B N 1
ATOM 5317 C CA . VAL B 1 154 ? 12.102 25.641 30.75 1 95.81 154 VAL B CA 1
ATOM 5318 C C . VAL B 1 154 ? 11.414 24.844 31.844 1 95.81 154 VAL B C 1
ATOM 5320 O O . VAL B 1 154 ? 11.906 23.797 32.281 1 95.81 154 VAL B O 1
ATOM 5323 N N . LEU B 1 155 ? 10.297 25.359 32.344 1 95.88 155 LEU B N 1
ATOM 5324 C CA . LEU B 1 155 ? 9.461 24.703 33.312 1 95.88 155 LEU B CA 1
ATOM 5325 C C . LEU B 1 155 ? 8.07 24.422 32.75 1 95.88 155 LEU B C 1
ATOM 5327 O O . LEU B 1 155 ? 7.34 25.359 32.406 1 95.88 155 LEU B O 1
ATOM 5331 N N . VAL B 1 156 ? 7.754 23.156 32.719 1 94.62 156 VAL B N 1
ATOM 5332 C CA . VAL B 1 156 ? 6.438 22.781 32.188 1 94.62 156 VAL B CA 1
ATOM 5333 C C . VAL B 1 156 ? 5.492 22.5 33.344 1 94.62 156 VAL B C 1
ATOM 5335 O O . VAL B 1 156 ? 5.84 21.766 34.281 1 94.62 156 VAL B O 1
ATOM 5338 N N . ALA B 1 157 ? 4.34 23.125 33.281 1 95.12 157 ALA B N 1
ATOM 5339 C CA . ALA B 1 157 ? 3.338 22.922 34.344 1 95.12 157 ALA B CA 1
ATOM 5340 C C . ALA B 1 157 ? 2.035 22.391 33.75 1 95.12 157 ALA B C 1
ATOM 5342 O O . ALA B 1 157 ? 1.637 22.766 32.656 1 95.12 157 ALA B O 1
ATOM 5343 N N . GLY B 1 158 ? 1.382 21.5 34.5 1 94.19 158 GLY B N 1
ATOM 5344 C CA . GLY B 1 158 ? 0.11 20.953 34.062 1 94.19 158 GLY B CA 1
ATOM 5345 C C . GLY B 1 158 ? -0.479 19.953 35.031 1 94.19 158 GLY B C 1
ATOM 5346 O O . GLY B 1 158 ? -0.114 19.938 36.219 1 94.19 158 GLY B O 1
ATOM 5347 N N . TYR B 1 159 ? -1.479 19.281 34.531 1 93.06 159 TYR B N 1
ATOM 5348 C CA . TYR B 1 159 ? -2.195 18.297 35.344 1 93.06 159 TYR B CA 1
ATOM 5349 C C . TYR B 1 159 ? -2.125 16.922 34.688 1 93.06 159 TYR B C 1
ATOM 5351 O O . TYR B 1 159 ? -3.031 16.531 33.938 1 93.06 159 TYR B O 1
ATOM 5359 N N . PRO B 1 160 ? -1.083 16.141 35 1 85.44 160 PRO B N 1
ATOM 5360 C CA . PRO B 1 160 ? -0.943 14.82 34.375 1 85.44 160 PRO B CA 1
ATOM 5361 C C . PRO B 1 160 ? -2.111 13.891 34.719 1 85.44 160 PRO B C 1
ATOM 5363 O O . PRO B 1 160 ? -2.803 14.094 35.719 1 85.44 160 PRO B O 1
ATOM 5366 N N . VAL B 1 161 ? -2.242 12.883 33.812 1 78.12 161 VAL B N 1
ATOM 5367 C CA . VAL B 1 161 ? -3.34 11.938 33.969 1 78.12 161 VAL B CA 1
ATOM 5368 C C . VAL B 1 161 ? -3.236 11.219 35.312 1 78.12 161 VAL B C 1
ATOM 5370 O O . VAL B 1 161 ? -2.15 10.789 35.688 1 78.12 161 VAL B O 1
ATOM 5373 N N . GLY B 1 162 ? -4.277 10.992 35.938 1 70.25 162 GLY B N 1
ATOM 5374 C CA . GLY B 1 162 ? -4.352 10.258 37.188 1 70.25 162 GLY B CA 1
ATOM 5375 C C . GLY B 1 162 ? -4.27 11.156 38.406 1 70.25 162 GLY B C 1
ATOM 5376 O O . GLY B 1 162 ? -4.523 10.719 39.531 1 70.25 162 GLY B O 1
ATOM 5377 N N . GLY B 1 163 ? -3.852 12.406 38.188 1 73.44 163 GLY B N 1
ATOM 5378 C CA . GLY B 1 163 ? -3.734 13.297 39.312 1 73.44 163 GLY B CA 1
ATOM 5379 C C . GLY B 1 163 ? -4.535 14.578 39.156 1 73.44 163 GLY B C 1
ATOM 5380 O O . GLY B 1 163 ? -4.891 14.961 38.031 1 73.44 163 GLY B O 1
ATOM 5381 N N . ASP B 1 164 ? -4.922 15.102 40.344 1 79.12 164 ASP B N 1
ATOM 5382 C CA . ASP B 1 164 ? -5.688 16.344 40.375 1 79.12 164 ASP B CA 1
ATOM 5383 C C . ASP B 1 164 ? -4.805 17.531 40.75 1 79.12 164 ASP B C 1
ATOM 5385 O O . ASP B 1 164 ? -5.25 18.672 40.75 1 79.12 164 ASP B O 1
ATOM 5389 N N . SER B 1 165 ? -3.574 17.188 40.938 1 86.56 165 SER B N 1
ATOM 5390 C CA . SER B 1 165 ? -2.689 18.25 41.406 1 86.56 165 SER B CA 1
ATOM 5391 C C . SER B 1 165 ? -1.763 18.734 40.312 1 86.56 165 SER B C 1
ATOM 5393 O O . SER B 1 165 ? -1.434 17.969 39.406 1 86.56 165 SER B O 1
ATOM 5395 N N . LEU B 1 166 ? -1.479 19.953 40.469 1 90.44 166 LEU B N 1
ATOM 5396 C CA . LEU B 1 166 ? -0.548 20.578 39.531 1 90.44 166 LEU B CA 1
ATOM 5397 C C . LEU B 1 166 ? 0.83 19.938 39.625 1 90.44 166 LEU B C 1
ATOM 5399 O O . LEU B 1 166 ? 1.326 19.672 40.719 1 90.44 166 LEU B O 1
ATOM 5403 N N . SER B 1 167 ? 1.375 19.578 38.469 1 90 167 SER B N 1
ATOM 5404 C CA . SER B 1 167 ? 2.713 19 38.375 1 90 167 SER B CA 1
ATOM 5405 C C . SER B 1 167 ? 3.643 19.906 37.562 1 90 167 SER B C 1
ATOM 5407 O O . SER B 1 167 ? 3.219 20.531 36.594 1 90 167 SER B O 1
ATOM 5409 N N . ILE B 1 168 ? 4.855 19.938 38.031 1 91.44 168 ILE B N 1
ATOM 5410 C CA . ILE B 1 168 ? 5.855 20.766 37.375 1 91.44 168 ILE B CA 1
ATOM 5411 C C . ILE B 1 168 ? 7.043 19.891 36.938 1 91.44 168 ILE B C 1
ATOM 5413 O O . ILE B 1 168 ? 7.535 19.078 37.75 1 91.44 168 ILE B O 1
ATOM 5417 N N . THR B 1 169 ? 7.406 20.016 35.688 1 89.81 169 THR B N 1
ATOM 5418 C CA . THR B 1 169 ? 8.594 19.359 35.188 1 89.81 169 THR B CA 1
ATOM 5419 C C . THR B 1 169 ? 9.586 20.375 34.625 1 89.81 169 THR B C 1
ATOM 5421 O O . THR B 1 169 ? 9.195 21.344 33.969 1 89.81 169 THR B O 1
ATOM 5424 N N . LYS B 1 170 ? 10.875 20.094 35 1 92.75 170 LYS B N 1
ATOM 5425 C CA . LYS B 1 170 ? 11.922 21.016 34.562 1 92.75 170 LYS B CA 1
ATOM 5426 C C . LYS B 1 170 ? 12.836 20.375 33.531 1 92.75 170 LYS B C 1
ATOM 5428 O O . LYS B 1 170 ? 13.172 19.188 33.625 1 92.75 170 LYS B O 1
ATOM 5433 N N . GLY B 1 171 ? 13.188 21.203 32.5 1 94 171 GLY B N 1
ATOM 5434 C CA . GLY B 1 171 ? 14.133 20.797 31.469 1 94 171 GLY B CA 1
ATOM 5435 C C . GLY B 1 171 ? 14.789 21.969 30.766 1 94 171 GLY B C 1
ATOM 5436 O O . GLY B 1 171 ? 14.789 23.078 31.281 1 94 171 GLY B O 1
ATOM 5437 N N . ILE B 1 172 ? 15.531 21.609 29.688 1 95.81 172 ILE B N 1
ATOM 5438 C CA . ILE B 1 172 ? 16.141 22.641 28.875 1 95.81 172 ILE B CA 1
ATOM 5439 C C . ILE B 1 172 ? 15.742 22.453 27.422 1 95.81 172 ILE B C 1
ATOM 5441 O O . ILE B 1 172 ? 15.328 21.359 27.016 1 95.81 172 ILE B O 1
ATOM 5445 N N . VAL B 1 173 ? 15.828 23.516 26.688 1 95.62 173 VAL B N 1
ATOM 5446 C CA . VAL B 1 173 ? 15.609 23.438 25.25 1 95.62 173 VAL B CA 1
ATOM 5447 C C . VAL B 1 173 ? 16.766 22.672 24.594 1 95.62 173 VAL B C 1
ATOM 5449 O O . VAL B 1 173 ? 17.906 23.125 24.625 1 95.62 173 VAL B O 1
ATOM 5452 N N . SER B 1 174 ? 16.391 21.594 23.906 1 93.94 174 SER B N 1
ATOM 5453 C CA . SER B 1 174 ? 17.422 20.734 23.328 1 93.94 174 SER B CA 1
ATOM 5454 C C . SER B 1 174 ? 17.609 21.016 21.844 1 93.94 174 SER B C 1
ATOM 5456 O O . SER B 1 174 ? 18.719 20.875 21.312 1 93.94 174 SER B O 1
ATOM 5458 N N . ARG B 1 175 ? 16.516 21.297 21.141 1 93 175 ARG B N 1
ATOM 5459 C CA . ARG B 1 175 ? 16.594 21.5 19.703 1 93 175 ARG B CA 1
ATOM 5460 C C . ARG B 1 175 ? 15.336 22.172 19.172 1 93 175 ARG B C 1
ATOM 5462 O O . ARG B 1 175 ? 14.273 22.078 19.797 1 93 175 ARG B O 1
ATOM 5469 N N . VAL B 1 176 ? 15.523 23.016 18.203 1 93.81 176 VAL B N 1
ATOM 5470 C CA . VAL B 1 176 ? 14.398 23.453 17.375 1 93.81 176 VAL B CA 1
ATOM 5471 C C . VAL B 1 176 ? 14.297 22.578 16.141 1 93.81 176 VAL B C 1
ATOM 5473 O O . VAL B 1 176 ? 15.281 22.375 15.43 1 93.81 176 VAL B O 1
ATOM 5476 N N . CYS B 1 177 ? 13.148 21.984 15.875 1 92.94 177 CYS B N 1
ATOM 5477 C CA . CYS B 1 177 ? 13.016 21.047 14.766 1 92.94 177 CYS B CA 1
ATOM 5478 C C . CYS B 1 177 ? 11.594 21.047 14.211 1 92.94 177 CYS B C 1
ATOM 5480 O O . CYS B 1 177 ? 10.711 21.703 14.773 1 92.94 177 CYS B O 1
ATOM 5482 N N . MET B 1 178 ? 11.516 20.469 13.078 1 93.06 178 MET B N 1
ATOM 5483 C CA . MET B 1 178 ? 10.188 20.25 12.5 1 93.06 178 MET B CA 1
ATOM 5484 C C . MET B 1 178 ? 9.562 18.969 13.055 1 93.06 178 MET B C 1
ATOM 5486 O O . MET B 1 178 ? 10.195 17.922 13.047 1 93.06 178 MET B O 1
ATOM 5490 N N . THR B 1 179 ? 8.398 19.109 13.516 1 90.69 179 THR B N 1
ATOM 5491 C CA . THR B 1 179 ? 7.703 17.953 14.078 1 90.69 179 THR B CA 1
ATOM 5492 C C . THR B 1 179 ? 6.297 17.828 13.492 1 90.69 179 THR B C 1
ATOM 5494 O O . THR B 1 179 ? 5.691 18.828 13.109 1 90.69 179 THR B O 1
ATOM 5497 N N . ARG B 1 180 ? 5.914 16.625 13.453 1 88.38 180 ARG B N 1
ATOM 5498 C CA . ARG B 1 180 ? 4.551 16.391 12.984 1 88.38 180 ARG B CA 1
ATOM 5499 C C . ARG B 1 180 ? 3.537 16.656 14.094 1 88.38 180 ARG B C 1
ATOM 5501 O O . ARG B 1 180 ? 3.545 15.992 15.133 1 88.38 180 ARG B O 1
ATOM 5508 N N . TYR B 1 181 ? 2.719 17.594 13.859 1 83.75 181 TYR B N 1
ATOM 5509 C CA . TYR B 1 181 ? 1.677 17.922 14.82 1 83.75 181 TYR B CA 1
ATOM 5510 C C . TYR B 1 181 ? 0.428 17.078 14.586 1 83.75 181 TYR B C 1
ATOM 5512 O O . TYR B 1 181 ? -0.232 16.656 15.547 1 83.75 181 TYR B O 1
ATOM 5520 N N . SER B 1 182 ? 0.219 16.984 13.383 1 78.75 182 SER B N 1
ATOM 5521 C CA . SER B 1 182 ? -0.923 16.219 12.891 1 78.75 182 SER B CA 1
ATOM 5522 C C . SER B 1 182 ? -0.593 15.516 11.578 1 78.75 182 SER B C 1
ATOM 5524 O O . SER B 1 182 ? 0.533 15.609 11.086 1 78.75 182 SER B O 1
ATOM 5526 N N . GLN B 1 183 ? -1.599 14.891 11.141 1 75.81 183 GLN B N 1
ATOM 5527 C CA . GLN B 1 183 ? -1.403 14.203 9.867 1 75.81 183 GLN B CA 1
ATOM 5528 C C . GLN B 1 183 ? -1.293 15.195 8.711 1 75.81 183 GLN B C 1
ATOM 5530 O O . GLN B 1 183 ? -0.918 14.812 7.602 1 75.81 183 GLN B O 1
ATOM 5535 N N . ALA B 1 184 ? -1.539 16.422 9.008 1 72.19 184 ALA B N 1
ATOM 5536 C CA . ALA B 1 184 ? -1.557 17.422 7.949 1 72.19 184 ALA B CA 1
ATOM 5537 C C . ALA B 1 184 ? -0.149 17.938 7.656 1 72.19 184 ALA B C 1
ATOM 5539 O O . ALA B 1 184 ? 0.102 18.5 6.59 1 72.19 184 ALA B O 1
ATOM 5540 N N . GLY B 1 185 ? 0.686 17.812 8.703 1 77.88 185 GLY B N 1
ATOM 5541 C CA . GLY B 1 185 ? 2.021 18.266 8.352 1 77.88 185 GLY B CA 1
ATOM 5542 C C . GLY B 1 185 ? 2.93 18.438 9.555 1 77.88 185 GLY B C 1
ATOM 5543 O O . GLY B 1 185 ? 2.557 18.094 10.68 1 77.88 185 GLY B O 1
ATOM 5544 N N . ARG B 1 186 ? 4.133 19.031 9.195 1 88.62 186 ARG B N 1
ATOM 5545 C CA . ARG B 1 186 ? 5.152 19.297 10.211 1 88.62 186 ARG B CA 1
ATOM 5546 C C . ARG B 1 186 ? 5.309 20.797 10.453 1 88.62 186 ARG B C 1
ATOM 5548 O O . ARG B 1 186 ? 5.23 21.594 9.523 1 88.62 186 ARG B O 1
ATOM 5555 N N . LEU B 1 187 ? 5.426 21.125 11.711 1 93 187 LEU B N 1
ATOM 5556 C CA . LEU B 1 187 ? 5.66 22.5 12.117 1 93 187 LEU B CA 1
ATOM 5557 C C . LEU B 1 187 ? 6.863 22.594 13.047 1 93 187 LEU B C 1
ATOM 5559 O O . LEU B 1 187 ? 7.34 21.578 13.562 1 93 187 LEU B O 1
ATOM 5563 N N . ALA B 1 188 ? 7.312 23.812 13.18 1 94.44 188 ALA B N 1
ATOM 5564 C CA . ALA B 1 188 ? 8.422 24.047 14.102 1 94.44 188 ALA B CA 1
ATOM 5565 C C . ALA B 1 188 ? 8.016 23.719 15.539 1 94.44 188 ALA B C 1
ATOM 5567 O O . ALA B 1 188 ? 6.898 24.031 15.961 1 94.44 188 ALA B O 1
ATOM 5568 N N . SER B 1 189 ? 8.938 23.094 16.219 1 94.69 189 SER B N 1
ATOM 5569 C CA . SER B 1 189 ? 8.742 22.719 17.625 1 94.69 189 SER B CA 1
ATOM 5570 C C . SER B 1 189 ? 10.023 22.875 18.422 1 94.69 189 SER B C 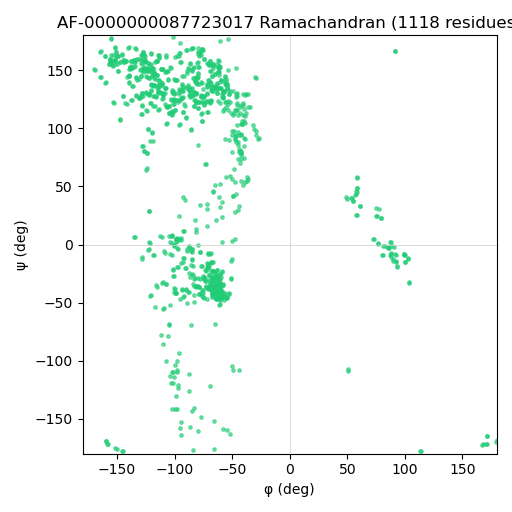1
ATOM 5572 O O . SER B 1 189 ? 11.117 22.953 17.859 1 94.69 189 SER B O 1
ATOM 5574 N N . LEU B 1 190 ? 9.82 23 19.688 1 95.12 190 LEU B N 1
ATOM 5575 C CA . LEU B 1 190 ? 10.938 22.953 20.625 1 95.12 190 LEU B CA 1
ATOM 5576 C C . LEU B 1 190 ? 11.023 21.578 21.297 1 95.12 190 LEU B C 1
ATOM 5578 O O . LEU B 1 190 ? 10.047 21.125 21.906 1 95.12 190 LEU B O 1
ATOM 5582 N N . GLN B 1 191 ? 12.109 21 21.094 1 93.12 191 GLN B N 1
ATOM 5583 C CA . GLN B 1 191 ? 12.367 19.766 21.812 1 93.12 191 GLN B CA 1
ATOM 5584 C C . GLN B 1 191 ? 13.055 20.047 23.156 1 93.12 191 GLN B C 1
ATOM 5586 O O . GLN B 1 191 ? 13.992 20.844 23.219 1 93.12 191 GLN B O 1
ATOM 5591 N N . ILE B 1 192 ? 12.586 19.406 24.172 1 93.44 192 ILE B N 1
ATOM 5592 C CA . ILE B 1 192 ? 13.188 19.578 25.5 1 93.44 192 ILE B CA 1
ATOM 5593 C C . ILE B 1 192 ? 13.578 18.219 26.062 1 93.44 192 ILE B C 1
ATOM 5595 O O . ILE B 1 192 ? 13.094 17.188 25.609 1 93.44 192 ILE B O 1
ATOM 5599 N N . ASP B 1 193 ? 14.5 18.188 27 1 91.12 193 ASP B N 1
ATOM 5600 C CA . ASP B 1 193 ? 14.961 16.953 27.641 1 91.12 193 ASP B CA 1
ATOM 5601 C C . ASP B 1 193 ? 14.141 16.625 28.891 1 91.12 193 ASP B C 1
ATOM 5603 O O . ASP B 1 193 ? 14.703 16.281 29.922 1 91.12 193 ASP B O 1
ATOM 5607 N N . ALA B 1 194 ? 12.953 16.844 28.859 1 86.94 194 ALA B N 1
ATOM 5608 C CA . ALA B 1 194 ? 12.016 16.5 29.922 1 86.94 194 ALA B CA 1
ATOM 5609 C C . ALA B 1 194 ? 10.797 15.773 29.359 1 86.94 194 ALA B C 1
ATOM 5611 O O . ALA B 1 194 ? 10.305 16.109 28.281 1 86.94 194 ALA B O 1
ATOM 5612 N N . ALA B 1 195 ? 10.383 14.82 30.156 1 82.56 195 ALA B N 1
ATOM 5613 C CA . ALA B 1 195 ? 9.219 14.047 29.703 1 82.56 195 ALA B CA 1
ATOM 5614 C C . ALA B 1 195 ? 7.938 14.859 29.844 1 82.56 195 ALA B C 1
ATOM 5616 O O . ALA B 1 195 ? 7.75 15.57 30.828 1 82.56 195 ALA B O 1
ATOM 5617 N N . ILE B 1 196 ? 7.195 14.961 28.859 1 83.94 196 ILE B N 1
ATOM 5618 C CA . ILE B 1 196 ? 5.848 15.508 28.891 1 83.94 196 ILE B CA 1
ATOM 5619 C C . ILE B 1 196 ? 4.824 14.375 28.844 1 83.94 196 ILE B C 1
ATOM 5621 O O . ILE B 1 196 ? 4.742 13.648 27.844 1 83.94 196 ILE B O 1
ATOM 5625 N N . ASN B 1 197 ? 4.156 14.203 29.859 1 78.62 197 ASN B N 1
ATOM 5626 C CA . ASN B 1 197 ? 3.207 13.102 29.969 1 78.62 197 ASN B CA 1
ATOM 5627 C C . ASN B 1 197 ? 1.789 13.547 29.625 1 78.62 197 ASN B C 1
ATOM 5629 O O . ASN B 1 197 ? 1.5 14.742 29.594 1 78.62 197 ASN B O 1
ATOM 5633 N N . ALA B 1 198 ? 0.944 12.531 29.391 1 82.5 198 ALA B N 1
ATOM 5634 C CA . ALA B 1 198 ? -0.461 12.828 29.125 1 82.5 198 ALA B CA 1
ATOM 5635 C C . ALA B 1 198 ? -1.071 13.672 30.25 1 82.5 198 ALA B C 1
ATOM 5637 O O . ALA B 1 198 ? -0.794 13.438 31.422 1 82.5 198 ALA B O 1
ATOM 5638 N N . GLY B 1 199 ? -1.816 14.633 29.891 1 85.94 199 GLY B N 1
ATOM 5639 C CA . GLY B 1 199 ? -2.418 15.539 30.859 1 85.94 199 GLY B CA 1
ATOM 5640 C C . GLY B 1 199 ? -1.726 16.891 30.938 1 85.94 199 GLY B C 1
ATOM 5641 O O . GLY B 1 199 ? -2.348 17.891 31.281 1 85.94 199 GLY B O 1
ATOM 5642 N N . ASN B 1 200 ? -0.392 16.75 30.688 1 87.25 200 ASN B N 1
ATOM 5643 C CA . ASN B 1 200 ? 0.341 18.016 30.625 1 87.25 200 ASN B CA 1
ATOM 5644 C C . ASN B 1 200 ? 0.006 18.797 29.359 1 87.25 200 ASN B C 1
ATOM 5646 O O . ASN B 1 200 ? 0.286 20 29.266 1 87.25 200 ASN B O 1
ATOM 5650 N N . SER B 1 201 ? -0.562 18.109 28.469 1 93.06 201 SER B N 1
ATOM 5651 C CA . SER B 1 201 ? -0.872 18.734 27.188 1 93.06 201 SER B CA 1
ATOM 5652 C C . SER B 1 201 ? -1.765 19.953 27.359 1 93.06 201 SER B C 1
ATOM 5654 O O . SER B 1 201 ? -2.783 19.891 28.062 1 93.06 201 SER B O 1
ATOM 5656 N N . GLY B 1 202 ? -1.279 21.016 26.797 1 95.94 202 GLY B N 1
ATOM 5657 C CA . GLY B 1 202 ? -2.02 22.266 26.859 1 95.94 202 GLY B CA 1
ATOM 5658 C C . GLY B 1 202 ? -1.514 23.203 27.938 1 95.94 202 GLY B C 1
ATOM 5659 O O . GLY B 1 202 ? -1.913 24.359 27.984 1 95.94 202 GLY B O 1
ATOM 5660 N N . GLY B 1 203 ? -0.638 22.719 28.75 1 96.75 203 GLY B N 1
ATOM 5661 C CA . GLY B 1 203 ? -0.056 23.547 29.797 1 96.75 203 GLY B CA 1
ATOM 5662 C C . GLY B 1 203 ? 1.051 24.453 29.297 1 96.75 203 GLY B C 1
ATOM 5663 O O . GLY B 1 203 ? 1.547 24.281 28.188 1 96.75 203 GLY B O 1
ATOM 5664 N N . PRO B 1 204 ? 1.373 25.422 30.156 1 97.62 204 PRO B N 1
ATOM 5665 C CA . PRO B 1 204 ? 2.43 26.359 29.75 1 97.62 204 PRO B CA 1
ATOM 5666 C C . PRO B 1 204 ? 3.83 25.797 29.969 1 97.62 204 PRO B C 1
ATOM 5668 O O . PRO B 1 204 ? 4.066 25.094 30.953 1 97.62 204 PRO B O 1
ATOM 5671 N N . ALA B 1 205 ? 4.684 26.016 29.031 1 97.25 205 ALA B N 1
ATOM 5672 C CA . ALA B 1 205 ? 6.121 25.875 29.234 1 97.25 205 ALA B CA 1
ATOM 5673 C C . ALA B 1 205 ? 6.762 27.219 29.562 1 97.25 205 ALA B C 1
ATOM 5675 O O . ALA B 1 205 ? 7.047 28.031 28.672 1 97.25 205 ALA B O 1
ATOM 5676 N N . PHE B 1 206 ? 7.074 27.438 30.812 1 97.5 206 PHE B N 1
ATOM 5677 C CA . PHE B 1 206 ? 7.559 28.734 31.297 1 97.5 206 PHE B CA 1
ATOM 5678 C C . PHE B 1 206 ? 9.023 28.938 30.922 1 97.5 206 PHE B C 1
ATOM 5680 O O . PHE B 1 206 ? 9.859 28.062 31.156 1 97.5 206 PHE B O 1
ATOM 5687 N N . ALA B 1 207 ? 9.25 30.031 30.297 1 97.25 207 ALA B N 1
ATOM 5688 C CA . ALA B 1 207 ? 10.633 30.5 30.172 1 97.25 207 ALA B CA 1
ATOM 5689 C C . ALA B 1 207 ? 11.094 31.188 31.453 1 97.25 207 ALA B C 1
ATOM 5691 O O . ALA B 1 207 ? 12.25 31.062 31.844 1 97.25 207 ALA B O 1
ATOM 5692 N N . ASP B 1 208 ? 10.141 31.875 32.062 1 96.25 208 ASP B N 1
ATOM 5693 C CA . ASP B 1 208 ? 10.336 32.531 33.344 1 96.25 208 ASP B CA 1
ATOM 5694 C C . ASP B 1 208 ? 9.047 32.531 34.156 1 96.25 208 ASP B C 1
ATOM 5696 O O . ASP B 1 208 ? 8.164 33.375 33.938 1 96.25 208 ASP B O 1
ATOM 5700 N N . ILE B 1 209 ? 9.039 31.75 35.156 1 95.12 209 ILE B N 1
ATOM 5701 C CA . ILE B 1 209 ? 7.812 31.547 35.906 1 95.12 209 ILE B CA 1
ATOM 5702 C C . ILE B 1 209 ? 7.539 32.781 36.781 1 95.12 209 ILE B C 1
ATOM 5704 O O . ILE B 1 209 ? 6.383 33.094 37.062 1 95.12 209 ILE B O 1
ATOM 5708 N N . SER B 1 210 ? 8.531 33.469 37.156 1 95.12 210 SER B N 1
ATOM 5709 C CA . SER B 1 210 ? 8.383 34.594 38.062 1 95.12 210 SER B CA 1
ATOM 5710 C C . SER B 1 210 ? 7.676 35.75 37.375 1 95.12 210 SER B C 1
ATOM 5712 O O . SER B 1 210 ? 6.934 36.5 38 1 95.12 210 SER B O 1
ATOM 5714 N N . THR B 1 211 ? 7.875 35.844 36.062 1 95.25 211 THR B N 1
ATOM 5715 C CA . THR B 1 211 ? 7.266 36.938 35.312 1 95.25 211 THR B CA 1
ATOM 5716 C C . THR B 1 211 ? 6.07 36.438 34.531 1 95.25 211 THR B C 1
ATOM 5718 O O . THR B 1 211 ? 5.363 37.219 33.906 1 95.25 211 THR B O 1
ATOM 5721 N N . GLY B 1 212 ? 5.871 35.188 34.5 1 97.06 212 GLY B N 1
ATOM 5722 C CA . GLY B 1 212 ? 4.758 34.625 33.75 1 97.06 212 GLY B CA 1
ATOM 5723 C C . GLY B 1 212 ? 5.023 34.531 32.25 1 97.06 212 GLY B C 1
ATOM 5724 O O . GLY B 1 212 ? 4.09 34.531 31.453 1 97.06 212 GLY B O 1
ATOM 5725 N N . LEU B 1 213 ? 6.348 34.5 31.891 1 97.31 213 LEU B N 1
ATOM 5726 C CA . LEU B 1 213 ? 6.723 34.406 30.484 1 97.31 213 LEU B CA 1
ATOM 5727 C C . LEU B 1 213 ? 6.762 32.938 30.047 1 97.31 213 LEU B C 1
ATOM 5729 O O . LEU B 1 213 ? 7.398 32.094 30.703 1 97.31 213 LEU B O 1
ATOM 5733 N N . VAL B 1 214 ? 6.051 32.688 28.938 1 97.94 214 VAL B N 1
ATOM 5734 C CA . VAL B 1 214 ? 5.891 31.328 28.469 1 97.94 214 VAL B CA 1
ATOM 5735 C C . VAL B 1 214 ? 6.59 31.172 27.125 1 97.94 214 VAL B C 1
ATOM 5737 O O . VAL B 1 214 ? 6.457 32 26.234 1 97.94 214 VAL B O 1
ATOM 5740 N N . ALA B 1 215 ? 7.355 30.031 26.984 1 97.19 215 ALA B N 1
ATOM 5741 C CA . ALA B 1 215 ? 8.055 29.688 25.75 1 97.19 215 ALA B CA 1
ATOM 5742 C C . ALA B 1 215 ? 7.105 29.078 24.734 1 97.19 215 ALA B C 1
ATOM 5744 O O . ALA B 1 215 ? 7.352 29.156 23.516 1 97.19 215 ALA B O 1
ATOM 5745 N N . GLY B 1 216 ? 6.121 28.453 25.234 1 97.56 216 GLY B N 1
ATOM 5746 C CA . GLY B 1 216 ? 5.148 27.812 24.359 1 97.56 216 GLY B CA 1
ATOM 5747 C C . GLY B 1 216 ? 4.16 26.938 25.109 1 97.56 216 GLY B C 1
ATOM 5748 O O . GLY B 1 216 ? 3.977 27.094 26.328 1 97.56 216 GLY B O 1
ATOM 5749 N N . VAL B 1 217 ? 3.445 26.078 24.344 1 97.56 217 VAL B N 1
ATOM 5750 C CA . VAL B 1 217 ? 2.42 25.188 24.875 1 97.56 217 VAL B CA 1
ATOM 5751 C C . VAL B 1 217 ? 2.91 23.75 24.844 1 97.56 217 VAL B C 1
ATOM 5753 O O . VAL B 1 217 ? 3.391 23.281 23.797 1 97.56 217 VAL B O 1
ATOM 5756 N N . ALA B 1 218 ? 2.77 23.094 25.938 1 94.5 218 ALA B N 1
ATOM 5757 C CA . ALA B 1 218 ? 3.219 21.703 26.016 1 94.5 218 ALA B CA 1
ATOM 5758 C C . ALA B 1 218 ? 2.367 20.797 25.125 1 94.5 218 ALA B C 1
ATOM 5760 O O . ALA B 1 218 ? 1.141 20.922 25.094 1 94.5 218 ALA B O 1
ATOM 5761 N N . PHE B 1 219 ? 3.131 19.984 24.359 1 84.12 219 PHE B N 1
ATOM 5762 C CA . PHE B 1 219 ? 2.578 19.094 23.344 1 84.12 219 PHE B CA 1
ATOM 5763 C C . PHE B 1 219 ? 2.973 17.656 23.609 1 84.12 219 PHE B C 1
ATOM 5765 O O . PHE B 1 219 ? 4.16 17.328 23.672 1 84.12 219 PHE B O 1
ATOM 5772 N N . SER B 1 220 ? 2.115 16.891 24.188 1 66.44 220 SER B N 1
ATOM 5773 C CA . SER B 1 220 ? 2.525 15.508 24.375 1 66.44 220 SER B CA 1
ATOM 5774 C C . SER B 1 220 ? 2.221 14.664 23.141 1 66.44 220 SER B C 1
ATOM 5776 O O . SER B 1 220 ? 1.096 14.68 22.641 1 66.44 220 SER B O 1
ATOM 5778 N N . LYS B 1 221 ? 3.178 14.438 22.297 1 56.62 221 LYS B N 1
ATOM 5779 C CA . LYS B 1 221 ? 3.01 13.555 21.141 1 56.62 221 LYS B CA 1
ATOM 5780 C C . LYS B 1 221 ? 2.461 12.195 21.578 1 56.62 221 LYS B C 1
ATOM 5782 O O . LYS B 1 221 ? 2.682 11.758 22.703 1 56.62 221 LYS B O 1
ATOM 5787 N N . ASN B 1 222 ? 1.455 11.75 20.875 1 49.19 222 ASN B N 1
ATOM 5788 C CA . ASN B 1 222 ? 0.872 10.438 21.156 1 49.19 222 ASN B CA 1
ATOM 5789 C C . ASN B 1 222 ? 1.911 9.469 21.703 1 49.19 222 ASN B C 1
ATOM 5791 O O . ASN B 1 222 ? 3.092 9.555 21.359 1 49.19 222 ASN B O 1
ATOM 5795 N N . ALA B 1 223 ? 1.401 8.641 22.641 1 45.41 223 ALA B N 1
ATOM 5796 C CA . ALA B 1 223 ? 1.795 7.641 23.625 1 45.41 223 ALA B CA 1
ATOM 5797 C C . ALA B 1 223 ? 2.699 6.582 23 1 45.41 223 ALA B C 1
ATOM 5799 O O . ALA B 1 223 ? 3.113 5.633 23.672 1 45.41 223 ALA B O 1
ATOM 5800 N N . GLY B 1 224 ? 2.797 6.535 21.688 1 44.03 224 GLY B N 1
ATOM 5801 C CA . GLY B 1 224 ? 3.441 5.23 21.75 1 44.03 224 GLY B CA 1
ATOM 5802 C C . GLY B 1 224 ? 4.59 5.176 22.734 1 44.03 224 GLY B C 1
ATOM 5803 O O . GLY B 1 224 ? 4.453 4.605 23.812 1 44.03 224 GLY B O 1
ATOM 5804 N N . THR B 1 225 ? 5.906 5.121 22.094 1 44.94 225 THR B N 1
ATOM 5805 C CA . THR B 1 225 ? 7.098 4.648 22.797 1 44.94 225 THR B CA 1
ATOM 5806 C C . THR B 1 225 ? 7.684 5.746 23.672 1 44.94 225 THR B C 1
ATOM 5808 O O . THR B 1 225 ? 8.852 5.676 24.078 1 44.94 225 THR B O 1
ATOM 5811 N N . SER B 1 226 ? 7.008 6.797 23.859 1 47.06 226 SER B N 1
ATOM 5812 C CA . SER B 1 226 ? 7.938 7.812 24.344 1 47.06 226 SER B CA 1
ATOM 5813 C C . SER B 1 226 ? 8.383 7.523 25.781 1 47.06 226 SER B C 1
ATOM 5815 O O . SER B 1 226 ? 7.91 8.164 26.719 1 47.06 226 SER B O 1
ATOM 5817 N N . THR B 1 227 ? 8.492 6.441 26.047 1 49.91 227 THR B N 1
ATOM 5818 C CA . THR B 1 227 ? 9.227 6.258 27.297 1 49.91 227 THR B CA 1
ATOM 5819 C C . THR B 1 227 ? 10.5 7.094 27.312 1 49.91 227 THR B C 1
ATOM 5821 O O . THR B 1 227 ? 11.25 7.074 28.281 1 49.91 227 THR B O 1
ATOM 5824 N N . ASP B 1 228 ? 10.648 7.926 26.188 1 62.38 228 ASP B N 1
ATOM 5825 C CA . ASP B 1 228 ? 11.961 8.555 26.219 1 62.38 228 ASP B CA 1
ATOM 5826 C C . ASP B 1 228 ? 11.898 9.922 26.906 1 62.38 228 ASP B C 1
ATOM 5828 O O . ASP B 1 228 ? 10.836 10.531 26.984 1 62.38 228 ASP B O 1
ATOM 5832 N N . ASN B 1 229 ? 12.719 10.32 27.75 1 81.12 229 ASN B N 1
ATOM 5833 C CA . ASN B 1 229 ? 12.977 11.586 28.422 1 81.12 229 ASN B CA 1
ATOM 5834 C C . ASN B 1 229 ? 13.039 12.742 27.422 1 81.12 229 ASN B C 1
ATOM 5836 O O . ASN B 1 229 ? 13.93 13.594 27.516 1 81.12 229 ASN B O 1
ATOM 5840 N N . ILE B 1 230 ? 12.039 12.734 26.375 1 87.31 230 ILE B N 1
ATOM 5841 C CA . ILE B 1 230 ? 11.992 13.797 25.375 1 87.31 230 ILE B CA 1
ATOM 5842 C C . ILE B 1 230 ? 10.578 14.359 25.281 1 87.31 230 ILE B C 1
ATOM 5844 O O . ILE B 1 230 ? 9.602 13.602 25.281 1 87.31 230 ILE B O 1
ATOM 5848 N N . GLY B 1 231 ? 10.477 15.68 25.422 1 90.25 231 GLY B N 1
ATOM 5849 C CA . GLY B 1 231 ? 9.211 16.375 25.266 1 90.25 231 GLY B CA 1
ATOM 5850 C C . GLY B 1 231 ? 9.242 17.422 24.156 1 90.25 231 GLY B C 1
ATOM 5851 O O . GLY B 1 231 ? 10.312 17.797 23.688 1 90.25 231 GLY B O 1
ATOM 5852 N N . TYR B 1 232 ? 8.008 17.859 23.734 1 92.75 232 TYR B N 1
ATOM 5853 C CA . TYR B 1 232 ? 7.895 18.859 22.688 1 92.75 232 TYR B CA 1
ATOM 5854 C C . TYR B 1 232 ? 6.984 20.016 23.109 1 92.75 232 TYR B C 1
ATOM 5856 O O . TYR B 1 232 ? 5.996 19.797 23.812 1 92.75 232 TYR B O 1
ATOM 5864 N N . ILE B 1 233 ? 7.363 21.172 22.641 1 95.25 233 ILE B N 1
ATOM 5865 C CA . ILE B 1 233 ? 6.633 22.406 22.938 1 95.25 233 ILE B CA 1
ATOM 5866 C C . ILE B 1 233 ? 6.25 23.094 21.641 1 95.25 233 ILE B C 1
ATOM 5868 O O . ILE B 1 233 ? 7.062 23.188 20.719 1 95.25 233 ILE B O 1
ATOM 5872 N N . ILE B 1 234 ? 4.973 23.469 21.547 1 96.69 234 ILE B N 1
ATOM 5873 C CA . ILE B 1 234 ? 4.578 24.375 20.469 1 96.69 234 ILE B CA 1
ATOM 5874 C C . ILE B 1 234 ? 5.125 25.781 20.766 1 96.69 234 ILE B C 1
ATOM 5876 O O . ILE B 1 234 ? 4.676 26.453 21.688 1 96.69 234 ILE B O 1
ATOM 5880 N N . PRO B 1 235 ? 6 26.25 20 1 96.75 235 PRO B N 1
ATOM 5881 C CA . PRO B 1 235 ? 6.699 27.5 20.344 1 96.75 235 PRO B CA 1
ATOM 5882 C C . PRO B 1 235 ? 5.836 28.734 20.109 1 96.75 235 PRO B C 1
ATOM 5884 O O . PRO B 1 235 ? 4.801 28.656 19.453 1 96.75 235 PRO B O 1
ATOM 5887 N N . SER B 1 236 ? 6.309 29.859 20.641 1 96.81 236 SER B N 1
ATOM 5888 C CA . SER B 1 236 ? 5.582 31.125 20.625 1 96.81 236 SER B CA 1
ATOM 5889 C C . SER B 1 236 ? 5.273 31.562 19.188 1 96.81 236 SER B C 1
ATOM 5891 O O . SER B 1 236 ? 4.215 32.125 18.938 1 96.81 236 SER B O 1
ATOM 5893 N N . LEU B 1 237 ? 6.152 31.297 18.281 1 95.5 237 LEU B N 1
ATOM 5894 C CA . LEU B 1 237 ? 5.938 31.75 16.922 1 95.5 237 LEU B CA 1
ATOM 5895 C C . LEU B 1 237 ? 4.723 31.078 16.297 1 95.5 237 LEU B C 1
ATOM 5897 O O . LEU B 1 237 ? 3.961 31.703 15.562 1 95.5 237 LEU B O 1
ATOM 5901 N N . VAL B 1 238 ? 4.559 29.812 16.562 1 96.06 238 VAL B N 1
ATOM 5902 C CA . VAL B 1 238 ? 3.4 29.094 16.047 1 96.06 238 VAL B CA 1
ATOM 5903 C C . VAL B 1 238 ? 2.133 29.578 16.734 1 96.06 238 VAL B C 1
ATOM 5905 O O . VAL B 1 238 ? 1.096 29.766 16.094 1 96.06 238 VAL B O 1
ATOM 5908 N N . VAL B 1 239 ? 2.217 29.844 18 1 97.5 239 VAL B N 1
ATOM 5909 C CA . VAL B 1 239 ? 1.083 30.344 18.781 1 97.5 239 VAL B CA 1
ATOM 5910 C C . VAL B 1 239 ? 0.654 31.703 18.25 1 97.5 239 VAL B C 1
ATOM 5912 O O . VAL B 1 239 ? -0.541 31.969 18.094 1 97.5 239 VAL B O 1
ATOM 5915 N N . GLU B 1 240 ? 1.621 32.531 18.031 1 96.81 240 GLU B N 1
ATOM 5916 C CA . GLU B 1 240 ? 1.322 33.875 17.516 1 96.81 240 GLU B CA 1
ATOM 5917 C C . GLU B 1 240 ? 0.616 33.812 16.156 1 96.81 240 GLU B C 1
ATOM 5919 O O . GLU B 1 240 ? -0.299 34.594 15.891 1 96.81 240 GLU B O 1
ATOM 5924 N N . HIS B 1 241 ? 1.092 32.938 15.344 1 96.44 241 HIS B N 1
ATOM 5925 C CA . HIS B 1 241 ? 0.431 32.719 14.055 1 96.44 241 HIS B CA 1
ATOM 5926 C C . HIS B 1 241 ? -1.037 32.344 14.25 1 96.44 241 HIS B C 1
ATOM 5928 O O . HIS B 1 241 ? -1.912 32.906 13.586 1 96.44 241 HIS B O 1
ATOM 5934 N N . PHE B 1 242 ? -1.272 31.469 15.156 1 97.25 242 PHE B N 1
ATOM 5935 C CA . PHE B 1 242 ? -2.617 31.016 15.492 1 97.25 242 PHE B CA 1
ATOM 5936 C C . PHE B 1 242 ? -3.459 32.156 16.031 1 97.25 242 PHE B C 1
ATOM 5938 O O . PHE B 1 242 ? -4.586 32.375 15.578 1 97.25 242 PHE B O 1
ATOM 5945 N N . LEU B 1 243 ? -2.932 32.875 16.906 1 97.69 243 LEU B N 1
ATOM 5946 C CA . LEU B 1 243 ? -3.666 33.969 17.531 1 97.69 243 LEU B CA 1
ATOM 5947 C C . LEU B 1 243 ? -3.971 35.094 16.516 1 97.69 243 LEU B C 1
ATOM 5949 O O . LEU B 1 243 ? -5.031 35.719 16.578 1 97.69 243 LEU B O 1
ATOM 5953 N N . HIS B 1 244 ? -3.023 35.281 15.672 1 96.94 244 HIS B N 1
ATOM 5954 C CA . HIS B 1 244 ? -3.271 36.281 14.617 1 96.94 244 HIS B CA 1
ATOM 5955 C C . HIS B 1 244 ? -4.5 35.906 13.797 1 96.94 244 HIS B C 1
ATOM 5957 O O . HIS B 1 244 ? -5.348 36.75 13.516 1 96.94 244 HIS B O 1
ATOM 5963 N N . GLU B 1 245 ? -4.609 34.688 13.398 1 96.62 245 GLU B N 1
ATOM 5964 C CA . GLU B 1 245 ? -5.746 34.188 12.633 1 96.62 245 GLU B CA 1
ATOM 5965 C C . GLU B 1 245 ? -7.055 34.375 13.398 1 96.62 245 GLU B C 1
ATOM 5967 O O . GLU B 1 245 ? -8.047 34.844 12.836 1 96.62 245 GLU B O 1
ATOM 5972 N N . TYR B 1 246 ? -6.984 34.031 14.656 1 97.06 246 TYR B N 1
ATOM 5973 C CA . TYR B 1 246 ? -8.172 34.156 15.484 1 97.06 246 TYR B CA 1
ATOM 5974 C C . TYR B 1 246 ? -8.594 35.625 15.617 1 97.06 246 TYR B C 1
ATOM 5976 O O . TYR B 1 246 ? -9.773 35.938 15.469 1 97.06 246 TYR B O 1
ATOM 5984 N N . HIS B 1 247 ? -7.695 36.469 15.859 1 96.75 247 HIS B N 1
ATOM 5985 C CA . HIS B 1 247 ? -8.023 37.875 16.078 1 96.75 247 HIS B CA 1
ATOM 5986 C C . HIS B 1 247 ? -8.492 38.531 14.797 1 96.75 247 HIS B C 1
ATOM 5988 O O . HIS B 1 247 ? -9.391 39.375 14.828 1 96.75 247 HIS B O 1
ATOM 5994 N N . ALA B 1 248 ? -7.945 38.125 13.758 1 96.25 248 ALA B N 1
ATOM 5995 C CA . ALA B 1 248 ? -8.258 38.781 12.484 1 96.25 248 ALA B CA 1
ATOM 5996 C C . ALA B 1 248 ? -9.555 38.219 11.891 1 96.25 248 ALA B C 1
ATOM 5998 O O . ALA B 1 248 ? -10.336 38.969 11.281 1 96.25 248 ALA B O 1
ATOM 5999 N N . TYR B 1 249 ? -9.812 36.906 12.07 1 95.5 249 TYR B N 1
ATOM 6000 C CA . TYR B 1 249 ? -10.891 36.281 11.305 1 95.5 249 TYR B CA 1
ATOM 6001 C C . TYR B 1 249 ? -11.852 35.531 12.219 1 95.5 249 TYR B C 1
ATOM 6003 O O . TYR B 1 249 ? -12.906 35.062 11.773 1 95.5 249 TYR B O 1
ATOM 6011 N N . GLY B 1 250 ? -11.492 35.375 13.414 1 95.19 250 GLY B N 1
ATOM 6012 C CA . GLY B 1 250 ? -12.352 34.656 14.352 1 95.19 250 GLY B CA 1
ATOM 6013 C C . GLY B 1 250 ? -12.234 33.156 14.234 1 95.19 250 GLY B C 1
ATOM 6014 O O . GLY B 1 250 ? -12.953 32.406 14.914 1 95.19 250 GLY B O 1
ATOM 6015 N N . GLU B 1 251 ? -11.414 32.656 13.297 1 94.5 251 GLU B N 1
ATOM 6016 C CA . GLU B 1 251 ? -11.188 31.234 13.062 1 94.5 251 GLU B CA 1
ATOM 6017 C C . GLU B 1 251 ? -9.766 30.984 12.555 1 94.5 251 GLU B C 1
ATOM 6019 O O . GLU B 1 251 ? -9.047 31.922 12.219 1 94.5 251 GLU B O 1
ATOM 6024 N N . TYR B 1 252 ? -9.398 29.75 12.688 1 94.19 252 TYR B N 1
ATOM 6025 C CA . TYR B 1 252 ? -8.117 29.344 12.117 1 94.19 252 TYR B CA 1
ATOM 6026 C C . TYR B 1 252 ? -8.289 28.797 10.703 1 94.19 252 TYR B C 1
ATOM 6028 O O . TYR B 1 252 ? -8.93 27.766 10.508 1 94.19 252 TYR B O 1
ATOM 6036 N N . ARG B 1 253 ? -7.77 29.469 9.727 1 91.94 253 ARG B N 1
ATOM 6037 C CA . ARG B 1 253 ? -8.023 29.156 8.32 1 91.94 253 ARG B CA 1
ATOM 6038 C C . ARG B 1 253 ? -7.078 28.062 7.82 1 91.94 253 ARG B C 1
ATOM 6040 O O . ARG B 1 253 ? -7.285 27.5 6.742 1 91.94 253 ARG B O 1
ATOM 6047 N N . GLY B 1 254 ? -6.043 27.797 8.648 1 90.75 254 GLY B N 1
ATOM 6048 C CA . GLY B 1 254 ? -5.211 26.656 8.281 1 90.75 254 GLY B CA 1
ATOM 6049 C C . GLY B 1 254 ? -3.803 27.047 7.883 1 90.75 254 GLY B C 1
ATOM 6050 O O . GLY B 1 254 ? -3.418 28.203 8.016 1 90.75 254 GLY B O 1
ATOM 6051 N N . LEU B 1 255 ? -3.023 25.984 7.48 1 92.06 255 LEU B N 1
ATOM 6052 C CA . LEU B 1 255 ? -1.646 26.172 7.031 1 92.06 255 LEU B CA 1
ATOM 6053 C C . LEU B 1 255 ? -1.582 26.328 5.516 1 92.06 255 LEU B C 1
ATOM 6055 O O . LEU B 1 255 ? -2.361 25.719 4.789 1 92.06 255 LEU B O 1
ATOM 6059 N N . CYS B 1 256 ? -0.654 27.156 5.125 1 93.81 256 CYS B N 1
ATOM 6060 C CA . CYS B 1 256 ? -0.478 27.375 3.693 1 93.81 256 CYS B CA 1
ATOM 6061 C C . CYS B 1 256 ? 0.308 26.25 3.053 1 93.81 256 CYS B C 1
ATOM 6063 O O . CYS B 1 256 ? 1.183 25.656 3.688 1 93.81 256 CYS B O 1
ATOM 6065 N N . SER B 1 257 ? -0.064 26.016 1.843 1 93.56 257 SER B N 1
ATOM 6066 C CA . SER B 1 257 ? 0.74 25.141 0.994 1 93.56 257 SER B CA 1
ATOM 6067 C C . SER B 1 257 ? 1.664 25.953 0.089 1 93.56 257 SER B C 1
ATOM 6069 O O . SER B 1 257 ? 1.265 26.984 -0.451 1 93.56 257 SER B O 1
ATOM 6071 N N . PRO B 1 258 ? 2.865 25.422 -0.079 1 95.19 258 PRO B N 1
ATOM 6072 C CA . PRO B 1 258 ? 3.719 26.109 -1.043 1 95.19 258 PRO B CA 1
ATOM 6073 C C . PRO B 1 258 ? 3.189 26.016 -2.473 1 95.19 258 PRO B C 1
ATOM 6075 O O . PRO B 1 258 ? 3.584 26.812 -3.332 1 95.19 258 PRO B O 1
ATOM 6078 N N . GLY B 1 259 ? 2.387 25.031 -2.719 1 95.44 259 GLY B N 1
ATOM 6079 C CA . GLY B 1 259 ? 1.819 24.828 -4.043 1 95.44 259 GLY B CA 1
ATOM 6080 C C . GLY B 1 259 ? 2.703 24 -4.953 1 95.44 259 GLY B C 1
ATOM 6081 O O . GLY B 1 259 ? 2.395 23.828 -6.133 1 95.44 259 GLY B O 1
ATOM 6082 N N . PHE B 1 260 ? 3.814 23.531 -4.453 1 95.75 260 PHE B N 1
ATOM 6083 C CA . PHE B 1 260 ? 4.715 22.703 -5.238 1 95.75 260 PHE B CA 1
ATOM 6084 C C . PHE B 1 260 ? 5.422 21.688 -4.348 1 95.75 260 PHE B C 1
ATOM 6086 O O . PHE B 1 260 ? 5.484 21.859 -3.129 1 95.75 260 PHE B O 1
ATOM 6093 N N . TYR B 1 261 ? 5.875 20.609 -4.949 1 95 261 TYR B N 1
ATOM 6094 C CA . TYR B 1 261 ? 6.754 19.625 -4.336 1 95 261 TYR B CA 1
ATOM 6095 C C . TYR B 1 261 ? 8.18 19.75 -4.875 1 95 261 TYR B C 1
ATOM 6097 O O . TYR B 1 261 ? 8.375 20.031 -6.059 1 95 261 TYR B O 1
ATOM 6105 N N . SER B 1 262 ? 9.117 19.562 -3.963 1 97.19 262 SER B N 1
ATOM 6106 C CA . SER B 1 262 ? 10.5 19.797 -4.379 1 97.19 262 SER B CA 1
ATOM 6107 C C . SER B 1 262 ? 11.383 18.578 -4.102 1 97.19 262 SER B C 1
ATOM 6109 O O . SER B 1 262 ? 10.969 17.656 -3.404 1 97.19 262 SER B O 1
ATOM 6111 N N . GLN B 1 263 ? 12.477 18.531 -4.707 1 96.88 263 GLN B N 1
ATOM 6112 C CA . GLN B 1 263 ? 13.57 17.609 -4.375 1 96.88 263 GLN B CA 1
ATOM 6113 C C . GLN B 1 263 ? 14.852 18.375 -4.066 1 96.88 263 GLN B C 1
ATOM 6115 O O . GLN B 1 263 ? 15.039 19.5 -4.527 1 96.88 263 GLN B O 1
ATOM 6120 N N . PRO B 1 264 ? 15.773 17.797 -3.314 1 97.12 264 PRO B N 1
ATOM 6121 C CA . PRO B 1 264 ? 17.047 18.453 -2.994 1 97.12 264 PRO B CA 1
ATOM 6122 C C . PRO B 1 264 ? 17.938 18.641 -4.223 1 97.12 264 PRO B C 1
ATOM 6124 O O . PRO B 1 264 ? 17.75 17.969 -5.23 1 97.12 264 PRO B O 1
ATOM 6127 N N . LEU B 1 265 ? 18.734 19.594 -4.125 1 97.38 265 LEU B N 1
ATOM 6128 C CA . LEU B 1 265 ? 19.703 19.891 -5.176 1 97.38 265 LEU B CA 1
ATOM 6129 C C . LEU B 1 265 ? 21.125 19.906 -4.621 1 97.38 265 LEU B C 1
ATOM 6131 O O . LEU B 1 265 ? 21.797 20.938 -4.676 1 97.38 265 LEU B O 1
ATOM 6135 N N . GLU B 1 266 ? 21.562 18.844 -4.215 1 95 266 GLU B N 1
ATOM 6136 C CA . GLU B 1 266 ? 22.875 18.719 -3.592 1 95 266 GLU B CA 1
ATOM 6137 C C . GLU B 1 266 ? 23.922 18.234 -4.594 1 95 266 GLU B C 1
ATOM 6139 O O . GLU B 1 266 ? 25.109 18.406 -4.379 1 95 266 GLU B O 1
ATOM 6144 N N . SER B 1 267 ? 23.516 17.656 -5.652 1 95.06 267 SER B N 1
ATOM 6145 C CA . SER B 1 267 ? 24.406 17.047 -6.625 1 95.06 267 SER B CA 1
ATOM 6146 C C . SER B 1 267 ? 25.094 18.109 -7.48 1 95.06 267 SER B C 1
ATOM 6148 O O . SER B 1 267 ? 24.422 18.906 -8.141 1 95.06 267 SER B O 1
ATOM 6150 N N . PRO B 1 268 ? 26.438 18.078 -7.562 1 94.69 268 PRO B N 1
ATOM 6151 C CA . PRO B 1 268 ? 27.125 19.031 -8.438 1 94.69 268 PRO B CA 1
ATOM 6152 C C . PRO B 1 268 ? 26.75 18.859 -9.906 1 94.69 268 PRO B C 1
ATOM 6154 O O . PRO B 1 268 ? 26.578 19.859 -10.617 1 94.69 268 PRO B O 1
ATOM 6157 N N . ALA B 1 269 ? 26.609 17.625 -10.281 1 95.81 269 ALA B N 1
ATOM 6158 C CA . ALA B 1 269 ? 26.234 17.375 -11.672 1 95.81 269 ALA B CA 1
ATOM 6159 C C . ALA B 1 269 ? 24.875 17.984 -11.992 1 95.81 269 ALA B C 1
ATOM 6161 O O . ALA B 1 269 ? 24.688 18.578 -13.07 1 95.81 269 ALA B O 1
ATOM 6162 N N . GLN B 1 270 ? 23.969 17.828 -11.094 1 96.19 270 GLN B N 1
ATOM 6163 C CA . GLN B 1 270 ? 22.641 18.359 -11.328 1 96.19 270 GLN B CA 1
ATOM 6164 C C . GLN B 1 270 ? 22.641 19.891 -11.297 1 96.19 270 GLN B C 1
ATOM 6166 O O . GLN B 1 270 ? 21.922 20.531 -12.07 1 96.19 270 GLN B O 1
ATOM 6171 N N . GLN B 1 271 ? 23.453 20.484 -10.414 1 95.75 271 GLN B N 1
ATOM 6172 C CA . GLN B 1 271 ? 23.625 21.922 -10.391 1 95.75 271 GLN B CA 1
ATOM 6173 C C . GLN B 1 271 ? 24.172 22.438 -11.719 1 95.75 271 GLN B C 1
ATOM 6175 O O . GLN B 1 271 ? 23.656 23.438 -12.266 1 95.75 271 GLN B O 1
ATOM 6180 N N . HIS B 1 272 ? 25.141 21.781 -12.219 1 95.06 272 HIS B N 1
ATOM 6181 C CA . HIS B 1 272 ? 25.734 22.172 -13.5 1 95.06 272 HIS B CA 1
ATOM 6182 C C . HIS B 1 272 ? 24.734 22.016 -14.633 1 95.06 272 HIS B C 1
ATOM 6184 O O . HIS B 1 272 ? 24.609 22.906 -15.484 1 95.06 272 HIS B O 1
ATOM 6190 N N . TYR B 1 273 ? 24.031 20.922 -14.547 1 95.75 273 TYR B N 1
ATOM 6191 C CA . TYR B 1 273 ? 23.047 20.641 -15.578 1 95.75 273 TYR B CA 1
ATOM 6192 C C . TYR B 1 273 ? 21.984 21.734 -15.633 1 95.75 273 TYR B C 1
ATOM 6194 O O . TYR B 1 273 ? 21.547 22.141 -16.719 1 95.75 273 TYR B O 1
ATOM 6202 N N . LEU B 1 274 ? 21.578 22.219 -14.461 1 95.75 274 LEU B N 1
ATOM 6203 C CA . LEU B 1 274 ? 20.5 23.188 -14.367 1 95.75 274 LEU B CA 1
ATOM 6204 C C . LEU B 1 274 ? 21.031 24.609 -14.461 1 95.75 274 LEU B C 1
ATOM 6206 O O . LEU B 1 274 ? 20.266 25.578 -14.422 1 95.75 274 LEU B O 1
ATOM 6210 N N . GLY B 1 275 ? 22.344 24.75 -14.492 1 94.31 275 GLY B N 1
ATOM 6211 C CA . GLY B 1 275 ? 22.953 26.062 -14.648 1 94.31 275 GLY B CA 1
ATOM 6212 C C . GLY B 1 275 ? 22.938 26.891 -13.367 1 94.31 275 GLY B C 1
ATOM 6213 O O . GLY B 1 275 ? 22.797 28.109 -13.414 1 94.31 275 GLY B O 1
ATOM 6214 N N . VAL B 1 276 ? 23 26.203 -12.297 1 94.69 276 VAL B N 1
ATOM 6215 C CA . VAL B 1 276 ? 23.047 26.922 -11.031 1 94.69 276 VAL B CA 1
ATOM 6216 C C . VAL B 1 276 ? 24.391 27.609 -10.875 1 94.69 276 VAL B C 1
ATOM 6218 O O . VAL B 1 276 ? 25.453 26.969 -10.977 1 94.69 276 VAL B O 1
ATOM 6221 N N . PRO B 1 277 ? 24.375 28.891 -10.68 1 92.12 277 PRO B N 1
ATOM 6222 C CA . PRO B 1 277 ? 25.656 29.594 -10.516 1 92.12 277 PRO B CA 1
ATOM 6223 C C . PRO B 1 277 ? 26.438 29.109 -9.305 1 92.12 277 PRO B C 1
ATOM 6225 O O . PRO B 1 277 ? 25.859 28.656 -8.32 1 92.12 277 PRO B O 1
ATOM 6228 N N . PRO B 1 278 ? 27.75 29.25 -9.414 1 90.44 278 PRO B N 1
ATOM 6229 C CA . PRO B 1 278 ? 28.562 28.875 -8.258 1 90.44 278 PRO B CA 1
ATOM 6230 C C . PRO B 1 278 ? 28.172 29.625 -6.988 1 90.44 278 PRO B C 1
ATOM 6232 O O . PRO B 1 278 ? 27.953 30.844 -7.031 1 90.44 278 PRO B O 1
ATOM 6235 N N . GLY B 1 279 ? 28.016 28.953 -5.953 1 89.56 279 GLY B N 1
ATOM 6236 C CA . GLY B 1 279 ? 27.688 29.562 -4.672 1 89.56 279 GLY B CA 1
ATOM 6237 C C . GLY B 1 279 ? 26.203 29.625 -4.406 1 89.56 279 GLY B C 1
ATOM 6238 O O . GLY B 1 279 ? 25.781 29.828 -3.266 1 89.56 279 GLY B O 1
ATOM 6239 N N . ALA B 1 280 ? 25.484 29.5 -5.484 1 91.69 280 ALA B N 1
ATOM 6240 C CA . ALA B 1 280 ? 24.031 29.516 -5.309 1 91.69 280 ALA B CA 1
ATOM 6241 C C . ALA B 1 280 ? 23.516 28.125 -4.941 1 91.69 280 ALA B C 1
ATOM 6243 O O . ALA B 1 280 ? 24.188 27.125 -5.199 1 91.69 280 ALA B O 1
ATOM 6244 N N . SER B 1 281 ? 22.406 28.141 -4.23 1 94 281 SER B N 1
ATOM 6245 C CA . SER B 1 281 ? 21.734 26.906 -3.85 1 94 281 SER B CA 1
ATOM 6246 C C . SER B 1 281 ? 20.219 27.016 -3.967 1 94 281 SER B C 1
ATOM 6248 O O . SER B 1 281 ? 19.703 28.109 -4.254 1 94 281 SER B O 1
ATOM 6250 N N . GLY B 1 282 ? 19.594 25.891 -3.834 1 97.25 282 GLY B N 1
ATOM 6251 C CA . GLY B 1 282 ? 18.141 25.859 -3.932 1 97.25 282 GLY B CA 1
ATOM 6252 C C . GLY B 1 282 ? 17.578 24.453 -3.982 1 97.25 282 GLY B C 1
ATOM 6253 O O . GLY B 1 282 ? 18.266 23.484 -3.666 1 97.25 282 GLY B O 1
ATOM 6254 N N . CYS B 1 283 ? 16.281 24.422 -4.25 1 97.69 283 CYS B N 1
ATOM 6255 C CA . CYS B 1 283 ? 15.617 23.141 -4.441 1 97.69 283 CYS B CA 1
ATOM 6256 C C . CYS B 1 283 ? 14.859 23.109 -5.762 1 97.69 283 CYS B C 1
ATOM 6258 O O . CYS B 1 283 ? 14.547 24.156 -6.328 1 97.69 283 CYS B O 1
ATOM 6260 N N . ILE B 1 284 ? 14.586 21.922 -6.254 1 98.06 284 ILE B N 1
ATOM 6261 C CA . ILE B 1 284 ? 14.016 21.766 -7.59 1 98.06 284 ILE B CA 1
ATOM 6262 C C . ILE B 1 284 ? 12.516 21.5 -7.484 1 98.06 284 ILE B C 1
ATOM 6264 O O . ILE B 1 284 ? 12.086 20.641 -6.719 1 98.06 284 ILE B O 1
ATOM 6268 N N . VAL B 1 285 ? 11.727 22.234 -8.242 1 98 285 VAL B N 1
ATOM 6269 C CA . VAL B 1 285 ? 10.297 21.953 -8.344 1 98 285 VAL B CA 1
ATOM 6270 C C . VAL B 1 285 ? 10.078 20.688 -9.164 1 98 285 VAL B C 1
ATOM 6272 O O . VAL B 1 285 ? 10.477 20.609 -10.328 1 98 285 VAL B O 1
ATOM 6275 N N . VAL B 1 286 ? 9.406 19.766 -8.562 1 96.44 286 VAL B N 1
ATOM 6276 C CA . VAL B 1 286 ? 9.234 18.5 -9.266 1 96.44 286 VAL B CA 1
ATOM 6277 C C . VAL B 1 286 ? 7.773 18.328 -9.68 1 96.44 286 VAL B C 1
ATOM 6279 O O . VAL B 1 286 ? 7.477 17.688 -10.68 1 96.44 286 VAL B O 1
ATOM 6282 N N . LYS B 1 287 ? 6.918 18.828 -8.898 1 94.5 287 LYS B N 1
ATOM 6283 C CA . LYS B 1 287 ? 5.48 18.719 -9.133 1 94.5 287 LYS B CA 1
ATOM 6284 C C . LYS B 1 287 ? 4.742 19.938 -8.578 1 94.5 287 LYS B C 1
ATOM 6286 O O . LYS B 1 287 ? 5.191 20.562 -7.617 1 94.5 287 LYS B O 1
ATOM 6291 N N . LEU B 1 288 ? 3.648 20.25 -9.25 1 95.25 288 LEU B N 1
ATOM 6292 C CA . LEU B 1 288 ? 2.848 21.391 -8.812 1 95.25 288 LEU B CA 1
ATOM 6293 C C . LEU B 1 288 ? 1.452 20.938 -8.391 1 95.25 288 LEU B C 1
ATOM 6295 O O . LEU B 1 288 ? 0.914 19.969 -8.93 1 95.25 288 LEU B O 1
ATOM 6299 N N . GLU B 1 289 ? 0.909 21.625 -7.418 1 93.69 289 GLU B N 1
ATOM 6300 C CA . GLU B 1 289 ? -0.501 21.438 -7.086 1 93.69 289 GLU B CA 1
ATOM 6301 C C . GLU B 1 289 ? -1.401 22.109 -8.125 1 93.69 289 GLU B C 1
ATOM 6303 O O . GLU B 1 289 ? -1.413 23.328 -8.242 1 93.69 289 GLU B O 1
ATOM 6308 N N . THR B 1 290 ? -2.199 21.391 -8.727 1 91.44 290 THR B N 1
ATOM 6309 C CA . THR B 1 290 ? -2.91 21.797 -9.938 1 91.44 290 THR B CA 1
ATOM 6310 C C . THR B 1 290 ? -3.795 23 -9.664 1 91.44 290 THR B C 1
ATOM 6312 O O . THR B 1 290 ? -3.881 23.922 -10.484 1 91.44 290 THR B O 1
ATOM 6315 N N . LEU B 1 291 ? -4.406 23.141 -8.5 1 92.06 291 LEU B N 1
ATOM 6316 C CA . LEU B 1 291 ? -5.387 24.188 -8.25 1 92.06 291 LEU B CA 1
ATOM 6317 C C . LEU B 1 291 ? -4.75 25.359 -7.52 1 92.06 291 LEU B C 1
ATOM 6319 O O . LEU B 1 291 ? -5.43 26.344 -7.195 1 92.06 291 LEU B O 1
ATOM 6323 N N . SER B 1 292 ? -3.473 25.312 -7.27 1 94.06 292 SER B N 1
ATOM 6324 C CA . SER B 1 292 ? -2.785 26.391 -6.574 1 94.06 292 SER B CA 1
ATOM 6325 C C . SER B 1 292 ? -2.33 27.469 -7.547 1 94.06 292 SER B C 1
ATOM 6327 O O . SER B 1 292 ? -2.143 27.203 -8.734 1 94.06 292 SER B O 1
ATOM 6329 N N . ASP B 1 293 ? -2.156 28.656 -7.07 1 96.31 293 ASP B N 1
ATOM 6330 C CA . ASP B 1 293 ? -1.65 29.75 -7.883 1 96.31 293 ASP B CA 1
ATOM 6331 C C . ASP B 1 293 ? -0.203 29.5 -8.305 1 96.31 293 ASP B C 1
ATOM 6333 O O . ASP B 1 293 ? 0.268 30.062 -9.289 1 96.31 293 ASP B O 1
ATOM 6337 N N . ALA B 1 294 ? 0.443 28.703 -7.586 1 97.12 294 ALA B N 1
ATOM 6338 C CA . ALA B 1 294 ? 1.813 28.344 -7.949 1 97.12 294 ALA B CA 1
ATOM 6339 C C . ALA B 1 294 ? 1.87 27.719 -9.344 1 97.12 294 ALA B C 1
ATOM 6341 O O . ALA B 1 294 ? 2.826 27.953 -10.086 1 97.12 294 ALA B O 1
ATOM 6342 N N . ALA B 1 295 ? 0.85 27 -9.648 1 95.69 295 ALA B N 1
ATOM 6343 C CA . ALA B 1 295 ? 0.811 26.281 -10.914 1 95.69 295 ALA B CA 1
ATOM 6344 C C . ALA B 1 295 ? 0.739 27.25 -12.094 1 95.69 295 ALA B C 1
ATOM 6346 O O . ALA B 1 295 ? 1.024 26.875 -13.234 1 95.69 295 ALA B O 1
ATOM 6347 N N . ARG B 1 296 ? 0.438 28.438 -11.891 1 95.88 296 ARG B N 1
ATOM 6348 C CA . ARG B 1 296 ? 0.327 29.438 -12.945 1 95.88 296 ARG B CA 1
ATOM 6349 C C . ARG B 1 296 ? 1.662 30.141 -13.18 1 95.88 296 ARG B C 1
ATOM 6351 O O . ARG B 1 296 ? 1.864 30.766 -14.219 1 95.88 296 ARG B O 1
ATOM 6358 N N . VAL B 1 297 ? 2.457 30 -12.141 1 96.94 297 VAL B N 1
ATOM 6359 C CA . VAL B 1 297 ? 3.646 30.844 -12.18 1 96.94 297 VAL B CA 1
ATOM 6360 C C . VAL B 1 297 ? 4.898 29.969 -12.258 1 96.94 297 VAL B C 1
ATOM 6362 O O . VAL B 1 297 ? 5.879 30.328 -12.914 1 96.94 297 VAL B O 1
ATOM 6365 N N . LEU B 1 298 ? 4.855 28.844 -11.609 1 97.88 298 LEU B N 1
ATOM 6366 C CA . LEU B 1 298 ? 6.012 27.953 -11.531 1 97.88 298 LEU B CA 1
ATOM 6367 C C . LEU B 1 298 ? 5.895 26.812 -12.539 1 97.88 298 LEU B C 1
ATOM 6369 O O . LEU B 1 298 ? 4.812 26.562 -13.086 1 97.88 298 LEU B O 1
ATOM 6373 N N . ARG B 1 299 ? 7.004 26.203 -12.805 1 96.81 299 ARG B N 1
ATOM 6374 C CA . ARG B 1 299 ? 7.094 25.062 -13.695 1 96.81 299 ARG B CA 1
ATOM 6375 C C . ARG B 1 299 ? 8.008 23.984 -13.109 1 96.81 299 ARG B C 1
ATOM 6377 O O . ARG B 1 299 ? 8.938 24.297 -12.367 1 96.81 299 ARG B O 1
ATOM 6384 N N . PRO B 1 300 ? 7.711 22.734 -13.492 1 95.38 300 PRO B N 1
ATOM 6385 C CA . PRO B 1 300 ? 8.68 21.703 -13.117 1 95.38 300 PRO B CA 1
ATOM 6386 C C . PRO B 1 300 ? 10.094 22.016 -13.602 1 95.38 300 PRO B C 1
ATOM 6388 O O . PRO B 1 300 ? 10.273 22.562 -14.688 1 95.38 300 PRO B O 1
ATOM 6391 N N . ARG B 1 301 ? 11.109 21.766 -12.719 1 95.56 301 ARG B N 1
ATOM 6392 C CA . ARG B 1 301 ? 12.539 21.953 -12.992 1 95.56 301 ARG B CA 1
ATOM 6393 C C . ARG B 1 301 ? 12.977 23.375 -12.664 1 95.56 301 ARG B C 1
ATOM 6395 O O . ARG B 1 301 ? 14.164 23.703 -12.758 1 95.56 301 ARG B O 1
ATOM 6402 N N . ASP B 1 302 ? 11.984 24.234 -12.336 1 97.94 302 ASP B N 1
ATOM 6403 C CA . ASP B 1 302 ? 12.422 25.484 -11.719 1 97.94 302 ASP B CA 1
ATOM 6404 C C . ASP B 1 302 ? 13.266 25.219 -10.477 1 97.94 302 ASP B C 1
ATOM 6406 O O . ASP B 1 302 ? 12.969 24.312 -9.695 1 97.94 302 ASP B O 1
ATOM 6410 N N . VAL B 1 303 ? 14.32 25.984 -10.352 1 98.38 303 VAL B N 1
ATOM 6411 C CA . VAL B 1 303 ? 15.086 25.938 -9.109 1 98.38 303 VAL B CA 1
ATOM 6412 C C . VAL B 1 303 ? 14.719 27.109 -8.219 1 98.38 303 VAL B C 1
ATOM 6414 O O . VAL B 1 303 ? 14.953 28.266 -8.578 1 98.38 303 VAL B O 1
ATOM 6417 N N . ILE B 1 304 ? 14.156 26.812 -7.102 1 98.5 304 ILE B N 1
ATOM 6418 C CA . ILE B 1 304 ? 13.812 27.875 -6.16 1 98.5 304 ILE B CA 1
ATOM 6419 C C . ILE B 1 304 ? 15.031 28.234 -5.32 1 98.5 304 ILE B C 1
ATOM 6421 O O . ILE B 1 304 ? 15.539 27.422 -4.555 1 98.5 304 ILE B O 1
ATOM 6425 N N . LEU B 1 305 ? 15.414 29.453 -5.449 1 98.06 305 LEU B N 1
ATOM 6426 C CA . LEU B 1 305 ? 16.625 29.938 -4.773 1 98.06 305 LEU B CA 1
ATOM 6427 C C . LEU B 1 305 ? 16.281 30.531 -3.418 1 98.06 305 LEU B C 1
ATOM 6429 O O . LEU B 1 305 ? 17.016 30.344 -2.443 1 98.06 305 LEU B O 1
ATOM 6433 N N . GLU B 1 306 ? 15.242 31.312 -3.449 1 97.81 306 GLU B N 1
ATOM 6434 C CA . GLU B 1 306 ? 14.805 32.031 -2.246 1 97.81 306 GLU B CA 1
ATOM 6435 C C . GLU B 1 306 ? 13.289 32.031 -2.131 1 97.81 306 GLU B C 1
ATOM 6437 O O . GLU B 1 306 ? 12.586 32.062 -3.143 1 97.81 306 GLU B O 1
ATOM 6442 N N . VAL B 1 307 ? 12.852 31.969 -0.913 1 97.69 307 VAL B N 1
ATOM 6443 C CA . VAL B 1 307 ? 11.453 32.219 -0.602 1 97.69 307 VAL B CA 1
ATOM 6444 C C . VAL B 1 307 ? 11.344 33.375 0.373 1 97.69 307 VAL B C 1
ATOM 6446 O O . VAL B 1 307 ? 11.906 33.344 1.468 1 97.69 307 VAL B O 1
ATOM 6449 N N . ASP B 1 308 ? 10.617 34.406 -0.023 1 97.5 308 ASP B N 1
ATOM 6450 C CA . ASP B 1 308 ? 10.438 35.656 0.747 1 97.5 308 ASP B CA 1
ATOM 6451 C C . ASP B 1 308 ? 11.781 36.188 1.227 1 97.5 308 ASP B C 1
ATOM 6453 O O . ASP B 1 308 ? 11.93 36.562 2.398 1 97.5 308 ASP B O 1
ATOM 6457 N N . GLY B 1 309 ? 12.68 36.094 0.379 1 96.19 309 GLY B N 1
ATOM 6458 C CA . GLY B 1 309 ? 13.977 36.688 0.639 1 96.19 309 GLY B CA 1
ATOM 6459 C C . GLY B 1 309 ? 14.906 35.781 1.428 1 96.19 309 GLY B C 1
ATOM 6460 O O . GLY B 1 309 ? 16.062 36.125 1.677 1 96.19 309 GLY B O 1
ATOM 6461 N N . VAL B 1 310 ? 14.469 34.656 1.828 1 96.88 310 VAL B N 1
ATOM 6462 C CA . VAL B 1 310 ? 15.289 33.719 2.592 1 96.88 310 VAL B CA 1
ATOM 6463 C C . VAL B 1 310 ? 15.898 32.656 1.653 1 96.88 310 VAL B C 1
ATOM 6465 O O . VAL B 1 310 ? 15.164 31.938 0.982 1 96.88 310 VAL B O 1
ATOM 6468 N N . PRO B 1 311 ? 17.188 32.531 1.624 1 96.56 311 PRO B N 1
ATOM 6469 C CA . PRO B 1 311 ? 17.828 31.562 0.711 1 96.56 311 PRO B CA 1
ATOM 6470 C C . PRO B 1 311 ? 17.594 30.109 1.119 1 96.56 311 PRO B C 1
ATOM 6472 O O . PRO B 1 311 ? 17.609 29.797 2.311 1 96.56 311 PRO B O 1
ATOM 6475 N N . ILE B 1 312 ? 17.391 29.281 0.14 1 97.94 312 ILE B N 1
ATOM 6476 C CA . ILE B 1 312 ? 17.188 27.859 0.359 1 97.94 312 ILE B CA 1
ATOM 6477 C C . ILE B 1 312 ? 18.469 27.094 0.042 1 97.94 312 ILE B C 1
ATOM 6479 O O . ILE B 1 312 ? 19.094 27.312 -0.998 1 97.94 312 ILE B O 1
ATOM 6483 N N . ALA B 1 313 ? 18.828 26.203 0.979 1 96.88 313 ALA B N 1
ATOM 6484 C CA . ALA B 1 313 ? 20 25.375 0.755 1 96.88 313 ALA B CA 1
ATOM 6485 C C . ALA B 1 313 ? 19.641 24.141 -0.073 1 96.88 313 ALA B C 1
ATOM 6487 O O . ALA B 1 313 ? 18.453 23.844 -0.279 1 96.88 313 ALA B O 1
ATOM 6488 N N . GLY B 1 314 ? 20.656 23.453 -0.507 1 95.88 314 GLY B N 1
ATOM 6489 C CA . GLY B 1 314 ? 20.469 22.297 -1.37 1 95.88 314 GLY B CA 1
ATOM 6490 C C . GLY B 1 314 ? 19.734 21.156 -0.694 1 95.88 314 GLY B C 1
ATOM 6491 O O . GLY B 1 314 ? 19.156 20.297 -1.365 1 95.88 314 GLY B O 1
ATOM 6492 N N . ASP B 1 315 ? 19.797 21.141 0.6 1 95.56 315 ASP B N 1
ATOM 6493 C CA . ASP B 1 315 ? 19.109 20.094 1.351 1 95.56 315 ASP B CA 1
ATOM 6494 C C . ASP B 1 315 ? 17.703 20.547 1.748 1 95.56 315 ASP B C 1
ATOM 6496 O O . ASP B 1 315 ? 17.078 19.938 2.623 1 95.56 315 ASP B O 1
ATOM 6500 N N . GLU B 1 316 ? 17.234 21.656 1.177 1 97 316 GLU B N 1
ATOM 6501 C CA . GLU B 1 316 ? 15.883 22.172 1.312 1 97 316 GLU B CA 1
ATOM 6502 C C . GLU B 1 316 ? 15.68 22.828 2.68 1 97 316 GLU B C 1
ATOM 6504 O O . GLU B 1 316 ? 14.562 22.859 3.195 1 97 316 GLU B O 1
ATOM 6509 N N . THR B 1 317 ? 16.75 23.281 3.305 1 97.19 317 THR B N 1
ATOM 6510 C CA . THR B 1 317 ? 16.641 23.969 4.59 1 97.19 317 THR B CA 1
ATOM 6511 C C . THR B 1 317 ? 16.891 25.469 4.434 1 97.19 317 THR B C 1
ATOM 6513 O O . THR B 1 317 ? 17.422 25.906 3.414 1 97.19 317 THR B O 1
ATOM 6516 N N . VAL B 1 318 ? 16.516 26.25 5.363 1 97.25 318 VAL B N 1
ATOM 6517 C CA . VAL B 1 318 ? 16.734 27.688 5.465 1 97.25 318 VAL B CA 1
ATOM 6518 C C . VAL B 1 318 ? 17.312 28.031 6.832 1 97.25 318 VAL B C 1
ATOM 6520 O O . VAL B 1 318 ? 17.125 27.281 7.801 1 97.25 318 VAL B O 1
ATOM 6523 N N . PRO B 1 319 ? 18 29.172 6.871 1 95.75 319 PRO B N 1
ATOM 6524 C CA . PRO B 1 319 ? 18.484 29.609 8.188 1 95.75 319 PRO B CA 1
ATOM 6525 C C . PRO B 1 319 ? 17.359 30.016 9.125 1 95.75 319 PRO B C 1
ATOM 6527 O O . PRO B 1 319 ? 16.406 30.688 8.695 1 95.75 319 PRO B O 1
ATOM 6530 N N . PHE B 1 320 ? 17.438 29.578 10.305 1 93.81 320 PHE B N 1
ATOM 6531 C CA . PHE B 1 320 ? 16.484 29.984 11.336 1 93.81 320 PHE B CA 1
ATOM 6532 C C . PHE B 1 320 ? 17.125 30.984 12.297 1 93.81 320 PHE B C 1
ATOM 6534 O O . PHE B 1 320 ? 16.734 32.156 12.328 1 93.81 320 PHE B O 1
ATOM 6541 N N . ARG B 1 321 ? 18.031 30.484 13.031 1 90.69 321 ARG B N 1
ATOM 6542 C CA . ARG B 1 321 ? 18.812 31.312 13.961 1 90.69 321 ARG B CA 1
ATOM 6543 C C . ARG B 1 321 ? 20.25 30.812 14.062 1 90.69 321 ARG B C 1
ATOM 6545 O O . ARG B 1 321 ? 20.484 29.625 14.281 1 90.69 321 ARG B O 1
ATOM 6552 N N . ASP B 1 322 ? 21.156 31.734 13.867 1 88.19 322 ASP B N 1
ATOM 6553 C CA . ASP B 1 322 ? 22.578 31.391 13.945 1 88.19 322 ASP B CA 1
ATOM 6554 C C . ASP B 1 322 ? 22.891 30.172 13.086 1 88.19 322 ASP B C 1
ATOM 6556 O O . ASP B 1 322 ? 22.688 30.203 11.867 1 88.19 322 ASP B O 1
ATOM 6560 N N . ASP B 1 323 ? 23.172 29.016 13.766 1 88.5 323 ASP B N 1
ATOM 6561 C CA . ASP B 1 323 ? 23.578 27.828 13.016 1 88.5 323 ASP B CA 1
ATOM 6562 C C . ASP B 1 323 ? 22.422 26.828 12.914 1 88.5 323 ASP B C 1
ATOM 6564 O O . ASP B 1 323 ? 22.609 25.719 12.398 1 88.5 323 ASP B O 1
ATOM 6568 N N . GLU B 1 324 ? 21.328 27.359 13.383 1 92.75 324 GLU B N 1
ATOM 6569 C CA . GLU B 1 324 ? 20.156 26.484 13.305 1 92.75 324 GLU B CA 1
ATOM 6570 C C . GLU B 1 324 ? 19.438 26.641 11.969 1 92.75 324 GLU B C 1
ATOM 6572 O O . GLU B 1 324 ? 19.281 27.75 11.453 1 92.75 324 GLU B O 1
ATOM 6577 N N . ARG B 1 325 ? 19.031 25.453 11.391 1 95.56 325 ARG B N 1
ATOM 6578 C CA . ARG B 1 325 ? 18.312 25.453 10.117 1 95.56 325 ARG B CA 1
ATOM 6579 C C . ARG B 1 325 ? 17.016 24.641 10.234 1 95.56 325 ARG B C 1
ATOM 6581 O O . ARG B 1 325 ? 16.906 23.734 11.062 1 95.56 325 ARG B O 1
ATOM 6588 N N . LEU B 1 326 ? 16.031 25.016 9.492 1 96.69 326 LEU B N 1
ATOM 6589 C CA . LEU B 1 326 ? 14.758 24.328 9.391 1 96.69 326 LEU B CA 1
ATOM 6590 C C . LEU B 1 326 ? 14.383 24.078 7.93 1 96.69 326 LEU B C 1
ATOM 6592 O O . LEU B 1 326 ? 14.953 24.703 7.027 1 96.69 326 LEU B O 1
ATOM 6596 N N . ASP B 1 327 ? 13.508 23.234 7.727 1 97.12 327 ASP B N 1
ATOM 6597 C CA . ASP B 1 327 ? 12.93 23.031 6.398 1 97.12 327 ASP B CA 1
ATOM 6598 C C . ASP B 1 327 ? 12.352 24.344 5.848 1 97.12 327 ASP B C 1
ATOM 6600 O O . ASP B 1 327 ? 11.742 25.109 6.594 1 97.12 327 ASP B O 1
ATOM 6604 N N . TYR B 1 328 ? 12.477 24.516 4.57 1 96.88 328 TYR B N 1
ATOM 6605 C CA . TYR B 1 328 ? 12.039 25.781 4 1 96.88 328 TYR B CA 1
ATOM 6606 C C . TYR B 1 328 ? 10.539 25.984 4.188 1 96.88 328 TYR B C 1
ATOM 6608 O O . TYR B 1 328 ? 10.039 27.109 4.125 1 96.88 328 TYR B O 1
ATOM 6616 N N . SER B 1 329 ? 9.812 24.906 4.383 1 95.06 329 SER B N 1
ATOM 6617 C CA . SER B 1 329 ? 8.367 25 4.598 1 95.06 329 SER B CA 1
ATOM 6618 C C . SER B 1 329 ? 8.047 25.859 5.816 1 95.06 329 SER B C 1
ATOM 6620 O O . SER B 1 329 ? 6.93 26.375 5.945 1 95.06 329 SER B O 1
ATOM 6622 N N . HIS B 1 330 ? 8.969 26 6.711 1 96 330 HIS B N 1
ATOM 6623 C CA . HIS B 1 330 ? 8.773 26.844 7.883 1 96 330 HIS B CA 1
ATOM 6624 C C . HIS B 1 330 ? 8.422 28.266 7.48 1 96 330 HIS B C 1
ATOM 6626 O O . HIS B 1 330 ? 7.512 28.875 8.047 1 96 330 HIS B O 1
ATOM 6632 N N . VAL B 1 331 ? 9.109 28.797 6.477 1 96.69 331 VAL B N 1
ATOM 6633 C CA . VAL B 1 331 ? 8.875 30.156 5.996 1 96.69 331 VAL B CA 1
ATOM 6634 C C . VAL B 1 331 ? 7.445 30.281 5.473 1 96.69 331 VAL B C 1
ATOM 6636 O O . VAL B 1 331 ? 6.762 31.266 5.746 1 96.69 331 VAL B O 1
ATOM 6639 N N . ILE B 1 332 ? 7.023 29.312 4.867 1 96.06 332 ILE B N 1
ATOM 6640 C CA . ILE B 1 332 ? 5.703 29.297 4.25 1 96.06 332 ILE B CA 1
ATOM 6641 C C . ILE B 1 332 ? 4.633 29.094 5.32 1 96.06 332 ILE B C 1
ATOM 6643 O O . ILE B 1 332 ? 3.59 29.75 5.297 1 96.06 332 ILE B O 1
ATOM 6647 N N . ASN B 1 333 ? 4.91 28.219 6.227 1 93.81 333 ASN B N 1
ATOM 6648 C CA . ASN B 1 333 ? 3.986 27.922 7.316 1 93.81 333 ASN B CA 1
ATOM 6649 C C . ASN B 1 333 ? 3.709 29.156 8.172 1 93.81 333 ASN B C 1
ATOM 6651 O O . ASN B 1 333 ? 2.67 29.25 8.82 1 93.81 333 ASN B O 1
ATOM 6655 N N . MET B 1 334 ? 4.629 30.094 8.203 1 94.5 334 MET B N 1
ATOM 6656 C CA . MET B 1 334 ? 4.484 31.281 9.023 1 94.5 334 MET B CA 1
ATOM 6657 C C . MET B 1 334 ? 3.678 32.344 8.297 1 94.5 334 MET B C 1
ATOM 6659 O O . MET B 1 334 ? 3.357 33.406 8.875 1 94.5 334 MET B O 1
ATOM 6663 N N . LYS B 1 335 ? 3.346 32.062 7.129 1 96.31 335 LYS B N 1
ATOM 6664 C CA . LYS B 1 335 ? 2.467 32.938 6.387 1 96.31 335 LYS B CA 1
ATOM 6665 C C . LYS B 1 335 ? 1.001 32.594 6.594 1 96.31 335 LYS B C 1
ATOM 6667 O O . LYS B 1 335 ? 0.695 31.547 7.203 1 96.31 335 LYS B O 1
ATOM 6672 N N . HIS B 1 336 ? 0.124 33.531 6.156 1 96.44 336 HIS B N 1
ATOM 6673 C CA . HIS B 1 336 ? -1.312 33.312 6.289 1 96.44 336 HIS B CA 1
ATOM 6674 C C . HIS B 1 336 ? -1.966 33.094 4.93 1 96.44 336 HIS B C 1
ATOM 6676 O O . HIS B 1 336 ? -1.478 33.594 3.916 1 96.44 336 HIS B O 1
ATOM 6682 N N . VAL B 1 337 ? -3.039 32.344 4.957 1 95.44 337 VAL B N 1
ATOM 6683 C CA . VAL B 1 337 ? -3.816 32.156 3.736 1 95.44 337 VAL B CA 1
ATOM 6684 C C . VAL B 1 337 ? -4.172 33.531 3.145 1 95.44 337 VAL B C 1
ATOM 6686 O O . VAL B 1 337 ? -4.648 34.406 3.857 1 95.44 337 VAL B O 1
ATOM 6689 N N . GLY B 1 338 ? -3.887 33.688 1.869 1 96.06 338 GLY B N 1
ATOM 6690 C CA . GLY B 1 338 ? -4.152 34.938 1.215 1 96.06 338 GLY B CA 1
ATOM 6691 C C . GLY B 1 338 ? -2.914 35.812 1.066 1 96.06 338 GLY B C 1
ATOM 6692 O O . GLY B 1 338 ? -2.906 36.781 0.282 1 96.06 338 GLY B O 1
ATOM 6693 N N . ASP B 1 339 ? -1.877 35.5 1.787 1 97.19 339 ASP B N 1
ATOM 6694 C CA . ASP B 1 339 ? -0.624 36.219 1.662 1 97.19 339 ASP B CA 1
ATOM 6695 C C . ASP B 1 339 ? 0.046 35.938 0.319 1 97.19 339 ASP B C 1
ATOM 6697 O O . ASP B 1 339 ? -0.24 34.938 -0.324 1 97.19 339 ASP B O 1
ATOM 6701 N N . THR B 1 340 ? 0.872 36.844 -0.011 1 97.81 340 THR B N 1
ATOM 6702 C CA . THR B 1 340 ? 1.686 36.688 -1.21 1 97.81 340 THR B CA 1
ATOM 6703 C C . THR B 1 340 ? 3.035 36.062 -0.867 1 97.81 340 THR B C 1
ATOM 6705 O O . THR B 1 340 ? 3.662 36.438 0.128 1 97.81 340 THR B O 1
ATOM 6708 N N . LEU B 1 341 ? 3.4 35.062 -1.626 1 97.94 341 LEU B N 1
ATOM 6709 C CA . LEU B 1 341 ? 4.734 34.469 -1.516 1 97.94 341 LEU B CA 1
ATOM 6710 C C . LEU B 1 341 ? 5.629 34.938 -2.654 1 97.94 341 LEU B C 1
ATOM 6712 O O . LEU B 1 341 ? 5.254 34.844 -3.824 1 97.94 341 LEU B O 1
ATOM 6716 N N . ARG B 1 342 ? 6.742 35.5 -2.311 1 98.25 342 ARG B N 1
ATOM 6717 C CA . ARG B 1 342 ? 7.75 35.906 -3.291 1 98.25 342 ARG B CA 1
ATOM 6718 C C . ARG B 1 342 ? 8.82 34.812 -3.428 1 98.25 342 ARG B C 1
ATOM 6720 O O . ARG B 1 342 ? 9.352 34.312 -2.428 1 98.25 342 ARG B O 1
ATOM 6727 N N . VAL B 1 343 ? 9.055 34.469 -4.688 1 97.94 343 VAL B N 1
ATOM 6728 C CA . VAL B 1 343 ? 10.031 33.438 -4.953 1 97.94 343 VAL B CA 1
ATOM 6729 C C . VAL B 1 343 ? 11.062 33.906 -5.969 1 97.94 343 VAL B C 1
ATOM 6731 O O . VAL B 1 343 ? 10.703 34.531 -6.984 1 97.94 343 VAL B O 1
ATOM 6734 N N . LYS B 1 344 ? 12.289 33.781 -5.625 1 98 344 LYS B N 1
ATOM 6735 C CA . LYS B 1 344 ? 13.367 33.906 -6.602 1 98 344 LYS B CA 1
ATOM 6736 C C . LYS B 1 344 ? 13.742 32.531 -7.188 1 98 344 LYS B C 1
ATOM 6738 O O . LYS B 1 344 ? 14.016 31.594 -6.449 1 98 344 LYS B O 1
ATOM 6743 N N . LEU B 1 345 ? 13.734 32.438 -8.477 1 98.06 345 LEU B N 1
ATOM 6744 C CA . LEU B 1 345 ? 13.969 31.125 -9.055 1 98.06 345 LEU B CA 1
ATOM 6745 C C . LEU B 1 345 ? 14.898 31.219 -10.258 1 98.06 345 LEU B C 1
ATOM 6747 O O . LEU B 1 345 ? 15.148 32.312 -10.773 1 98.06 345 LEU B O 1
ATOM 6751 N N . LEU B 1 346 ? 15.516 30.125 -10.57 1 98 346 LEU B N 1
ATOM 6752 C CA . LEU B 1 346 ? 16.328 29.922 -11.758 1 98 346 LEU B CA 1
ATOM 6753 C C . LEU B 1 346 ? 15.586 29.062 -12.789 1 98 346 LEU B C 1
ATOM 6755 O O . LEU B 1 346 ? 15.148 27.953 -12.484 1 98 346 LEU B O 1
ATOM 6759 N N . ARG B 1 347 ? 15.359 29.656 -13.969 1 95.88 347 ARG B N 1
ATOM 6760 C CA . ARG B 1 347 ? 14.719 28.969 -15.086 1 95.88 347 ARG B CA 1
ATOM 6761 C C . ARG B 1 347 ? 15.547 29.094 -16.359 1 95.88 347 ARG B C 1
ATOM 6763 O O . ARG B 1 347 ? 15.812 30.219 -16.828 1 95.88 347 ARG B O 1
ATOM 6770 N N . ASP B 1 348 ? 15.953 27.953 -16.859 1 90.75 348 ASP B N 1
ATOM 6771 C CA . ASP B 1 348 ? 16.766 27.938 -18.078 1 90.75 348 ASP B CA 1
ATOM 6772 C C . ASP B 1 348 ? 18 28.797 -17.922 1 90.75 348 ASP B C 1
ATOM 6774 O O . ASP B 1 348 ? 18.312 29.594 -18.812 1 90.75 348 ASP B O 1
ATOM 6778 N N . GLY B 1 349 ? 18.531 28.75 -16.75 1 88.31 349 GLY B N 1
ATOM 6779 C CA . GLY B 1 349 ? 19.797 29.422 -16.5 1 88.31 349 GLY B CA 1
ATOM 6780 C C . GLY B 1 349 ? 19.641 30.875 -16.125 1 88.31 349 GLY B C 1
ATOM 6781 O O . GLY B 1 349 ? 20.609 31.562 -15.852 1 88.31 349 GLY B O 1
ATOM 6782 N N . ALA B 1 350 ? 18.453 31.359 -16.125 1 94.06 350 ALA B N 1
ATOM 6783 C CA . ALA B 1 350 ? 18.203 32.75 -15.805 1 94.06 350 ALA B CA 1
ATOM 6784 C C . ALA B 1 350 ? 17.438 32.906 -14.492 1 94.06 350 ALA B C 1
ATOM 6786 O O . ALA B 1 350 ? 16.484 32.156 -14.242 1 94.06 350 ALA B O 1
ATOM 6787 N N . VAL B 1 351 ? 17.906 33.844 -13.742 1 95.44 351 VAL B N 1
ATOM 6788 C CA . VAL B 1 351 ? 17.234 34.125 -12.469 1 95.44 351 VAL B CA 1
ATOM 6789 C C . VAL B 1 351 ? 16.016 35 -12.703 1 95.44 351 VAL B C 1
ATOM 6791 O O . VAL B 1 351 ? 16.094 36 -13.438 1 95.44 351 VAL B O 1
ATOM 6794 N N . THR B 1 352 ? 14.953 34.625 -12.195 1 95.69 352 THR B N 1
ATOM 6795 C CA . THR B 1 352 ? 13.719 35.406 -12.328 1 95.69 352 THR B CA 1
ATOM 6796 C C . THR B 1 352 ? 12.953 35.438 -11.008 1 95.69 352 THR B C 1
ATOM 6798 O O . THR B 1 352 ? 13.109 34.531 -10.18 1 95.69 352 THR B O 1
ATOM 6801 N N . ASP B 1 353 ? 12.18 36.5 -10.805 1 96.94 353 ASP B N 1
ATOM 6802 C CA . ASP B 1 353 ? 11.312 36.625 -9.633 1 96.94 353 ASP B CA 1
ATOM 6803 C C . ASP B 1 353 ? 9.867 36.25 -9.984 1 96.94 353 ASP B C 1
ATOM 6805 O O . ASP B 1 353 ? 9.406 36.562 -11.094 1 96.94 353 ASP B O 1
ATOM 6809 N N . ALA B 1 354 ? 9.266 35.625 -9.094 1 97.19 354 ALA B N 1
ATOM 6810 C CA . ALA B 1 354 ? 7.844 35.312 -9.234 1 97.19 354 ALA B CA 1
ATOM 6811 C C . ALA B 1 354 ? 7.102 35.531 -7.918 1 97.19 354 ALA B C 1
ATOM 6813 O O . ALA B 1 354 ? 7.715 35.531 -6.848 1 97.19 354 ALA B O 1
ATOM 6814 N N . GLU B 1 355 ? 5.844 35.812 -8.031 1 98 355 GLU B N 1
ATOM 6815 C CA . GLU B 1 355 ? 4.988 35.938 -6.852 1 98 355 GLU B CA 1
ATOM 6816 C C . GLU B 1 355 ? 3.615 35.312 -7.098 1 98 355 GLU B C 1
ATOM 6818 O O . GLU B 1 355 ? 3.102 35.375 -8.219 1 98 355 GLU B O 1
ATOM 6823 N N . TYR B 1 356 ? 3.059 34.75 -6.121 1 97.88 356 TYR B N 1
ATOM 6824 C CA . TYR B 1 356 ? 1.709 34.219 -6.199 1 97.88 356 TYR B CA 1
ATOM 6825 C C . TYR B 1 356 ? 1.061 34.156 -4.82 1 97.88 356 TYR B C 1
ATOM 6827 O O . TYR B 1 356 ? 1.738 34.312 -3.803 1 97.88 356 TYR B O 1
ATOM 6835 N N . THR B 1 357 ? -0.216 34.031 -4.762 1 98.06 357 THR B N 1
ATOM 6836 C CA . THR B 1 357 ? -0.994 34.031 -3.527 1 98.06 357 THR B CA 1
ATOM 6837 C C . THR B 1 357 ? -1.036 32.625 -2.92 1 98.06 357 THR B C 1
ATOM 6839 O O . THR B 1 357 ? -1.238 31.641 -3.631 1 98.06 357 THR B O 1
ATOM 6842 N N . LEU B 1 358 ? -0.812 32.562 -1.627 1 97 358 LEU B N 1
ATOM 6843 C CA . LEU B 1 358 ? -0.815 31.297 -0.922 1 97 358 LEU B CA 1
ATOM 6844 C C . LEU B 1 358 ? -2.238 30.859 -0.58 1 97 358 LEU B C 1
ATOM 6846 O O . LEU B 1 358 ? -3.072 31.703 -0.224 1 97 358 LEU B O 1
ATOM 6850 N N . SER B 1 359 ? -2.477 29.594 -0.736 1 93.56 359 SER B N 1
ATOM 6851 C CA . SER B 1 359 ? -3.74 28.969 -0.344 1 93.56 359 SER B CA 1
ATOM 6852 C C . SER B 1 359 ? -3.51 27.766 0.564 1 93.56 359 SER B C 1
ATOM 6854 O O . SER B 1 359 ? -2.371 27.328 0.745 1 93.56 359 SER B O 1
ATOM 6856 N N . ARG B 1 360 ? -4.617 27.375 1.167 1 89.75 360 ARG B N 1
ATOM 6857 C CA . ARG B 1 360 ? -4.52 26.203 2.016 1 89.75 360 ARG B CA 1
ATOM 6858 C C . ARG B 1 360 ? -4.301 24.938 1.181 1 89.75 360 ARG B C 1
ATOM 6860 O O . ARG B 1 360 ? -4.664 24.891 0.004 1 89.75 360 ARG B O 1
ATOM 6867 N N . GLN B 1 361 ? -3.691 23.984 1.861 1 81.44 361 GLN B N 1
ATOM 6868 C CA . GLN B 1 361 ? -3.555 22.688 1.212 1 81.44 361 GLN B CA 1
ATOM 6869 C C . GLN B 1 361 ? -4.898 21.969 1.127 1 81.44 361 GLN B C 1
ATOM 6871 O O . GLN B 1 361 ? -5.668 21.969 2.092 1 81.44 361 GLN B O 1
ATOM 6876 N N . HIS B 1 362 ? -5.223 21.5 -0.029 1 83.75 362 HIS B N 1
ATOM 6877 C CA . HIS B 1 362 ? -6.453 20.75 -0.204 1 83.75 362 HIS B CA 1
ATOM 6878 C C . HIS B 1 362 ? -6.184 19.406 -0.885 1 83.75 362 HIS B C 1
ATOM 6880 O O . HIS B 1 362 ? -6.398 19.266 -2.09 1 83.75 362 HIS B O 1
ATOM 6886 N N . PRO B 1 363 ? -5.824 18.469 -0.082 1 90.5 363 PRO B N 1
ATOM 6887 C CA . PRO B 1 363 ? -5.582 17.156 -0.683 1 90.5 363 PRO B CA 1
ATOM 6888 C C . PRO B 1 363 ? -6.855 16.516 -1.231 1 90.5 363 PRO B C 1
ATOM 6890 O O . PRO B 1 363 ? -7.957 16.875 -0.814 1 90.5 363 PRO B O 1
ATOM 6893 N N . LEU B 1 364 ? -6.648 15.656 -2.178 1 95.06 364 LEU B N 1
ATOM 6894 C CA . LEU B 1 364 ? -7.781 14.938 -2.754 1 95.06 364 LEU B CA 1
ATOM 6895 C C . LEU B 1 364 ? -8.461 14.07 -1.705 1 95.06 364 LEU B C 1
ATOM 6897 O O . LEU B 1 364 ? -9.695 14.062 -1.604 1 95.06 364 LEU B O 1
ATOM 6901 N N . VAL B 1 365 ? -7.676 13.391 -0.965 1 96.06 365 VAL B N 1
ATOM 6902 C CA . VAL B 1 365 ? -8.18 12.547 0.112 1 96.06 365 VAL B CA 1
ATOM 6903 C C . VAL B 1 365 ? -8.141 13.312 1.433 1 96.06 365 VAL B C 1
ATOM 6905 O O . VAL B 1 365 ? -7.078 13.797 1.841 1 96.06 365 VAL B O 1
ATOM 6908 N N . GLY B 1 366 ? -9.281 13.406 2.09 1 94.25 366 GLY B N 1
ATOM 6909 C CA . GLY B 1 366 ? -9.32 14.078 3.379 1 94.25 366 GLY B CA 1
ATOM 6910 C C . GLY B 1 366 ? -8.461 13.406 4.43 1 94.25 366 GLY B C 1
ATOM 6911 O O . GLY B 1 366 ? -8.375 12.18 4.48 1 94.25 366 GLY B O 1
ATOM 6912 N N . ILE B 1 367 ? -7.961 14.25 5.309 1 91.81 367 ILE B N 1
ATOM 6913 C CA . ILE B 1 367 ? -6.98 13.719 6.246 1 91.81 367 ILE B CA 1
ATOM 6914 C C . ILE B 1 367 ? -7.469 13.914 7.68 1 91.81 367 ILE B C 1
ATOM 6916 O O . ILE B 1 367 ? -7.348 13.016 8.516 1 91.81 367 ILE B O 1
ATOM 6920 N N . LEU B 1 368 ? -7.988 15.055 7.984 1 91.69 368 LEU B N 1
ATOM 6921 C CA . LEU B 1 368 ? -8.305 15.414 9.359 1 91.69 368 LEU B CA 1
ATOM 6922 C C . LEU B 1 368 ? -9.805 15.656 9.531 1 91.69 368 LEU B C 1
ATOM 6924 O O . LEU B 1 368 ? -10.383 16.5 8.828 1 91.69 368 LEU B O 1
ATOM 6928 N N . HIS B 1 369 ? -10.352 15.016 10.469 1 90.75 369 HIS B N 1
ATOM 6929 C CA . HIS B 1 369 ? -11.758 15.211 10.805 1 90.75 369 HIS B CA 1
ATOM 6930 C C . HIS B 1 369 ? -12.047 16.672 11.148 1 90.75 369 HIS B C 1
ATOM 6932 O O . HIS B 1 369 ? -11.289 17.297 11.891 1 90.75 369 HIS B O 1
ATOM 6938 N N . GLU B 1 370 ? -13.086 17.281 10.609 1 89.12 370 GLU B N 1
ATOM 6939 C CA . GLU B 1 370 ? -13.602 18.625 10.844 1 89.12 370 GLU B CA 1
ATOM 6940 C C . GLU B 1 370 ? -12.695 19.672 10.219 1 89.12 370 GLU B C 1
ATOM 6942 O O . GLU B 1 370 ? -12.883 20.875 10.438 1 89.12 370 GLU B O 1
ATOM 6947 N N . VAL B 1 371 ? -11.703 19.234 9.516 1 90.06 371 VAL B N 1
ATOM 6948 C CA . VAL B 1 371 ? -10.844 20.156 8.773 1 90.06 371 VAL B CA 1
ATOM 6949 C C . VAL B 1 371 ? -11.078 19.984 7.277 1 90.06 371 VAL B C 1
ATOM 6951 O O . VAL B 1 371 ? -11.523 20.922 6.602 1 90.06 371 VAL B O 1
ATOM 6954 N N . ASP B 1 372 ? -10.914 18.734 6.848 1 90.25 372 ASP B N 1
ATOM 6955 C CA . ASP B 1 372 ? -11.102 18.516 5.418 1 90.25 372 ASP B CA 1
ATOM 6956 C C . ASP B 1 372 ? -11.953 17.281 5.156 1 90.25 372 ASP B C 1
ATOM 6958 O O . ASP B 1 372 ? -12.086 16.844 4.012 1 90.25 372 ASP B O 1
ATOM 6962 N N . CYS B 1 373 ? -12.453 16.75 6.207 1 91.94 373 CYS B N 1
ATOM 6963 C CA . CYS B 1 373 ? -13.375 15.641 5.988 1 91.94 373 CYS B CA 1
ATOM 6964 C C . CYS B 1 373 ? -14.383 15.539 7.125 1 91.94 373 CYS B C 1
ATOM 6966 O O . CYS B 1 373 ? -14.156 16.094 8.211 1 91.94 373 CYS B O 1
ATOM 6968 N N . ARG B 1 374 ? -15.445 14.93 6.879 1 94.19 374 ARG B N 1
ATOM 6969 C CA . ARG B 1 374 ? -16.547 14.656 7.793 1 94.19 374 ARG B CA 1
ATOM 6970 C C . ARG B 1 374 ? -17.172 13.297 7.5 1 94.19 374 ARG B C 1
ATOM 6972 O O . ARG B 1 374 ? -17 12.742 6.41 1 94.19 374 ARG B O 1
ATOM 6979 N N . PRO B 1 375 ? -17.844 12.766 8.484 1 95.12 375 PRO B N 1
ATOM 6980 C CA . PRO B 1 375 ? -18.469 11.453 8.273 1 95.12 375 PRO B CA 1
ATOM 6981 C C . PRO B 1 375 ? -19.688 11.516 7.375 1 95.12 375 PRO B C 1
ATOM 6983 O O . PRO B 1 375 ? -20.797 11.203 7.816 1 95.12 375 PRO B O 1
ATOM 6986 N N . SER B 1 376 ? -19.516 11.781 6.164 1 97.25 376 SER B N 1
ATOM 6987 C CA . SER B 1 376 ? -20.578 11.82 5.168 1 97.25 376 SER B CA 1
ATOM 6988 C C . SER B 1 376 ? -20.859 10.422 4.613 1 97.25 376 SER B C 1
ATOM 6990 O O . SER B 1 376 ? -19.969 9.57 4.578 1 97.25 376 SER B O 1
ATOM 6992 N N . TYR B 1 377 ? -22.141 10.188 4.23 1 98.31 377 TYR B N 1
ATOM 6993 C CA . TYR B 1 377 ? -22.484 8.891 3.662 1 98.31 377 TYR B CA 1
ATOM 6994 C C . TYR B 1 377 ? -23.734 8.992 2.793 1 98.31 377 TYR B C 1
ATOM 6996 O O . TYR B 1 377 ? -24.516 9.945 2.918 1 98.31 377 TYR B O 1
ATOM 7004 N N . PHE B 1 378 ? -23.906 8.195 1.919 1 98.62 378 PHE B N 1
ATOM 7005 C CA . PHE B 1 378 ? -25.062 7.973 1.075 1 98.62 378 PHE B CA 1
ATOM 7006 C C . PHE B 1 378 ? -25.344 6.484 0.913 1 98.62 378 PHE B C 1
ATOM 7008 O O . PHE B 1 378 ? -24.453 5.711 0.576 1 98.62 378 PHE B O 1
ATOM 7015 N N . ILE B 1 379 ? -26.531 6.051 1.244 1 98.44 379 ILE B N 1
ATOM 7016 C CA . ILE B 1 379 ? -26.906 4.641 1.166 1 98.44 379 ILE B CA 1
ATOM 7017 C C . ILE B 1 379 ? -28 4.453 0.104 1 98.44 379 ILE B C 1
ATOM 7019 O O . ILE B 1 379 ? -29 5.18 0.093 1 98.44 379 ILE B O 1
ATOM 7023 N N . VAL B 1 380 ? -27.828 3.559 -0.75 1 98.38 380 VAL B N 1
ATOM 7024 C CA . VAL B 1 380 ? -28.812 3.195 -1.763 1 98.38 380 VAL B CA 1
ATOM 7025 C C . VAL B 1 380 ? -28.812 1.684 -1.97 1 98.38 380 VAL B C 1
ATOM 7027 O O . VAL B 1 380 ? -27.781 1.103 -2.326 1 98.38 380 VAL B O 1
ATOM 7030 N N . GLY B 1 381 ? -29.922 1.005 -1.77 1 97.25 381 GLY B N 1
ATOM 7031 C CA . GLY B 1 381 ? -30.031 -0.438 -1.919 1 97.25 381 GLY B CA 1
ATOM 7032 C C . GLY B 1 381 ? -29.078 -1.2 -1.021 1 97.25 381 GLY B C 1
ATOM 7033 O O . GLY B 1 381 ? -28.531 -2.24 -1.415 1 97.25 381 GLY B O 1
ATOM 7034 N N . GLY B 1 382 ? -28.688 -0.642 0.042 1 97.38 382 GLY B N 1
ATOM 7035 C CA . GLY B 1 382 ? -27.781 -1.285 0.985 1 97.38 382 GLY B CA 1
ATOM 7036 C C . GLY B 1 382 ? -26.328 -0.978 0.717 1 97.38 382 GLY B C 1
ATOM 7037 O O . GLY B 1 382 ? -25.453 -1.371 1.492 1 97.38 382 GLY B O 1
ATOM 7038 N N . LEU B 1 383 ? -26.031 -0.345 -0.377 1 98.44 383 LEU B N 1
ATOM 7039 C CA . LEU B 1 383 ? -24.672 0.088 -0.673 1 98.44 383 LEU B CA 1
ATOM 7040 C C . LEU B 1 383 ? -24.328 1.357 0.098 1 98.44 383 LEU B C 1
ATOM 7042 O O . LEU B 1 383 ? -25.031 2.367 -0.013 1 98.44 383 LEU B O 1
ATOM 7046 N N . VAL B 1 384 ? -23.281 1.303 0.889 1 98.38 384 VAL B N 1
ATOM 7047 C CA . VAL B 1 384 ? -22.859 2.459 1.676 1 98.38 384 VAL B CA 1
ATOM 7048 C C . VAL B 1 384 ? -21.672 3.143 1.005 1 98.38 384 VAL B C 1
ATOM 7050 O O . VAL B 1 384 ? -20.594 2.564 0.909 1 98.38 384 VAL B O 1
ATOM 7053 N N . PHE B 1 385 ? -21.906 4.344 0.562 1 98.69 385 PHE B N 1
ATOM 7054 C CA . PHE B 1 385 ? -20.859 5.137 -0.07 1 98.69 385 PHE B CA 1
ATOM 7055 C C . PHE B 1 385 ? -20.406 6.273 0.841 1 98.69 385 PHE B C 1
ATOM 7057 O O . PHE B 1 385 ? -21.219 6.832 1.584 1 98.69 385 PHE B O 1
ATOM 7064 N N . ALA B 1 386 ? -19.172 6.645 0.766 1 98.5 386 ALA B N 1
ATOM 7065 C CA . ALA B 1 386 ? -18.578 7.762 1.505 1 98.5 386 ALA B CA 1
ATOM 7066 C C . ALA B 1 386 ? -17.375 8.336 0.769 1 98.5 386 ALA B C 1
ATOM 7068 O O . ALA B 1 386 ? -16.781 7.664 -0.077 1 98.5 386 ALA B O 1
ATOM 7069 N N . PRO B 1 387 ? -17.094 9.602 0.999 1 98.06 387 PRO B N 1
ATOM 7070 C CA . PRO B 1 387 ? -15.797 10.078 0.507 1 98.06 387 PRO B CA 1
ATOM 7071 C C . PRO B 1 387 ? -14.617 9.383 1.18 1 98.06 387 PRO B C 1
ATOM 7073 O O . PRO B 1 387 ? -14.602 9.219 2.402 1 98.06 387 PRO B O 1
ATOM 7076 N N . LEU B 1 388 ? -13.68 8.977 0.377 1 97.88 388 LEU B N 1
ATOM 7077 C CA . LEU B 1 388 ? -12.453 8.406 0.926 1 97.88 388 LEU B CA 1
ATOM 7078 C C . LEU B 1 388 ? -11.727 9.422 1.802 1 97.88 388 LEU B C 1
ATOM 7080 O O . LEU B 1 388 ? -11.578 10.586 1.424 1 97.88 388 LEU B O 1
ATOM 7084 N N . SER B 1 389 ? -11.273 9.008 2.951 1 96.56 389 SER B N 1
ATOM 7085 C CA . SER B 1 389 ? -10.492 9.812 3.885 1 96.56 389 SER B CA 1
ATOM 7086 C C . SER B 1 389 ? -9.648 8.938 4.801 1 96.56 389 SER B C 1
ATOM 7088 O O . SER B 1 389 ? -9.883 7.73 4.902 1 96.56 389 SER B O 1
ATOM 7090 N N . LEU B 1 390 ? -8.703 9.516 5.32 1 94.88 390 LEU B N 1
ATOM 7091 C CA . LEU B 1 390 ? -7.836 8.766 6.223 1 94.88 390 LEU B CA 1
ATOM 7092 C C . LEU B 1 390 ? -8.625 8.219 7.406 1 94.88 390 LEU B C 1
ATOM 7094 O O . LEU B 1 390 ? -8.484 7.043 7.758 1 94.88 390 LEU B O 1
ATOM 7098 N N . PRO B 1 391 ? -9.523 9.016 8.031 1 94.88 391 PRO B N 1
ATOM 7099 C CA . PRO B 1 391 ? -10.289 8.461 9.156 1 94.88 391 PRO B CA 1
ATOM 7100 C C . PRO B 1 391 ? -11.133 7.258 8.75 1 94.88 391 PRO B C 1
ATOM 7102 O O . PRO B 1 391 ? -11.336 6.344 9.547 1 94.88 391 PRO B O 1
ATOM 7105 N N . VAL B 1 392 ? -11.633 7.242 7.539 1 96.25 392 VAL B N 1
ATOM 7106 C CA . VAL B 1 392 ? -12.398 6.098 7.059 1 96.25 392 VAL B CA 1
ATOM 7107 C C . VAL B 1 392 ? -11.508 4.855 7.031 1 96.25 392 VAL B C 1
ATOM 7109 O O . VAL B 1 392 ? -11.93 3.775 7.449 1 96.25 392 VAL B O 1
ATOM 7112 N N . LEU B 1 393 ? -10.344 4.992 6.543 1 95.31 393 LEU B N 1
ATOM 7113 C CA . LEU B 1 393 ? -9.406 3.873 6.473 1 95.31 393 LEU B CA 1
ATOM 7114 C C . LEU B 1 393 ? -9 3.412 7.867 1 95.31 393 LEU B C 1
ATOM 7116 O O . LEU B 1 393 ? -8.898 2.211 8.125 1 95.31 393 LEU B O 1
ATOM 7120 N N . GLU B 1 394 ? -8.797 4.367 8.703 1 93.81 394 GLU B N 1
ATOM 7121 C CA . GLU B 1 394 ? -8.438 4.027 10.078 1 93.81 394 GLU B CA 1
ATOM 7122 C C . GLU B 1 394 ? -9.57 3.283 10.773 1 93.81 394 GLU B C 1
ATOM 7124 O O . GLU B 1 394 ? -9.32 2.373 11.57 1 93.81 394 GLU B O 1
ATOM 7129 N N . ALA B 1 395 ? -10.742 3.709 10.531 1 92.94 395 ALA B N 1
ATOM 7130 C CA . ALA B 1 395 ? -11.906 3.051 11.117 1 92.94 395 ALA B CA 1
ATOM 7131 C C . ALA B 1 395 ? -12.07 1.636 10.57 1 92.94 395 ALA B C 1
ATOM 7133 O O . ALA B 1 395 ? -12.422 0.716 11.312 1 92.94 395 ALA B O 1
ATOM 7134 N N . ALA B 1 396 ? -11.758 1.463 9.344 1 91.69 396 ALA B N 1
ATOM 7135 C CA . ALA B 1 396 ? -11.969 0.179 8.68 1 91.69 396 ALA B CA 1
ATOM 7136 C C . ALA B 1 396 ? -10.867 -0.813 9.039 1 91.69 396 ALA B C 1
ATOM 7138 O O . ALA B 1 396 ? -11.133 -2.006 9.211 1 91.69 396 ALA B O 1
ATOM 7139 N N . TYR B 1 397 ? -9.633 -0.403 9.078 1 90.69 397 TYR B N 1
ATOM 7140 C CA . TYR B 1 397 ? -8.508 -1.324 9.203 1 90.69 397 TYR B CA 1
ATOM 7141 C C . TYR B 1 397 ? -7.727 -1.057 10.484 1 90.69 397 TYR B C 1
ATOM 7143 O O . TYR B 1 397 ? -6.754 -1.754 10.781 1 90.69 397 TYR B O 1
ATOM 7151 N N . SER B 1 398 ? -7.984 -0.073 11.133 1 86.62 398 SER B N 1
ATOM 7152 C CA . SER B 1 398 ? -7.262 0.398 12.305 1 86.62 398 SER B CA 1
ATOM 7153 C C . SER B 1 398 ? -6.164 1.382 11.922 1 86.62 398 SER B C 1
ATOM 7155 O O . SER B 1 398 ? -5.73 1.419 10.773 1 86.62 398 SER B O 1
ATOM 7157 N N . THR B 1 399 ? -5.652 2.047 12.891 1 82.75 399 THR B N 1
ATOM 7158 C CA . THR B 1 399 ? -4.672 3.109 12.68 1 82.75 399 THR B CA 1
ATOM 7159 C C . THR B 1 399 ? -3.311 2.525 12.32 1 82.75 399 THR B C 1
ATOM 7161 O O . THR B 1 399 ? -2.541 3.145 11.586 1 82.75 399 THR B O 1
ATOM 7164 N N . ARG B 1 400 ? -3.01 1.403 12.773 1 78.31 400 ARG B N 1
ATOM 7165 C CA . ARG B 1 400 ? -1.674 0.848 12.594 1 78.31 400 ARG B CA 1
ATOM 7166 C C . ARG B 1 400 ? -1.61 -0.023 11.344 1 78.31 400 ARG B C 1
ATOM 7168 O O . ARG B 1 400 ? -0.532 -0.245 10.789 1 78.31 400 ARG B O 1
ATOM 7175 N N . LYS B 1 401 ? -2.775 -0.391 10.82 1 86.12 401 LYS B N 1
ATOM 7176 C CA . LYS B 1 401 ? -2.738 -1.457 9.82 1 86.12 401 LYS B CA 1
ATOM 7177 C C . LYS B 1 401 ? -3.361 -0.999 8.508 1 86.12 401 LYS B C 1
ATOM 7179 O O . LYS B 1 401 ? -3.291 -1.709 7.5 1 86.12 401 LYS B O 1
ATOM 7184 N N . TRP B 1 402 ? -3.9 0.165 8.445 1 88.06 402 TRP B N 1
ATOM 7185 C CA . TRP B 1 402 ? -4.652 0.547 7.25 1 88.06 402 TRP B CA 1
ATOM 7186 C C . TRP B 1 402 ? -3.748 0.587 6.023 1 88.06 402 TRP B C 1
ATOM 7188 O O . TRP B 1 402 ? -4.16 0.203 4.93 1 88.06 402 TRP B O 1
ATOM 7198 N N . ARG B 1 403 ? -2.529 0.989 6.188 1 84.75 403 ARG B N 1
ATOM 7199 C CA . ARG B 1 403 ? -1.629 1.079 5.039 1 84.75 403 ARG B CA 1
ATOM 7200 C C . ARG B 1 403 ? -1.3 -0.306 4.492 1 84.75 403 ARG B C 1
ATOM 7202 O O . ARG B 1 403 ? -1.124 -0.476 3.285 1 84.75 403 ARG B O 1
ATOM 7209 N N . THR B 1 404 ? -1.303 -1.221 5.371 1 84.5 404 THR B N 1
ATOM 7210 C CA . THR B 1 404 ? -0.969 -2.592 5 1 84.5 404 THR B CA 1
ATOM 7211 C C . THR B 1 404 ? -2.162 -3.277 4.34 1 84.5 404 THR B C 1
ATOM 7213 O O . THR B 1 404 ? -1.998 -4.02 3.369 1 84.5 404 THR B O 1
ATOM 7216 N N . LEU B 1 405 ? -3.27 -2.963 4.809 1 88.56 405 LEU B N 1
ATOM 7217 C CA . LEU B 1 405 ? -4.422 -3.783 4.453 1 88.56 405 LEU B CA 1
ATOM 7218 C C . LEU B 1 405 ? -5.258 -3.109 3.367 1 88.56 405 LEU B C 1
ATOM 7220 O O . LEU B 1 405 ? -6.023 -3.773 2.668 1 88.56 405 LEU B O 1
ATOM 7224 N N . ALA B 1 406 ? -5.094 -1.826 3.271 1 91.81 406 ALA B N 1
ATOM 7225 C CA . ALA B 1 406 ? -5.918 -1.114 2.297 1 91.81 406 ALA B CA 1
ATOM 7226 C C . ALA B 1 406 ? -5.578 -1.549 0.874 1 91.81 406 ALA B C 1
ATOM 7228 O O . ALA B 1 406 ? -4.418 -1.827 0.562 1 91.81 406 ALA B O 1
ATOM 7229 N N . PRO B 1 407 ? -6.629 -1.554 0.019 1 92.19 407 PRO B N 1
ATOM 7230 C CA . PRO B 1 407 ? -6.355 -1.845 -1.391 1 92.19 407 PRO B CA 1
ATOM 7231 C C . PRO B 1 407 ? -5.422 -0.822 -2.035 1 92.19 407 PRO B C 1
ATOM 7233 O O . PRO B 1 407 ? -5.434 0.353 -1.659 1 92.19 407 PRO B O 1
ATOM 7236 N N . VAL B 1 408 ? -4.707 -1.222 -3.043 1 91.44 408 VAL B N 1
ATOM 7237 C CA . VAL B 1 408 ? -3.701 -0.396 -3.701 1 91.44 408 VAL B CA 1
ATOM 7238 C C . VAL B 1 408 ? -4.367 0.821 -4.34 1 91.44 408 VAL B C 1
ATOM 7240 O O . VAL B 1 408 ? -3.818 1.926 -4.305 1 91.44 408 VAL B O 1
ATOM 7243 N N . ALA B 1 409 ? -5.484 0.579 -4.887 1 91.69 409 ALA B N 1
ATOM 7244 C CA . ALA B 1 409 ? -6.191 1.68 -5.535 1 91.69 409 ALA B CA 1
ATOM 7245 C C . ALA B 1 409 ? -6.531 2.779 -4.531 1 91.69 409 ALA B C 1
ATOM 7247 O O . ALA B 1 409 ? -6.5 3.967 -4.871 1 91.69 409 ALA B O 1
ATOM 7248 N N . VAL B 1 410 ? -6.859 2.4 -3.385 1 94.19 410 VAL B N 1
ATOM 7249 C CA . VAL B 1 410 ? -7.168 3.332 -2.305 1 94.19 410 VAL B CA 1
ATOM 7250 C C . VAL B 1 410 ? -5.906 4.082 -1.888 1 94.19 410 VAL B C 1
ATOM 7252 O O . VAL B 1 410 ? -5.922 5.305 -1.737 1 94.19 410 VAL B O 1
ATOM 7255 N N . LEU B 1 411 ? -4.832 3.395 -1.803 1 93.25 411 LEU B N 1
ATOM 7256 C CA . LEU B 1 411 ? -3.564 4.012 -1.435 1 93.25 411 LEU B CA 1
ATOM 7257 C C . LEU B 1 411 ? -3.102 4.984 -2.514 1 93.25 411 LEU B C 1
ATOM 7259 O O . LEU B 1 411 ? -2.551 6.043 -2.207 1 93.25 411 LEU B O 1
ATOM 7263 N N . SER B 1 412 ? -3.338 4.621 -3.686 1 92.81 412 SER B N 1
ATOM 7264 C CA . SER B 1 412 ? -2.902 5.434 -4.816 1 92.81 412 SER B CA 1
ATOM 7265 C C . SER B 1 412 ? -3.611 6.785 -4.832 1 92.81 412 SER B C 1
ATOM 7267 O O . SER B 1 412 ? -3.064 7.773 -5.324 1 92.81 412 SER B O 1
ATOM 7269 N N . ALA B 1 413 ? -4.762 6.82 -4.305 1 94 413 ALA B N 1
ATOM 7270 C CA . ALA B 1 413 ? -5.539 8.055 -4.277 1 94 413 ALA B CA 1
ATOM 7271 C C . ALA B 1 413 ? -4.832 9.133 -3.461 1 94 413 ALA B C 1
ATOM 7273 O O . ALA B 1 413 ? -4.98 10.328 -3.734 1 94 413 ALA B O 1
ATOM 7274 N N . PHE B 1 414 ? -4.035 8.766 -2.535 1 91 414 PHE B N 1
ATOM 7275 C CA . PHE B 1 414 ? -3.326 9.711 -1.676 1 91 414 PHE B CA 1
ATOM 7276 C C . PHE B 1 414 ? -2.244 10.445 -2.455 1 91 414 PHE B C 1
ATOM 7278 O O . PHE B 1 414 ? -1.75 11.484 -2.012 1 91 414 PHE B O 1
ATOM 7285 N N . GLN B 1 415 ? -1.887 9.922 -3.582 1 89 415 GLN B N 1
ATOM 7286 C CA . GLN B 1 415 ? -0.807 10.516 -4.367 1 89 415 GLN B CA 1
ATOM 7287 C C . GLN B 1 415 ? -1.356 11.352 -5.516 1 89 415 GLN B C 1
ATOM 7289 O O . GLN B 1 415 ? -0.591 11.953 -6.277 1 89 415 GLN B O 1
ATOM 7294 N N . GLN B 1 416 ? -2.613 11.391 -5.598 1 90.69 416 GLN B N 1
ATOM 7295 C CA . GLN B 1 416 ? -3.236 12.133 -6.688 1 90.69 416 GLN B CA 1
ATOM 7296 C C . GLN B 1 416 ? -3.602 13.547 -6.25 1 90.69 416 GLN B C 1
ATOM 7298 O O . GLN B 1 416 ? -3.688 13.828 -5.055 1 90.69 416 GLN B O 1
ATOM 7303 N N . GLN B 1 417 ? -3.703 14.391 -7.297 1 90 417 GLN B N 1
ATOM 7304 C CA . GLN B 1 417 ? -4.07 15.781 -7.059 1 90 417 GLN B CA 1
ATOM 7305 C C . GLN B 1 417 ? -5.527 16.031 -7.441 1 90 417 GLN B C 1
ATOM 7307 O O . GLN B 1 417 ? -6.066 15.375 -8.328 1 90 417 GLN B O 1
ATOM 7312 N N . ARG B 1 418 ? -6.066 17 -6.781 1 91.75 418 ARG B N 1
ATOM 7313 C CA . ARG B 1 418 ? -7.414 17.438 -7.137 1 91.75 418 ARG B CA 1
ATOM 7314 C C . ARG B 1 418 ? -7.414 18.172 -8.469 1 91.75 418 ARG B C 1
ATOM 7316 O O . ARG B 1 418 ? -6.523 18.984 -8.742 1 91.75 418 ARG B O 1
ATOM 7323 N N . GLU B 1 419 ? -8.406 17.859 -9.219 1 90.38 419 GLU B N 1
ATOM 7324 C CA . GLU B 1 419 ? -8.562 18.547 -10.5 1 90.38 419 GLU B CA 1
ATOM 7325 C C . GLU B 1 419 ? -9.633 19.641 -10.414 1 90.38 419 GLU B C 1
ATOM 7327 O O . GLU B 1 419 ? -9.641 20.562 -11.219 1 90.38 419 GLU B O 1
ATOM 7332 N N . SER B 1 420 ? -10.555 19.438 -9.516 1 93.06 420 SER B N 1
ATOM 7333 C CA . SER B 1 420 ? -11.562 20.438 -9.188 1 93.06 420 SER B CA 1
ATOM 7334 C C . SER B 1 420 ? -11.742 20.578 -7.68 1 93.06 420 SER B C 1
ATOM 7336 O O . SER B 1 420 ? -11.414 19.656 -6.922 1 93.06 420 SER B O 1
ATOM 7338 N N . SER B 1 421 ? -12.227 21.688 -7.246 1 91.44 421 SER B N 1
ATOM 7339 C CA . SER B 1 421 ? -12.281 22.016 -5.824 1 91.44 421 SER B CA 1
ATOM 7340 C C . SER B 1 421 ? -13.242 21.094 -5.082 1 91.44 421 SER B C 1
ATOM 7342 O O . SER B 1 421 ? -13.07 20.844 -3.887 1 91.44 421 SER B O 1
ATOM 7344 N N . ASP B 1 422 ? -14.234 20.594 -5.77 1 94.12 422 ASP B N 1
ATOM 7345 C CA . ASP B 1 422 ? -15.242 19.781 -5.098 1 94.12 422 ASP B CA 1
ATOM 7346 C C . ASP B 1 422 ? -15.016 18.297 -5.352 1 94.12 422 ASP B C 1
ATOM 7348 O O . ASP B 1 422 ? -15.844 17.469 -4.988 1 94.12 422 ASP B O 1
ATOM 7352 N N . GLN B 1 423 ? -13.898 18 -5.961 1 96.38 423 GLN B N 1
ATOM 7353 C CA . GLN B 1 423 ? -13.617 16.609 -6.309 1 96.38 423 GLN B CA 1
ATOM 7354 C C . GLN B 1 423 ? -13.391 15.758 -5.055 1 96.38 423 GLN B C 1
ATOM 7356 O O . GLN B 1 423 ? -12.734 16.203 -4.109 1 96.38 423 GLN B O 1
ATOM 7361 N N . GLN B 1 424 ? -13.969 14.602 -5.043 1 97.5 424 GLN B N 1
ATOM 7362 C CA . GLN B 1 424 ? -13.758 13.586 -4.02 1 97.5 424 GLN B CA 1
ATOM 7363 C C . GLN B 1 424 ? -13.578 12.203 -4.645 1 97.5 424 GLN B C 1
ATOM 7365 O O . GLN B 1 424 ? -13.992 11.977 -5.781 1 97.5 424 GLN B O 1
ATOM 7370 N N . VAL B 1 425 ? -12.867 11.352 -3.953 1 98.06 425 VAL B N 1
ATOM 7371 C CA . VAL B 1 425 ? -12.883 9.93 -4.285 1 98.06 425 VAL B CA 1
ATOM 7372 C C . VAL B 1 425 ? -14 9.234 -3.512 1 98.06 425 VAL B C 1
ATOM 7374 O O . VAL B 1 425 ? -13.922 9.094 -2.287 1 98.06 425 VAL B O 1
ATOM 7377 N N . VAL B 1 426 ? -14.977 8.859 -4.207 1 98.62 426 VAL B N 1
ATOM 7378 C CA . VAL B 1 426 ? -16.094 8.172 -3.568 1 98.62 426 VAL B CA 1
ATOM 7379 C C . VAL B 1 426 ? -15.797 6.672 -3.496 1 98.62 426 VAL B C 1
ATOM 7381 O O . VAL B 1 426 ? -15.375 6.07 -4.484 1 98.62 426 VAL B O 1
ATOM 7384 N N . ILE B 1 427 ? -16.016 6.094 -2.318 1 98.06 427 ILE B N 1
ATOM 7385 C CA . ILE B 1 427 ? -15.711 4.68 -2.15 1 98.06 427 ILE B CA 1
ATOM 7386 C C . ILE B 1 427 ? -16.953 3.941 -1.654 1 98.06 427 ILE B C 1
ATOM 7388 O O . ILE B 1 427 ? -17.766 4.512 -0.929 1 98.06 427 ILE B O 1
ATOM 7392 N N . LEU B 1 428 ? -17.125 2.738 -2.092 1 98.25 428 LEU B N 1
ATOM 7393 C CA . LEU B 1 428 ? -18.047 1.794 -1.471 1 98.25 428 LEU B CA 1
ATOM 7394 C C . LEU B 1 428 ? -17.453 1.227 -0.182 1 98.25 428 LEU B C 1
ATOM 7396 O O . LEU B 1 428 ? -16.547 0.391 -0.224 1 98.25 428 LEU B O 1
ATOM 7400 N N . VAL B 1 429 ? -17.984 1.683 0.894 1 97.12 429 VAL B N 1
ATOM 7401 C CA . VAL B 1 429 ? -17.406 1.327 2.188 1 97.12 429 VAL B CA 1
ATOM 7402 C C . VAL B 1 429 ? -17.797 -0.107 2.547 1 97.12 429 VAL B C 1
ATOM 7404 O O . VAL B 1 429 ? -16.953 -0.891 2.98 1 97.12 429 VAL B O 1
ATOM 7407 N N . GLN B 1 430 ? -19.031 -0.428 2.35 1 96.06 430 GLN B N 1
ATOM 7408 C CA . GLN B 1 430 ? -19.562 -1.755 2.66 1 96.06 430 GLN B CA 1
ATOM 7409 C C . GLN B 1 430 ? -20.906 -1.983 1.992 1 96.06 430 GLN B C 1
ATOM 7411 O O . GLN B 1 430 ? -21.531 -1.043 1.487 1 96.06 430 GLN B O 1
ATOM 7416 N N . VAL B 1 431 ? -21.312 -3.223 1.98 1 96.56 431 VAL B N 1
ATOM 7417 C CA . VAL B 1 431 ? -22.641 -3.629 1.523 1 96.56 431 VAL B CA 1
ATOM 7418 C C . VAL B 1 431 ? -23.438 -4.199 2.693 1 96.56 431 VAL B C 1
ATOM 7420 O O . VAL B 1 431 ? -23.016 -5.176 3.322 1 96.56 431 VAL B O 1
ATOM 7423 N N . LEU B 1 432 ? -24.469 -3.539 3.016 1 96.06 432 LEU B N 1
ATOM 7424 C CA . LEU B 1 432 ? -25.391 -4.066 4.02 1 96.06 432 LEU B CA 1
ATOM 7425 C C . LEU B 1 432 ? -26.266 -5.172 3.432 1 96.06 432 LEU B C 1
ATOM 7427 O O . LEU B 1 432 ? -27.125 -4.906 2.592 1 96.06 432 LEU B O 1
ATOM 7431 N N . SER B 1 433 ? -26.078 -6.336 3.883 1 94.38 433 SER B N 1
ATOM 7432 C CA . SER B 1 433 ? -26.703 -7.516 3.287 1 94.38 433 SER B CA 1
ATOM 7433 C C . SER B 1 433 ? -28.219 -7.402 3.291 1 94.38 433 SER B C 1
ATOM 7435 O O . SER B 1 433 ? -28.828 -7.062 4.312 1 94.38 433 SER B O 1
ATOM 7437 N N . HIS B 1 434 ? -28.812 -7.57 2.203 1 94.88 434 HIS B N 1
ATOM 7438 C CA . HIS B 1 434 ? -30.25 -7.539 1.942 1 94.88 434 HIS B CA 1
ATOM 7439 C C . HIS B 1 434 ? -30.594 -8.242 0.633 1 94.88 434 HIS B C 1
ATOM 7441 O O . HIS B 1 434 ? -29.719 -8.461 -0.206 1 94.88 434 HIS B O 1
ATOM 7447 N N . ALA B 1 435 ? -31.812 -8.609 0.424 1 93.94 435 ALA B N 1
ATOM 7448 C CA . ALA B 1 435 ? -32.25 -9.297 -0.792 1 93.94 435 ALA B CA 1
ATOM 7449 C C . ALA B 1 435 ? -32 -8.43 -2.025 1 93.94 435 ALA B C 1
ATOM 7451 O O . ALA B 1 435 ? -31.672 -8.953 -3.096 1 93.94 435 ALA B O 1
ATOM 7452 N N . VAL B 1 436 ? -32.031 -7.145 -1.904 1 95.19 436 VAL B N 1
ATOM 7453 C CA . VAL B 1 436 ? -31.938 -6.195 -3.006 1 95.19 436 VAL B CA 1
ATOM 7454 C C . VAL B 1 436 ? -30.531 -6.215 -3.578 1 95.19 436 VAL B C 1
ATOM 7456 O O . VAL B 1 436 ? -30.312 -5.879 -4.746 1 95.19 436 VAL B O 1
ATOM 7459 N N . ASN B 1 437 ? -29.547 -6.586 -2.738 1 96.31 437 ASN B N 1
ATOM 7460 C CA . ASN B 1 437 ? -28.156 -6.57 -3.18 1 96.31 437 ASN B CA 1
ATOM 7461 C C . ASN B 1 437 ? -27.516 -7.945 -3.045 1 96.31 437 ASN B C 1
ATOM 7463 O O . ASN B 1 437 ? -26.297 -8.055 -2.867 1 96.31 437 ASN B O 1
ATOM 7467 N N . HIS B 1 438 ? -28.312 -8.938 -3.146 1 94.12 438 HIS B N 1
ATOM 7468 C CA . HIS B 1 438 ? -27.812 -10.305 -3.055 1 94.12 438 HIS B CA 1
ATOM 7469 C C . HIS B 1 438 ? -26.688 -10.547 -4.059 1 94.12 438 HIS B C 1
ATOM 7471 O O . HIS B 1 438 ? -26.781 -10.133 -5.215 1 94.12 438 HIS B O 1
ATOM 7477 N N . GLY B 1 439 ? -25.625 -11.195 -3.568 1 93.31 439 GLY B N 1
ATOM 7478 C CA . GLY B 1 439 ? -24.562 -11.586 -4.465 1 93.31 439 GLY B CA 1
ATOM 7479 C C . GLY B 1 439 ? -23.344 -10.688 -4.379 1 93.31 439 GLY B C 1
ATOM 7480 O O . GLY B 1 439 ? -22.297 -10.984 -4.957 1 93.31 439 GLY B O 1
ATOM 7481 N N . TYR B 1 440 ? -23.531 -9.578 -3.727 1 95.44 440 TYR B N 1
ATOM 7482 C CA . TYR B 1 440 ? -22.406 -8.633 -3.662 1 95.44 440 TYR B CA 1
ATOM 7483 C C . TYR B 1 440 ? -21.781 -8.633 -2.273 1 95.44 440 TYR B C 1
ATOM 7485 O O . TYR B 1 440 ? -22.469 -8.398 -1.274 1 95.44 440 TYR B O 1
ATOM 7493 N N . LYS B 1 441 ? -20.516 -9 -2.238 1 91.88 441 LYS B N 1
ATOM 7494 C CA . LYS B 1 441 ? -19.688 -8.914 -1.038 1 91.88 441 LYS B CA 1
ATOM 7495 C C . LYS B 1 441 ? -18.438 -8.078 -1.291 1 91.88 441 LYS B C 1
ATOM 7497 O O . LYS B 1 441 ? -17.359 -8.625 -1.53 1 91.88 441 LYS B O 1
ATOM 7502 N N . LEU B 1 442 ? -18.562 -6.84 -1.281 1 93.69 442 LEU B N 1
ATOM 7503 C CA . LEU B 1 442 ? -17.5 -5.902 -1.608 1 93.69 442 LEU B CA 1
ATOM 7504 C C . LEU B 1 442 ? -17.359 -4.84 -0.521 1 93.69 442 LEU B C 1
ATOM 7506 O O . LEU B 1 442 ? -18.281 -4.633 0.273 1 93.69 442 LEU B O 1
ATOM 7510 N N . GLY B 1 443 ? -16.203 -4.254 -0.505 1 94.69 443 GLY B N 1
ATOM 7511 C CA . GLY B 1 443 ? -15.922 -3.15 0.399 1 94.69 443 GLY B CA 1
ATOM 7512 C C . GLY B 1 443 ? -14.617 -2.443 0.09 1 94.69 443 GLY B C 1
ATOM 7513 O O . GLY B 1 443 ? -13.703 -3.041 -0.484 1 94.69 443 GLY B O 1
ATOM 7514 N N . MET B 1 444 ? -14.648 -1.152 0.43 1 95.56 444 MET B N 1
ATOM 7515 C CA . MET B 1 444 ? -13.461 -0.307 0.292 1 95.56 444 MET B CA 1
ATOM 7516 C C . MET B 1 444 ? -12.977 -0.285 -1.152 1 95.56 444 MET B C 1
ATOM 7518 O O . MET B 1 444 ? -11.789 -0.515 -1.416 1 95.56 444 MET B O 1
ATOM 7522 N N . VAL B 1 445 ? -13.859 -0.071 -2.025 1 96.88 445 VAL B N 1
ATOM 7523 C CA . VAL B 1 445 ? -13.547 0.007 -3.449 1 96.88 445 VAL B CA 1
ATOM 7524 C C . VAL B 1 445 ? -13.984 1.36 -4 1 96.88 445 VAL B C 1
ATOM 7526 O O . VAL B 1 445 ? -15.125 1.781 -3.793 1 96.88 445 VAL B O 1
ATOM 7529 N N . PRO B 1 446 ? -13.086 2.006 -4.688 1 97.75 446 PRO B N 1
ATOM 7530 C CA . PRO B 1 446 ? -13.469 3.299 -5.262 1 97.75 446 PRO B CA 1
ATOM 7531 C C . PRO B 1 446 ? -14.57 3.176 -6.312 1 97.75 446 PRO B C 1
ATOM 7533 O O . PRO B 1 446 ? -14.562 2.232 -7.109 1 97.75 446 PRO B O 1
ATOM 7536 N N . LEU B 1 447 ? -15.547 4.051 -6.254 1 98.56 447 LEU B N 1
ATOM 7537 C CA . LEU B 1 447 ? -16.594 4.191 -7.262 1 98.56 447 LEU B CA 1
ATOM 7538 C C . LEU B 1 447 ? -16.109 5.055 -8.422 1 98.56 447 LEU B C 1
ATOM 7540 O O . LEU B 1 447 ? -15.602 6.156 -8.219 1 98.56 447 LEU B O 1
ATOM 7544 N N . GLU B 1 448 ? -16.312 4.582 -9.594 1 97.31 448 GLU B N 1
ATOM 7545 C CA . GLU B 1 448 ? -15.828 5.324 -10.758 1 97.31 448 GLU B CA 1
ATOM 7546 C C . GLU B 1 448 ? -16.984 5.961 -11.523 1 97.31 448 GLU B C 1
ATOM 7548 O O . GLU B 1 448 ? -16.844 7.062 -12.062 1 97.31 448 GLU B O 1
ATOM 7553 N N . SER B 1 449 ? -18.141 5.289 -11.555 1 98.12 449 SER B N 1
ATOM 7554 C CA . SER B 1 449 ? -19.219 5.801 -12.391 1 98.12 449 SER B CA 1
ATOM 7555 C C . SER B 1 449 ? -20.578 5.324 -11.898 1 98.12 449 SER B C 1
ATOM 7557 O O . SER B 1 449 ? -20.672 4.391 -11.094 1 98.12 449 SER B O 1
ATOM 7559 N N . PHE B 1 450 ? -21.672 6.059 -12.289 1 98.62 450 PHE B N 1
ATOM 7560 C CA . PHE B 1 450 ? -23.062 5.688 -12.125 1 98.62 450 PHE B CA 1
ATOM 7561 C C . PHE B 1 450 ? -23.797 5.711 -13.461 1 98.62 450 PHE B C 1
ATOM 7563 O O . PHE B 1 450 ? -23.875 6.754 -14.117 1 98.62 450 PHE B O 1
ATOM 7570 N N . ASN B 1 451 ? -24.203 4.523 -13.797 1 98 451 ASN B N 1
ATOM 7571 C CA . ASN B 1 451 ? -24.859 4.34 -15.086 1 98 451 ASN B CA 1
ATOM 7572 C C . ASN B 1 451 ? -24 4.875 -16.234 1 98 451 ASN B C 1
ATOM 7574 O O . ASN B 1 451 ? -24.5 5.566 -17.109 1 98 451 ASN B O 1
ATOM 7578 N N . GLY B 1 452 ? -22.672 4.609 -16.078 1 95.88 452 GLY B N 1
ATOM 7579 C CA . GLY B 1 452 ? -21.75 4.922 -17.156 1 95.88 452 GLY B CA 1
ATOM 7580 C C . GLY B 1 452 ? -21.188 6.324 -17.062 1 95.88 452 GLY B C 1
ATOM 7581 O O . GLY B 1 452 ? -20.188 6.648 -17.734 1 95.88 452 GLY B O 1
ATOM 7582 N N . SER B 1 453 ? -21.719 7.133 -16.297 1 97.25 453 SER B N 1
ATOM 7583 C CA . SER B 1 453 ? -21.25 8.508 -16.156 1 97.25 453 SER B CA 1
ATOM 7584 C C . SER B 1 453 ? -20.297 8.648 -14.969 1 97.25 453 SER B C 1
ATOM 7586 O O . SER B 1 453 ? -20.594 8.18 -13.867 1 97.25 453 SER B O 1
ATOM 7588 N N . PRO B 1 454 ? -19.203 9.305 -15.195 1 97.19 454 PRO B N 1
ATOM 7589 C CA . PRO B 1 454 ? -18.25 9.469 -14.102 1 97.19 454 PRO B CA 1
ATOM 7590 C C . PRO B 1 454 ? -18.828 10.258 -12.922 1 97.19 454 PRO B C 1
ATOM 7592 O O . PRO B 1 454 ? -19.656 11.141 -13.125 1 97.19 454 PRO B O 1
ATOM 7595 N N . ILE B 1 455 ? -18.391 9.945 -11.758 1 97.44 455 ILE B N 1
ATOM 7596 C CA . ILE B 1 455 ? -18.828 10.602 -10.531 1 97.44 455 ILE B CA 1
ATOM 7597 C C . ILE B 1 455 ? -17.688 11.422 -9.938 1 97.44 455 ILE B C 1
ATOM 7599 O O . ILE B 1 455 ? -16.594 10.906 -9.727 1 97.44 455 ILE B O 1
ATOM 7603 N N . ASN B 1 456 ? -17.984 12.633 -9.617 1 96.88 456 ASN B N 1
ATOM 7604 C CA . ASN B 1 456 ? -16.953 13.555 -9.148 1 96.88 456 ASN B CA 1
ATOM 7605 C C . ASN B 1 456 ? -16.859 13.57 -7.625 1 96.88 456 ASN B C 1
ATOM 7607 O O . ASN B 1 456 ? -15.789 13.781 -7.062 1 96.88 456 ASN B O 1
ATOM 7611 N N . ASN B 1 457 ? -17.984 13.492 -7 1 98 457 ASN B N 1
ATOM 7612 C CA . ASN B 1 457 ? -18.062 13.508 -5.543 1 98 457 ASN B CA 1
ATOM 7613 C C . ASN B 1 457 ? -19.328 12.82 -5.039 1 98 457 ASN B C 1
ATOM 7615 O O . ASN B 1 457 ? -20.141 12.359 -5.832 1 98 457 ASN B O 1
ATOM 7619 N N . LEU B 1 458 ? -19.469 12.719 -3.719 1 98.56 458 LEU B N 1
ATOM 7620 C CA . LEU B 1 458 ? -20.578 11.984 -3.121 1 98.56 458 LEU B CA 1
ATOM 7621 C C . LEU B 1 458 ? -21.906 12.664 -3.416 1 98.56 458 LEU B C 1
ATOM 7623 O O . LEU B 1 458 ? -22.906 11.992 -3.666 1 98.56 458 LEU B O 1
ATOM 7627 N N . ALA B 1 459 ? -22 13.977 -3.354 1 98.06 459 ALA B N 1
ATOM 7628 C CA . ALA B 1 459 ? -23.203 14.727 -3.652 1 98.06 459 ALA B CA 1
ATOM 7629 C C . ALA B 1 459 ? -23.688 14.461 -5.078 1 98.06 459 ALA B C 1
ATOM 7631 O O . ALA B 1 459 ? -24.891 14.32 -5.324 1 98.0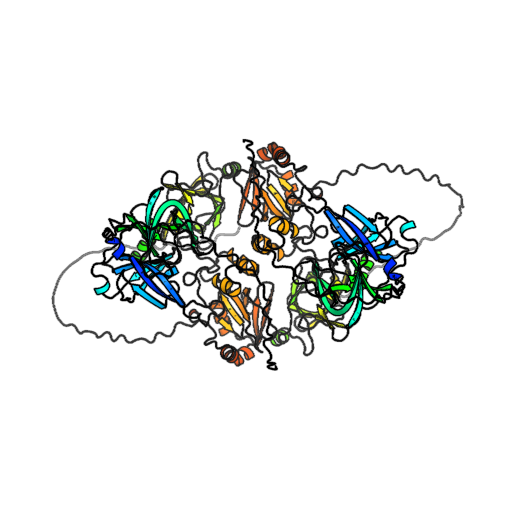6 459 ALA B O 1
ATOM 7632 N N . ASP B 1 460 ? -22.703 14.422 -6.016 1 97.56 460 ASP B N 1
ATOM 7633 C CA . ASP B 1 460 ? -23.016 14.086 -7.406 1 97.56 460 ASP B CA 1
ATOM 7634 C C . ASP B 1 460 ? -23.688 12.719 -7.512 1 97.56 460 ASP B C 1
ATOM 7636 O O . ASP B 1 460 ? -24.641 12.555 -8.266 1 97.56 460 ASP B O 1
ATOM 7640 N N . LEU B 1 461 ? -23.141 11.773 -6.793 1 98.56 461 LEU B N 1
ATOM 7641 C CA . LEU B 1 461 ? -23.719 10.438 -6.816 1 98.56 461 LEU B CA 1
ATOM 7642 C C . LEU B 1 461 ? -25.156 10.461 -6.309 1 98.56 461 LEU B C 1
ATOM 7644 O O . LEU B 1 461 ? -26.047 9.898 -6.945 1 98.56 461 LEU B O 1
ATOM 7648 N N . ALA B 1 462 ? -25.391 11.062 -5.133 1 98.44 462 ALA B N 1
ATOM 7649 C CA . ALA B 1 462 ? -26.719 11.141 -4.555 1 98.44 462 ALA B CA 1
ATOM 7650 C C . ALA B 1 462 ? -27.703 11.789 -5.535 1 98.44 462 ALA B C 1
ATOM 7652 O O . ALA B 1 462 ? -28.812 11.273 -5.742 1 98.44 462 ALA B O 1
ATOM 7653 N N . ALA B 1 463 ? -27.297 12.875 -6.16 1 97.69 463 ALA B N 1
ATOM 7654 C CA . ALA B 1 463 ? -28.141 13.586 -7.109 1 97.69 463 ALA B CA 1
ATOM 7655 C C . ALA B 1 463 ? -28.453 12.711 -8.328 1 97.69 463 ALA B C 1
ATOM 7657 O O . ALA B 1 463 ? -29.594 12.695 -8.805 1 97.69 463 ALA B O 1
ATOM 7658 N N . ALA B 1 464 ? -27.453 12.039 -8.82 1 98.06 464 ALA B N 1
ATOM 7659 C CA . ALA B 1 464 ? -27.625 11.18 -9.984 1 98.06 464 ALA B CA 1
ATOM 7660 C C . ALA B 1 464 ? -28.609 10.047 -9.688 1 98.06 464 ALA B C 1
ATOM 7662 O O . ALA B 1 464 ? -29.453 9.719 -10.523 1 98.06 464 ALA B O 1
ATOM 7663 N N . VAL B 1 465 ? -28.484 9.469 -8.516 1 98.12 465 VAL B N 1
ATOM 7664 C CA . VAL B 1 465 ? -29.375 8.383 -8.125 1 98.12 465 VAL B CA 1
ATOM 7665 C C . VAL B 1 465 ? -30.797 8.906 -7.957 1 98.12 465 VAL B C 1
ATOM 7667 O O . VAL B 1 465 ? -31.766 8.273 -8.414 1 98.12 465 VAL B O 1
ATOM 7670 N N . ASP B 1 466 ? -30.953 10.07 -7.32 1 96.81 466 ASP B N 1
ATOM 7671 C CA . ASP B 1 466 ? -32.25 10.672 -7.078 1 96.81 466 ASP B CA 1
ATOM 7672 C C . ASP B 1 466 ? -32.969 10.977 -8.398 1 96.81 466 ASP B C 1
ATOM 7674 O O . ASP B 1 466 ? -34.219 10.898 -8.477 1 96.81 466 ASP B O 1
ATOM 7678 N N . SER B 1 467 ? -32.25 11.297 -9.359 1 96.44 467 SER B N 1
ATOM 7679 C CA . SER B 1 467 ? -32.844 11.711 -10.633 1 96.44 467 SER B CA 1
ATOM 7680 C C . SER B 1 467 ? -32.906 10.547 -11.609 1 96.44 467 SER B C 1
ATOM 7682 O O . SER B 1 467 ? -33.281 10.727 -12.773 1 96.44 467 SER B O 1
ATOM 7684 N N . ASN B 1 468 ? -32.531 9.422 -11.148 1 97.12 468 ASN B N 1
ATOM 7685 C CA . ASN B 1 468 ? -32.469 8.273 -12.039 1 97.12 468 ASN B CA 1
ATOM 7686 C C . ASN B 1 468 ? -33.875 7.875 -12.539 1 97.12 468 ASN B C 1
ATOM 7688 O O . ASN B 1 468 ? -34.812 7.781 -11.758 1 97.12 468 ASN B O 1
ATOM 7692 N N . SER B 1 469 ? -33.938 7.605 -13.867 1 95.88 469 SER B N 1
ATOM 7693 C CA . SER B 1 469 ? -35.188 7.129 -14.453 1 95.88 469 SER B CA 1
ATOM 7694 C C . SER B 1 469 ? -35 5.773 -15.125 1 95.88 469 SER B C 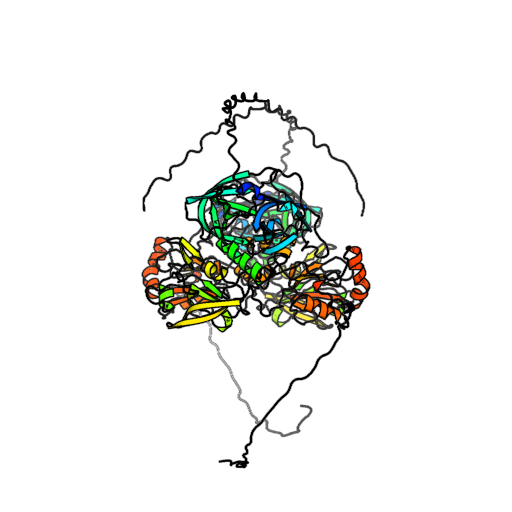1
ATOM 7696 O O . SER B 1 469 ? -35.938 5.207 -15.672 1 95.88 469 SER B O 1
ATOM 7698 N N . GLU B 1 470 ? -33.844 5.215 -15.078 1 96.44 470 GLU B N 1
ATOM 7699 C CA . GLU B 1 470 ? -33.562 3.914 -15.672 1 96.44 470 GLU B CA 1
ATOM 7700 C C . GLU B 1 470 ? -34.031 2.777 -14.781 1 96.44 470 GLU B C 1
ATOM 7702 O O . GLU B 1 470 ? -34.156 2.947 -13.562 1 96.44 470 GLU B O 1
ATOM 7707 N N . PRO B 1 471 ? -34.281 1.628 -15.367 1 97.56 471 PRO B N 1
ATOM 7708 C CA . PRO B 1 471 ? -34.781 0.494 -14.594 1 97.56 471 PRO B CA 1
ATOM 7709 C C . PRO B 1 471 ? -33.719 -0.126 -13.695 1 97.56 471 PRO B C 1
ATOM 7711 O O . PRO B 1 471 ? -34.031 -0.838 -12.742 1 97.56 471 PRO B O 1
ATOM 7714 N N . PHE B 1 472 ? -32.469 0.092 -14.055 1 98.19 472 PHE B N 1
ATOM 7715 C CA . PHE B 1 472 ? -31.375 -0.464 -13.266 1 98.19 472 PHE B CA 1
ATOM 7716 C C . PHE B 1 472 ? -30.422 0.634 -12.812 1 98.19 472 PHE B C 1
ATOM 7718 O O . PHE B 1 472 ? -30.297 1.669 -13.477 1 98.19 472 PHE B O 1
ATOM 7725 N N . LEU B 1 473 ? -29.844 0.426 -11.695 1 98.56 473 LEU B N 1
ATOM 7726 C CA . LEU B 1 473 ? -28.75 1.245 -11.172 1 98.56 473 LEU B CA 1
ATOM 7727 C C . LEU B 1 473 ? -27.422 0.523 -11.312 1 98.56 473 LEU B C 1
ATOM 7729 O O . LEU B 1 473 ? -27.219 -0.532 -10.703 1 98.56 473 LEU B O 1
ATOM 7733 N N . ASN B 1 474 ? -26.578 1.043 -12.133 1 98.56 474 ASN B N 1
ATOM 7734 C CA . ASN B 1 474 ? -25.266 0.447 -12.328 1 98.56 474 ASN B CA 1
ATOM 7735 C C . ASN B 1 474 ? -24.156 1.296 -11.695 1 98.56 474 ASN B C 1
ATOM 7737 O O . ASN B 1 474 ? -23.969 2.455 -12.062 1 98.56 474 ASN B O 1
ATOM 7741 N N . PHE B 1 475 ? -23.438 0.736 -10.758 1 98.75 475 PHE B N 1
ATOM 7742 C CA . PHE B 1 475 ? -22.328 1.393 -10.07 1 98.75 475 PHE B CA 1
ATOM 7743 C C . PHE B 1 475 ? -21 0.824 -10.539 1 98.75 475 PHE B C 1
ATOM 7745 O O . PHE B 1 475 ? -20.641 -0.299 -10.18 1 98.75 475 PHE B O 1
ATOM 7752 N N . GLY B 1 476 ? -20.297 1.593 -11.367 1 98.25 476 GLY B N 1
ATOM 7753 C CA . GLY B 1 476 ? -18.984 1.18 -11.836 1 98.25 476 GLY B CA 1
ATOM 7754 C C . GLY B 1 476 ? -17.906 1.364 -10.797 1 98.25 476 GLY B C 1
ATOM 7755 O O . GLY B 1 476 ? -17.734 2.455 -10.25 1 98.25 476 GLY B O 1
ATOM 7756 N N . LEU B 1 477 ? -17.141 0.295 -10.531 1 97.62 477 LEU B N 1
ATOM 7757 C CA . LEU B 1 477 ? -16.109 0.3 -9.492 1 97.62 477 LEU B CA 1
ATOM 7758 C C . LEU B 1 477 ? -14.719 0.177 -10.094 1 97.62 477 LEU B C 1
ATOM 7760 O O . LEU B 1 477 ? -14.578 -0.174 -11.273 1 97.62 477 LEU B O 1
ATOM 7764 N N . GLU B 1 478 ? -13.773 0.529 -9.273 1 94.62 478 GLU B N 1
ATOM 7765 C CA . GLU B 1 478 ? -12.383 0.4 -9.688 1 94.62 478 GLU B CA 1
ATOM 7766 C C . GLU B 1 478 ? -12.07 -1.029 -10.125 1 94.62 478 GLU B C 1
ATOM 7768 O O . GLU B 1 478 ? -12.539 -1.988 -9.508 1 94.62 478 GLU B O 1
ATOM 7773 N N . GLY B 1 479 ? -11.25 -1.131 -11.156 1 90.44 479 GLY B N 1
ATOM 7774 C CA . GLY B 1 479 ? -10.812 -2.438 -11.625 1 90.44 479 GLY B CA 1
ATOM 7775 C C . GLY B 1 479 ? -11.734 -3.043 -12.664 1 90.44 479 GLY B C 1
ATOM 7776 O O . GLY B 1 479 ? -11.523 -4.176 -13.102 1 90.44 479 GLY B O 1
ATOM 7777 N N . GLY B 1 480 ? -12.828 -2.354 -13.008 1 92.25 480 GLY B N 1
ATOM 7778 C CA . GLY B 1 480 ? -13.719 -2.814 -14.062 1 92.25 480 GLY B CA 1
ATOM 7779 C C . GLY B 1 480 ? -14.953 -3.521 -13.531 1 92.25 480 GLY B C 1
ATOM 7780 O O . GLY B 1 480 ? -15.883 -3.811 -14.289 1 92.25 480 GLY B O 1
ATOM 7781 N N . ARG B 1 481 ? -15.016 -3.793 -12.281 1 94.69 481 ARG B N 1
ATOM 7782 C CA . ARG B 1 481 ? -16.188 -4.422 -11.68 1 94.69 481 ARG B CA 1
ATOM 7783 C C . ARG B 1 481 ? -17.344 -3.432 -11.555 1 94.69 481 ARG B C 1
ATOM 7785 O O . ARG B 1 481 ? -17.141 -2.221 -11.68 1 94.69 481 ARG B O 1
ATOM 7792 N N . TRP B 1 482 ? -18.562 -3.943 -11.422 1 96.69 482 TRP B N 1
ATOM 7793 C CA . TRP B 1 482 ? -19.672 -3.043 -11.172 1 96.69 482 TRP B CA 1
ATOM 7794 C C . TRP B 1 482 ? -20.812 -3.77 -10.461 1 96.69 482 TRP B C 1
ATOM 7796 O O . TRP B 1 482 ? -20.828 -5 -10.398 1 96.69 482 TRP B O 1
ATOM 7806 N N . ILE B 1 483 ? -21.625 -3.076 -9.805 1 98.19 483 ILE B N 1
ATOM 7807 C CA . ILE B 1 483 ? -22.828 -3.553 -9.109 1 98.19 483 ILE B CA 1
ATOM 7808 C C . ILE B 1 483 ? -24.062 -3.102 -9.867 1 98.19 483 ILE B C 1
ATOM 7810 O O . ILE B 1 483 ? -24.141 -1.959 -10.32 1 98.19 483 ILE B O 1
ATOM 7814 N N . THR B 1 484 ? -25 -3.975 -10.055 1 98.38 484 THR B N 1
ATOM 7815 C CA . THR B 1 484 ? -26.297 -3.658 -10.648 1 98.38 484 THR B CA 1
ATOM 7816 C C . THR B 1 484 ? -27.422 -3.895 -9.641 1 98.38 484 THR B C 1
ATOM 7818 O O . THR B 1 484 ? -27.516 -4.977 -9.062 1 98.38 484 THR B O 1
ATOM 7821 N N . LEU B 1 485 ? -28.234 -2.943 -9.43 1 98.31 485 LEU B N 1
ATOM 7822 C CA . LEU B 1 485 ? -29.438 -3.074 -8.617 1 98.31 485 LEU B CA 1
ATOM 7823 C C . LEU B 1 485 ? -30.688 -2.789 -9.453 1 98.31 485 LEU B C 1
ATOM 7825 O O . LEU B 1 485 ? -30.625 -2.066 -10.453 1 98.31 485 LEU B O 1
ATOM 7829 N N . ASP B 1 486 ? -31.812 -3.387 -9.086 1 97.94 486 ASP B N 1
ATOM 7830 C CA . ASP B 1 486 ? -33.094 -3.086 -9.68 1 97.94 486 ASP B CA 1
ATOM 7831 C C . ASP B 1 486 ? -33.719 -1.825 -9.07 1 97.94 486 ASP B C 1
ATOM 7833 O O . ASP B 1 486 ? -33.906 -1.752 -7.855 1 97.94 486 ASP B O 1
ATOM 7837 N N . ALA B 1 487 ? -34 -0.862 -9.906 1 97.94 487 ALA B N 1
ATOM 7838 C CA . ALA B 1 487 ? -34.469 0.442 -9.43 1 97.94 487 ALA B CA 1
ATOM 7839 C C . ALA B 1 487 ? -35.75 0.319 -8.641 1 97.94 487 ALA B C 1
ATOM 7841 O O . ALA B 1 487 ? -35.938 0.975 -7.613 1 97.94 487 ALA B O 1
ATOM 7842 N N . ARG B 1 488 ? -36.625 -0.445 -9.094 1 96.94 488 ARG B N 1
ATOM 7843 C CA . ARG B 1 488 ? -37.938 -0.634 -8.438 1 96.94 488 ARG B CA 1
ATOM 7844 C C . ARG B 1 488 ? -37.75 -1.284 -7.066 1 96.94 488 ARG B C 1
ATOM 7846 O O . ARG B 1 488 ? -38.375 -0.856 -6.086 1 96.94 488 ARG B O 1
ATOM 7853 N N . GLU B 1 489 ? -36.938 -2.309 -7.023 1 96.56 489 GLU B N 1
ATOM 7854 C CA . GLU B 1 489 ? -36.688 -2.988 -5.758 1 96.56 489 GLU B CA 1
ATOM 7855 C C . GLU B 1 489 ? -36.031 -2.045 -4.742 1 96.56 489 GLU B C 1
ATOM 7857 O O . GLU B 1 489 ? -36.344 -2.098 -3.553 1 96.56 489 GLU B O 1
ATOM 7862 N N . VAL B 1 490 ? -35.156 -1.248 -5.211 1 97.5 490 VAL B N 1
ATOM 7863 C CA . VAL B 1 490 ? -34.5 -0.281 -4.344 1 97.5 490 VAL B CA 1
ATOM 7864 C C . VAL B 1 490 ? -35.5 0.694 -3.773 1 97.5 490 VAL B C 1
ATOM 7866 O O . VAL B 1 490 ? -35.469 1.02 -2.586 1 97.5 490 VAL B O 1
ATOM 7869 N N . ALA B 1 491 ? -36.438 1.168 -4.574 1 95.81 491 ALA B N 1
ATOM 7870 C CA . ALA B 1 491 ? -37.469 2.104 -4.145 1 95.81 491 ALA B CA 1
ATOM 7871 C C . ALA B 1 491 ? -38.406 1.457 -3.125 1 95.81 491 ALA B C 1
ATOM 7873 O O . ALA B 1 491 ? -38.781 2.094 -2.145 1 95.81 491 ALA B O 1
ATOM 7874 N N . GLU B 1 492 ? -38.656 0.246 -3.324 1 95.25 492 GLU B N 1
ATOM 7875 C CA . GLU B 1 492 ? -39.625 -0.457 -2.49 1 95.25 492 GLU B CA 1
ATOM 7876 C C . GLU B 1 492 ? -39 -0.9 -1.171 1 95.25 492 GLU B C 1
ATOM 7878 O O . GLU B 1 492 ? -39.656 -0.871 -0.127 1 95.25 492 GLU B O 1
ATOM 7883 N N . GLN B 1 493 ? -37.781 -1.267 -1.274 1 93.62 493 GLN B N 1
ATOM 7884 C CA . GLN B 1 493 ? -37.188 -1.94 -0.126 1 93.62 493 GLN B CA 1
ATOM 7885 C C . GLN B 1 493 ? -36.156 -1.047 0.561 1 93.62 493 GLN B C 1
ATOM 7887 O O . GLN B 1 493 ? -35.594 -1.422 1.59 1 93.62 493 GLN B O 1
ATOM 7892 N N . GLY B 1 494 ? -35.875 0.026 0.039 1 91.62 494 GLY B N 1
ATOM 7893 C CA . GLY B 1 494 ? -34.875 0.916 0.579 1 91.62 494 GLY B CA 1
ATOM 7894 C C . GLY B 1 494 ? -35.094 1.246 2.043 1 91.62 494 GLY B C 1
ATOM 7895 O O . GLY B 1 494 ? -34.125 1.232 2.834 1 91.62 494 GLY B O 1
ATOM 7896 N N . GLU B 1 495 ? -36.281 1.483 2.406 1 93.31 495 GLU B N 1
ATOM 7897 C CA . GLU B 1 495 ? -36.625 1.826 3.785 1 93.31 495 GLU B CA 1
ATOM 7898 C C . GLU B 1 495 ? -36.375 0.641 4.719 1 93.31 495 GLU B C 1
ATOM 7900 O O . GLU B 1 495 ? -36 0.819 5.875 1 93.31 495 GLU B O 1
ATOM 7905 N N . ASP B 1 496 ? -36.656 -0.482 4.219 1 95.38 496 ASP B N 1
ATOM 7906 C CA . ASP B 1 496 ? -36.469 -1.684 5.027 1 95.38 496 ASP B CA 1
ATOM 7907 C C . ASP B 1 496 ? -35 -1.89 5.359 1 95.38 496 ASP B C 1
ATOM 7909 O O . ASP B 1 496 ? -34.656 -2.307 6.469 1 95.38 496 ASP B O 1
ATOM 7913 N N . VAL B 1 497 ? -34.125 -1.644 4.379 1 95.31 497 VAL B N 1
ATOM 7914 C CA . VAL B 1 497 ? -32.688 -1.744 4.602 1 95.31 497 VAL B CA 1
ATOM 7915 C C . VAL B 1 497 ? -32.281 -0.841 5.766 1 95.31 497 VAL B C 1
ATOM 7917 O O . VAL B 1 497 ? -31.531 -1.258 6.648 1 95.31 497 VAL B O 1
ATOM 7920 N N . LEU B 1 498 ? -32.75 0.354 5.801 1 96.69 498 LEU B N 1
ATOM 7921 C CA . LEU B 1 498 ? -32.406 1.313 6.848 1 96.69 498 LEU B CA 1
ATOM 7922 C C . LEU B 1 498 ? -32.969 0.868 8.195 1 96.69 498 LEU B C 1
ATOM 7924 O O . LEU B 1 498 ? -32.281 0.891 9.203 1 96.69 498 LEU B O 1
ATOM 7928 N N . ARG B 1 499 ? -34.188 0.445 8.188 1 94.75 499 ARG B N 1
ATOM 7929 C CA . ARG B 1 499 ? -34.875 0.042 9.414 1 94.75 499 ARG B CA 1
ATOM 7930 C C . ARG B 1 499 ? -34.156 -1.129 10.078 1 94.75 499 ARG B C 1
ATOM 7932 O O . ARG B 1 499 ? -33.875 -1.082 11.273 1 94.75 499 ARG B O 1
ATOM 7939 N N . VAL B 1 500 ? -33.812 -2.105 9.32 1 94.44 500 VAL B N 1
ATOM 7940 C CA . VAL B 1 500 ? -33.219 -3.316 9.867 1 94.44 500 VAL B CA 1
ATOM 7941 C C . VAL B 1 500 ? -31.844 -2.998 10.445 1 94.44 500 VAL B C 1
ATOM 7943 O O . VAL B 1 500 ? -31.406 -3.637 11.398 1 94.44 500 VAL B O 1
ATOM 7946 N N . ASN B 1 501 ? -31.203 -2.064 9.906 1 94.25 501 ASN B N 1
ATOM 7947 C CA . ASN B 1 501 ? -29.859 -1.698 10.344 1 94.25 501 ASN B CA 1
ATOM 7948 C C . ASN B 1 501 ? -29.891 -0.504 11.289 1 94.25 501 ASN B C 1
ATOM 7950 O O . ASN B 1 501 ? -28.844 0.05 11.625 1 94.25 501 ASN B O 1
ATOM 7954 N N . SER B 1 502 ? -31.109 -0.015 11.695 1 94.62 502 SER B N 1
ATOM 7955 C CA . SER B 1 502 ? -31.297 1.107 12.602 1 94.62 502 SER B CA 1
ATOM 7956 C C . SER B 1 502 ? -30.609 2.367 12.078 1 94.62 502 SER B C 1
ATOM 7958 O O . SER B 1 502 ? -29.906 3.047 12.82 1 94.62 502 SER B O 1
ATOM 7960 N N . ILE B 1 503 ? -30.703 2.646 10.836 1 95.94 503 ILE B N 1
ATOM 7961 C CA . ILE B 1 503 ? -30.156 3.838 10.195 1 95.94 503 ILE B CA 1
ATOM 7962 C C . ILE B 1 503 ? -31.266 4.871 10 1 95.94 503 ILE B C 1
ATOM 7964 O O . ILE B 1 503 ? -32.281 4.594 9.344 1 95.94 503 ILE B O 1
ATOM 7968 N N . PRO B 1 504 ? -31.047 6.035 10.523 1 94.81 504 PRO B N 1
ATOM 7969 C CA . PRO B 1 504 ? -32.125 7.008 10.555 1 94.81 504 PRO B CA 1
ATOM 7970 C C . PRO B 1 504 ? -32.469 7.562 9.172 1 94.81 504 PRO B C 1
ATOM 7972 O O . PRO B 1 504 ? -33.625 7.859 8.891 1 94.81 504 PRO B O 1
ATOM 7975 N N . ARG B 1 505 ? -31.438 7.781 8.328 1 95.81 505 ARG B N 1
ATOM 7976 C CA . ARG B 1 505 ? -31.609 8.352 6.996 1 95.81 505 ARG B CA 1
ATOM 7977 C C . ARG B 1 505 ? -30.625 7.73 6.008 1 95.81 505 ARG B C 1
ATOM 7979 O O . ARG B 1 505 ? -29.562 7.266 6.398 1 95.81 505 ARG B O 1
ATOM 7986 N N . ASP B 1 506 ? -30.984 7.797 4.734 1 97.31 506 ASP B N 1
ATOM 7987 C CA . ASP B 1 506 ? -30.156 7.18 3.709 1 97.31 506 ASP B CA 1
ATOM 7988 C C . ASP B 1 506 ? -28.938 8.039 3.4 1 97.31 506 ASP B C 1
ATOM 7990 O O . ASP B 1 506 ? -28.047 7.629 2.65 1 97.31 506 ASP B O 1
ATOM 7994 N N . ARG B 1 507 ? -28.906 9.18 3.959 1 98 507 ARG B N 1
ATOM 7995 C CA . ARG B 1 507 ? -27.797 10.078 3.643 1 98 507 ARG B CA 1
ATOM 7996 C C . ARG B 1 507 ? -27.5 11.016 4.809 1 98 507 ARG B C 1
ATOM 7998 O O . ARG B 1 507 ? -28.359 11.258 5.652 1 98 507 ARG B O 1
ATOM 8005 N N . SER B 1 508 ? -26.297 11.516 4.824 1 97.25 508 SER B N 1
ATOM 8006 C CA . SER B 1 508 ? -25.891 12.469 5.848 1 97.25 508 SER B CA 1
ATOM 8007 C C . SER B 1 508 ? -26.484 13.844 5.598 1 97.25 508 SER B C 1
ATOM 8009 O O . SER B 1 508 ? -26.953 14.133 4.492 1 97.25 508 SER B O 1
ATOM 8011 N N . GLU B 1 509 ? -26.406 14.711 6.586 1 94.38 509 GLU B N 1
ATOM 8012 C CA . GLU B 1 509 ? -27.062 16.016 6.582 1 94.38 509 GLU B CA 1
ATOM 8013 C C . GLU B 1 509 ? -26.5 16.922 5.492 1 94.38 509 GLU B C 1
ATOM 8015 O O . GLU B 1 509 ? -27.219 17.734 4.914 1 94.38 509 GLU B O 1
ATOM 8020 N N . ASP B 1 510 ? -25.297 16.781 5.227 1 93.94 510 ASP B N 1
ATOM 8021 C CA . ASP B 1 510 ? -24.625 17.656 4.277 1 93.94 510 ASP B CA 1
ATOM 8022 C C . ASP B 1 510 ? -25.125 17.422 2.855 1 93.94 510 ASP B C 1
ATOM 8024 O O . ASP B 1 510 ? -24.906 18.234 1.965 1 93.94 510 ASP B O 1
ATOM 8028 N N . LEU B 1 511 ? -25.781 16.312 2.668 1 96.25 511 LEU B N 1
ATOM 8029 C CA . LEU B 1 511 ? -26.281 15.984 1.338 1 96.25 511 LEU B CA 1
ATOM 8030 C C . LEU B 1 511 ? -27.75 16.391 1.192 1 96.25 511 LEU B C 1
ATOM 8032 O O . LEU B 1 511 ? -28.328 16.234 0.117 1 96.25 511 LEU B O 1
ATOM 8036 N N . LEU B 1 512 ? -28.297 16.859 2.209 1 92.44 512 LEU B N 1
ATOM 8037 C CA . LEU B 1 512 ? -29.703 17.281 2.178 1 92.44 512 LEU B CA 1
ATOM 8038 C C . LEU B 1 512 ? -29.828 18.688 1.602 1 92.44 512 LEU B C 1
ATOM 8040 O O . LEU B 1 512 ? -28.922 19.5 1.747 1 92.44 512 LEU B O 1
ATOM 8044 N N . PRO B 1 513 ? -30.812 18.891 0.827 1 83.75 513 PRO B N 1
ATOM 8045 C CA . PRO B 1 513 ? -31.031 20.25 0.359 1 83.75 513 PRO B CA 1
ATOM 8046 C C . PRO B 1 513 ? -31.172 21.25 1.505 1 83.75 513 PRO B C 1
ATOM 8048 O O . PRO B 1 513 ? -31.609 20.891 2.6 1 83.75 513 PRO B O 1
ATOM 8051 N N . PRO B 1 514 ? -30.562 22.359 1.327 1 74.69 514 PRO B N 1
ATOM 8052 C CA . PRO B 1 514 ? -30.688 23.359 2.391 1 74.69 514 PRO B CA 1
ATOM 8053 C C . PRO B 1 514 ? -32.125 23.562 2.863 1 74.69 514 PRO B C 1
ATOM 8055 O O . PRO B 1 514 ? -33.062 23.484 2.059 1 74.69 514 PRO B O 1
ATOM 8058 N N . ALA B 1 515 ? -32.406 23.219 4.184 1 58.69 515 ALA B N 1
ATOM 8059 C CA . ALA B 1 515 ? -33.719 23.422 4.754 1 58.69 515 ALA B CA 1
ATOM 8060 C C . ALA B 1 515 ? -34.312 24.766 4.297 1 58.69 515 ALA B C 1
ATOM 8062 O O . ALA B 1 515 ? -33.594 25.766 4.211 1 58.69 515 ALA B O 1
ATOM 8063 N N . ALA B 1 516 ? -35.469 24.797 3.613 1 46.78 516 ALA B N 1
ATOM 8064 C CA . ALA B 1 516 ? -36.188 26.047 3.346 1 46.78 516 ALA B CA 1
ATOM 8065 C C . ALA B 1 516 ? -36.188 26.938 4.578 1 46.78 516 ALA B C 1
ATOM 8067 O O . ALA B 1 516 ? -36.688 26.547 5.641 1 46.78 516 ALA B O 1
ATOM 8068 N N . GLY B 1 517 ? -35.156 27.625 4.883 1 40.69 517 GLY B N 1
ATOM 8069 C CA . GLY B 1 517 ? -35.25 28.641 5.922 1 40.69 517 GLY B CA 1
ATOM 8070 C C . GLY B 1 517 ? -36.656 29.203 6.074 1 40.69 517 GLY B C 1
ATOM 8071 O O . GLY B 1 517 ? -37.25 29.703 5.102 1 40.69 517 GLY B O 1
ATOM 8072 N N . GLY B 1 518 ? -37.531 28.672 6.926 1 34.34 518 GLY B N 1
ATOM 8073 C CA . GLY B 1 518 ? -38.656 29.484 7.336 1 34.34 518 GLY B CA 1
ATOM 8074 C C . GLY B 1 518 ? -38.312 30.953 7.559 1 34.34 518 GLY B C 1
ATOM 8075 O O . GLY B 1 518 ? -37.25 31.266 8.086 1 34.34 518 GLY B O 1
ATOM 8076 N N . GLY B 1 519 ? -38.812 31.906 6.676 1 31.56 519 GLY B N 1
ATOM 8077 C CA . GLY B 1 519 ? -38.844 33.344 6.844 1 31.56 519 GLY B CA 1
ATOM 8078 C C . GLY B 1 519 ? -39.125 33.781 8.273 1 31.56 519 GLY B C 1
ATOM 8079 O O . GLY B 1 519 ? -40.25 33.594 8.766 1 31.56 519 GLY B O 1
ATOM 8080 N N . GLY B 1 520 ? -38.406 33.438 9.234 1 26.81 520 GLY B N 1
ATOM 8081 C CA . GLY B 1 520 ? -38.625 34.156 10.484 1 26.81 520 GLY B CA 1
ATOM 8082 C C . GLY B 1 520 ? -38.812 35.656 10.297 1 26.81 520 GLY B C 1
ATOM 8083 O O . GLY B 1 520 ? -38 36.312 9.664 1 26.81 520 GLY B O 1
ATOM 8084 N N . GLY B 1 521 ? -40.188 36.094 10.195 1 24.83 521 GLY B N 1
ATOM 8085 C CA . GLY B 1 521 ? -40.719 37.438 10.258 1 24.83 521 GLY B CA 1
ATOM 8086 C C . GLY B 1 521 ? -40.094 38.281 11.344 1 24.83 521 GLY B C 1
ATOM 8087 O O . GLY B 1 521 ? -40.312 38.062 12.531 1 24.83 521 GLY B O 1
ATOM 8088 N N . SER B 1 522 ? -38.781 38.406 11.359 1 22.44 522 SER B N 1
ATOM 8089 C CA . SER B 1 522 ? -38.344 39.5 12.234 1 22.44 522 SER B CA 1
ATOM 8090 C C . SER B 1 522 ? -39.188 40.75 12.023 1 22.44 522 SER B C 1
ATOM 8092 O O . SER B 1 522 ? -39.25 41.281 10.906 1 22.44 522 SER B O 1
ATOM 8094 N N . GLY B 1 523 ? -40.375 40.875 12.719 1 19.89 523 GLY B N 1
ATOM 8095 C CA . GLY B 1 523 ? -41.156 42.094 12.953 1 19.89 523 GLY B CA 1
ATOM 8096 C C . GLY B 1 523 ? -40.312 43.281 13.305 1 19.89 523 GLY B C 1
ATOM 8097 O O . GLY B 1 523 ? -39.625 43.281 14.32 1 19.89 523 GLY B O 1
ATOM 8098 N N . SER B 1 524 ? -39.719 43.875 12.266 1 20 524 SER B N 1
ATOM 8099 C CA . SER B 1 524 ? -39.094 45.188 12.359 1 20 524 SER B CA 1
ATOM 8100 C C . SER B 1 524 ? -39.938 46.188 13.141 1 20 524 SER B C 1
ATOM 8102 O O . SER B 1 524 ? -41.094 46.438 12.766 1 20 524 SER B O 1
ATOM 8104 N N . SER B 1 525 ? -40.031 45.969 14.484 1 18.83 525 SER B N 1
ATOM 8105 C CA . SER B 1 525 ? -40.625 47.094 15.195 1 18.83 525 SER B CA 1
ATOM 8106 C C . SER B 1 525 ? -40.031 48.406 14.719 1 18.83 525 SER B C 1
ATOM 8108 O O . SER B 1 525 ? -38.844 48.531 14.516 1 18.83 525 SER B O 1
ATOM 8110 N N . GLY B 1 526 ? -40.938 49.188 14.016 1 18.28 526 GLY B N 1
ATOM 8111 C CA . GLY B 1 526 ? -40.938 50.5 13.391 1 18.28 526 GLY B CA 1
ATOM 8112 C C . GLY B 1 526 ? -40.375 51.594 14.281 1 18.28 526 GLY B C 1
ATOM 8113 O O . GLY B 1 526 ? -40.719 51.688 15.461 1 18.28 526 GLY B O 1
ATOM 8114 N N . SER B 1 527 ? -39 51.844 14.07 1 17.7 527 SER B N 1
ATOM 8115 C CA . SER B 1 527 ? -38.344 53 14.664 1 17.7 527 SER B CA 1
ATOM 8116 C C . SER B 1 527 ? -39.156 54.25 14.445 1 17.7 527 SER B C 1
ATOM 8118 O O . SER B 1 527 ? -39.562 54.562 13.32 1 17.7 527 SER B O 1
ATOM 8120 N N . SER B 1 528 ? -40.062 54.594 15.391 1 17.36 528 SER B N 1
ATOM 8121 C CA . SER B 1 528 ? -40.812 55.844 15.258 1 17.36 528 SER B CA 1
ATOM 8122 C C . SER B 1 528 ? -39.844 57.062 15.195 1 17.36 528 SER B C 1
ATOM 8124 O O . SER B 1 528 ? -40.312 58.188 15.18 1 17.36 528 SER B O 1
ATOM 8126 N N . GLY B 1 529 ? -38.5 56.75 15.234 1 16.41 529 GLY B N 1
ATOM 8127 C CA . GLY B 1 529 ? -38 58.031 15.672 1 16.41 529 GLY B CA 1
ATOM 8128 C C . GLY B 1 529 ? -38.469 59.188 14.781 1 16.41 529 GLY B C 1
ATOM 8129 O O . GLY B 1 529 ? -38.875 58.969 13.633 1 16.41 529 GLY B O 1
ATOM 8130 N N . SER B 1 530 ? -38.531 60.281 15.578 1 16.06 530 SER B N 1
ATOM 8131 C CA . SER B 1 530 ? -38.969 61.688 15.453 1 16.06 530 SER B CA 1
ATOM 8132 C C . SER B 1 530 ? -38.219 62.375 14.328 1 16.06 530 SER B C 1
ATOM 8134 O O . SER B 1 530 ? -37.062 62.094 14.055 1 16.06 530 SER B O 1
ATOM 8136 N N . SER B 1 531 ? -39.031 63.031 13.5 1 16.3 531 SER B N 1
ATOM 8137 C CA . SER B 1 531 ? -39.094 63.781 12.25 1 16.3 531 SER B CA 1
ATOM 8138 C C . SER B 1 5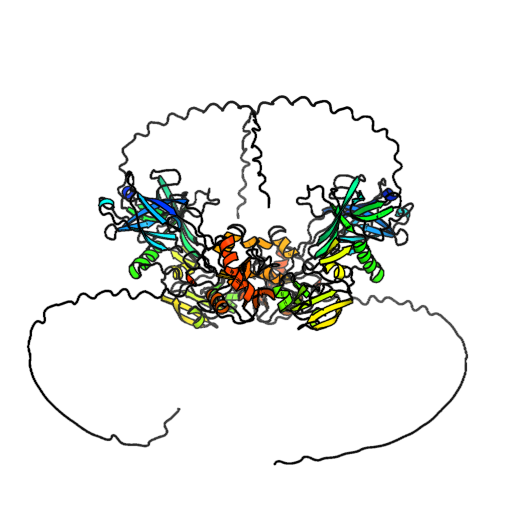31 ? -38.281 65.062 12.336 1 16.3 531 SER B C 1
ATOM 8140 O O . SER B 1 531 ? -38.344 65.875 11.43 1 16.3 531 SER B O 1
ATOM 8142 N N . GLY B 1 532 ? -37.219 65.125 13.391 1 14.98 532 GLY B N 1
ATOM 8143 C CA . GLY B 1 532 ? -37.188 66.562 13.422 1 14.98 532 GLY B CA 1
ATOM 8144 C C . GLY B 1 532 ? -36.938 67.188 12.055 1 14.98 532 GLY B C 1
ATOM 8145 O O . GLY B 1 532 ? -36.531 66.438 11.125 1 14.98 532 GLY B O 1
ATOM 8146 N N . SER B 1 533 ? -36.469 68.5 12.258 1 14.34 533 SER B N 1
ATOM 8147 C CA . SER B 1 533 ? -36.938 69.75 11.641 1 14.34 533 SER B CA 1
ATOM 8148 C C . SER B 1 533 ? -36.25 70 10.297 1 14.34 533 SER B C 1
ATOM 8150 O O . SER B 1 533 ? -36.906 70.25 9.289 1 14.34 533 SER B O 1
ATOM 8152 N N . THR B 1 534 ? -34.875 70.312 10.438 1 14.84 534 THR B N 1
ATOM 8153 C CA . THR B 1 534 ? -34.75 71.688 10.031 1 14.84 534 THR B CA 1
ATOM 8154 C C . THR B 1 534 ? -34.719 71.812 8.516 1 14.84 534 THR B C 1
ATOM 8156 O O . THR B 1 534 ? -34.531 70.812 7.805 1 14.84 534 THR B O 1
ATOM 8159 N N . GLY B 1 535 ? -34.188 73 8.195 1 14.61 535 GLY B N 1
ATOM 8160 C CA . GLY B 1 535 ? -34.5 74.125 7.293 1 14.61 535 GLY B CA 1
ATOM 8161 C C . GLY B 1 535 ? -34.094 73.875 5.859 1 14.61 535 GLY B C 1
ATOM 8162 O O . GLY B 1 535 ? -33.25 73 5.602 1 14.61 535 GLY B O 1
ATOM 8163 N N . ALA B 1 536 ? -34.562 74.75 5.023 1 14.37 536 ALA B N 1
ATOM 8164 C CA . ALA B 1 536 ? -35.125 75 3.697 1 14.37 536 ALA B CA 1
ATOM 8165 C C . ALA B 1 536 ? -34.031 75.125 2.646 1 14.37 536 ALA B C 1
ATOM 8167 O O . ALA B 1 536 ? -34.156 74.625 1.532 1 14.37 536 ALA B O 1
ATOM 8168 N N . GLY B 1 537 ? -32.969 76 2.945 1 13.88 537 GLY B N 1
ATOM 8169 C CA . GLY B 1 537 ? -33.125 77 1.911 1 13.88 537 GLY B CA 1
ATOM 8170 C C . GLY B 1 537 ? -32.625 76.562 0.551 1 13.88 537 GLY B C 1
ATOM 8171 O O . GLY B 1 537 ? -31.984 75.5 0.439 1 13.88 537 GLY B O 1
ATOM 8172 N N . GLY B 1 538 ? -32.125 77.562 -0.255 1 13.86 538 GLY B N 1
ATOM 8173 C CA . GLY B 1 538 ? -32.5 78.188 -1.532 1 13.86 538 GLY B CA 1
ATOM 8174 C C . GLY B 1 538 ? -31.688 77.625 -2.693 1 13.86 538 GLY B C 1
ATOM 8175 O O . GLY B 1 538 ? -32.188 76.812 -3.461 1 13.86 538 GLY B O 1
ATOM 8176 N N . SER B 1 539 ? -30.656 78.438 -3.188 1 13.66 539 SER B N 1
ATOM 8177 C CA . SER B 1 539 ? -30.844 79.125 -4.465 1 13.66 539 SER B CA 1
ATOM 8178 C C . SER B 1 539 ? -30.203 78.375 -5.605 1 13.66 539 SER B C 1
ATOM 8180 O O . SER B 1 539 ? -30.859 78 -6.578 1 13.66 539 SER B O 1
ATOM 8182 N N . SER B 1 540 ? -28.984 78.938 -6.188 1 13.84 540 SER B N 1
ATOM 8183 C CA . SER B 1 540 ? -29.016 79.625 -7.477 1 13.84 540 SER B CA 1
ATOM 8184 C C . SER B 1 540 ? -28.578 78.688 -8.609 1 13.84 540 SER B C 1
ATOM 8186 O O . SER B 1 540 ? -28.062 77.562 -8.359 1 13.84 540 SER B O 1
ATOM 8188 N N . GLY B 1 541 ? -27.766 79.25 -9.664 1 13.54 541 GLY B N 1
ATOM 8189 C CA . GLY B 1 541 ? -28 79.562 -11.055 1 13.54 541 GLY B CA 1
ATOM 8190 C C . GLY B 1 541 ? -27.422 78.562 -12.023 1 13.54 541 GLY B C 1
ATOM 8191 O O . GLY B 1 541 ? -28.125 77.625 -12.461 1 13.54 541 GLY B O 1
ATOM 8192 N N . THR B 1 542 ? -26.312 79 -12.781 1 14.07 542 THR B N 1
ATOM 8193 C CA . THR B 1 542 ? -26.422 79.312 -14.188 1 14.07 542 THR B CA 1
ATOM 8194 C C . THR B 1 542 ? -26 78.188 -15.078 1 14.07 542 THR B C 1
ATOM 8196 O O . THR B 1 542 ? -25.453 77.188 -14.578 1 14.07 542 THR B O 1
ATOM 8199 N N . GLY B 1 543 ? -24.984 78.438 -16.016 1 13.82 543 GLY B N 1
ATOM 8200 C CA . GLY B 1 543 ? -25.094 78.625 -17.453 1 13.82 543 GLY B CA 1
ATOM 8201 C C . GLY B 1 543 ? -24.703 77.375 -18.219 1 13.82 543 GLY B C 1
ATOM 8202 O O . GLY B 1 543 ? -24.078 76.438 -17.656 1 13.82 543 GLY B O 1
ATOM 8203 N N . ALA B 1 544 ? -24.828 77.5 -19.578 1 14.3 544 ALA B N 1
ATOM 8204 C CA . ALA B 1 544 ? -25.297 76.875 -20.812 1 14.3 544 ALA B CA 1
ATOM 8205 C C . ALA B 1 544 ? -24.203 76 -21.453 1 14.3 544 ALA B C 1
ATOM 8207 O O . ALA B 1 544 ? -24.469 74.875 -21.938 1 14.3 544 ALA B O 1
ATOM 8208 N N . GLY B 1 545 ? -22.906 76.5 -21.672 1 13.38 545 GLY B N 1
ATOM 8209 C CA . GLY B 1 545 ? -22.703 76.75 -23.094 1 13.38 545 GLY B CA 1
ATOM 8210 C C . GLY B 1 545 ? -22.297 75.438 -23.828 1 13.38 545 GLY B C 1
ATOM 8211 O O . GLY B 1 545 ? -22.047 74.438 -23.203 1 13.38 545 GLY B O 1
ATOM 8212 N N . GLY B 1 546 ? -21.312 75.625 -24.828 1 13.79 546 GLY B N 1
ATOM 8213 C CA . GLY B 1 546 ? -21.281 75.625 -26.281 1 13.79 546 GLY B CA 1
ATOM 8214 C C . GLY B 1 546 ? -20.766 74.312 -26.844 1 13.79 546 GLY B C 1
ATOM 8215 O O . GLY B 1 546 ? -20.312 73.438 -26.078 1 13.79 546 GLY B O 1
ATOM 8216 N N . GLY B 1 547 ? -19.984 74.438 -27.922 1 14.29 547 GLY B N 1
ATOM 8217 C CA . GLY B 1 547 ? -20.094 74.125 -29.344 1 14.29 547 GLY B CA 1
ATOM 8218 C C . GLY B 1 547 ? -19.438 72.812 -29.703 1 14.29 547 GLY B C 1
ATOM 8219 O O . GLY B 1 547 ? -19.25 71.938 -28.844 1 14.29 547 GLY B O 1
ATOM 8220 N N . GLY B 1 548 ? -18.344 73 -30.406 1 14.12 548 GLY B N 1
ATOM 8221 C CA . GLY B 1 548 ? -18.078 72.75 -31.812 1 14.12 548 GLY B CA 1
ATOM 8222 C C . GLY B 1 548 ? -17.422 71.375 -32.062 1 14.12 548 GLY B C 1
ATOM 8223 O O . GLY B 1 548 ? -16.922 70.75 -31.109 1 14.12 548 GLY B O 1
ATOM 8224 N N . ALA B 1 549 ? -17.328 71.125 -33.375 1 15.18 549 ALA B N 1
ATOM 8225 C CA . ALA B 1 549 ? -17.359 70.062 -34.375 1 15.18 549 ALA B CA 1
ATOM 8226 C C . ALA B 1 549 ? -16 69.375 -34.469 1 15.18 549 ALA B C 1
ATOM 8228 O O . ALA B 1 549 ? -15.805 68.5 -35.344 1 15.18 549 ALA B O 1
ATOM 8229 N N . ALA B 1 550 ? -15.172 69.438 -33.531 1 13.53 550 ALA B N 1
ATOM 8230 C CA . ALA B 1 550 ? -13.828 69.375 -34.094 1 13.53 550 ALA B CA 1
ATOM 8231 C C . ALA B 1 550 ? -13.68 68.188 -35.031 1 13.53 550 ALA B C 1
ATOM 8233 O O . ALA B 1 550 ? -13.969 67 -34.656 1 13.53 550 ALA B O 1
ATOM 8234 N N . ALA B 1 551 ? -13.5 68.625 -36.312 1 14.91 551 ALA B N 1
ATOM 8235 C CA . ALA B 1 551 ? -13.383 68.188 -37.688 1 14.91 551 ALA B CA 1
ATOM 8236 C C . ALA B 1 551 ? -12.453 66.938 -37.75 1 14.91 551 ALA B C 1
ATOM 8238 O O . ALA B 1 551 ? -12.844 65.875 -38.25 1 14.91 551 ALA B O 1
ATOM 8239 N N . GLU B 1 552 ? -11.219 67.188 -38.312 1 15.17 552 GLU B N 1
ATOM 8240 C CA . GLU B 1 552 ? -10.812 66.938 -39.688 1 15.17 552 GLU B CA 1
ATOM 8241 C C . GLU B 1 552 ? -9.969 65.625 -39.75 1 15.17 552 GLU B C 1
ATOM 8243 O O . GLU B 1 552 ? -10.297 64.75 -40.5 1 15.17 552 GLU B O 1
ATOM 8248 N N . GLY B 1 553 ? -8.688 65.938 -40 1 15.75 553 GLY B N 1
ATOM 8249 C CA . GLY B 1 553 ? -7.867 65.688 -41.156 1 15.75 553 GLY B CA 1
ATOM 8250 C C . GLY B 1 553 ? -7.219 64.312 -41.094 1 15.75 553 GLY B C 1
ATOM 8251 O O . GLY B 1 553 ? -7.16 63.688 -40.031 1 15.75 553 GLY B O 1
ATOM 8252 N N . ASP B 1 554 ? -6.668 63.906 -42.156 1 16.28 554 ASP B N 1
ATOM 8253 C CA . ASP B 1 554 ? -6.355 62.938 -43.188 1 16.28 554 ASP B CA 1
ATOM 8254 C C . ASP B 1 554 ? -5.211 62.031 -42.75 1 16.28 554 ASP B C 1
ATOM 8256 O O . ASP B 1 554 ? -5.066 60.938 -43.281 1 16.28 554 ASP B O 1
ATOM 8260 N N . GLY B 1 555 ? -4.227 62.75 -42.156 1 16.19 555 GLY B N 1
ATOM 8261 C CA . GLY B 1 555 ? -2.924 62.5 -42.75 1 16.19 555 GLY B CA 1
ATOM 8262 C C . GLY B 1 555 ? -2.432 61.062 -42.531 1 16.19 555 GLY B C 1
ATOM 8263 O O . GLY B 1 555 ? -3.039 60.312 -41.781 1 16.19 555 GLY B O 1
ATOM 8264 N N . SER B 1 556 ? -1.279 61.094 -42.531 1 16.97 556 SER B N 1
ATOM 8265 C CA . SER B 1 556 ? -0.11 60.438 -43.094 1 16.97 556 SER B CA 1
ATOM 8266 C C . SER B 1 556 ? 0.25 59.156 -42.344 1 16.97 556 SER B C 1
ATOM 8268 O O . SER B 1 556 ? 0.061 59.062 -41.125 1 16.97 556 SER B O 1
ATOM 8270 N N . ARG B 1 557 ? 0.44 58.094 -43.094 1 17.39 557 ARG B N 1
ATOM 8271 C CA . ARG B 1 557 ? 0.395 56.656 -42.875 1 17.39 557 ARG B CA 1
ATOM 8272 C C . ARG B 1 557 ? 1.219 56.281 -41.625 1 17.39 557 ARG B C 1
ATOM 8274 O O . ARG B 1 557 ? 1.398 55.094 -41.375 1 17.39 557 ARG B O 1
ATOM 8281 N N . PRO B 1 558 ? 1.138 57 -40.594 1 16.61 558 PRO B N 1
ATOM 8282 C CA . PRO B 1 558 ? 2.525 56.812 -40.188 1 16.61 558 PRO B CA 1
ATOM 8283 C C . PRO B 1 558 ? 2.92 55.312 -40.125 1 16.61 558 PRO B C 1
ATOM 8285 O O . PRO B 1 558 ? 2.057 54.438 -40.219 1 16.61 558 PRO B O 1
ATOM 8288 N N . ALA B 1 559 ? 3.998 55.281 -39.438 1 15.52 559 ALA B N 1
ATOM 8289 C CA . ALA B 1 559 ? 5.176 54.406 -39.469 1 15.52 559 ALA B CA 1
ATOM 8290 C C . ALA B 1 559 ? 4.797 52.969 -39.25 1 15.52 559 ALA B C 1
ATOM 8292 O O . ALA B 1 559 ? 3.723 52.656 -38.719 1 15.52 559 ALA B O 1
ATOM 8293 N N . ALA B 1 560 ? 5.852 52.469 -38.875 1 15.78 560 ALA B N 1
ATOM 8294 C CA . ALA B 1 560 ? 6.375 51.219 -38.281 1 15.78 560 ALA B CA 1
ATOM 8295 C C . ALA B 1 560 ? 5.57 50.812 -37.062 1 15.78 560 ALA B C 1
ATOM 8297 O O . ALA B 1 560 ? 5.676 51.406 -36 1 15.78 560 ALA B O 1
ATOM 8298 N N . ARG B 1 561 ? 4.438 50.656 -37.125 1 15.72 561 ARG B N 1
ATOM 8299 C CA . ARG B 1 561 ? 3.152 49.969 -37.25 1 15.72 561 ARG B CA 1
ATOM 8300 C C . ARG B 1 561 ? 3.277 48.5 -36.906 1 15.72 561 ARG B C 1
ATOM 8302 O O . ARG B 1 561 ? 4.215 47.812 -37.344 1 15.72 561 ARG B O 1
#

InterPro domains:
  IPR001940 Peptidase S1C [PR00834] (85-97)
  IPR001940 Peptidase S1C [PR00834] (107-127)
  IPR001940 Peptidase S1C [PR00834] (186-203)
  IPR001940 Peptidase S1C [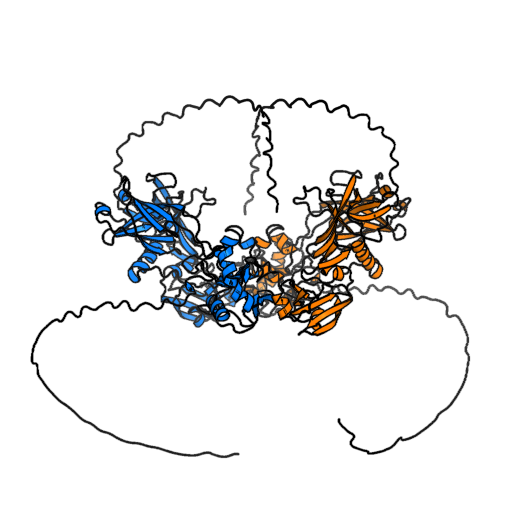PR00834] (297-309)
  IPR009003 Peptidase S1, PA clan [SSF50494] (45-250)
  IPR036034 PDZ superfamily [G3DSA:2.30.42.10] (257-363)
  IPR036034 PDZ superfamily [SSF50156] (282-363)
  IPR041517 Protease Do-like, PDZ domain [PF17815] (369-510)
  IPR046449 Protease Do-like, PDZ domain superfamily [G3DSA:3.20.190.20] (364-513)

Secondary structure (DSSP, 8-state):
-------------------------------------------GGGGGEEEEEEEE--B-SSSTTSBPPPEEEEEEEEEEETTTTEEEE-GGGSTTEEEEEEE-TT----EEEEEEEEEGGGTEEEEE---HHHHTT----EE-SSPPPTT-EEEEEE--TT--S-EEEEEEEEEEEEEEEETTEEEEEEEESS---TT-TT-EEEEETTTTEEEEEEE---SSSTTSS-EEEEEHHHHHHHHHHHHHHSS---PEE-SEEEEE---HHHHHHHTPPTT---EEEEEE-TTSTHHHH--TT-EEEEETTEEPPTTSEEEEETTEEEETHHHHHTS-TTPEEEEEEEETTEEEEEEEE-EE---SSB-SBTTTB----EEETTEEEEE-BHHHHHHHH-TTTHHHHS-HHHHHHTTPPPSSTT---EEEEEE---GGGTT----SEEEEEETTEE--SHHHHHHHHHT--SSEEEEEEGGG-EEEEEHHHHHHHHHHHHHHTT-S-SB-GGGS-------------------------------------------------/-------------------------------------------GGGGGEEEEEEEE--B-SSSTTSBPPPEEEEEEEEEEETTTTEEEE-GGGSTTEEEEEEE-TT----EEEEEEEEEGGGTEEEEE---HHHHTT----EE-SSPPPTT-EEEEEE--TT--S-EEEEEEEEEEEEEEEETTEEEEEEEESS---TT-TT-EEEEETTTTEEEEEEE---SSS--SS-EEEEEHHHHHHHHHHHHHHSS---PEE-SEEEEE---HHHHHHHTPPTT---EEEEEE-TTSTHHHH--TT-EEEEETTEEPPTTSEEEEETTEEEETHHHHHTS-TTPEEEEEEEETTEEEEEEEE-EE---SSB-SBTTTB----EEETTEEEEE-BHHHHHHHH-TTTHHHHS-HHHHHHTTPPPSSTT---EEEEEE---GGGTT----SEEEEEETTEE--SHHHHHHHHHT--SSEEEEEEGGG-EEEEEHHHHHHHHHHHHHHTT-S-SB-GGGS----------------------------------------------S--

pLDDT: mean 82.19, std 27.2, range [13.3, 98.75]

Nearest PDB structures (foldseek):
  5il9-assembly1_A  TM=9.605E-01  e=4.851E-56  Arabidopsis thaliana
  5ilb-assembly1_A  TM=9.537E-01  e=1.293E-56  Arabidopsis thaliana
  5il9-assembly1_B  TM=9.389E-01  e=1.415E-53  Arabidopsis thaliana
  5jyk-assembly1_B  TM=9.273E-01  e=3.642E-43  Arabidopsis thaliana
  5y09-assembly1_B  TM=9.252E-01  e=3.744E-36  Arabidopsis thaliana

Foldseek 3Di:
DDPDDDDDPDPDDPCPCPDPPDDDPPPPPPDPDPPPPPVPPPALLLQQKKKKKFKAWAAFLLPRLDIDDIDIDIAIWGAADLVVQKIKFFLVRCPRTPWMWMGTAPGPDTATKDWQEHDQQLGMTIIGGPDNVVSPSHDHAAEDPDADDFQQKKKQWWAAPPGPHIDIKIWTFHAWAWDGSFPQGTATKTKTQAADHHRSGHTFIASDSNRRYGQATWDHDDPDPVPGSMTIGSGPLLVVLQVVCCVVPSYAQAFWDPQFDWAFDPDPVLCVVLQPDPPFAFIFTAGGFQPFQCVVWDDGRKGWQDKPRFGAHRRQWTDDDDPHIYHPCNVRRSDGQQDKIKTWIRDSNDIDIDIGGIHHDQAQAAEDDPNHDGSWWFAFLQFIKDFHHPSSLCSQQNDVCSVPPADPVSVVSRVDHDPDPQFTFMFRAAGQDDPQQPPDGDHRWTWQDWPPHGDGHDLSVVVCLVPDDDQWIWTATPPGDIGIGGNVCRVVCVVVSCVVVVRPDRIDPVSDPDPPPDPPPPVPPPPPDDDDDDDDDYYDDDDDDDDDDDDDDDDDDDDDD/DDDDDPDPPDPDDPPPPPDPPDDDPPPPPPPPPPPPPPVPPDALLLQFKKKKKFKAWAAFLLPRLDIDDIDIDIAIWGAADLVVQKIKFFLVRCPRTPWMWMGTAPGPDTATKDWQEHDQQLGMTIIGGPDNVVSPSHDHAAEDPDADDFQQKKKQWWAAPPGPHIDIKIWTFHDWAWDGSFPQGTATKTKTQAADHHRSGHTFIASDSNRRYGQATWDHPDPDPPPDSMTIGSGPLLVVLQVVCCVVPSYAQAFWDPQFDWAFDPDPVLCVVLQPDPPFAFIFTQGGFQPFQCVVWDDGRKGWQDKPRFGAHRRQWTDDDDPDIYHPCNVRRSDGQQDKIWTWIRDSNDIDIDIGGIHHDQAQAAEDDPNHDGSWWFAFLQFIKDFHHPSSLCSQQNDVCSVPPADPVSVVSRVDHDPDPQFTFMFRAAGQDDPQQPPDGDHRWTWQDWPPHGDGHDLSVVVCLVPDDDQWIWTATPPGDIGIGGNVCRVVCVVVSCVVVVRPDRIDPVSDPDDPPDPPPPPPPDPPDDDDDDDDDDDDDDDDDYDDDPDDDDDDPDDDD

Sequence (1122 aa):
MEEEVLEGADAAALEDDAGARPPARAAAAPASAPVSSRAVKRDWALRSVLKVFVTKVDPSYAQPWQKLPQRSSSGSAFVLDTERRLIITNAHVLANATTVYVRRPGDPKKTKATVACIARQCDLALLTVEEEGFWLGLRALSFVAETPELQSPVLVAGYPVGGDSLSITKGIVSRVCMTRYSQAGRLASLQIDAAINAGNSGGPAFADISTGLVAGVAFSKNAGTSTDNIGYIIPSLVVEHFLHEYHAYGEYRGLCSPGFYSQPLESPAQQHYLGVPPGASGCIVVKLETLSDAARVLRPRDVILEVDGVPIAGDETVPFRDDERLDYSHVINMKHVGDTLRVKLLRDGAVTDAEYTLSRQHPLVGILHEVDCRPSYFIVGGLVFAPLSLPVLEAAYSTRKWRTLAPVAVLSAFQQQRESSDQQVVILVQVLSHAVNHGYKLGMVPLESFNGSPINNLADLAAAVDSNSEPFLNFGLEGGRWITLDAREVAEQGEDVLRVNSIPRDRSEDLLPPAAGGGGGSGSSGSSGSSGSTGAGGSSGTGAGGGGAAAEGDGSRPAARMEEEVLEGADAAALEDDAGARPPARAAAAPASAPVSSRAVKRDWALRSVLKVFVTKVDPSYAQPWQKLPQRSSSGSAFVLDTERRLIITNAHVLANATTVYVRRPGDPKKTKATVACIARQCDLALLTVEEEGFWLGLRALSFVAETPELQSPVLVAGYPVGGDSLSITKGIVSRVCMTRYSQAGRLASLQIDAAINAGNSGGPAFADISTGLVAGVAFSKNAGTSTDNIGYIIPSLVVEHFLHEYHAYGEYRGLCSPGFYSQPLESPAQQHYLGVPPGASGCIVVKLETLSDAARVLRPRDVILEVDGVPIAGDETVPFRDDERLDYSHVINMKHVGDTLRVKLLRDGAVTDAEYTLSRQHPLVGILHEVDCRPSYFIVGGLVFAPLSLPVLEAAYSTRKWRTLAPVAVLSAFQQQRESSDQQVVILVQVLSHAVNHGYKLGMVPLESFNGSPINNLADLAAAVDSNSEPFLNFGLEGGRWITLDAREVAEQGEDVLRVNSIPRDRSEDLLPPAAGGGGGSGSSGSSGSSGSTGAGGSSGTGAGGGGAAAEGDGSRPAAR

Solvent-accessible surface area (backbone atoms only — not comparable to full-atom values): 63259 Å² total; per-residue (Å²): 142,78,78,84,75,87,84,81,80,75,82,77,79,81,79,77,67,71,76,74,71,74,76,75,76,74,71,76,70,74,79,73,68,79,73,75,74,66,80,69,78,75,50,71,45,60,59,23,40,26,37,33,42,27,36,26,45,47,78,26,52,72,50,44,93,45,66,45,74,75,44,75,51,61,18,10,19,27,35,51,30,71,88,81,37,34,29,35,28,28,17,73,64,53,54,53,49,78,44,41,31,36,25,46,65,92,47,88,63,71,40,69,39,45,80,62,36,67,30,62,68,75,38,30,24,32,33,31,55,84,57,67,76,74,54,64,91,56,56,54,38,42,65,40,93,60,78,75,52,78,68,35,58,34,39,35,36,23,25,35,70,96,49,93,52,83,41,78,45,69,34,30,33,68,44,73,44,75,37,71,67,35,95,82,40,68,42,73,29,35,31,26,60,26,63,50,50,64,14,25,29,10,4,46,23,20,56,35,53,87,79,25,30,20,40,24,34,30,40,46,70,78,70,75,78,64,81,48,61,55,22,39,26,43,29,28,70,62,50,48,52,50,49,48,34,32,72,75,67,60,38,60,87,62,57,35,35,83,27,57,42,70,44,65,45,57,23,65,44,40,35,57,74,58,45,54,54,90,91,62,47,14,27,30,30,35,40,62,36,70,83,34,49,33,44,78,72,56,54,71,66,30,28,39,29,23,54,71,84,42,55,26,34,22,82,39,27,22,80,68,52,91,91,39,60,39,54,48,61,54,68,47,50,73,42,52,64,68,36,76,47,40,34,35,28,36,52,94,57,37,79,44,77,48,71,36,52,32,40,58,68,69,66,34,45,20,66,42,81,84,75,60,33,71,58,50,42,41,47,58,49,37,37,33,32,27,60,47,30,47,56,38,40,30,55,70,51,33,82,89,36,22,75,54,69,48,50,61,72,64,58,49,45,68,75,45,75,38,89,49,93,73,46,36,51,28,21,33,57,36,54,53,88,46,83,68,41,42,71,62,88,58,54,66,40,46,47,46,23,52,70,83,39,75,49,49,23,59,62,52,46,54,51,51,60,72,65,56,84,58,70,57,44,37,41,32,28,63,87,53,44,68,48,50,31,40,38,64,53,32,70,72,41,35,64,55,54,29,57,78,68,73,41,92,60,56,50,33,75,89,69,47,74,79,72,79,72,74,78,75,75,73,73,70,76,73,74,71,81,78,88,80,89,86,78,87,82,82,82,87,81,85,88,82,89,82,90,89,88,90,83,90,87,93,81,90,76,83,87,72,132,137,79,79,82,75,83,74,75,80,76,80,74,75,83,76,77,72,72,77,75,62,75,75,74,76,73,71,76,69,74,80,72,67,80,72,74,76,65,81,70,78,74,51,73,46,60,59,24,40,27,39,33,42,26,36,24,44,46,78,26,51,71,50,43,92,45,66,45,76,75,43,76,51,59,18,10,20,27,33,51,30,71,86,81,37,35,28,37,28,28,17,76,64,53,53,52,50,78,45,39,30,36,26,45,64,92,46,88,62,70,38,70,38,45,79,62,36,66,29,62,66,76,39,32,24,32,33,32,55,82,59,68,75,74,53,64,90,56,57,55,39,42,64,40,92,60,76,75,53,76,66,35,57,34,38,35,37,23,24,35,70,96,48,93,51,82,42,76,44,70,34,31,34,69,42,73,42,74,37,72,67,34,94,81,42,66,41,74,28,36,31,26,59,26,61,51,48,66,14,24,28,10,3,45,23,20,57,34,53,87,78,23,30,21,42,25,34,30,39,44,71,80,68,77,78,67,82,46,61,55,21,40,27,42,29,28,69,61,50,50,54,49,50,48,33,33,73,75,69,57,37,61,86,60,56,34,34,83,26,59,40,69,45,67,46,56,25,67,44,39,35,57,74,56,46,54,54,89,91,61,46,13,26,29,30,34,40,60,36,72,82,35,50,33,45,78,72,54,54,70,66,29,28,40,29,22,52,71,83,42,56,26,34,22,83,40,26,21,78,70,51,90,92,38,60,38,54,47,60,54,67,46,48,72,42,52,65,68,37,74,47,42,34,36,30,36,52,95,57,37,78,44,77,48,71,37,53,32,39,58,68,69,65,34,44,18,66,42,82,84,74,60,33,72,57,50,39,42,46,58,52,36,37,33,32,29,60,47,28,48,56,38,40,29,55,69,51,32,82,87,37,23,74,54,67,47,50,61,72,64,58,47,46,69,74,46,75,40,87,48,93,74,46,37,50,27,21,33,57,37,54,52,88,44,84,68,42,42,69,62,88,60,58,66,38,46,46,46,22,52,70,83,40,75,49,51,23,60,61,52,45,53,51,53,60,73,66,55,83,59,68,55,44,34,41,32,30,63,86,55,44,66,49,50,33,39,38,65,53,31,69,71,41,34,62,54,54,29,57,77,68,71,40,92,60,55,49,35,75,89,70,48,73,79,73,79,72,74,79,74,77,74,75,72,76,75,77,70,76,78,76,78,80,82,88,78,84,83,84,91,85,86,89,82,82,84,83,82,73,89,77,83,86,82,78,70,79,70,70,97,114

Organism: NCBI:txid307507

Radius of gyration: 40.03 Å; Cα contacts (8 Å, |Δi|>4): 2305; chains: 2; bounding box: 79×139×134 Å